Protein AF-A0A1G3UFH5-F1 (afdb_monomer)

Secondary structure (DSSP, 8-state):
-----THHHHHHHHHHHHHHHHHHHHHHHHHHHHHHHHHHHHHHHHHHHHHHHHHHHHHHHHHHHHHHHHHHHHT-HHHHHHHHTT-HHHHHHHHHHHHHHHHHHH---EEEEE-TTSBEEEETT-TT--SPBP--HHHHHHHHHSS-EEEEEE-TTS-EEEEEEEEEEETTEEEEEEEEEEEHHHHHHHHHHHH--EEEEEEEHHHHHHHH--SS--TTSEE-SSEEEEEE-SSS----HHHHHHHHH-SS--SEEEEETTEEEEEEEEEEE-TT--EEEEEEEEEE-HHHHHHHHHHHHHHHHHHHHHHHHHHHHHHHHHHHHHHHHHHHHHHHHHHHHHHHHHHHHHHHHHH-S-HHHHHHHHHHHHHHHTT-SEEEEEEEETTTTEEEEEEEEE-TT----TTTSSSEESTT-HHHHHHHHTT--EEES-GGG--GGGHHHHHHHHHTT-SEEEEEEEEETTEEEEEEEEEESS---PPPHHHHHHHHHHHHHHHHHHHHHHHTTS-STTSHHHHHHHTT-SSEEEEE-TTSBEEEE-HHHHHHHT--GGGTTT-BHHHHHHHHTTTBTTHHHHHHHHHHHHH-TT--EEEEEEBTTS-EEEEEEEEEEETTEEEEEEEEEEE-HHHHHHHHHHHHHHHHHHH-SSEEEEE-TT--EEEE-HHHHHHH---HHHHTTS-GGGGB-S-S-HHHHHHHHHHHHHHSEEEEEEEEE-TTS-EEEEEEEEEEEE-TTS-EEEEEEEEEE-HHHHHHHHHHHHHHHB-TTT-SB-HHHHHHHHHHHHHHHHHHT-EEEEEEEEEETHHHHHHHH-HHHHHHHHHHHHHHHHTTS-TTSEEEEEETTEEEEEEEEE--HHHHHHHHHHHHHHHSSPEEETTTEEE--EEEEEEEEETTT-S-HHHHHHHHHHHHHHHHHTTSSSEEE--

Sequence (927 aa):
MQKIKNENLVFKIISPFVFSLIFIIVSTLGTLYFLQKKHINQQSMEKLENISAVLQKTITSDTKLLQELIEFLQKDDTLIYNYKNQNREWLFLYLHQIYLDFKNNHNITHLYIHNLDKTNFLRAHNRKLHSDKIERFTLNNAVDTGAVSSGIEFGVNHDFALRVVVPWYDDGALIGYIELGKDIEEFSKELTNTLKTNIIFTLDTEVVKQTTKQKSLDDRYITLDNYCVIKSTIVDLKISKNLLEILNKSENISNIIYEENNKIYTISSETLYDMQKQDIGKSYIFIDITNDLRELNSILLQLISMLLIIGIFVLFYFYKYLKKIDKILEDDKKIIELNFQFEQYVNKISSELFVNIDIDKSISNTLKNLGEVLNAHRAYLFIFKKNYSLMDNTHEWCANGVNHEINNLRDEETKPFKWWLRQCKELKPIIIENIYDLPKEARNEKSSLQQQNIKSLMVYQIISKGSLVGFVGIDMVKKSIKWSPTHHSFVKITAEAISKAFDKKADNEKIVDAYDDISLTLNSAFNGILVIDEYGVVSLYNKNFINMWDIDELSINLNTHVDLLNKLSSKILNYKQTLNSVQFLINNNSAELTFITYLNDGRVFEITSQPRVKNSVFRGRVFSFMDITKKIESQKEIELAAKVFENSLEGIIITDSDTNIIKVNKSFLNITGYKIDDILGHKPSILKSNWHDNSFYTNLWNDVHKYNIWEGEIKDRRKNGEVYITLSTIILIKDSQENITNYIGFTRDITKMKEAQNHIEILAYYDSLTNLPNRTLFMDRLEQSLLYCKRNYRKSALLFIDLDNFKNVNDTYGHQVGDLLLQKVSNILLTSVRASDTVSRLSGDEFTVIIRNLESKDDIINIVNNIIEKISKHIIIDETILLDIGSSIGAAIYPDDTTDKDELIKMADEAMYRAKENGKNRLEFYN

pLDDT: mean 83.35, std 11.32, range [37.03, 97.75]

Nearest PDB structures (foldseek):
  7a7e-assembly1_A  TM=9.743E-01  e=2.358E-14  Pseudomonas aeruginosa PAO1
  4iob-assembly1_A  TM=9.801E-01  e=1.647E-13  Pseudomonas aeruginosa PAO1
  6d9m-assembly1_A  TM=9.573E-01  e=1.140E-13  Tequatrovirus T4
  6zxc-assembly2_D  TM=8.996E-01  e=3.468E-12  Leptospira biflexa serovar Patoc strain 'Patoc 1 (Paris)'
  4yme-assembly1_A  TM=9.304E-01  e=4.097E-11  Caulobacter vibrioides CB15

Solvent-accessible surface area (backbone atoms only — not comparable to full-atom values): 49909 Å² total; per-residue (Å²): 141,86,88,76,73,76,78,55,58,63,55,65,56,48,51,60,53,51,53,53,52,52,50,52,52,53,53,52,52,54,51,50,53,52,54,50,54,53,48,53,55,50,52,52,48,55,54,44,53,52,51,52,52,50,52,52,50,50,54,53,50,53,50,50,52,44,45,54,57,49,56,55,59,63,71,35,65,67,57,53,53,36,56,77,70,63,40,58,71,60,50,39,62,55,42,28,53,54,44,50,50,40,28,75,78,67,57,38,68,42,43,36,36,29,39,82,86,38,26,28,66,41,30,39,80,41,88,88,57,56,72,47,75,64,86,48,69,37,57,49,48,16,66,75,67,67,36,76,20,50,38,69,44,78,40,97,88,74,48,49,24,44,33,31,25,38,62,34,60,55,98,84,41,79,66,27,33,42,33,38,27,31,43,43,70,62,54,48,50,53,48,30,68,74,67,74,39,41,46,35,38,30,33,32,46,65,62,53,39,70,64,66,78,45,97,64,82,64,91,88,50,55,76,49,88,65,32,30,46,76,47,63,65,57,81,77,90,68,80,46,72,69,54,51,53,58,66,56,71,40,94,74,41,73,71,44,79,45,76,58,95,95,38,35,27,37,33,32,48,45,79,38,60,37,82,86,67,45,81,49,27,37,35,39,40,38,45,80,44,44,64,64,52,49,54,49,53,51,54,54,52,51,52,52,51,52,52,52,54,52,51,52,52,55,53,53,54,53,53,57,53,54,62,58,54,59,63,56,62,60,64,57,53,64,59,53,58,58,52,50,56,52,51,53,50,55,54,50,46,52,51,39,53,74,67,48,93,55,57,69,64,22,52,48,52,45,32,40,52,52,19,61,76,69,70,38,37,28,15,39,33,35,40,53,37,81,91,61,49,25,32,26,40,75,41,72,33,62,35,94,97,50,86,86,53,53,84,79,40,54,71,36,65,39,78,72,33,56,48,60,54,48,35,54,75,68,67,45,66,50,74,34,45,42,56,88,73,59,58,83,79,34,52,56,49,46,54,52,42,51,76,70,44,49,26,19,38,41,34,26,59,20,49,38,93,91,39,85,43,34,33,35,35,40,32,25,56,88,54,61,53,84,83,48,75,63,58,53,51,56,53,45,50,51,18,51,52,55,17,48,45,60,41,52,77,74,54,79,88,76,66,78,82,76,59,63,70,62,56,62,61,53,56,70,46,95,44,19,35,42,30,26,34,69,84,39,38,58,71,47,69,23,65,48,32,36,62,76,68,72,51,66,74,88,74,52,84,85,30,34,54,65,54,50,49,59,70,41,38,86,48,33,64,48,38,72,62,45,50,49,55,52,49,51,40,68,77,32,64,84,48,69,51,73,51,75,42,39,34,67,88,70,48,30,35,41,37,39,37,44,52,38,64,59,96,91,38,71,55,18,32,40,37,39,38,40,83,40,36,71,60,52,51,54,50,50,50,51,51,49,52,51,50,50,53,49,67,34,86,45,15,36,38,32,22,37,68,87,44,30,25,75,46,68,23,58,31,32,33,67,71,36,60,50,52,71,87,78,44,56,70,37,49,75,71,78,31,62,53,74,78,66,57,71,65,56,57,51,51,49,51,50,38,26,72,72,67,38,40,38,76,48,80,44,56,30,27,29,70,90,65,53,73,45,39,28,46,35,36,39,34,56,40,60,51,100,82,72,45,68,53,30,34,42,35,39,37,37,84,41,42,71,59,52,50,49,49,52,49,50,51,44,66,67,30,26,31,89,83,60,70,28,31,15,56,64,40,39,54,53,52,49,51,53,50,51,53,50,20,71,76,66,79,43,28,33,35,39,36,26,34,36,49,46,64,50,67,57,45,27,75,74,65,33,63,68,53,39,54,54,48,50,38,51,49,47,52,49,51,60,76,46,52,56,94,82,34,47,63,26,39,66,50,99,64,36,32,35,36,41,42,62,73,49,87,54,73,64,60,54,52,54,38,48,51,51,39,44,57,59,48,54,39,72,45,72,45,91,91,73,44,76,40,82,35,36,37,13,24,4,30,25,40,36,62,82,75,38,86,50,71,70,57,38,54,51,40,4,44,55,14,16,52,50,13,48,72,76,70,37,59,34,81,25,58,60,121

Radius of gyration: 56.96 Å; Cα contacts (8 Å, |Δi|>4): 1416; chains: 1; bounding box: 130×58×154 Å

Foldseek 3Di:
DPDDDPPVPLVVVLVVVVVVLVVVLVVVLVVLVVVLVVVVQVVVVVLVVVLVVVLVVLLVVLQVVQVVLVVVVLPDPVLVVCVVVLVLVVNLVVVLVVQVVCCVPPVWDWKWWAFLQQWTSDTNNDHPDTRDHDDDPQQVCCNVVVAKGWFWAQDQVRFTWTKIKGQRDDPNHGGTIIMIIHTVVVVQVVSCVVSVWKKWWKFFPVRVCVRHVDPDDDPPWDDAPGIITSDIPPPDPPCDPVNSCVPNPDPFARQDWDDDPQWIWGWTKDFGAGPVRDGGTIMIITHTCNVVVVVVVVVSVVVSVVSVVVVVVVSVVSVVVVVVVVVVVPVVVVVVVVVVVVVVLLVLLCCLCPVDPDNLVSLQVNQVSLCVVVVFAKKWWKWAPDVNQFIAGSYMDGDPPADDCRVVRGRHGCVLQVVVVVCQVVQHKDWFLALVPDDPVRVSVSVVCVVSQFGTKIKGFAAEPRHTTIIIMTTHNPDRDDDDPVNVVSRHSSSVSSNVSNHCVPPVPPDPPPPPPVQVVQQPDPWWKFWAWLVQQGPDTYPNVCVVLVHDPVVRNTDRPVRVLVVCCQFWPPSVVVVVQVVVCNVPLQDWDWDWIATPVQWIKIKTKHFDDDPNHTTTIMITIDTCSVVVVVVVVVVVVVVCQQPDCWWKFKAFPVQFTQDIHPNVCVVQVDDPVRRGRDHPCVFALPPDDPVVVVVQVVCCVPVQKDWDWHFTAHPVGDTFIWTKMKGFDADPVRHTTMIMMIIDTCRVVVVVVVVVVQVVFADPLQSAGEPVVVLVLLVVQLVVCVVPVFKKKKKKKFKACLVVCCVPVNVVQSSVLLNVLSVQLVVLADPSKGWYAYDRRIIMIIGHRDPDPVVVVSSLVSSLVVLQAFDDDPNPDTDGMAMQMFMAMPPPRHSDSVVSVVLRVVQSVVSVVVPTRDYGYSD

Mean predicted aligned error: 21.59 Å

Structure (mmCIF, N/CA/C/O backbone):
data_AF-A0A1G3UFH5-F1
#
_entry.id   AF-A0A1G3UFH5-F1
#
loop_
_atom_site.group_PDB
_atom_site.id
_atom_site.type_symbol
_atom_site.label_atom_id
_atom_site.label_alt_id
_atom_site.label_comp_id
_atom_site.label_asym_id
_atom_site.label_entity_id
_atom_site.label_seq_id
_atom_site.pdbx_PDB_ins_code
_atom_site.Cartn_x
_atom_site.Cartn_y
_atom_site.Cartn_z
_atom_site.occupancy
_atom_site.B_iso_or_equiv
_atom_site.auth_seq_id
_atom_site.auth_comp_id
_atom_site.auth_asym_id
_atom_site.auth_atom_id
_atom_site.pdbx_PDB_model_num
ATOM 1 N N . MET A 1 1 ? 50.680 13.827 -28.530 1.00 40.75 1 MET A N 1
ATOM 2 C CA . MET A 1 1 ? 49.927 14.048 -27.270 1.00 40.75 1 MET A CA 1
ATOM 3 C C . MET A 1 1 ? 50.230 12.936 -26.264 1.00 40.75 1 MET A C 1
ATOM 5 O O . MET A 1 1 ? 49.451 12.008 -26.091 1.00 40.75 1 MET A O 1
ATOM 9 N N . GLN A 1 2 ? 51.401 13.015 -25.626 1.00 37.56 2 GLN A N 1
ATOM 10 C CA . GLN A 1 2 ? 51.739 12.260 -24.414 1.00 37.56 2 GLN A CA 1
ATOM 11 C C . GLN A 1 2 ? 51.275 13.065 -23.187 1.00 37.56 2 GLN A C 1
ATOM 13 O O . GLN A 1 2 ? 51.391 14.287 -23.206 1.00 37.56 2 GLN A O 1
ATOM 18 N N . LYS A 1 3 ? 50.836 12.363 -22.129 1.00 37.03 3 LYS A N 1
ATOM 19 C CA . LYS A 1 3 ? 50.302 12.836 -20.826 1.00 37.03 3 LYS A CA 1
ATOM 20 C C . LYS A 1 3 ? 48.776 12.973 -20.714 1.00 37.03 3 LYS A C 1
ATOM 22 O O . LYS A 1 3 ? 48.261 14.049 -20.446 1.00 37.03 3 LYS A O 1
ATOM 27 N N . ILE A 1 4 ? 48.071 11.844 -20.718 1.00 39.38 4 ILE A N 1
ATOM 28 C CA . ILE A 1 4 ? 46.974 11.647 -19.760 1.00 39.38 4 ILE A CA 1
ATOM 29 C C . ILE A 1 4 ? 47.296 10.341 -19.037 1.00 39.38 4 ILE A C 1
ATOM 31 O O . ILE A 1 4 ? 47.305 9.274 -19.639 1.00 39.38 4 ILE A O 1
ATOM 35 N N . LYS A 1 5 ? 47.689 10.448 -17.763 1.00 44.16 5 LYS A N 1
ATOM 36 C CA . LYS A 1 5 ? 47.875 9.300 -16.868 1.00 44.16 5 LYS A CA 1
ATOM 37 C C . LYS A 1 5 ? 46.540 8.545 -16.790 1.00 44.16 5 LYS A C 1
ATOM 39 O O . LYS A 1 5 ? 45.591 9.077 -16.215 1.00 44.16 5 LYS A O 1
ATOM 44 N N . ASN A 1 6 ? 46.494 7.334 -17.349 1.00 49.81 6 ASN A N 1
ATOM 45 C CA . ASN A 1 6 ? 45.327 6.439 -17.369 1.00 49.81 6 ASN A CA 1
ATOM 46 C C . ASN A 1 6 ? 44.776 6.095 -15.970 1.00 49.81 6 ASN A C 1
ATOM 48 O O . ASN A 1 6 ? 43.620 5.714 -15.845 1.00 49.81 6 ASN A O 1
ATOM 52 N N . GLU A 1 7 ? 45.537 6.298 -14.892 1.00 49.19 7 GLU A N 1
ATOM 53 C CA . GLU A 1 7 ? 45.105 5.927 -13.533 1.00 49.19 7 GLU A CA 1
ATOM 54 C C . GLU A 1 7 ? 44.024 6.841 -12.920 1.00 49.19 7 GLU A C 1
ATOM 56 O O . GLU A 1 7 ? 43.406 6.480 -11.922 1.00 49.19 7 GLU A O 1
ATOM 61 N N . ASN A 1 8 ? 43.738 8.009 -13.507 1.00 56.66 8 ASN A N 1
ATOM 62 C CA . ASN A 1 8 ? 42.841 8.997 -12.889 1.00 56.66 8 ASN A CA 1
ATOM 63 C C . ASN A 1 8 ? 41.376 8.940 -13.346 1.00 56.66 8 ASN A C 1
ATOM 65 O O . ASN A 1 8 ? 40.537 9.588 -12.721 1.00 56.66 8 ASN A O 1
ATOM 69 N N . LEU A 1 9 ? 41.038 8.223 -14.420 1.00 59.41 9 LEU A N 1
ATOM 70 C CA . LEU A 1 9 ? 39.666 8.242 -14.945 1.00 59.41 9 LEU A CA 1
ATOM 71 C C . LEU A 1 9 ? 38.726 7.381 -14.088 1.00 59.41 9 LEU A C 1
ATOM 73 O O . LEU A 1 9 ? 37.662 7.835 -13.676 1.00 59.41 9 LEU A O 1
ATOM 77 N N . VAL A 1 10 ? 39.171 6.170 -13.744 1.00 60.69 10 VAL A N 1
ATOM 78 C CA . VAL A 1 10 ? 38.415 5.213 -12.923 1.00 60.69 10 VAL A CA 1
ATOM 79 C C . VAL A 1 10 ? 38.114 5.793 -11.539 1.00 60.69 10 VAL A C 1
ATOM 81 O O . VAL A 1 10 ? 36.970 5.765 -11.095 1.00 60.69 10 VAL A O 1
ATOM 84 N N . PHE A 1 11 ? 39.105 6.407 -10.884 1.00 63.19 11 PHE A N 1
ATOM 85 C CA . PHE A 1 11 ? 38.916 7.020 -9.566 1.00 63.19 11 PHE A CA 1
ATOM 86 C C . PHE A 1 11 ? 37.979 8.241 -9.607 1.00 63.19 11 PHE A C 1
ATOM 88 O O . PHE A 1 11 ? 37.125 8.394 -8.733 1.00 63.19 11 PHE A O 1
ATOM 95 N N . LYS A 1 12 ? 38.080 9.079 -10.650 1.00 70.31 12 LYS A N 1
ATOM 96 C CA . LYS A 1 12 ? 37.204 10.250 -10.834 1.00 70.31 12 LYS A CA 1
ATOM 97 C C . LYS A 1 12 ? 35.743 9.886 -11.086 1.00 70.31 12 LYS A C 1
ATOM 99 O O . LYS A 1 12 ? 34.878 10.685 -10.752 1.00 70.31 12 LYS A O 1
ATOM 104 N N . ILE A 1 13 ? 35.471 8.714 -11.659 1.00 71.06 13 ILE A N 1
ATOM 105 C CA . ILE A 1 13 ? 34.105 8.240 -11.921 1.00 71.06 13 ILE A CA 1
ATOM 106 C C . ILE A 1 13 ? 33.550 7.472 -10.711 1.00 71.06 13 ILE A C 1
ATOM 108 O O . ILE A 1 13 ? 32.401 7.679 -10.328 1.00 71.06 13 ILE A O 1
ATOM 112 N N . ILE A 1 14 ? 34.360 6.623 -10.068 1.00 75.81 14 ILE A N 1
ATOM 113 C CA . ILE A 1 14 ? 33.914 5.805 -8.928 1.00 75.81 14 ILE A CA 1
ATOM 114 C C . ILE A 1 14 ? 33.628 6.665 -7.693 1.00 75.81 14 ILE A C 1
ATOM 116 O O . ILE A 1 14 ? 32.638 6.427 -7.007 1.00 75.81 14 ILE A O 1
ATOM 120 N N . SER A 1 15 ? 34.457 7.671 -7.411 1.00 71.88 15 SER A N 1
ATOM 121 C CA . SER A 1 15 ? 34.322 8.505 -6.211 1.00 71.88 15 SER A CA 1
ATOM 122 C C . SER A 1 15 ? 32.941 9.184 -6.078 1.00 71.88 15 SER A C 1
ATOM 124 O O . SER A 1 15 ? 32.249 8.907 -5.096 1.00 71.88 15 SER A O 1
ATOM 126 N N . PRO A 1 16 ? 32.457 9.991 -7.046 1.00 79.69 16 PRO A N 1
ATOM 127 C CA . PRO A 1 16 ? 31.140 10.627 -6.939 1.00 79.69 16 PRO A CA 1
ATOM 128 C C . PRO A 1 16 ? 29.990 9.612 -6.885 1.00 79.69 16 PRO A C 1
ATOM 130 O O . PRO A 1 16 ? 29.010 9.841 -6.177 1.00 79.69 16 PRO A O 1
ATOM 133 N N . PHE A 1 17 ? 30.123 8.463 -7.557 1.00 78.38 17 PHE A N 1
ATOM 134 C CA . PHE A 1 17 ? 29.138 7.385 -7.478 1.00 78.38 17 PHE A CA 1
ATOM 135 C C . PHE A 1 17 ? 29.045 6.802 -6.058 1.00 78.38 17 PHE A C 1
ATOM 137 O O . PHE A 1 17 ? 27.950 6.692 -5.508 1.00 78.38 17 PHE A O 1
ATOM 144 N N . VAL A 1 18 ? 30.185 6.522 -5.418 1.00 80.94 18 VAL A N 1
ATOM 145 C CA . VAL A 1 18 ? 30.238 6.057 -4.020 1.00 80.94 18 VAL A CA 1
ATOM 146 C C . VAL A 1 18 ? 29.622 7.079 -3.072 1.00 80.94 18 VAL A C 1
ATOM 148 O O . VAL A 1 18 ? 28.799 6.709 -2.236 1.00 80.94 18 VAL A O 1
ATOM 151 N N . PHE A 1 19 ? 29.962 8.361 -3.223 1.00 81.44 19 PHE A N 1
ATOM 152 C CA . PHE A 1 19 ? 29.388 9.421 -2.391 1.00 81.44 19 PHE A CA 1
ATOM 153 C C . PHE A 1 19 ? 27.867 9.519 -2.545 1.00 81.44 19 PHE A C 1
ATOM 155 O O . PHE A 1 19 ? 27.164 9.626 -1.540 1.00 81.44 19 PHE A O 1
ATOM 162 N N . SER A 1 20 ? 27.346 9.418 -3.773 1.00 79.44 20 SER A N 1
ATOM 163 C CA . SER A 1 20 ? 25.898 9.429 -4.016 1.00 79.44 20 SER A CA 1
ATOM 164 C C . SER A 1 20 ? 25.186 8.228 -3.382 1.00 79.44 20 SER A C 1
ATOM 166 O O . SER A 1 20 ? 24.135 8.392 -2.764 1.00 79.44 20 SER A O 1
ATOM 168 N N . LEU A 1 21 ? 25.794 7.038 -3.446 1.00 81.56 21 LEU A N 1
ATOM 169 C CA . LEU A 1 21 ? 25.242 5.823 -2.852 1.00 81.56 21 LEU A CA 1
ATOM 170 C C . LEU A 1 21 ? 25.212 5.911 -1.319 1.00 81.56 21 LEU A C 1
ATOM 172 O O . LEU A 1 21 ? 24.194 5.597 -0.705 1.00 81.56 21 LEU A O 1
ATOM 176 N N . ILE A 1 22 ? 26.300 6.392 -0.705 1.00 83.19 22 ILE A N 1
ATOM 177 C CA . ILE A 1 22 ? 26.373 6.616 0.747 1.00 83.19 22 ILE A CA 1
ATOM 178 C C . ILE A 1 22 ? 25.311 7.628 1.180 1.00 83.19 22 ILE A C 1
ATOM 180 O O . ILE A 1 22 ? 24.610 7.390 2.160 1.00 83.19 22 ILE A O 1
ATOM 184 N N . PHE A 1 23 ? 25.151 8.728 0.441 1.00 84.62 23 PHE A N 1
ATOM 185 C CA . PHE A 1 23 ? 24.158 9.752 0.761 1.00 84.62 23 PHE A CA 1
ATOM 186 C C . PHE A 1 23 ? 22.726 9.199 0.744 1.00 84.62 23 PHE A C 1
ATOM 188 O O . PHE A 1 23 ? 21.972 9.430 1.690 1.00 84.62 23 PHE A O 1
ATOM 195 N N . ILE A 1 24 ? 22.368 8.419 -0.282 1.00 82.75 24 ILE A N 1
ATOM 196 C CA . ILE A 1 24 ? 21.048 7.776 -0.380 1.00 82.75 24 ILE A CA 1
ATOM 197 C C . ILE A 1 24 ? 20.823 6.822 0.798 1.00 82.75 24 ILE A C 1
ATOM 199 O O . ILE A 1 24 ? 19.763 6.868 1.423 1.00 82.75 24 ILE A O 1
ATOM 203 N N . ILE A 1 25 ? 21.818 5.997 1.143 1.00 82.25 25 ILE A N 1
ATOM 204 C CA . ILE A 1 25 ? 21.722 5.056 2.269 1.00 82.25 25 ILE A CA 1
ATOM 205 C C . ILE A 1 25 ? 21.523 5.811 3.589 1.00 82.25 25 ILE A C 1
ATOM 207 O O . ILE A 1 25 ? 20.590 5.509 4.328 1.00 82.25 25 ILE A O 1
ATOM 211 N N . VAL A 1 26 ? 22.343 6.828 3.870 1.00 84.62 26 VAL A N 1
ATOM 212 C CA . VAL A 1 26 ? 22.250 7.621 5.110 1.00 84.62 26 VAL A CA 1
ATOM 213 C C . VAL A 1 26 ? 20.910 8.356 5.202 1.00 84.62 26 VAL A C 1
ATOM 215 O O . VAL A 1 26 ? 20.276 8.340 6.256 1.00 84.62 26 VAL A O 1
ATOM 218 N N . SER A 1 27 ? 20.439 8.951 4.103 1.00 81.88 27 SER A N 1
ATOM 219 C CA . SER A 1 27 ? 19.147 9.645 4.054 1.00 81.88 27 SER A CA 1
ATOM 220 C C . SER A 1 27 ? 17.968 8.691 4.284 1.00 81.88 27 SER A C 1
ATOM 222 O O . SER A 1 27 ? 17.064 8.994 5.068 1.00 81.88 27 SER A O 1
ATOM 224 N N . THR A 1 28 ? 18.006 7.504 3.671 1.00 81.69 28 THR A N 1
ATOM 225 C CA . THR A 1 28 ? 16.969 6.470 3.833 1.00 81.69 28 THR A CA 1
ATOM 226 C C . THR A 1 28 ? 16.942 5.927 5.263 1.00 81.69 28 THR A C 1
ATOM 228 O O . THR A 1 28 ? 15.878 5.784 5.857 1.00 81.69 28 THR A O 1
ATOM 231 N N . LEU A 1 29 ? 18.109 5.677 5.865 1.00 80.81 29 LEU A N 1
ATOM 232 C CA . LEU A 1 29 ? 18.197 5.225 7.256 1.00 80.81 29 LEU A CA 1
ATOM 233 C C . LEU A 1 29 ? 17.711 6.297 8.238 1.00 80.81 29 LEU A C 1
ATOM 235 O O . LEU A 1 29 ? 16.986 5.979 9.178 1.00 80.81 29 LEU A O 1
ATOM 239 N N . GLY A 1 30 ? 18.060 7.566 8.004 1.00 83.50 30 GLY A N 1
ATOM 240 C CA . GLY A 1 30 ? 17.611 8.679 8.841 1.00 83.50 30 GLY A CA 1
ATOM 241 C C . GLY A 1 30 ? 16.095 8.884 8.794 1.00 83.50 30 GLY A C 1
ATOM 242 O O . GLY A 1 30 ? 15.460 9.071 9.833 1.00 83.50 30 GLY A O 1
ATOM 243 N N . THR A 1 31 ? 15.498 8.795 7.603 1.00 81.12 31 THR A N 1
ATOM 244 C CA . THR A 1 31 ? 14.037 8.886 7.438 1.00 81.12 31 THR A CA 1
ATOM 245 C C . THR A 1 31 ? 13.313 7.704 8.076 1.00 81.12 31 THR A C 1
ATOM 247 O O . THR A 1 31 ? 12.325 7.913 8.781 1.00 81.12 31 THR A O 1
ATOM 250 N N . LEU A 1 32 ? 13.826 6.481 7.910 1.00 80.38 32 LEU A N 1
ATOM 251 C CA . LEU A 1 32 ? 13.252 5.286 8.529 1.00 80.38 32 LEU A CA 1
ATOM 252 C C . LEU A 1 32 ? 13.294 5.359 10.062 1.00 80.38 32 LEU A C 1
ATOM 254 O O . LEU A 1 32 ? 12.279 5.118 10.712 1.00 80.38 32 LEU A O 1
ATOM 258 N N . TYR A 1 33 ? 14.431 5.774 10.629 1.00 82.12 33 TYR A N 1
ATOM 259 C CA . TYR A 1 33 ? 14.585 5.985 12.070 1.00 82.12 33 TYR A CA 1
ATOM 260 C C . TYR A 1 33 ? 13.570 7.004 12.612 1.00 82.12 33 TYR A C 1
ATOM 262 O O . TYR A 1 33 ? 12.944 6.779 13.649 1.00 82.12 33 TYR A O 1
ATOM 270 N N . PHE A 1 34 ? 13.351 8.109 11.889 1.00 82.00 34 PHE A N 1
ATOM 271 C CA . PHE A 1 34 ? 12.380 9.129 12.288 1.00 82.00 34 PHE A CA 1
ATOM 272 C C . PHE A 1 34 ? 10.933 8.613 12.254 1.00 82.00 34 PHE A C 1
ATOM 274 O O . PHE A 1 34 ? 10.182 8.816 13.211 1.00 82.00 34 PHE A O 1
ATOM 281 N N . LEU A 1 35 ? 10.542 7.920 11.178 1.00 77.31 35 LEU A N 1
ATOM 282 C CA . LEU A 1 35 ? 9.202 7.339 11.038 1.00 77.31 35 LEU A CA 1
ATOM 283 C C . LEU A 1 35 ? 8.917 6.297 12.121 1.00 77.31 35 LEU A C 1
ATOM 285 O O . LEU A 1 35 ? 7.846 6.308 12.726 1.00 77.31 35 LEU A O 1
ATOM 289 N N . GLN A 1 36 ? 9.888 5.433 12.402 1.00 75.50 36 GLN A N 1
ATOM 290 C CA . GLN A 1 36 ? 9.760 4.406 13.428 1.00 75.50 36 GLN A CA 1
ATOM 291 C C . GLN A 1 36 ? 9.665 4.998 14.839 1.00 75.50 36 GLN A C 1
ATOM 293 O O . GLN A 1 36 ? 8.809 4.582 15.619 1.00 75.50 36 GLN A O 1
ATOM 298 N N . LYS A 1 37 ? 10.459 6.031 15.158 1.00 77.44 37 LYS A N 1
ATOM 299 C CA . LYS A 1 37 ? 10.349 6.741 16.443 1.00 77.44 37 LYS A CA 1
ATOM 300 C C . LYS A 1 37 ? 8.974 7.391 16.622 1.00 77.44 37 LYS A C 1
ATOM 302 O O . LYS A 1 37 ? 8.406 7.347 17.711 1.00 77.44 37 LYS A O 1
ATOM 307 N N . LYS A 1 38 ? 8.415 7.958 15.548 1.00 81.19 38 LYS A N 1
ATOM 308 C CA . LYS A 1 38 ? 7.047 8.494 15.555 1.00 81.19 38 LYS A CA 1
ATOM 309 C C . LYS A 1 38 ? 6.012 7.396 15.828 1.00 81.19 38 LYS A C 1
ATOM 311 O O . LYS A 1 38 ? 5.085 7.632 16.594 1.00 81.19 38 LYS A O 1
ATOM 316 N N . HIS A 1 39 ? 6.190 6.215 15.238 1.00 78.62 39 HIS A N 1
ATOM 317 C CA . HIS A 1 39 ? 5.289 5.082 15.436 1.00 78.62 39 HIS A CA 1
ATOM 318 C C . HIS A 1 39 ? 5.291 4.570 16.882 1.00 78.62 39 HIS A C 1
ATOM 320 O O . HIS A 1 39 ? 4.216 4.421 17.455 1.00 78.62 39 HIS A O 1
ATOM 326 N N . ILE A 1 40 ? 6.469 4.399 17.501 1.00 76.19 40 ILE A N 1
ATOM 327 C CA . ILE A 1 40 ? 6.566 4.020 18.923 1.00 76.19 40 ILE A CA 1
ATOM 328 C C . ILE A 1 40 ? 5.842 5.043 19.796 1.00 76.19 40 ILE A C 1
ATOM 330 O O . ILE A 1 40 ? 5.035 4.665 20.635 1.00 76.19 40 ILE A O 1
ATOM 334 N N . ASN A 1 41 ? 6.081 6.339 19.578 1.00 74.62 41 ASN A N 1
ATOM 335 C CA . ASN A 1 41 ? 5.419 7.378 20.366 1.00 74.62 41 ASN A CA 1
ATOM 336 C C . ASN A 1 41 ? 3.891 7.299 20.257 1.00 74.62 41 ASN A C 1
ATOM 338 O O . ASN A 1 41 ? 3.202 7.496 21.254 1.00 74.62 41 ASN A O 1
ATOM 342 N N . GLN A 1 42 ? 3.369 7.006 19.065 1.00 79.50 42 GLN A N 1
ATOM 343 C CA . GLN A 1 42 ? 1.934 6.852 18.847 1.00 79.50 42 GLN A CA 1
ATOM 344 C C . GLN A 1 42 ? 1.380 5.611 19.560 1.00 79.50 42 GLN A C 1
ATOM 346 O O . GLN A 1 42 ? 0.382 5.722 20.264 1.00 79.50 42 GLN A O 1
ATOM 351 N N . GLN A 1 43 ? 2.055 4.464 19.451 1.00 78.25 43 GLN A N 1
ATOM 352 C CA . GLN A 1 43 ? 1.661 3.240 20.160 1.00 78.25 43 GLN A CA 1
ATOM 353 C C . GLN A 1 43 ? 1.733 3.396 21.683 1.00 78.25 43 GLN A C 1
ATOM 355 O O . GLN A 1 43 ? 0.866 2.894 22.396 1.00 78.25 43 GLN A O 1
ATOM 360 N N . SER A 1 44 ? 2.743 4.103 22.195 1.00 74.06 44 SER A N 1
ATOM 361 C CA . SER A 1 44 ? 2.849 4.416 23.621 1.00 74.06 44 SER A CA 1
ATOM 362 C C . SER A 1 44 ? 1.696 5.301 24.090 1.00 74.06 44 SER A C 1
ATOM 364 O O . SER A 1 44 ? 1.161 5.039 25.162 1.00 74.06 44 SER A O 1
ATOM 366 N N . MET A 1 45 ? 1.271 6.294 23.294 1.00 76.19 45 MET A N 1
ATOM 367 C CA . MET A 1 45 ? 0.097 7.117 23.627 1.00 76.19 45 MET A CA 1
ATOM 368 C C . MET A 1 45 ? -1.195 6.298 23.638 1.00 76.19 45 MET A C 1
ATOM 370 O O . MET A 1 45 ? -1.978 6.416 24.569 1.00 76.19 45 MET A O 1
ATOM 374 N N . GLU A 1 46 ? -1.394 5.416 22.661 1.00 79.38 46 GLU A N 1
ATOM 375 C CA . GLU A 1 46 ? -2.579 4.552 22.614 1.00 79.38 46 GLU A CA 1
ATOM 376 C C . GLU A 1 46 ? -2.618 3.570 23.799 1.00 79.38 46 GLU A C 1
ATOM 378 O O . GLU A 1 46 ? -3.652 3.382 24.443 1.00 79.38 46 GLU A O 1
ATOM 383 N N . LYS A 1 47 ? -1.473 2.967 24.153 1.00 79.31 47 LYS A N 1
ATOM 384 C CA . LYS A 1 47 ? -1.349 2.159 25.378 1.00 79.31 47 LYS A CA 1
ATOM 385 C C . LYS A 1 47 ? -1.653 2.997 26.624 1.00 79.31 47 LYS A C 1
ATOM 387 O O . LYS A 1 47 ? -2.310 2.494 27.531 1.00 79.31 47 LYS A O 1
ATOM 392 N N . LEU A 1 48 ? -1.207 4.254 26.667 1.00 76.19 48 LEU A N 1
ATOM 393 C CA . LEU A 1 48 ? -1.458 5.160 27.785 1.00 76.19 48 LEU A CA 1
ATOM 394 C C . LEU A 1 48 ? -2.946 5.477 27.956 1.00 76.19 48 LEU A C 1
ATOM 396 O O . LEU A 1 48 ? -3.462 5.334 29.059 1.00 76.19 48 LEU A O 1
ATOM 400 N N . GLU A 1 49 ? -3.629 5.870 26.881 1.00 79.00 49 GLU A N 1
ATOM 401 C CA . GLU A 1 49 ? -5.063 6.183 26.907 1.00 79.00 49 GLU A CA 1
ATOM 402 C C . GLU A 1 49 ? -5.873 4.984 27.408 1.00 79.00 49 GLU A C 1
ATOM 404 O O . GLU A 1 49 ? -6.746 5.131 28.263 1.00 79.00 49 GLU A O 1
ATOM 409 N N . ASN A 1 50 ? -5.515 3.777 26.963 1.00 79.62 50 ASN A N 1
ATOM 410 C CA . ASN A 1 50 ? -6.129 2.543 27.445 1.00 79.62 50 ASN A CA 1
ATOM 411 C C . ASN A 1 50 ? -5.878 2.308 28.943 1.00 79.62 50 ASN A C 1
ATOM 413 O O . ASN A 1 50 ? -6.807 1.968 29.675 1.00 79.62 50 ASN A O 1
ATOM 417 N N . ILE A 1 51 ? -4.644 2.504 29.418 1.00 79.31 51 ILE A N 1
ATOM 418 C CA . ILE A 1 51 ? -4.305 2.364 30.843 1.00 79.31 51 ILE A CA 1
ATOM 419 C C . ILE A 1 51 ? -5.072 3.391 31.690 1.00 79.31 51 ILE A C 1
ATOM 421 O O . ILE A 1 51 ? -5.636 3.030 32.723 1.00 79.31 51 ILE A O 1
ATOM 425 N N . SER A 1 52 ? -5.127 4.646 31.241 1.00 75.06 52 SER A N 1
ATOM 426 C CA . SER A 1 52 ? -5.840 5.741 31.907 1.00 75.06 52 SER A CA 1
ATOM 427 C C . SER A 1 52 ? -7.344 5.457 31.996 1.00 75.06 52 SER A C 1
ATOM 429 O O . SER A 1 52 ? -7.938 5.539 33.075 1.00 75.06 52 SER A O 1
ATOM 431 N N . ALA A 1 53 ? -7.948 4.986 30.900 1.00 79.06 53 ALA A N 1
ATOM 432 C CA . ALA A 1 53 ? -9.352 4.587 30.863 1.00 79.06 53 ALA A CA 1
ATOM 433 C C . ALA A 1 53 ? -9.661 3.425 31.822 1.00 79.06 53 ALA A C 1
ATOM 435 O O . ALA A 1 53 ? -10.680 3.450 32.516 1.00 79.06 53 ALA A O 1
ATOM 436 N N . VAL A 1 54 ? -8.783 2.416 31.899 1.00 81.94 54 VAL A N 1
ATOM 437 C CA . VAL A 1 54 ? -8.938 1.312 32.860 1.00 81.94 54 VAL A CA 1
ATOM 438 C C . VAL A 1 54 ? -8.827 1.823 34.294 1.00 81.94 54 VAL A C 1
ATOM 440 O O . VAL A 1 54 ? -9.667 1.472 35.117 1.00 81.94 54 VAL A O 1
ATOM 443 N N . LEU A 1 55 ? -7.853 2.687 34.590 1.00 76.62 55 LEU A N 1
ATOM 444 C CA . LEU A 1 55 ? -7.671 3.261 35.923 1.00 76.62 55 LEU A CA 1
ATOM 445 C C . LEU A 1 55 ? -8.915 4.037 36.378 1.00 76.62 55 LEU A C 1
ATOM 447 O O . LEU A 1 55 ? -9.417 3.785 37.474 1.00 76.62 55 LEU A O 1
ATOM 451 N N . GLN A 1 56 ? -9.462 4.911 35.527 1.00 77.19 56 GLN A N 1
ATOM 452 C CA . GLN A 1 56 ? -10.699 5.639 35.832 1.00 77.19 56 GLN A CA 1
ATOM 453 C C . GLN A 1 56 ? -11.881 4.690 36.035 1.00 77.19 56 GLN A C 1
ATOM 455 O O . GLN A 1 56 ? -12.606 4.812 37.022 1.00 77.19 56 GLN A O 1
ATOM 460 N N . LYS A 1 57 ? -12.042 3.702 35.147 1.00 82.31 57 LYS A N 1
ATOM 461 C CA . LYS A 1 57 ? -13.121 2.714 35.239 1.00 82.31 57 LYS A CA 1
ATOM 462 C C . LYS A 1 57 ? -13.071 1.938 36.556 1.00 82.31 57 LYS A C 1
ATOM 464 O O . LYS A 1 57 ? -14.119 1.742 37.169 1.00 82.31 57 LYS A O 1
ATOM 469 N N . THR A 1 58 ? -11.886 1.533 37.012 1.00 80.44 58 THR A N 1
ATOM 470 C CA . THR A 1 58 ? -11.726 0.832 38.294 1.00 80.44 58 THR A CA 1
ATOM 471 C C . THR A 1 58 ? -12.090 1.734 39.474 1.00 80.44 58 THR A C 1
ATOM 473 O O . THR A 1 58 ? -12.836 1.294 40.344 1.00 80.44 58 THR A O 1
ATOM 476 N N . ILE A 1 59 ? -11.658 3.006 39.487 1.00 79.25 59 ILE A N 1
ATOM 477 C CA . ILE A 1 59 ? -12.032 3.964 40.552 1.00 79.25 59 ILE A CA 1
ATOM 478 C C . ILE A 1 59 ? -13.550 4.136 40.610 1.00 79.25 59 ILE A C 1
ATOM 480 O O . ILE A 1 59 ? -14.140 4.087 41.690 1.00 79.25 59 ILE A O 1
ATOM 484 N N . THR A 1 60 ? -14.197 4.326 39.458 1.00 83.38 60 THR A N 1
ATOM 485 C CA . THR A 1 60 ? -15.656 4.482 39.385 1.00 83.38 60 THR A CA 1
ATOM 486 C C . THR A 1 60 ? -16.381 3.218 39.847 1.00 83.38 60 THR A C 1
ATOM 488 O O . THR A 1 60 ? -17.358 3.314 40.587 1.00 83.38 60 THR A O 1
ATOM 491 N N . SER A 1 61 ? -15.889 2.040 39.457 1.00 84.44 61 SER A N 1
ATOM 492 C CA . SER A 1 61 ? -16.454 0.753 39.872 1.00 84.44 61 SER A CA 1
ATOM 493 C C . SER A 1 61 ? -16.360 0.547 41.385 1.00 84.44 61 SER A C 1
ATOM 495 O O . SER A 1 61 ? -17.362 0.221 42.016 1.00 84.44 61 SER A O 1
ATOM 497 N N . ASP A 1 62 ? -15.187 0.784 41.978 1.00 86.06 62 ASP A N 1
ATOM 498 C CA . ASP A 1 62 ? -14.990 0.663 43.428 1.00 86.06 62 ASP A CA 1
ATOM 499 C C . ASP A 1 62 ? -15.815 1.703 44.195 1.00 86.06 62 ASP A C 1
ATOM 501 O O . ASP A 1 62 ? -16.396 1.394 45.231 1.00 86.06 62 ASP A O 1
ATOM 505 N N . THR A 1 63 ? -15.929 2.926 43.669 1.00 86.25 63 THR A N 1
ATOM 506 C CA . THR A 1 63 ? -16.786 3.971 44.250 1.00 86.25 63 THR A CA 1
ATOM 507 C C . THR A 1 63 ? -18.243 3.519 44.307 1.00 86.25 63 THR A C 1
ATOM 509 O O . THR A 1 63 ? -18.885 3.655 45.348 1.00 86.25 63 THR A O 1
ATOM 512 N N . LYS A 1 64 ? -18.756 2.947 43.211 1.00 88.56 64 LYS A N 1
ATOM 513 C CA . LYS A 1 64 ? -20.131 2.445 43.136 1.00 88.56 64 LYS A CA 1
ATOM 514 C C . LYS A 1 64 ? -20.360 1.296 44.123 1.00 88.56 64 LYS A C 1
ATOM 516 O O . LYS A 1 64 ? -21.323 1.340 44.879 1.00 88.56 64 LYS A O 1
ATOM 521 N N . LEU A 1 65 ? -19.432 0.338 44.186 1.00 89.62 65 LEU A N 1
ATOM 522 C CA . LEU A 1 65 ? -19.481 -0.768 45.148 1.00 89.62 65 LEU A CA 1
ATOM 523 C C . LEU A 1 65 ? -19.529 -0.263 46.598 1.00 89.62 65 LEU A C 1
ATOM 525 O O . LEU A 1 65 ? -20.359 -0.707 47.386 1.00 89.62 65 LEU A O 1
ATOM 529 N N . LEU A 1 66 ? -18.650 0.676 46.964 1.00 90.50 66 LEU A N 1
ATOM 530 C CA . LEU A 1 66 ? -18.630 1.252 48.312 1.00 90.50 66 LEU A CA 1
ATOM 531 C C . LEU A 1 66 ? -19.944 1.979 48.630 1.00 90.50 66 LEU A C 1
ATOM 533 O O . LEU A 1 66 ? -20.436 1.871 49.750 1.00 90.50 66 LEU A O 1
ATOM 537 N N . GLN A 1 67 ? -20.529 2.688 47.664 1.00 91.19 67 GLN A N 1
ATOM 538 C CA . GLN A 1 67 ? -21.829 3.332 47.838 1.00 91.19 67 GLN A CA 1
ATOM 539 C C . GLN A 1 67 ? -22.946 2.305 48.085 1.00 91.19 67 GLN A C 1
ATOM 541 O O . GLN A 1 67 ? -23.679 2.446 49.060 1.00 91.19 67 GLN A O 1
ATOM 546 N N . GLU A 1 68 ? -23.039 1.254 47.267 1.00 91.38 68 GLU A N 1
ATOM 547 C CA . GLU A 1 68 ? -24.051 0.192 47.398 1.00 91.38 68 GLU A CA 1
ATOM 548 C C . GLU A 1 68 ? -23.963 -0.519 48.760 1.00 91.38 68 GLU A C 1
ATOM 550 O O . GLU A 1 68 ? -24.977 -0.766 49.415 1.00 91.38 68 GLU A O 1
ATOM 555 N N . LEU A 1 69 ? -22.745 -0.787 49.242 1.00 92.38 69 LEU A N 1
ATOM 556 C CA . LEU A 1 69 ? -22.525 -1.380 50.565 1.00 92.38 69 LEU A CA 1
ATOM 557 C C . LEU A 1 69 ? -22.943 -0.444 51.709 1.00 92.38 69 LEU A C 1
ATOM 559 O O . LEU A 1 69 ? -23.423 -0.916 52.742 1.00 92.38 69 LEU A O 1
ATOM 563 N N . ILE A 1 70 ? -22.786 0.874 51.548 1.00 92.38 70 ILE A N 1
ATOM 564 C CA . ILE A 1 70 ? -23.306 1.844 52.521 1.00 92.38 70 ILE A CA 1
ATOM 565 C C . ILE A 1 70 ? -24.833 1.885 52.469 1.00 92.38 70 ILE A C 1
ATOM 567 O O . ILE A 1 70 ? -25.465 1.841 53.520 1.00 92.38 70 ILE A O 1
ATOM 571 N N . GLU A 1 71 ? -25.436 1.930 51.281 1.00 89.25 71 GLU A N 1
ATOM 572 C CA . GLU A 1 71 ? -26.895 1.914 51.113 1.00 89.25 71 GLU A CA 1
ATOM 573 C C . GLU A 1 71 ? -27.525 0.657 51.734 1.00 89.25 71 GLU A C 1
ATOM 575 O O . GLU A 1 71 ? -28.593 0.738 52.345 1.00 89.25 71 GLU A O 1
ATOM 580 N N . PHE A 1 72 ? -26.841 -0.490 51.662 1.00 89.12 72 PHE A N 1
ATOM 581 C CA . PHE A 1 72 ? -27.229 -1.705 52.380 1.00 89.12 72 PHE A CA 1
ATOM 582 C C . PHE A 1 72 ? -27.251 -1.497 53.903 1.00 89.12 72 PHE A C 1
ATOM 584 O O . PHE A 1 72 ? -28.242 -1.828 54.552 1.00 89.12 72 PHE A O 1
ATOM 591 N N . LEU A 1 73 ? -26.202 -0.893 54.478 1.00 89.38 73 LEU A N 1
ATOM 592 C CA . LEU A 1 73 ? -26.148 -0.578 55.914 1.00 89.38 73 LEU A CA 1
ATOM 593 C C . LEU A 1 73 ? -27.229 0.423 56.343 1.00 89.38 73 LEU A C 1
ATOM 595 O O . LEU A 1 73 ? -27.729 0.345 57.463 1.00 89.38 73 LEU A O 1
ATOM 599 N N . GLN A 1 74 ? -27.591 1.367 55.472 1.00 89.00 74 GLN A N 1
ATOM 600 C CA . GLN A 1 74 ? -28.591 2.391 55.778 1.00 89.00 74 GLN A CA 1
ATOM 601 C C . GLN A 1 74 ? -30.010 1.836 55.920 1.00 89.00 74 GLN A C 1
ATOM 603 O O . GLN A 1 74 ? -30.812 2.458 56.609 1.00 89.00 74 GLN A O 1
ATOM 608 N N . LYS A 1 75 ? -30.306 0.688 55.296 1.00 86.00 75 LYS A N 1
ATOM 609 C CA . LYS A 1 75 ? -31.621 0.024 55.329 1.00 86.00 75 LYS A CA 1
ATOM 610 C C . LYS A 1 75 ? -31.834 -0.873 56.556 1.00 86.00 75 LYS A C 1
ATOM 612 O O . LYS A 1 75 ? -32.897 -1.467 56.694 1.00 86.00 75 LYS A O 1
ATOM 617 N N . ASP A 1 76 ? -30.838 -1.011 57.427 1.00 89.62 76 ASP A N 1
ATOM 618 C CA . ASP A 1 76 ? -30.937 -1.857 58.616 1.00 89.62 76 ASP A CA 1
ATOM 619 C C . ASP A 1 76 ? -31.600 -1.109 59.788 1.00 89.62 76 ASP A C 1
ATOM 621 O O . ASP A 1 76 ? -30.959 -0.343 60.517 1.00 89.62 76 ASP A O 1
ATOM 625 N N . ASP A 1 77 ? -32.887 -1.382 60.012 1.00 86.44 77 ASP A N 1
ATOM 626 C CA . ASP A 1 77 ? -33.680 -0.804 61.108 1.00 86.44 77 ASP A CA 1
ATOM 627 C C . ASP A 1 77 ? -33.065 -1.059 62.496 1.00 86.44 77 ASP A C 1
ATOM 629 O O . ASP A 1 77 ? -33.179 -0.234 63.411 1.00 86.44 77 ASP A O 1
ATOM 633 N N . THR A 1 78 ? -32.365 -2.186 62.672 1.00 86.69 78 THR A N 1
ATOM 634 C CA . THR A 1 78 ? -31.701 -2.535 63.937 1.00 86.69 78 THR A CA 1
ATOM 635 C C . THR A 1 78 ? -30.488 -1.639 64.170 1.00 86.69 78 THR A C 1
ATOM 637 O O . THR A 1 78 ? -30.223 -1.220 65.308 1.00 86.69 78 THR A O 1
ATOM 640 N N . LEU A 1 79 ? -29.766 -1.314 63.095 1.00 89.38 79 LEU A N 1
ATOM 641 C CA . LEU A 1 79 ? -28.656 -0.367 63.109 1.00 89.38 79 LEU A CA 1
ATOM 642 C C . LEU A 1 79 ? -29.148 1.041 63.476 1.00 89.38 79 LEU A C 1
ATOM 644 O O . LEU A 1 79 ? -28.586 1.667 64.382 1.00 89.38 79 LEU A O 1
ATOM 648 N N . ILE A 1 80 ? -30.231 1.503 62.839 1.00 89.12 80 ILE A N 1
ATOM 649 C CA . ILE A 1 80 ? -30.858 2.811 63.100 1.00 89.12 80 ILE A CA 1
ATOM 650 C C . ILE A 1 80 ? -31.318 2.905 64.561 1.00 89.12 80 ILE A C 1
ATOM 652 O O . ILE A 1 80 ? -30.975 3.861 65.268 1.00 89.12 80 ILE A O 1
ATOM 656 N N . TYR A 1 81 ? -32.044 1.893 65.051 1.00 89.88 81 TYR A N 1
ATOM 657 C CA . TYR A 1 81 ? -32.550 1.854 66.424 1.00 89.88 81 TYR A CA 1
ATOM 658 C C . TYR A 1 81 ? -31.421 1.956 67.458 1.00 89.88 81 TYR A C 1
ATOM 660 O O . TYR A 1 81 ? -31.500 2.747 68.404 1.00 89.88 81 TYR A O 1
ATOM 668 N N . ASN A 1 82 ? -30.343 1.185 67.292 1.00 90.00 82 ASN A N 1
ATOM 669 C CA . ASN A 1 82 ? -29.224 1.210 68.236 1.00 90.00 82 ASN A CA 1
ATOM 670 C C . ASN A 1 82 ? -28.394 2.498 68.132 1.00 90.00 82 ASN A C 1
ATOM 672 O O . ASN A 1 82 ? -27.876 2.960 69.154 1.00 90.00 82 ASN A O 1
ATOM 676 N N . TYR A 1 83 ? -28.299 3.106 66.944 1.00 91.19 83 TYR A N 1
ATOM 677 C CA . TYR A 1 83 ? -27.635 4.400 66.752 1.00 91.19 83 TYR A CA 1
ATOM 678 C C . TYR A 1 83 ? -28.385 5.532 67.454 1.00 91.19 83 TYR A C 1
ATOM 680 O O . TYR A 1 83 ? -27.778 6.266 68.238 1.00 91.19 83 TYR A O 1
ATOM 688 N N . LYS A 1 84 ? -29.715 5.602 67.302 1.00 88.00 84 LYS A N 1
ATOM 689 C CA . LYS A 1 84 ? -30.557 6.584 68.010 1.00 88.00 84 LYS A CA 1
ATOM 690 C C . LYS A 1 84 ? -30.497 6.446 69.531 1.00 88.00 84 LYS A C 1
ATOM 692 O O . LYS A 1 84 ? -30.472 7.452 70.236 1.00 88.00 84 LYS A O 1
ATOM 697 N N . ASN A 1 85 ? -30.416 5.215 70.038 1.00 89.94 85 ASN A N 1
ATOM 698 C CA . ASN A 1 85 ? -30.257 4.941 71.471 1.00 89.94 85 ASN A CA 1
ATOM 699 C C . ASN A 1 85 ? -28.812 5.114 71.981 1.00 89.94 85 ASN A C 1
ATOM 701 O O . ASN A 1 85 ? -28.533 4.816 73.141 1.00 89.94 85 ASN A O 1
ATOM 705 N N . GLN A 1 86 ? -27.883 5.565 71.129 1.00 89.31 86 GLN A N 1
ATOM 706 C CA . GLN A 1 86 ? -26.451 5.703 71.418 1.00 89.31 86 GLN A CA 1
ATOM 707 C C . GLN A 1 86 ? -25.792 4.426 71.979 1.00 89.31 86 GLN A C 1
ATOM 709 O O . GLN A 1 86 ? -24.803 4.492 72.716 1.00 89.31 86 GLN A O 1
ATOM 714 N N . ASN A 1 87 ? -26.294 3.242 71.607 1.00 89.31 87 ASN A N 1
ATOM 715 C CA . ASN A 1 87 ? -25.765 1.954 72.058 1.00 89.31 87 ASN A CA 1
ATOM 716 C C . ASN A 1 87 ? -24.508 1.560 71.269 1.00 89.31 87 ASN A C 1
ATOM 718 O O . ASN A 1 87 ? -24.494 0.677 70.406 1.00 89.31 87 ASN A O 1
ATOM 722 N N . ARG A 1 88 ? -23.420 2.267 71.562 1.00 88.12 88 ARG A N 1
ATOM 723 C CA . ARG A 1 88 ? -22.172 2.188 70.805 1.00 88.12 88 ARG A CA 1
ATOM 724 C C . ARG A 1 88 ? -21.449 0.847 70.932 1.00 88.12 88 ARG A C 1
ATOM 726 O O . ARG A 1 88 ? -20.767 0.436 69.998 1.00 88.12 88 ARG A O 1
ATOM 733 N N . GLU A 1 89 ? -21.580 0.169 72.071 1.00 85.81 89 GLU A N 1
ATOM 734 C CA . GLU A 1 89 ? -20.939 -1.131 72.294 1.00 85.81 89 GLU A CA 1
ATOM 735 C C . GLU A 1 89 ? -21.572 -2.227 71.432 1.00 85.81 89 GLU A C 1
ATOM 737 O O . GLU A 1 89 ? -20.850 -2.996 70.794 1.00 85.81 89 GLU A O 1
ATOM 742 N N . TRP A 1 90 ? -22.904 -2.233 71.334 1.00 90.62 90 TRP A N 1
ATOM 743 C CA . TRP A 1 90 ? -23.620 -3.132 70.435 1.00 90.62 90 TRP A CA 1
ATOM 744 C C . TRP A 1 90 ? -23.290 -2.840 68.965 1.00 90.62 90 TRP A C 1
ATOM 746 O O . TRP A 1 90 ? -22.907 -3.752 68.233 1.00 90.62 90 TRP A O 1
ATOM 756 N N . LEU A 1 91 ? -23.333 -1.564 68.556 1.00 89.38 91 LEU A N 1
ATOM 757 C CA . LEU A 1 91 ? -23.015 -1.155 67.181 1.00 89.38 91 LEU A CA 1
ATOM 758 C C . LEU A 1 91 ? -21.594 -1.533 66.772 1.00 89.38 91 LEU A C 1
ATOM 760 O O . LEU A 1 91 ? -21.382 -1.943 65.637 1.00 89.38 91 LEU A O 1
ATOM 764 N N . PHE A 1 92 ? -20.624 -1.426 67.688 1.00 89.75 92 PHE A N 1
ATOM 765 C CA . PHE A 1 92 ? -19.266 -1.889 67.420 1.00 89.75 92 PHE A CA 1
ATOM 766 C C . PHE A 1 92 ? -19.236 -3.389 67.132 1.00 89.75 92 PHE A C 1
ATOM 768 O O . PHE A 1 92 ? -18.666 -3.784 66.126 1.00 89.75 92 PHE A O 1
ATOM 775 N N . LEU A 1 93 ? -19.830 -4.223 67.993 1.00 86.62 93 LEU A N 1
ATOM 776 C CA . LEU A 1 93 ? -19.798 -5.679 67.818 1.00 86.62 93 LEU A CA 1
ATOM 777 C C . LEU A 1 93 ? -20.477 -6.113 66.514 1.00 86.62 93 LEU A C 1
ATOM 779 O O . LEU A 1 93 ? -19.938 -6.966 65.812 1.00 86.62 93 LEU A O 1
ATOM 783 N N . TYR A 1 94 ? -21.606 -5.487 66.180 1.00 89.38 94 TYR A N 1
ATOM 784 C CA . TYR A 1 94 ? -22.351 -5.759 64.954 1.00 89.38 94 TYR A CA 1
ATOM 785 C C . TYR A 1 94 ? -21.583 -5.319 63.699 1.00 89.38 94 TYR A C 1
ATOM 787 O O . TYR A 1 94 ? -21.253 -6.136 62.839 1.00 89.38 94 TYR A O 1
ATOM 795 N N . LEU A 1 95 ? -21.198 -4.041 63.627 1.00 90.75 95 LEU A N 1
ATOM 796 C CA . LEU A 1 95 ? -20.500 -3.501 62.459 1.00 90.75 95 LEU A CA 1
ATOM 797 C C . LEU A 1 95 ? -19.075 -4.025 62.313 1.00 90.75 95 LEU A C 1
ATOM 799 O O . LEU A 1 95 ? -18.553 -4.022 61.205 1.00 90.75 95 LEU A O 1
ATOM 803 N N . HIS A 1 96 ? -18.425 -4.474 63.391 1.00 90.44 96 HIS A N 1
ATOM 804 C CA . HIS A 1 96 ? -17.105 -5.093 63.294 1.00 90.44 96 HIS A CA 1
ATOM 805 C C . HIS A 1 96 ? -17.161 -6.417 62.527 1.00 90.44 96 HIS A C 1
ATOM 807 O O . HIS A 1 96 ? -16.252 -6.683 61.746 1.00 90.44 96 HIS A O 1
ATOM 813 N N . GLN A 1 97 ? -18.219 -7.220 62.696 1.00 86.12 97 GLN A N 1
ATOM 814 C CA . GLN A 1 97 ? -18.388 -8.445 61.908 1.00 86.12 97 GLN A CA 1
ATOM 815 C C . GLN A 1 97 ? -18.640 -8.131 60.434 1.00 86.12 97 GLN A C 1
ATOM 817 O O . GLN A 1 97 ? -17.922 -8.646 59.583 1.00 86.12 97 GLN A O 1
ATOM 822 N N . ILE A 1 98 ? -19.552 -7.198 60.144 1.00 88.56 98 ILE A N 1
ATOM 823 C CA . ILE A 1 98 ? -19.814 -6.759 58.765 1.00 88.56 98 ILE A CA 1
ATOM 824 C C . ILE A 1 98 ? -18.545 -6.182 58.126 1.00 88.56 98 ILE A C 1
ATOM 826 O O . ILE A 1 98 ? -18.219 -6.484 56.983 1.00 88.56 98 ILE A O 1
ATOM 830 N N . TYR A 1 99 ? -17.773 -5.399 58.880 1.00 91.44 99 TYR A N 1
ATOM 831 C CA . TYR A 1 99 ? -16.486 -4.886 58.428 1.00 91.44 99 TYR A CA 1
ATOM 832 C C . TYR A 1 99 ? -15.488 -6.003 58.098 1.00 91.44 99 TYR A C 1
ATOM 834 O O . TYR A 1 99 ? -14.766 -5.874 57.115 1.00 91.44 99 TYR A O 1
ATOM 842 N N . LEU A 1 100 ? -15.417 -7.085 58.882 1.00 88.75 100 LEU A N 1
ATOM 843 C CA . LEU A 1 100 ? -14.530 -8.212 58.571 1.00 88.75 100 LEU A CA 1
ATOM 844 C C . LEU A 1 100 ? -14.939 -8.907 57.266 1.00 88.75 100 LEU A C 1
ATOM 846 O O . LEU A 1 100 ? -14.060 -9.251 56.476 1.00 88.75 100 LEU A O 1
ATOM 850 N N . ASP A 1 101 ? -16.237 -9.045 57.004 1.00 88.44 101 ASP A N 1
ATOM 851 C CA . ASP A 1 101 ? -16.741 -9.600 55.743 1.00 88.44 101 ASP A CA 1
ATOM 852 C C . ASP A 1 101 ? -16.429 -8.674 54.564 1.00 88.44 101 ASP A C 1
ATOM 854 O O . ASP A 1 101 ? -15.872 -9.103 53.553 1.00 88.44 101 ASP A O 1
ATOM 858 N N . PHE A 1 102 ? -16.693 -7.377 54.723 1.00 91.38 102 PHE A N 1
ATOM 859 C CA . PHE A 1 102 ? -16.357 -6.342 53.744 1.00 91.38 102 PHE A CA 1
ATOM 860 C C . PHE A 1 102 ? -14.853 -6.289 53.461 1.00 91.38 102 PHE A C 1
ATOM 862 O O . PHE A 1 102 ? -14.433 -6.153 52.311 1.00 91.38 102 PHE A O 1
ATOM 869 N N . LYS A 1 103 ? -14.025 -6.445 54.494 1.00 88.44 103 LYS A N 1
ATOM 870 C CA . LYS A 1 103 ? -12.571 -6.505 54.366 1.00 88.44 103 LYS A CA 1
ATOM 871 C C . LYS A 1 103 ? -12.122 -7.735 53.582 1.00 88.44 103 LYS A C 1
ATOM 873 O O . LYS A 1 103 ? -11.296 -7.602 52.689 1.00 88.44 103 LYS A O 1
ATOM 878 N N . ASN A 1 104 ? -12.655 -8.912 53.901 1.00 84.94 104 ASN A N 1
ATOM 879 C CA . ASN A 1 104 ? -12.225 -10.167 53.281 1.00 84.94 104 ASN A CA 1
ATOM 880 C C . ASN A 1 104 ? -12.728 -10.330 51.839 1.00 84.94 104 ASN A C 1
ATOM 882 O O . ASN A 1 104 ? -12.020 -10.909 51.018 1.00 84.94 104 ASN A O 1
ATOM 886 N N . ASN A 1 105 ? -13.929 -9.832 51.532 1.00 84.25 105 ASN A N 1
ATOM 887 C CA . ASN A 1 105 ? -14.567 -10.029 50.226 1.00 84.25 105 ASN A CA 1
ATOM 888 C C . ASN A 1 105 ? -14.354 -8.855 49.263 1.00 84.25 105 ASN A C 1
ATOM 890 O O . ASN A 1 105 ? -14.351 -9.054 48.050 1.00 84.25 105 ASN A O 1
ATOM 894 N N . HIS A 1 106 ? -14.190 -7.639 49.792 1.00 85.06 106 HIS A N 1
ATOM 895 C CA . HIS A 1 106 ? -14.172 -6.405 49.000 1.00 85.06 106 HIS A CA 1
ATOM 896 C C . HIS A 1 106 ? -12.988 -5.491 49.315 1.00 85.06 106 HIS A C 1
ATOM 898 O O . HIS A 1 106 ? -12.959 -4.360 48.827 1.00 85.06 106 HIS A O 1
ATOM 904 N N . ASN A 1 107 ? -11.996 -5.957 50.088 1.00 86.25 107 ASN A N 1
ATOM 905 C CA . ASN A 1 107 ? -10.769 -5.197 50.352 1.00 86.25 107 ASN A CA 1
ATOM 906 C C . ASN A 1 107 ? -11.047 -3.839 51.036 1.00 86.25 107 ASN A C 1
ATOM 908 O O . ASN A 1 107 ? -10.347 -2.843 50.860 1.00 86.25 107 ASN A O 1
ATOM 912 N N . ILE A 1 108 ? -12.125 -3.772 51.824 1.00 89.50 108 ILE A N 1
ATOM 913 C CA . ILE A 1 108 ? -12.489 -2.567 52.571 1.00 89.50 108 ILE A CA 1
ATOM 914 C C . ILE A 1 108 ? -11.588 -2.437 53.795 1.00 89.50 108 ILE A C 1
ATOM 916 O O . ILE A 1 108 ? -11.480 -3.340 54.626 1.00 89.50 108 ILE A O 1
ATOM 920 N N . THR A 1 109 ? -10.977 -1.267 53.948 1.00 86.94 109 THR A N 1
ATOM 921 C CA . THR A 1 109 ? -10.029 -0.984 55.032 1.00 86.94 109 THR A CA 1
ATOM 922 C C . THR A 1 109 ? -10.624 -0.096 56.120 1.00 86.94 109 THR A C 1
ATOM 924 O O . THR A 1 109 ? -10.140 -0.086 57.252 1.00 86.94 109 THR A O 1
ATOM 927 N N . HIS A 1 110 ? -11.713 0.614 55.816 1.00 87.31 110 HIS A N 1
ATOM 928 C CA . HIS A 1 110 ? -12.332 1.577 56.718 1.00 87.31 110 HIS A CA 1
ATOM 929 C C . HIS A 1 110 ? -13.864 1.508 56.651 1.00 87.31 110 HIS A C 1
ATOM 931 O O . HIS A 1 110 ? -14.431 1.531 55.566 1.00 87.31 110 HIS A O 1
ATOM 937 N N . LEU A 1 111 ? -14.524 1.482 57.814 1.00 92.56 111 LEU A N 1
ATOM 938 C CA . LEU A 1 111 ? -15.979 1.641 57.966 1.00 92.56 111 LEU A CA 1
ATOM 939 C C . LEU A 1 111 ? -16.285 2.509 59.185 1.00 92.56 111 LEU A C 1
ATOM 941 O O . LEU A 1 111 ? -15.991 2.098 60.320 1.00 92.56 111 LEU A O 1
ATOM 945 N N . TYR A 1 112 ? -16.805 3.716 58.952 1.00 92.31 112 TYR A N 1
ATOM 946 C CA . TYR A 1 112 ? -17.053 4.740 59.967 1.00 92.31 112 TYR A CA 1
ATOM 947 C C . TYR A 1 112 ? -18.523 5.163 59.990 1.00 92.31 112 TYR A C 1
ATOM 949 O O . TYR A 1 112 ? -19.186 5.209 58.959 1.00 92.31 112 TYR A O 1
ATOM 957 N N . ILE A 1 113 ? -18.990 5.554 61.175 1.00 93.25 113 ILE A N 1
ATOM 958 C CA . ILE A 1 113 ? -20.219 6.332 61.355 1.00 93.25 113 ILE A CA 1
ATOM 959 C C . ILE A 1 113 ? -19.835 7.675 61.966 1.00 93.25 113 ILE A C 1
ATOM 961 O O . ILE A 1 113 ? -19.097 7.717 62.958 1.00 93.25 113 ILE A O 1
ATOM 965 N N . HIS A 1 114 ? -20.356 8.760 61.404 1.00 93.62 114 HIS A N 1
ATOM 966 C CA . HIS A 1 114 ? -20.176 10.127 61.884 1.00 93.62 114 HIS A CA 1
ATOM 967 C C . HIS A 1 114 ? -21.511 10.747 62.291 1.00 93.62 114 HIS A C 1
ATOM 969 O O . HIS A 1 114 ? -22.545 10.495 61.675 1.00 93.62 114 HIS A O 1
ATOM 975 N N . ASN A 1 115 ? -21.465 11.587 63.319 1.00 91.94 115 ASN A N 1
ATOM 976 C CA . ASN A 1 115 ? -22.594 12.393 63.768 1.00 91.94 115 ASN A CA 1
ATOM 977 C C . ASN A 1 115 ? -22.778 13.642 62.889 1.00 91.94 115 ASN A C 1
ATOM 979 O O . ASN A 1 115 ? -21.889 14.032 62.128 1.00 91.94 115 ASN A O 1
ATOM 983 N N . LEU A 1 116 ? -23.912 14.327 63.066 1.00 90.19 116 LEU A N 1
ATOM 984 C CA . LEU A 1 116 ? -24.244 15.584 62.379 1.00 90.19 116 LEU A CA 1
ATOM 985 C C . LEU A 1 116 ? -23.211 16.708 62.584 1.00 90.19 116 LEU A C 1
ATOM 987 O O . LEU A 1 116 ? -23.031 17.549 61.709 1.00 90.19 116 LEU A O 1
ATOM 991 N N . ASP A 1 117 ? -22.504 16.722 63.715 1.00 88.19 117 ASP A N 1
ATOM 992 C CA . ASP A 1 117 ? -21.466 17.711 64.040 1.00 88.19 117 ASP A CA 1
ATOM 993 C C . ASP A 1 117 ? -20.071 17.358 63.478 1.00 88.19 117 ASP A C 1
ATOM 995 O O . ASP A 1 117 ? -19.077 18.017 63.808 1.00 88.19 117 ASP A O 1
ATOM 999 N N . LYS A 1 118 ? -19.992 16.336 62.610 1.00 88.56 118 LYS A N 1
ATOM 1000 C CA . LYS A 1 118 ? -18.757 15.774 62.033 1.00 88.56 118 LYS A CA 1
ATOM 1001 C C . LYS A 1 118 ? -17.837 15.105 63.060 1.00 88.56 118 LYS A C 1
ATOM 1003 O O . LYS A 1 118 ? -16.658 14.872 62.776 1.00 88.56 118 LYS A O 1
ATOM 1008 N N . THR A 1 119 ? -18.342 14.788 64.254 1.00 89.62 119 THR A N 1
ATOM 1009 C CA . THR A 1 119 ? -17.615 13.925 65.191 1.00 89.62 119 THR A CA 1
ATOM 1010 C C . THR A 1 119 ? -17.769 12.465 64.792 1.00 89.62 119 THR A C 1
ATOM 1012 O O . THR A 1 119 ? -18.855 12.004 64.433 1.00 89.62 119 THR A O 1
ATOM 1015 N N . ASN A 1 120 ? -16.674 11.712 64.849 1.00 88.94 120 ASN A N 1
ATOM 1016 C CA . ASN A 1 120 ? -16.715 10.288 64.570 1.00 88.94 120 ASN A CA 1
ATOM 1017 C C . ASN A 1 120 ? -17.427 9.551 65.714 1.00 88.94 120 ASN A C 1
ATOM 1019 O O . ASN A 1 120 ? -16.945 9.526 66.848 1.00 88.94 120 ASN A O 1
ATOM 1023 N N . PHE A 1 121 ? -18.566 8.931 65.425 1.00 90.94 121 PHE A N 1
ATOM 1024 C CA . PHE A 1 121 ? -19.313 8.150 66.405 1.00 90.94 121 PHE A CA 1
ATOM 1025 C C . PHE A 1 121 ? -18.686 6.769 66.600 1.00 90.94 121 PHE A C 1
ATOM 1027 O O . PHE A 1 121 ? -18.523 6.302 67.729 1.00 90.94 121 PHE A O 1
ATOM 1034 N N . LEU A 1 122 ? -18.308 6.102 65.509 1.00 90.94 122 LEU A N 1
ATOM 1035 C CA . LEU A 1 122 ? -17.774 4.745 65.548 1.00 90.94 122 LEU A CA 1
ATOM 1036 C C . LEU A 1 122 ? -16.805 4.484 64.395 1.00 90.94 122 LEU A C 1
ATOM 1038 O O . LEU A 1 122 ? -17.024 4.919 63.266 1.00 90.94 122 LEU A O 1
ATOM 1042 N N . ARG A 1 123 ? -15.778 3.679 64.678 1.00 91.19 123 ARG A N 1
ATOM 1043 C CA . ARG A 1 123 ? -14.913 3.041 63.685 1.00 91.19 123 ARG A CA 1
ATOM 1044 C C . ARG A 1 123 ? -14.998 1.533 63.854 1.00 91.19 123 ARG A C 1
ATOM 1046 O O . ARG A 1 123 ? -14.516 1.003 64.855 1.00 91.19 123 ARG A O 1
ATOM 1053 N N . ALA A 1 124 ? -15.558 0.833 62.874 1.00 88.44 124 ALA A N 1
ATOM 1054 C CA . ALA A 1 124 ? -15.704 -0.620 62.950 1.00 88.44 124 ALA A CA 1
ATOM 1055 C C . ALA A 1 124 ? -14.343 -1.339 63.004 1.00 88.44 124 ALA A C 1
ATOM 1057 O O . ALA A 1 124 ? -14.209 -2.370 63.645 1.00 88.44 124 ALA A O 1
ATOM 1058 N N . HIS A 1 125 ? -13.296 -0.759 62.415 1.00 83.56 125 HIS A N 1
ATOM 1059 C CA . HIS A 1 125 ? -11.937 -1.311 62.408 1.00 83.56 125 HIS A CA 1
ATOM 1060 C C . HIS A 1 125 ? -11.100 -0.968 63.662 1.00 83.56 125 HIS A C 1
ATOM 1062 O O . HIS A 1 125 ? -10.055 -1.579 63.879 1.00 83.56 125 HIS A O 1
ATOM 1068 N N . ASN A 1 126 ? -11.518 0.000 64.494 1.00 82.94 126 ASN A N 1
ATOM 1069 C CA . ASN A 1 126 ? -10.758 0.410 65.681 1.00 82.94 126 ASN A CA 1
ATOM 1070 C C . ASN A 1 126 ? -11.658 0.939 66.811 1.00 82.94 126 ASN A C 1
ATOM 1072 O O . ASN A 1 126 ? -12.015 2.114 66.851 1.00 82.94 126 ASN A O 1
ATOM 1076 N N . ARG A 1 127 ? -11.939 0.077 67.798 1.00 81.12 127 ARG A N 1
ATOM 1077 C CA . ARG A 1 127 ? -12.829 0.368 68.939 1.00 81.12 127 ARG A CA 1
ATOM 1078 C C . ARG A 1 127 ? -12.436 1.611 69.753 1.00 81.12 127 ARG A C 1
ATOM 1080 O O . ARG A 1 127 ? -13.308 2.280 70.306 1.00 81.12 127 ARG A O 1
ATOM 1087 N N . LYS A 1 128 ? -11.132 1.887 69.886 1.00 80.00 128 LYS A N 1
ATOM 1088 C CA . LYS A 1 128 ? -10.597 2.885 70.833 1.00 80.00 128 LYS A CA 1
ATOM 1089 C C . LYS A 1 128 ? -10.683 4.324 70.325 1.00 80.00 128 LYS A C 1
ATOM 1091 O O . LYS A 1 128 ? -10.637 5.236 71.140 1.00 80.00 128 LYS A O 1
ATOM 1096 N N . LEU A 1 129 ? -10.790 4.533 69.014 1.00 78.50 129 LEU A N 1
ATOM 1097 C CA . LEU A 1 129 ? -10.783 5.865 68.407 1.00 78.50 129 LEU A CA 1
ATOM 1098 C C . LEU A 1 129 ? -12.210 6.316 68.091 1.00 78.50 129 LEU A C 1
ATOM 1100 O O . LEU A 1 129 ? -12.905 5.655 67.321 1.00 78.50 129 LEU A O 1
ATOM 1104 N N . HIS A 1 130 ? -12.636 7.416 68.711 1.00 81.50 130 HIS A N 1
ATOM 1105 C CA . HIS A 1 130 ? -13.957 8.018 68.542 1.00 81.50 130 HIS A CA 1
ATOM 1106 C C . HIS A 1 130 ? -14.021 9.424 69.129 1.00 81.50 130 HIS A C 1
ATOM 1108 O O . HIS A 1 130 ? -13.130 9.836 69.872 1.00 81.50 130 HIS A O 1
ATOM 1114 N N . SER A 1 131 ? -15.135 10.109 68.867 1.00 81.94 131 SER A N 1
ATOM 1115 C CA . SER A 1 131 ? -15.461 11.448 69.364 1.00 81.94 131 SER A CA 1
ATOM 1116 C C . SER A 1 131 ? -14.477 12.532 68.921 1.00 81.94 131 SER A C 1
ATOM 1118 O O . SER A 1 131 ? -14.542 13.660 69.404 1.00 81.94 131 SER A O 1
ATOM 1120 N N . ASP A 1 132 ? -13.585 12.214 67.985 1.00 81.62 132 ASP A N 1
ATOM 1121 C CA . ASP A 1 132 ? -12.733 13.177 67.319 1.00 81.62 132 ASP A CA 1
ATOM 1122 C C . ASP A 1 132 ? -13.468 13.805 66.133 1.00 81.62 132 ASP A C 1
ATOM 1124 O O . ASP A 1 132 ? -14.280 13.165 65.461 1.00 81.62 132 ASP A O 1
ATOM 1128 N N . LYS A 1 133 ? -13.202 15.088 65.894 1.00 82.56 133 LYS A N 1
ATOM 1129 C CA . LYS A 1 133 ? -13.782 15.820 64.770 1.00 82.56 133 LYS A CA 1
ATOM 1130 C C . LYS A 1 133 ? -13.007 15.492 63.498 1.00 82.56 133 LYS A C 1
ATOM 1132 O O . LYS A 1 133 ? -11.790 15.675 63.458 1.00 82.56 133 LYS A O 1
ATOM 1137 N N . ILE A 1 134 ? -13.715 15.047 62.466 1.00 81.69 134 ILE A N 1
ATOM 1138 C CA . ILE A 1 134 ? -13.122 14.677 61.181 1.00 81.69 134 ILE A CA 1
ATOM 1139 C C . ILE A 1 134 ? -13.251 15.858 60.216 1.00 81.69 134 ILE A C 1
ATOM 1141 O O . ILE A 1 134 ? -14.351 16.281 59.872 1.00 81.69 134 ILE A O 1
ATOM 1145 N N . GLU A 1 135 ? -12.113 16.403 59.786 1.00 74.00 135 GLU A N 1
ATOM 1146 C CA . GLU A 1 135 ? -12.038 17.450 58.759 1.00 74.00 135 GLU A CA 1
ATOM 1147 C C . GLU A 1 135 ? -11.464 16.838 57.480 1.00 74.00 135 GLU A C 1
ATOM 1149 O O . GLU A 1 135 ? -10.252 16.708 57.333 1.00 74.00 135 GLU A O 1
ATOM 1154 N N . ARG A 1 136 ? -12.358 16.404 56.586 1.00 78.56 136 ARG A N 1
ATOM 1155 C CA . ARG A 1 136 ? -12.037 15.748 55.310 1.00 78.56 136 ARG A CA 1
ATOM 1156 C C . ARG A 1 136 ? -12.916 16.282 54.196 1.00 78.56 136 ARG A C 1
ATOM 1158 O O . ARG A 1 136 ? -14.047 16.686 54.473 1.00 78.56 136 ARG A O 1
ATOM 1165 N N . PHE A 1 137 ? -12.418 16.296 52.962 1.00 76.62 137 PHE A N 1
ATOM 1166 C CA . PHE A 1 137 ? -13.153 16.910 51.859 1.00 76.62 137 PHE A CA 1
ATOM 1167 C C . PHE A 1 137 ? -14.393 16.088 51.506 1.00 76.62 137 PHE A C 1
ATOM 1169 O O . PHE A 1 137 ? -15.452 16.679 51.309 1.00 76.62 137 PHE A O 1
ATOM 1176 N N . THR A 1 138 ? -14.309 14.750 51.515 1.00 83.56 138 THR A N 1
ATOM 1177 C CA . THR A 1 138 ? -15.460 13.892 51.179 1.00 83.56 138 THR A CA 1
ATOM 1178 C C . THR A 1 138 ? -16.604 14.100 52.170 1.00 83.56 138 THR A C 1
ATOM 1180 O O . THR A 1 138 ? -17.735 14.353 51.754 1.00 83.56 138 THR A O 1
ATOM 1183 N N . LEU A 1 139 ? -16.296 14.097 53.472 1.00 86.25 139 LEU A N 1
ATOM 1184 C CA . LEU A 1 139 ? -17.262 14.320 54.548 1.00 86.25 139 LEU A CA 1
ATOM 1185 C C . LEU A 1 139 ? -17.796 15.755 54.563 1.00 86.25 139 LEU A C 1
ATOM 1187 O O . LEU A 1 139 ? -18.998 15.947 54.708 1.00 86.25 139 LEU A O 1
ATOM 1191 N N . ASN A 1 140 ? -16.936 16.766 54.401 1.00 85.44 140 ASN A N 1
ATOM 1192 C CA . ASN A 1 140 ? -17.386 18.158 54.334 1.00 85.44 140 ASN A CA 1
ATOM 1193 C C . ASN A 1 140 ? -18.321 18.373 53.142 1.00 85.44 140 ASN A C 1
ATOM 1195 O O . ASN A 1 140 ? -19.379 18.961 53.307 1.00 85.44 140 ASN A O 1
ATOM 1199 N N . ASN A 1 141 ? -17.988 17.819 51.977 1.00 81.81 141 ASN A N 1
ATOM 1200 C CA . ASN A 1 141 ? -18.819 17.936 50.789 1.00 81.81 141 ASN A CA 1
ATOM 1201 C C . ASN A 1 141 ? -20.162 17.200 50.944 1.00 81.81 141 ASN A C 1
ATOM 1203 O O . ASN A 1 141 ? -21.189 17.746 50.554 1.00 81.81 141 ASN A O 1
ATOM 1207 N N . ALA A 1 142 ? -20.195 16.018 51.575 1.00 87.38 142 ALA A N 1
ATOM 1208 C CA . ALA A 1 142 ? -21.457 15.342 51.908 1.00 87.38 142 ALA A CA 1
ATOM 1209 C C . ALA A 1 142 ? -22.327 16.179 52.861 1.00 87.38 142 ALA A C 1
ATOM 1211 O O . ALA A 1 142 ? -23.547 16.209 52.724 1.00 87.38 142 ALA A O 1
ATOM 1212 N N . VAL A 1 143 ? -21.698 16.887 53.804 1.00 87.06 143 VAL A N 1
ATOM 1213 C CA . VAL A 1 143 ? -22.379 17.781 54.752 1.00 87.06 143 VAL A CA 1
ATOM 1214 C C . VAL A 1 143 ? -22.907 19.040 54.065 1.00 87.06 143 VAL A C 1
ATOM 1216 O O . VAL A 1 143 ? -24.038 19.443 54.320 1.00 87.06 143 VAL A O 1
ATOM 1219 N N . ASP A 1 144 ? -22.111 19.647 53.186 1.00 84.38 144 ASP A N 1
ATOM 1220 C CA . ASP A 1 144 ? -22.456 20.897 52.505 1.00 84.38 144 ASP A CA 1
ATOM 1221 C C . ASP A 1 144 ? -23.529 20.685 51.425 1.00 84.38 144 ASP A C 1
ATOM 1223 O O . ASP A 1 144 ? -24.391 21.539 51.224 1.00 84.38 144 ASP A O 1
ATOM 1227 N N . THR A 1 145 ? -23.488 19.541 50.733 1.00 84.88 145 THR A N 1
ATOM 1228 C CA . THR A 1 145 ? -24.416 19.217 49.635 1.00 84.88 145 THR A CA 1
ATOM 1229 C C . THR A 1 145 ? -25.622 18.392 50.076 1.00 84.88 145 THR A C 1
ATOM 1231 O O . THR A 1 145 ? -26.636 18.388 49.379 1.00 84.88 145 THR A O 1
ATOM 1234 N N . GLY A 1 146 ? -25.530 17.678 51.202 1.00 84.12 146 GLY A N 1
ATOM 1235 C CA . GLY A 1 146 ? -26.535 16.696 51.613 1.00 84.12 146 GLY A CA 1
ATOM 1236 C C . GLY A 1 146 ? -26.643 15.497 50.663 1.00 84.12 146 GLY A C 1
ATOM 1237 O O . GLY A 1 146 ? -27.672 14.830 50.651 1.00 84.12 146 GLY A O 1
ATOM 1238 N N . ALA A 1 147 ? -25.619 15.234 49.846 1.00 86.75 147 ALA A N 1
ATOM 1239 C CA . ALA A 1 147 ? -25.601 14.166 48.849 1.00 86.75 147 ALA A CA 1
ATOM 1240 C C . ALA A 1 147 ? -24.425 13.202 49.068 1.00 86.75 147 ALA A C 1
ATOM 1242 O O . ALA A 1 147 ? -23.525 13.456 49.873 1.00 86.75 147 ALA A O 1
ATOM 1243 N N . VAL A 1 148 ? -24.434 12.079 48.342 1.00 87.94 148 VAL A N 1
ATOM 1244 C CA . VAL A 1 148 ? -23.300 11.146 48.316 1.00 87.94 148 VAL A CA 1
ATOM 1245 C C . VAL A 1 148 ? -22.048 11.868 47.841 1.00 87.94 148 VAL A C 1
ATOM 1247 O O . VAL A 1 148 ? -22.067 12.601 46.853 1.00 87.94 148 VAL A O 1
ATOM 1250 N N . SER A 1 149 ? -20.948 11.634 48.543 1.00 86.94 149 SER A N 1
ATOM 1251 C CA . SER A 1 149 ? -19.659 12.238 48.254 1.00 86.94 149 SER A CA 1
ATOM 1252 C C . SER A 1 149 ? -18.585 11.165 48.271 1.00 86.94 149 SER A C 1
ATOM 1254 O O . SER A 1 149 ? -18.402 10.473 49.267 1.00 86.94 149 SER A O 1
ATOM 1256 N N . SER A 1 150 ? -17.865 11.019 47.168 1.00 86.25 150 SER A N 1
ATOM 1257 C CA . SER A 1 150 ? -16.758 10.074 47.034 1.00 86.25 150 SER A CA 1
ATOM 1258 C C . SER A 1 150 ? -15.447 10.799 46.765 1.00 86.25 150 SER A C 1
ATOM 1260 O O . SER A 1 150 ? -15.430 12.008 46.584 1.00 86.25 150 SER A O 1
ATOM 1262 N N . GLY A 1 151 ? -14.322 10.101 46.739 1.00 78.94 151 GLY A N 1
ATOM 1263 C CA . GLY A 1 151 ? -13.058 10.684 46.297 1.00 78.94 151 GLY A CA 1
ATOM 1264 C C . GLY A 1 151 ? -11.856 10.056 46.971 1.00 78.94 151 GLY A C 1
ATOM 1265 O O . GLY A 1 151 ? -11.981 9.345 47.967 1.00 78.94 151 GLY A O 1
ATOM 1266 N N . ILE A 1 152 ? -10.679 10.308 46.405 1.00 78.06 152 ILE A N 1
ATOM 1267 C CA . ILE A 1 152 ? -9.428 9.806 46.963 1.00 78.06 152 ILE A CA 1
ATOM 1268 C C . ILE A 1 152 ? -8.838 10.880 47.878 1.00 78.06 152 ILE A C 1
ATOM 1270 O O . ILE A 1 152 ? -8.500 11.966 47.419 1.00 78.06 152 ILE A O 1
ATOM 1274 N N . GLU A 1 153 ? -8.721 10.587 49.175 1.00 72.94 153 GLU A N 1
ATOM 1275 C CA . GLU A 1 153 ? -8.166 11.512 50.174 1.00 72.94 153 GLU A CA 1
ATOM 1276 C C . GLU A 1 153 ? -7.047 10.891 50.992 1.00 72.94 153 GLU A C 1
ATOM 1278 O O . GLU A 1 153 ? -6.985 9.681 51.230 1.00 72.94 153 GLU A O 1
ATOM 1283 N N . PHE A 1 154 ? -6.218 11.777 51.535 1.00 69.12 154 PHE A N 1
ATOM 1284 C CA . PHE A 1 154 ? -5.276 11.440 52.583 1.00 69.12 154 PHE A CA 1
ATOM 1285 C C . PHE A 1 154 ? -5.991 11.334 53.940 1.00 69.12 154 PHE A C 1
ATOM 1287 O O . PHE A 1 154 ? -6.590 12.287 54.439 1.00 69.12 154 PHE A O 1
ATOM 1294 N N . GLY A 1 155 ? -5.960 10.149 54.542 1.00 62.84 155 GLY A N 1
ATOM 1295 C CA . GLY A 1 155 ? -6.553 9.878 55.845 1.00 62.84 155 GLY A CA 1
ATOM 1296 C C . GLY A 1 155 ? -5.730 10.438 57.008 1.00 62.84 155 GLY A C 1
ATOM 1297 O O . GLY A 1 155 ? -4.531 10.669 56.910 1.00 62.84 155 GLY A O 1
ATOM 1298 N N . VAL A 1 156 ? -6.374 10.572 58.171 1.00 57.31 156 VAL A N 1
ATOM 1299 C CA . VAL A 1 156 ? -5.761 11.089 59.419 1.00 57.31 156 VAL A CA 1
ATOM 1300 C C . VAL A 1 156 ? -4.606 10.202 59.924 1.00 57.31 156 VAL A C 1
ATOM 1302 O O . VAL A 1 156 ? -3.720 10.674 60.628 1.00 57.31 156 VAL A O 1
ATOM 1305 N N . ASN A 1 157 ? -4.590 8.925 59.536 1.00 56.69 157 ASN A N 1
ATOM 1306 C CA . ASN A 1 157 ? -3.518 7.981 59.859 1.00 56.69 157 ASN A CA 1
ATOM 1307 C C . ASN A 1 157 ? -2.375 7.968 58.829 1.00 56.69 157 ASN A C 1
ATOM 1309 O O . ASN A 1 157 ? -1.437 7.198 59.004 1.00 56.69 157 ASN A O 1
ATOM 1313 N N . HIS A 1 158 ? -2.403 8.871 57.843 1.00 60.28 158 HIS A N 1
ATOM 1314 C CA . HIS A 1 158 ? -1.464 8.959 56.719 1.00 60.28 158 HIS A CA 1
ATOM 1315 C C . HIS A 1 158 ? -1.644 7.898 55.617 1.00 60.28 158 HIS A C 1
ATOM 1317 O O . HIS A 1 158 ? -0.728 7.643 54.834 1.00 60.28 158 HIS A O 1
ATOM 1323 N N . ASP A 1 159 ? -2.848 7.330 55.529 1.00 65.00 159 ASP A N 1
ATOM 1324 C CA . ASP A 1 159 ? -3.217 6.324 54.531 1.00 65.00 159 ASP A CA 1
ATOM 1325 C C . ASP A 1 159 ? -4.004 6.991 53.393 1.00 65.00 159 ASP A C 1
ATOM 1327 O O . ASP A 1 159 ? -4.966 7.725 53.650 1.00 65.00 159 ASP A O 1
ATOM 1331 N N . PHE A 1 160 ? -3.612 6.761 52.140 1.00 74.62 160 PHE A N 1
ATOM 1332 C CA . PHE A 1 160 ? -4.299 7.313 50.970 1.00 74.62 160 PHE A CA 1
ATOM 1333 C C . PHE A 1 160 ? -5.418 6.364 50.558 1.00 74.62 160 PHE A C 1
ATOM 1335 O O . PHE A 1 160 ? -5.141 5.243 50.162 1.00 74.62 160 PHE A O 1
ATOM 1342 N N . ALA A 1 161 ? -6.678 6.776 50.667 1.00 79.75 161 ALA A N 1
ATOM 1343 C CA . ALA A 1 161 ? -7.807 5.871 50.467 1.00 79.75 161 ALA A CA 1
ATOM 1344 C C . ALA A 1 161 ? -8.865 6.484 49.552 1.00 79.75 161 ALA A C 1
ATOM 1346 O O . ALA A 1 161 ? -9.193 7.666 49.676 1.00 79.75 161 ALA A O 1
ATOM 1347 N N . LEU A 1 162 ? -9.440 5.649 48.686 1.00 85.75 162 LEU A N 1
ATOM 1348 C CA . LEU A 1 162 ? -10.715 5.943 48.048 1.00 85.75 162 LEU A CA 1
ATOM 1349 C C . LEU A 1 162 ? -11.796 5.845 49.123 1.00 85.75 162 LEU A C 1
ATOM 1351 O O . LEU A 1 162 ? -11.928 4.806 49.773 1.00 85.75 162 LEU A O 1
ATOM 1355 N N . ARG A 1 163 ? -12.543 6.923 49.333 1.00 88.31 163 ARG A N 1
ATOM 1356 C CA . ARG A 1 163 ? -13.596 7.008 50.345 1.00 88.31 163 ARG A CA 1
ATOM 1357 C C . ARG A 1 163 ? -14.921 7.364 49.701 1.00 88.31 163 ARG A C 1
ATOM 1359 O O . ARG A 1 163 ? -14.962 8.096 48.715 1.00 88.31 163 ARG A O 1
ATOM 1366 N N . VAL A 1 164 ? -15.991 6.847 50.286 1.00 92.06 164 VAL A N 1
ATOM 1367 C CA . VAL A 1 164 ? -17.373 7.185 49.951 1.00 92.06 164 VAL A CA 1
ATOM 1368 C C . VAL A 1 164 ? -18.099 7.489 51.247 1.00 92.06 164 VAL A C 1
ATOM 1370 O O . VAL A 1 164 ? -18.051 6.699 52.187 1.00 92.06 164 VAL A O 1
ATOM 1373 N N . VAL A 1 165 ? -18.743 8.648 51.295 1.00 92.75 165 VAL A N 1
ATOM 1374 C CA . VAL A 1 165 ? -19.542 9.150 52.407 1.00 92.75 165 VAL A CA 1
ATOM 1375 C C . VAL A 1 165 ? -20.965 9.344 51.906 1.00 92.75 165 VAL A C 1
ATOM 1377 O O . VAL A 1 165 ? -21.199 10.088 50.953 1.00 92.75 165 VAL A O 1
ATOM 1380 N N . VAL A 1 166 ? -21.920 8.697 52.564 1.00 94.06 166 VAL A N 1
ATOM 1381 C CA . VAL A 1 166 ? -23.348 8.812 52.248 1.00 94.06 166 VAL A CA 1
ATOM 1382 C C . VAL A 1 166 ? -24.061 9.437 53.455 1.00 94.06 166 VAL A C 1
ATOM 1384 O O . VAL A 1 166 ? -23.876 8.959 54.584 1.00 94.06 166 VAL A O 1
ATOM 1387 N N . PRO A 1 167 ? -24.871 10.496 53.261 1.00 92.81 167 PRO A N 1
ATOM 1388 C CA . PRO A 1 167 ? -25.730 11.026 54.313 1.00 92.81 167 PRO A CA 1
ATOM 1389 C C . PRO A 1 167 ? -26.777 9.983 54.712 1.00 92.81 167 PRO A C 1
ATOM 1391 O O . PRO A 1 167 ? -27.401 9.356 53.859 1.00 92.81 167 PRO A O 1
ATOM 1394 N N . TRP A 1 168 ? -26.945 9.767 56.012 1.00 93.44 168 TRP A N 1
ATOM 1395 C CA . TRP A 1 168 ? -27.813 8.733 56.565 1.00 93.44 168 TRP A CA 1
ATOM 1396 C C . TRP A 1 168 ? -29.107 9.343 57.084 1.00 93.44 168 TRP A C 1
ATOM 1398 O O . TRP A 1 168 ? -29.082 10.183 57.986 1.00 93.44 168 TRP A O 1
ATOM 1408 N N . TYR A 1 169 ? -30.225 8.914 56.503 1.00 89.94 169 TYR A N 1
ATOM 1409 C CA . TYR A 1 169 ? -31.565 9.400 56.811 1.00 89.94 169 TYR A CA 1
ATOM 1410 C C . TYR A 1 169 ? -32.396 8.328 57.509 1.00 89.94 169 TYR A C 1
ATOM 1412 O O . TYR A 1 169 ? -32.254 7.145 57.216 1.00 89.94 169 TYR A O 1
ATOM 1420 N N . ASP A 1 170 ? -33.298 8.770 58.378 1.00 89.81 170 ASP A N 1
ATOM 1421 C CA . ASP A 1 170 ? -34.365 7.951 58.945 1.00 89.81 170 ASP A CA 1
ATOM 1422 C C . ASP A 1 170 ? -35.681 8.742 58.932 1.00 89.81 170 ASP A C 1
ATOM 1424 O O . ASP A 1 170 ? -35.713 9.888 59.388 1.00 89.81 170 ASP A O 1
ATOM 1428 N N . ASP A 1 171 ? -36.735 8.174 58.340 1.00 83.88 171 ASP A N 1
ATOM 1429 C CA . ASP A 1 171 ? -38.014 8.849 58.043 1.00 83.88 171 ASP A CA 1
ATOM 1430 C C . ASP A 1 171 ? -37.849 10.262 57.430 1.00 83.88 171 ASP A C 1
ATOM 1432 O O . ASP A 1 171 ? -38.570 11.213 57.741 1.00 83.88 171 ASP A O 1
ATOM 1436 N N . GLY A 1 172 ? -36.850 10.426 56.553 1.00 81.62 172 GLY A N 1
ATOM 1437 C CA . GLY A 1 172 ? -36.537 11.694 55.881 1.00 81.62 172 GLY A CA 1
ATOM 1438 C C . GLY A 1 172 ? -35.766 12.715 56.731 1.00 81.62 172 GLY A C 1
ATOM 1439 O O . GLY A 1 172 ? -35.379 13.764 56.212 1.00 81.62 172 GLY A O 1
ATOM 1440 N N . ALA A 1 173 ? -35.483 12.423 58.004 1.00 87.50 173 ALA A N 1
ATOM 1441 C CA . ALA A 1 173 ? -34.616 13.237 58.850 1.00 87.50 173 ALA A CA 1
ATOM 1442 C C . ALA A 1 173 ? -33.162 12.749 58.763 1.00 87.50 173 ALA A C 1
ATOM 1444 O O . ALA A 1 173 ? -32.878 11.572 58.971 1.00 87.50 173 ALA A O 1
ATOM 1445 N N . LEU A 1 174 ? -32.224 13.656 58.480 1.00 92.06 174 LEU A N 1
ATOM 1446 C CA . LEU A 1 174 ? -30.795 13.338 58.480 1.00 92.06 174 LEU A CA 1
ATOM 1447 C C . LEU A 1 174 ? -30.330 13.045 59.915 1.00 92.06 174 LEU A C 1
ATOM 1449 O O . LEU A 1 174 ? -30.433 13.910 60.788 1.00 92.06 174 LEU A O 1
ATOM 1453 N N . ILE A 1 175 ? -29.808 11.843 60.153 1.00 91.94 175 ILE A N 1
ATOM 1454 C CA . ILE A 1 175 ? -29.366 11.375 61.475 1.00 91.94 175 ILE A CA 1
ATOM 1455 C C . ILE A 1 175 ? -27.840 11.315 61.614 1.00 91.94 175 ILE A C 1
ATOM 1457 O O . ILE A 1 175 ? -27.331 11.432 62.727 1.00 91.94 175 ILE A O 1
ATOM 1461 N N . GLY A 1 176 ? -27.097 11.185 60.513 1.00 92.69 176 GLY A N 1
ATOM 1462 C CA . GLY A 1 176 ? -25.635 11.104 60.529 1.00 92.69 176 GLY A CA 1
ATOM 1463 C C . GLY A 1 176 ? -25.053 10.839 59.143 1.00 92.69 176 GLY A C 1
ATOM 1464 O O . GLY A 1 176 ? -25.705 11.099 58.135 1.00 92.69 176 GLY A O 1
ATOM 1465 N N . TYR A 1 177 ? -23.832 10.311 59.088 1.00 94.94 177 TYR A N 1
ATOM 1466 C CA . TYR A 1 177 ? -23.156 9.931 57.844 1.00 94.94 177 TYR A CA 1
ATOM 1467 C C . TYR A 1 177 ? -22.460 8.584 58.018 1.00 94.94 177 TYR A C 1
ATOM 1469 O O . TYR A 1 177 ? -21.832 8.342 59.052 1.00 94.94 177 TYR A O 1
ATOM 1477 N N . ILE A 1 178 ? -22.533 7.726 57.005 1.00 94.50 178 ILE A N 1
ATOM 1478 C CA . ILE A 1 178 ? -21.776 6.470 56.958 1.00 94.50 178 ILE A CA 1
ATOM 1479 C C . ILE A 1 178 ? -20.671 6.630 55.917 1.00 94.50 178 ILE A C 1
ATOM 1481 O O . ILE A 1 178 ? -20.906 7.147 54.826 1.00 94.50 178 ILE A O 1
ATOM 1485 N N . GLU A 1 179 ? -19.460 6.207 56.266 1.00 94.25 179 GLU A N 1
ATOM 1486 C CA . GLU A 1 179 ? -18.288 6.275 55.397 1.00 94.25 179 GLU A CA 1
ATOM 1487 C C . GLU A 1 179 ? -17.650 4.892 55.255 1.00 94.25 179 GLU A C 1
ATOM 1489 O O . GLU A 1 179 ? -17.318 4.248 56.254 1.00 94.25 179 GLU A O 1
ATOM 1494 N N . LEU A 1 180 ? -17.407 4.475 54.014 1.00 93.06 180 LEU A N 1
ATOM 1495 C CA . LEU A 1 180 ? -16.540 3.349 53.680 1.00 93.06 180 LEU A CA 1
ATOM 1496 C C . LEU A 1 180 ? -15.281 3.844 52.974 1.00 93.06 180 LEU A C 1
ATOM 1498 O O . LEU A 1 180 ? -15.299 4.846 52.260 1.00 93.06 180 LEU A O 1
ATOM 1502 N N . GLY A 1 181 ? -14.179 3.120 53.156 1.00 89.75 181 GLY A N 1
ATOM 1503 C CA . GLY A 1 181 ? -12.942 3.399 52.442 1.00 89.75 181 GLY A CA 1
ATOM 1504 C C . GLY A 1 181 ? -12.145 2.150 52.090 1.00 89.75 181 GLY A C 1
ATOM 1505 O O . GLY A 1 181 ? -12.094 1.194 52.868 1.00 89.75 181 GLY A O 1
ATOM 1506 N N . LYS A 1 182 ? -11.491 2.210 50.930 1.00 87.44 182 LYS A N 1
ATOM 1507 C CA . LYS A 1 182 ? -10.550 1.217 50.398 1.00 87.44 182 LYS A CA 1
ATOM 1508 C C . LYS A 1 182 ? -9.185 1.881 50.239 1.00 87.44 182 LYS A C 1
ATOM 1510 O O . LYS A 1 182 ? -9.080 2.975 49.686 1.00 87.44 182 LYS A O 1
ATOM 1515 N N . ASP A 1 183 ? -8.149 1.255 50.787 1.00 83.75 183 ASP A N 1
ATOM 1516 C CA . ASP A 1 183 ? -6.794 1.813 50.758 1.00 83.75 183 ASP A CA 1
ATOM 1517 C C . ASP A 1 183 ? -6.226 1.727 49.336 1.00 83.75 183 ASP A C 1
ATOM 1519 O O . ASP A 1 183 ? -6.422 0.727 48.633 1.00 83.75 183 ASP A O 1
ATOM 1523 N N . ILE A 1 184 ? -5.504 2.763 48.904 1.00 74.50 184 ILE A N 1
ATOM 1524 C CA . ILE A 1 184 ? -4.912 2.806 47.566 1.00 74.50 184 ILE A CA 1
ATOM 1525 C C . ILE A 1 184 ? -3.896 1.672 47.388 1.00 74.50 184 ILE A C 1
ATOM 1527 O O . ILE A 1 184 ? -3.570 1.303 46.263 1.00 74.50 184 ILE A O 1
ATOM 1531 N N . GLU A 1 185 ? -3.344 1.122 48.473 1.00 70.88 185 GLU A N 1
ATOM 1532 C CA . GLU A 1 185 ? -2.371 0.031 48.406 1.00 70.88 185 GLU A CA 1
ATOM 1533 C C . GLU A 1 185 ? -2.957 -1.253 47.813 1.00 70.88 185 GLU A C 1
ATOM 1535 O O . GLU A 1 185 ? -2.295 -1.920 47.014 1.00 70.88 185 GLU A O 1
ATOM 1540 N N . GLU A 1 186 ? -4.195 -1.599 48.166 1.00 70.19 186 GLU A N 1
ATOM 1541 C CA . GLU A 1 186 ? -4.870 -2.774 47.605 1.00 70.19 186 GLU A CA 1
ATOM 1542 C C . GLU A 1 186 ? -5.340 -2.493 46.177 1.00 70.19 186 GLU A C 1
ATOM 1544 O O . GLU A 1 186 ? -5.104 -3.297 45.274 1.00 70.19 186 GLU A O 1
ATOM 1549 N N . PHE A 1 187 ? -5.863 -1.289 45.949 1.00 69.56 187 PHE A N 1
ATOM 1550 C CA . PHE A 1 187 ? -6.251 -0.787 44.631 1.00 69.56 187 PHE A CA 1
ATOM 1551 C C . PHE A 1 187 ? -5.076 -0.746 43.627 1.00 69.56 187 PHE A C 1
ATOM 1553 O O . PHE A 1 187 ? -5.186 -1.187 42.485 1.00 69.56 187 PHE A O 1
ATOM 1560 N N . SER A 1 188 ? -3.905 -0.268 44.050 1.00 68.94 188 SER A N 1
ATOM 1561 C CA . SER A 1 188 ? -2.714 -0.144 43.197 1.00 68.94 188 SER A CA 1
ATOM 1562 C C . SER A 1 188 ? -2.088 -1.494 42.849 1.00 68.94 188 SER A C 1
ATOM 1564 O O . SER A 1 188 ? -1.605 -1.664 41.727 1.00 68.94 188 SER A O 1
ATOM 1566 N N . LYS A 1 189 ? -2.125 -2.476 43.761 1.00 70.38 189 LYS A N 1
ATOM 1567 C CA . LYS A 1 189 ? -1.712 -3.860 43.466 1.00 70.38 189 LYS A CA 1
ATOM 1568 C C . LYS A 1 189 ? -2.614 -4.500 42.417 1.00 70.38 189 LYS A C 1
ATOM 1570 O O . LYS A 1 189 ? -2.111 -5.135 41.492 1.00 70.38 189 LYS A O 1
ATOM 1575 N N . GLU A 1 190 ? -3.924 -4.315 42.547 1.00 69.25 190 GLU A N 1
ATOM 1576 C CA . GLU A 1 190 ? -4.917 -4.822 41.599 1.00 69.25 190 GLU A CA 1
ATOM 1577 C C . GLU A 1 190 ? -4.709 -4.222 40.201 1.00 69.25 190 GLU A C 1
ATOM 1579 O O . GLU A 1 190 ? -4.613 -4.956 39.213 1.00 69.25 190 GLU A O 1
ATOM 1584 N N . LEU A 1 191 ? -4.507 -2.904 40.125 1.00 70.38 191 LEU A N 1
ATOM 1585 C CA . LEU A 1 191 ? -4.182 -2.217 38.876 1.00 70.38 191 LEU A CA 1
ATOM 1586 C C . LEU A 1 191 ? -2.859 -2.684 38.271 1.00 70.38 191 LEU A C 1
ATOM 1588 O O . LEU A 1 191 ? -2.807 -2.972 37.082 1.00 70.38 191 LEU A O 1
ATOM 1592 N N . THR A 1 192 ? -1.801 -2.809 39.071 1.00 71.94 192 THR A N 1
ATOM 1593 C CA . THR A 1 192 ? -0.478 -3.253 38.594 1.00 71.94 192 THR A CA 1
ATOM 1594 C C . THR A 1 192 ? -0.539 -4.670 38.032 1.00 71.94 192 THR A C 1
ATOM 1596 O O . THR A 1 192 ? 0.023 -4.940 36.971 1.00 71.94 192 THR A O 1
ATOM 1599 N N . ASN A 1 193 ? -1.264 -5.572 38.699 1.00 71.81 193 ASN A N 1
ATOM 1600 C CA . ASN A 1 193 ? -1.446 -6.947 38.234 1.00 71.81 193 ASN A CA 1
ATOM 1601 C C . ASN A 1 193 ? -2.280 -7.015 36.950 1.00 71.81 193 ASN A C 1
ATOM 1603 O O . ASN A 1 193 ? -1.945 -7.774 36.039 1.00 71.81 193 ASN A O 1
ATOM 1607 N N . THR A 1 194 ? -3.334 -6.203 36.865 1.00 69.00 194 THR A N 1
ATOM 1608 C CA . THR A 1 194 ? -4.238 -6.160 35.707 1.00 69.00 194 THR A CA 1
ATOM 1609 C C . THR A 1 194 ? -3.553 -5.546 34.488 1.00 69.00 194 THR A C 1
ATOM 1611 O O . THR A 1 194 ? -3.631 -6.081 33.383 1.00 69.00 194 THR A O 1
ATOM 1614 N N . LEU A 1 195 ? -2.840 -4.440 34.691 1.00 70.38 195 LEU A N 1
ATOM 1615 C CA . LEU A 1 195 ? -2.243 -3.632 33.629 1.00 70.38 195 LEU A CA 1
ATOM 1616 C C . LEU A 1 195 ? -0.803 -4.035 33.296 1.00 70.38 195 LEU A C 1
ATOM 1618 O O . LEU A 1 195 ? -0.263 -3.578 32.291 1.00 70.38 195 LEU A O 1
ATOM 1622 N N . LYS A 1 196 ? -0.167 -4.875 34.126 1.00 74.62 196 LYS A N 1
ATOM 1623 C CA . LYS A 1 196 ? 1.251 -5.269 34.018 1.00 74.62 196 LYS A CA 1
ATOM 1624 C C . LYS A 1 196 ? 2.194 -4.067 33.855 1.00 74.62 196 LYS A C 1
ATOM 1626 O O . LYS A 1 196 ? 3.198 -4.151 33.150 1.00 74.62 196 LYS A O 1
ATOM 1631 N N . THR A 1 197 ? 1.864 -2.949 34.497 1.00 77.19 197 THR A N 1
ATOM 1632 C CA . THR A 1 197 ? 2.582 -1.673 34.394 1.00 77.19 197 THR A CA 1
ATOM 1633 C C . THR A 1 197 ? 2.929 -1.162 35.780 1.00 77.19 197 THR A C 1
ATOM 1635 O O . THR A 1 197 ? 2.153 -1.352 36.714 1.00 77.19 197 THR A O 1
ATOM 1638 N N . ASN A 1 198 ? 4.066 -0.479 35.913 1.00 81.50 198 ASN A N 1
ATOM 1639 C CA . ASN A 1 198 ? 4.399 0.190 37.168 1.00 81.50 198 ASN A CA 1
ATOM 1640 C C . ASN A 1 198 ? 3.730 1.568 37.204 1.00 81.50 198 ASN A C 1
ATOM 1642 O O . ASN A 1 198 ? 3.684 2.276 36.194 1.00 81.50 198 ASN A O 1
ATOM 1646 N N . ILE A 1 199 ? 3.223 1.941 38.374 1.00 80.31 199 ILE A N 1
ATOM 1647 C CA . ILE A 1 199 ? 2.548 3.212 38.638 1.00 80.31 199 ILE A CA 1
ATOM 1648 C C . ILE A 1 199 ? 3.109 3.821 39.928 1.00 80.31 199 ILE A C 1
ATOM 1650 O O . ILE A 1 199 ? 3.249 3.129 40.946 1.00 80.31 199 ILE A O 1
ATOM 1654 N N . ILE A 1 200 ? 3.416 5.117 39.883 1.00 81.19 200 ILE A N 1
ATOM 1655 C CA . ILE A 1 200 ? 3.750 5.930 41.057 1.00 81.19 200 ILE A CA 1
ATOM 1656 C C . ILE A 1 200 ? 2.606 6.902 41.313 1.00 81.19 200 ILE A C 1
ATOM 1658 O O . ILE A 1 200 ? 2.233 7.655 40.419 1.00 81.19 200 ILE A O 1
ATOM 1662 N N . PHE A 1 201 ? 2.094 6.924 42.539 1.00 79.25 201 PHE A N 1
ATOM 1663 C CA . PHE A 1 201 ? 1.084 7.882 42.976 1.00 79.25 201 PHE A CA 1
ATOM 1664 C C . PHE A 1 201 ? 1.718 8.975 43.836 1.00 79.25 201 PHE A C 1
ATOM 1666 O O . PHE A 1 201 ? 2.457 8.693 44.790 1.00 79.25 201 PHE A O 1
ATOM 1673 N N . THR A 1 202 ? 1.404 10.223 43.506 1.00 79.69 202 THR A N 1
ATOM 1674 C CA . THR A 1 202 ? 1.879 11.411 44.214 1.00 79.69 202 THR A CA 1
ATOM 1675 C C . THR A 1 202 ? 0.722 12.337 44.573 1.00 79.69 202 THR A C 1
ATOM 1677 O O . THR A 1 202 ? -0.198 12.473 43.772 1.00 79.69 202 THR A O 1
ATOM 1680 N N . LEU A 1 203 ? 0.786 13.019 45.718 1.00 75.50 203 LEU A N 1
ATOM 1681 C CA . LEU A 1 203 ? -0.146 14.104 46.071 1.00 75.50 203 LEU A CA 1
ATOM 1682 C C . LEU A 1 203 ? 0.544 15.450 46.095 1.00 75.50 203 LEU A C 1
ATOM 1684 O O . LEU A 1 203 ? 1.744 15.527 46.350 1.00 75.50 203 LEU A O 1
ATOM 1688 N N . ASP A 1 204 ? -0.234 16.501 45.886 1.00 77.31 204 ASP A N 1
ATOM 1689 C CA . ASP A 1 204 ? 0.223 17.866 46.092 1.00 77.31 204 ASP A CA 1
ATOM 1690 C C . ASP A 1 204 ? 0.644 18.084 47.560 1.00 77.31 204 ASP A C 1
ATOM 1692 O O . ASP A 1 204 ? -0.059 17.719 48.513 1.00 77.31 204 ASP A O 1
ATOM 1696 N N . THR A 1 205 ? 1.830 18.661 47.757 1.00 75.12 205 THR A N 1
ATOM 1697 C CA . THR A 1 205 ? 2.379 18.910 49.097 1.00 75.12 205 THR A CA 1
ATOM 1698 C C . THR A 1 205 ? 1.553 19.904 49.917 1.00 75.12 205 THR A C 1
ATOM 1700 O O . THR A 1 205 ? 1.566 19.815 51.150 1.00 75.12 205 THR A O 1
ATOM 1703 N N . GLU A 1 206 ? 0.822 20.830 49.292 1.00 72.62 206 GLU A N 1
ATOM 1704 C CA . GLU A 1 206 ? -0.084 21.753 49.983 1.00 72.62 206 GLU A CA 1
ATOM 1705 C C . GLU A 1 206 ? -1.316 21.029 50.528 1.00 72.62 206 GLU A C 1
ATOM 1707 O O . GLU A 1 206 ? -1.683 21.243 51.688 1.00 72.62 206 GLU A O 1
ATOM 1712 N N . VAL A 1 207 ? -1.888 20.103 49.752 1.00 68.38 207 VAL A N 1
ATOM 1713 C CA . VAL A 1 207 ? -3.024 19.264 50.176 1.00 68.38 207 VAL A CA 1
ATOM 1714 C C . VAL A 1 207 ? -2.639 18.423 51.398 1.00 68.38 207 VAL A C 1
ATOM 1716 O O . VAL A 1 207 ? -3.373 18.366 52.391 1.00 68.38 207 VAL A O 1
ATOM 1719 N N . VAL A 1 208 ? -1.438 17.837 51.396 1.00 67.00 208 VAL A N 1
ATOM 1720 C CA . VAL A 1 208 ? -0.936 17.052 52.540 1.00 67.00 208 VAL A CA 1
ATOM 1721 C C . VAL A 1 208 ? -0.735 17.926 53.789 1.00 67.00 208 VAL A C 1
ATOM 1723 O O . VAL A 1 208 ? -1.127 17.525 54.892 1.00 67.00 208 VAL A O 1
ATOM 1726 N N . LYS A 1 209 ? -0.178 19.138 53.643 1.00 68.50 209 LYS A N 1
ATOM 1727 C CA . LYS A 1 209 ? 0.030 20.085 54.760 1.00 68.50 209 LYS A CA 1
ATOM 1728 C C . LYS A 1 209 ? -1.283 20.566 55.383 1.00 68.50 209 LYS A C 1
ATOM 1730 O O . LYS A 1 209 ? -1.370 20.674 56.607 1.00 68.50 209 LYS A O 1
ATOM 1735 N N . GLN A 1 210 ? -2.306 20.833 54.568 1.00 65.25 210 GLN A N 1
ATOM 1736 C CA . GLN A 1 210 ? -3.632 21.240 55.050 1.00 65.25 210 GLN A CA 1
ATOM 1737 C C . GLN A 1 210 ? -4.305 20.131 55.872 1.00 65.25 210 GLN A C 1
ATOM 1739 O O . GLN A 1 210 ? -4.922 20.408 56.901 1.00 65.25 210 GLN A O 1
ATOM 1744 N N . THR A 1 211 ? -4.126 18.875 55.460 1.00 58.66 211 THR A N 1
ATOM 1745 C CA . THR A 1 211 ? -4.817 17.720 56.055 1.00 58.66 211 THR A CA 1
ATOM 1746 C C . THR A 1 211 ? -4.158 17.226 57.351 1.00 58.66 211 THR A C 1
ATOM 1748 O O . THR A 1 211 ? -4.842 16.801 58.280 1.00 58.66 211 THR A O 1
ATOM 1751 N N . THR A 1 212 ? -2.828 17.304 57.459 1.00 58.69 212 THR A N 1
ATOM 1752 C CA . THR A 1 212 ? -2.071 16.744 58.602 1.00 58.69 212 THR A CA 1
ATOM 1753 C C . THR A 1 212 ? -1.889 17.708 59.780 1.00 58.69 212 THR A C 1
ATOM 1755 O O . THR A 1 212 ? -1.476 17.280 60.858 1.00 58.69 212 THR A O 1
ATOM 1758 N N . LYS A 1 213 ? -2.171 19.011 59.611 1.00 55.03 213 LYS A N 1
ATOM 1759 C CA . LYS A 1 213 ? -1.891 20.084 60.600 1.00 55.03 213 LYS A CA 1
ATOM 1760 C C . LYS A 1 213 ? -0.429 20.125 61.107 1.00 55.03 213 LYS A C 1
ATOM 1762 O O . LYS A 1 213 ? -0.129 20.874 62.038 1.00 55.03 213 LYS A O 1
ATOM 1767 N N . GLN A 1 214 ? 0.496 19.378 60.496 1.00 50.69 214 GLN A N 1
ATOM 1768 C CA . GLN A 1 214 ? 1.932 19.385 60.789 1.00 50.69 214 GLN A CA 1
ATOM 1769 C C . GLN A 1 214 ? 2.681 20.285 59.795 1.00 50.69 214 GLN A C 1
ATOM 1771 O O . GLN A 1 214 ? 2.371 20.327 58.608 1.00 50.69 214 GLN A O 1
ATOM 1776 N N . LYS A 1 215 ? 3.698 21.017 60.278 1.00 46.00 215 LYS A N 1
ATOM 1777 C CA . LYS A 1 215 ? 4.548 21.884 59.434 1.00 46.00 215 LYS A CA 1
ATOM 1778 C C . LYS A 1 215 ? 5.592 21.114 58.611 1.00 46.00 215 LYS A C 1
ATOM 1780 O O . LYS A 1 215 ? 6.103 21.677 57.646 1.00 46.00 215 LYS A O 1
ATOM 1785 N N . SER A 1 216 ? 5.915 19.874 58.979 1.00 51.12 216 SER A N 1
ATOM 1786 C CA . SER A 1 216 ? 6.873 19.011 58.277 1.00 51.12 216 SER A CA 1
ATOM 1787 C C . SER A 1 216 ? 6.206 17.691 57.907 1.00 51.12 216 SER A C 1
ATOM 1789 O O . SER A 1 216 ? 5.598 17.069 58.775 1.00 51.12 216 SER A O 1
ATOM 1791 N N . LEU A 1 217 ? 6.331 17.273 56.642 1.00 57.50 217 LEU A N 1
ATOM 1792 C CA . LEU A 1 217 ? 5.985 15.909 56.243 1.00 57.50 217 LEU A CA 1
ATOM 1793 C C . LEU A 1 217 ? 6.901 14.920 56.979 1.00 57.50 217 LEU A C 1
ATOM 1795 O O . LEU A 1 217 ? 8.067 15.219 57.219 1.00 57.50 217 LEU A O 1
ATOM 1799 N N . ASP A 1 218 ? 6.348 13.769 57.344 1.00 58.19 218 ASP A N 1
ATOM 1800 C CA . ASP A 1 218 ? 7.060 12.660 57.981 1.00 58.19 218 ASP A CA 1
ATOM 1801 C C . ASP A 1 218 ? 8.258 12.198 57.120 1.00 58.19 218 ASP A C 1
ATOM 1803 O O . ASP A 1 218 ? 8.135 12.122 55.895 1.00 58.19 218 ASP A O 1
ATOM 1807 N N . ASP A 1 219 ? 9.383 11.819 57.741 1.00 57.62 219 ASP A N 1
ATOM 1808 C CA . ASP A 1 219 ? 10.624 11.366 57.067 1.00 57.62 219 ASP A CA 1
ATOM 1809 C C . ASP A 1 219 ? 10.419 10.103 56.199 1.00 57.62 219 ASP A C 1
ATOM 1811 O O . ASP A 1 219 ? 11.318 9.644 55.491 1.00 57.62 219 ASP A O 1
ATOM 1815 N N . ARG A 1 220 ? 9.224 9.510 56.264 1.00 58.34 220 ARG A N 1
ATOM 1816 C CA . ARG A 1 220 ? 8.804 8.320 55.521 1.00 58.34 220 ARG A CA 1
ATOM 1817 C C . ARG A 1 220 ? 8.439 8.592 54.058 1.00 58.34 220 ARG A C 1
ATOM 1819 O O . ARG A 1 220 ? 8.354 7.631 53.294 1.00 58.34 220 ARG A O 1
ATOM 1826 N N . TYR A 1 221 ? 8.227 9.846 53.658 1.00 66.69 221 TYR A N 1
ATOM 1827 C CA . TYR A 1 221 ? 7.824 10.190 52.292 1.00 66.69 221 TYR A CA 1
ATOM 1828 C C . TYR A 1 221 ? 8.962 10.796 51.468 1.00 66.69 221 TYR A C 1
ATOM 1830 O O . TYR A 1 221 ? 9.745 11.604 51.961 1.00 66.69 221 TYR A O 1
ATOM 1838 N N . ILE A 1 222 ? 9.025 10.451 50.178 1.00 72.00 222 ILE A N 1
ATOM 1839 C CA . ILE A 1 222 ? 9.955 11.095 49.242 1.00 72.00 222 ILE A CA 1
ATOM 1840 C C . ILE A 1 222 ? 9.287 12.360 48.702 1.00 72.00 222 ILE A C 1
ATOM 1842 O O . ILE A 1 222 ? 8.275 12.289 48.003 1.00 72.00 222 ILE A O 1
ATOM 1846 N N . THR A 1 223 ? 9.856 13.517 49.022 1.00 68.50 223 THR A N 1
ATOM 1847 C CA . THR A 1 223 ? 9.395 14.822 48.543 1.00 68.50 223 THR A CA 1
ATOM 1848 C C . THR A 1 223 ? 9.957 15.139 47.156 1.00 68.50 223 THR A C 1
ATOM 1850 O O . THR A 1 223 ? 11.166 15.103 46.926 1.00 68.50 223 THR A O 1
ATOM 1853 N N . LEU A 1 224 ? 9.047 15.442 46.232 1.00 74.38 224 LEU A N 1
ATOM 1854 C CA . LEU A 1 224 ? 9.292 16.148 44.975 1.00 74.38 224 LEU A CA 1
ATOM 1855 C C . LEU A 1 224 ? 9.074 17.654 45.216 1.00 74.38 224 LEU A C 1
ATOM 1857 O O . LEU A 1 224 ? 8.623 18.049 46.293 1.00 74.38 224 LEU A O 1
ATOM 1861 N N . ASP A 1 225 ? 9.379 18.496 44.227 1.00 74.56 225 ASP A N 1
ATOM 1862 C CA . ASP A 1 225 ? 9.332 19.959 44.402 1.00 74.56 225 ASP A CA 1
ATOM 1863 C C . ASP A 1 225 ? 7.924 20.464 44.789 1.00 74.56 225 ASP A C 1
ATOM 1865 O O . ASP A 1 225 ? 7.786 21.221 45.749 1.00 74.56 225 ASP A O 1
ATOM 1869 N N . ASN A 1 226 ? 6.880 19.977 44.103 1.00 75.88 226 ASN A N 1
ATOM 1870 C CA . ASN A 1 226 ? 5.473 20.324 44.376 1.00 75.88 226 ASN A CA 1
ATOM 1871 C C . ASN A 1 226 ? 4.649 19.139 44.908 1.00 75.88 226 ASN A C 1
ATOM 1873 O O . ASN A 1 226 ? 3.574 19.326 45.480 1.00 75.88 226 ASN A O 1
ATOM 1877 N N . TYR A 1 227 ? 5.161 17.917 44.753 1.00 78.69 227 TYR A N 1
ATOM 1878 C CA . TYR A 1 227 ? 4.436 16.680 45.030 1.00 78.69 227 TYR A CA 1
ATOM 1879 C C . TYR A 1 227 ? 5.137 15.821 46.087 1.00 78.69 227 TYR A C 1
ATOM 1881 O O . TYR A 1 227 ? 6.325 15.946 46.357 1.00 78.69 227 TYR A O 1
ATOM 1889 N N . CYS A 1 228 ? 4.405 14.905 46.695 1.00 75.12 228 CYS A N 1
ATOM 1890 C CA . CYS A 1 228 ? 4.918 13.932 47.641 1.00 75.12 228 CYS A CA 1
ATOM 1891 C C . CYS A 1 228 ? 4.649 12.536 47.087 1.00 75.12 228 CYS A C 1
ATOM 1893 O O . CYS A 1 228 ? 3.500 12.221 46.776 1.00 75.12 228 CYS A O 1
ATOM 1895 N N . VAL A 1 229 ? 5.679 11.696 46.958 1.00 74.75 229 VAL A N 1
ATOM 1896 C CA . VAL A 1 229 ? 5.502 10.294 46.561 1.00 74.75 229 VAL A CA 1
ATOM 1897 C C . VAL A 1 229 ? 4.922 9.529 47.736 1.00 74.75 229 VAL A C 1
ATOM 1899 O O . VAL A 1 229 ? 5.539 9.442 48.796 1.00 74.75 229 VAL A O 1
ATOM 1902 N N . ILE A 1 230 ? 3.739 8.962 47.531 1.00 68.75 230 ILE A N 1
ATOM 1903 C CA . ILE A 1 230 ? 3.008 8.239 48.578 1.00 68.75 230 ILE A CA 1
ATOM 1904 C C . ILE A 1 230 ? 3.157 6.746 48.389 1.00 68.75 230 ILE A C 1
ATOM 1906 O O . ILE A 1 230 ? 3.347 6.010 49.356 1.00 68.75 230 ILE A O 1
ATOM 1910 N N . LYS A 1 231 ? 3.102 6.287 47.137 1.00 67.25 231 LYS A N 1
ATOM 1911 C CA . LYS A 1 231 ? 3.258 4.872 46.834 1.00 67.25 231 LYS A CA 1
ATOM 1912 C C . LYS A 1 231 ? 3.862 4.657 45.461 1.00 67.25 231 LYS A C 1
ATOM 1914 O O . LYS A 1 231 ? 3.528 5.343 44.499 1.00 67.25 231 LYS A O 1
ATOM 1919 N N . SER A 1 232 ? 4.728 3.655 45.390 1.00 65.81 232 SER A N 1
ATOM 1920 C CA . SER A 1 232 ? 5.309 3.148 44.157 1.00 65.81 232 SER A CA 1
ATOM 1921 C C . SER A 1 232 ? 5.143 1.637 44.121 1.00 65.81 232 SER A C 1
ATOM 1923 O O . SER A 1 232 ? 5.360 0.955 45.124 1.00 65.81 232 SER A O 1
ATOM 1925 N N . THR A 1 233 ? 4.749 1.126 42.962 1.00 64.25 233 THR A N 1
ATOM 1926 C CA . THR A 1 233 ? 4.741 -0.314 42.649 1.00 64.25 233 THR A CA 1
ATOM 1927 C C . THR A 1 233 ? 6.075 -0.786 42.071 1.00 64.25 233 THR A C 1
ATOM 1929 O O . THR A 1 233 ? 6.276 -1.983 41.874 1.00 64.25 233 THR A O 1
ATOM 1932 N N . ILE A 1 234 ? 7.027 0.133 41.871 1.00 63.03 234 ILE A N 1
ATOM 1933 C CA . ILE A 1 234 ? 8.412 -0.200 41.542 1.00 63.03 234 ILE A CA 1
ATOM 1934 C C . ILE A 1 234 ? 9.047 -0.843 42.780 1.00 63.03 234 ILE A C 1
ATOM 1936 O O . ILE A 1 234 ? 9.179 -0.211 43.830 1.00 63.03 234 ILE A O 1
ATOM 1940 N N . VAL A 1 235 ? 9.402 -2.121 42.650 1.00 50.44 235 VAL A N 1
ATOM 1941 C CA . VAL A 1 235 ? 10.068 -2.918 43.687 1.00 50.44 235 VAL A CA 1
ATOM 1942 C C . VAL A 1 235 ? 11.420 -2.273 44.026 1.00 50.44 235 VAL A C 1
ATOM 1944 O O . VAL A 1 235 ? 12.190 -1.968 43.122 1.00 50.44 235 VAL A O 1
ATOM 1947 N N . ASP A 1 236 ? 11.685 -2.072 45.321 1.00 49.19 236 ASP A N 1
ATOM 1948 C CA . ASP A 1 236 ? 12.823 -1.344 45.908 1.00 49.19 236 ASP A CA 1
ATOM 1949 C C . ASP A 1 236 ? 12.870 0.162 45.586 1.00 49.19 236 ASP A C 1
ATOM 1951 O O . ASP A 1 236 ? 13.530 0.619 44.655 1.00 49.19 236 ASP A O 1
ATOM 1955 N N . LEU A 1 237 ? 12.225 0.976 46.432 1.00 51.53 237 LEU A N 1
ATOM 1956 C CA . LEU A 1 237 ? 12.311 2.442 46.403 1.00 51.53 237 LEU A CA 1
ATOM 1957 C C . LEU A 1 237 ? 13.722 2.943 46.781 1.00 51.53 237 LEU A C 1
ATOM 1959 O O . LEU A 1 237 ? 13.964 3.481 47.860 1.00 51.53 237 LEU A O 1
ATOM 1963 N N . LYS A 1 238 ? 14.660 2.821 45.843 1.00 56.56 238 LYS A N 1
ATOM 1964 C CA . LYS A 1 238 ? 15.752 3.775 45.634 1.00 56.56 238 LYS A CA 1
ATOM 1965 C C . LYS A 1 238 ? 15.432 4.522 44.344 1.00 56.56 238 LYS A C 1
ATOM 1967 O O . LYS A 1 238 ? 15.985 4.190 43.302 1.00 56.56 238 LYS A O 1
ATOM 1972 N N . ILE A 1 239 ? 14.523 5.502 44.403 1.00 66.62 239 ILE A N 1
ATOM 1973 C CA . ILE A 1 239 ? 14.280 6.402 43.265 1.00 66.62 239 ILE A CA 1
ATOM 1974 C C . ILE A 1 239 ? 15.633 7.005 42.883 1.00 66.62 239 ILE A C 1
ATOM 1976 O O . ILE A 1 239 ? 16.249 7.718 43.681 1.00 66.62 239 ILE A O 1
ATOM 1980 N N . SER A 1 240 ? 16.157 6.651 41.710 1.00 71.88 240 SER A N 1
ATOM 1981 C CA . SER A 1 240 ? 17.469 7.135 41.299 1.00 71.88 240 SER A CA 1
ATOM 1982 C C . SER A 1 240 ? 17.429 8.649 41.093 1.00 71.88 240 SER A C 1
ATOM 1984 O O . SER A 1 240 ? 16.391 9.227 40.765 1.00 71.88 240 SER A O 1
ATOM 1986 N N . LYS A 1 241 ? 18.574 9.320 41.283 1.00 73.38 241 LYS A N 1
ATOM 1987 C CA . LYS A 1 241 ? 18.673 10.784 41.126 1.00 73.38 241 LYS A CA 1
ATOM 1988 C C . LYS A 1 241 ? 18.137 11.266 39.772 1.00 73.38 241 LYS A C 1
ATOM 1990 O O . LYS A 1 241 ? 17.510 12.314 39.716 1.00 73.38 241 LYS A O 1
ATOM 1995 N N . ASN A 1 242 ? 18.330 10.475 38.715 1.00 76.88 242 ASN A N 1
ATOM 1996 C CA . ASN A 1 242 ? 17.832 10.788 37.376 1.00 76.88 242 ASN A CA 1
ATOM 1997 C C . ASN A 1 242 ? 16.301 10.747 37.297 1.00 76.88 242 ASN A C 1
ATOM 1999 O O . ASN A 1 242 ? 15.706 11.594 36.640 1.00 76.88 242 ASN A O 1
ATOM 2003 N N . LEU A 1 243 ? 15.658 9.785 37.968 1.00 79.06 243 LEU A N 1
ATOM 2004 C CA . LEU A 1 243 ? 14.200 9.694 37.991 1.00 79.06 243 LEU A CA 1
ATOM 2005 C C . LEU A 1 243 ? 13.589 10.851 38.788 1.00 79.06 243 LEU A C 1
ATOM 2007 O O . LEU A 1 243 ? 12.630 11.458 38.329 1.00 79.06 243 LEU A O 1
ATOM 2011 N N . LEU A 1 244 ? 14.195 11.213 39.924 1.00 77.19 244 LEU A N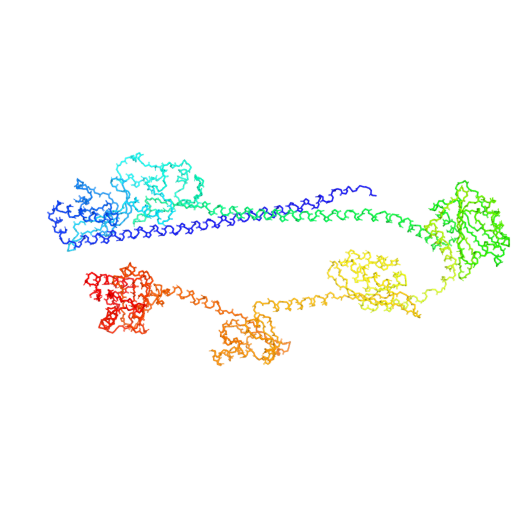 1
ATOM 2012 C CA . LEU A 1 244 ? 13.824 12.408 40.695 1.00 77.19 244 LEU A CA 1
ATOM 2013 C C . LEU A 1 244 ? 13.896 13.684 39.847 1.00 77.19 244 LEU A C 1
ATOM 2015 O O . LEU A 1 244 ? 12.971 14.487 39.866 1.00 77.19 244 LEU A O 1
ATOM 2019 N N . GLU A 1 245 ? 14.963 13.853 39.065 1.00 78.12 245 GLU A N 1
ATOM 2020 C CA . GLU A 1 245 ? 15.123 15.026 38.202 1.00 78.12 245 GLU A CA 1
ATOM 2021 C C . GLU A 1 245 ? 14.061 15.086 37.090 1.00 78.12 245 GLU A C 1
ATOM 2023 O O . GLU A 1 245 ? 13.585 16.168 36.751 1.00 78.12 245 GLU A O 1
ATOM 2028 N N . ILE A 1 246 ? 13.662 13.933 36.540 1.00 79.75 246 ILE A N 1
ATOM 2029 C CA . ILE A 1 246 ? 12.585 13.838 35.543 1.00 79.75 246 ILE A CA 1
ATOM 2030 C C . ILE A 1 246 ? 11.233 14.191 36.171 1.00 79.75 246 ILE A C 1
ATOM 2032 O O . ILE A 1 246 ? 10.500 14.999 35.605 1.00 79.75 246 ILE A O 1
ATOM 2036 N N . LEU A 1 247 ? 10.927 13.626 37.341 1.00 78.94 247 LEU A N 1
ATOM 2037 C CA . LEU A 1 247 ? 9.667 13.862 38.051 1.00 78.94 247 LEU A CA 1
ATOM 2038 C C . LEU A 1 247 ? 9.540 15.305 38.578 1.00 78.94 247 LEU A C 1
ATOM 2040 O O . LEU A 1 247 ? 8.429 15.815 38.665 1.00 78.94 247 LEU A O 1
ATOM 2044 N N . ASN A 1 248 ? 10.655 15.983 38.875 1.00 77.56 248 ASN A N 1
ATOM 2045 C CA . ASN A 1 248 ? 10.662 17.384 39.319 1.00 77.56 248 ASN A CA 1
ATOM 2046 C C . ASN A 1 248 ? 10.585 18.410 38.171 1.00 77.56 248 ASN A C 1
ATOM 2048 O O . ASN A 1 248 ? 10.137 19.533 38.381 1.00 77.56 248 ASN A O 1
ATOM 2052 N N . LYS A 1 249 ? 11.031 18.071 36.951 1.00 70.50 249 LYS A N 1
ATOM 2053 C CA . LYS A 1 249 ? 11.196 19.055 35.858 1.00 70.50 249 LYS A CA 1
ATOM 2054 C C . LYS A 1 249 ? 9.904 19.527 35.194 1.00 70.50 249 LYS A C 1
ATOM 2056 O O . LYS A 1 249 ? 9.931 20.553 34.514 1.00 70.50 249 LYS A O 1
ATOM 2061 N N . SER A 1 250 ? 8.805 18.795 35.324 1.00 60.66 250 SER A N 1
ATOM 2062 C CA . SER A 1 250 ? 7.558 19.134 34.640 1.00 60.66 250 SER A CA 1
ATOM 2063 C C . SER A 1 250 ? 6.357 18.583 35.383 1.00 60.66 250 SER A C 1
ATOM 2065 O O . SER A 1 250 ? 6.301 17.380 35.621 1.00 60.66 250 SER A O 1
ATOM 2067 N N . GLU A 1 251 ? 5.379 19.449 35.655 1.00 62.00 251 GLU A N 1
ATOM 2068 C CA . GLU A 1 251 ? 4.101 19.043 36.240 1.00 62.00 251 GLU A CA 1
ATOM 2069 C C . GLU A 1 251 ? 3.430 17.982 35.363 1.00 62.00 251 GLU A C 1
ATOM 2071 O O . GLU A 1 251 ? 3.094 16.926 35.874 1.00 62.00 251 GLU A O 1
ATOM 2076 N N . ASN A 1 252 ? 3.337 18.189 34.043 1.00 67.69 252 ASN A N 1
ATOM 2077 C CA . ASN A 1 252 ? 2.770 17.205 33.116 1.00 67.69 252 ASN A CA 1
ATOM 2078 C C . ASN A 1 252 ? 3.855 16.560 32.245 1.00 67.69 252 ASN A C 1
ATOM 2080 O O . ASN A 1 252 ? 4.349 17.160 31.286 1.00 67.69 252 ASN A O 1
ATOM 2084 N N . ILE A 1 253 ? 4.205 15.318 32.567 1.00 75.44 253 ILE A N 1
ATOM 2085 C CA . ILE A 1 253 ? 5.101 14.480 31.774 1.00 75.44 253 ILE A CA 1
ATOM 2086 C C . ILE A 1 253 ? 4.290 13.787 30.681 1.00 75.44 253 ILE A C 1
ATOM 2088 O O . ILE A 1 253 ? 3.313 13.099 30.961 1.00 75.44 253 ILE A O 1
ATOM 2092 N N . SER A 1 254 ? 4.732 13.910 29.431 1.00 74.06 254 SER A N 1
ATOM 2093 C CA . SER A 1 254 ? 4.182 13.135 28.319 1.00 74.06 254 SER A CA 1
ATOM 2094 C C . SER A 1 254 ? 5.312 12.469 27.539 1.00 74.06 254 SER A C 1
ATOM 2096 O O . SER A 1 254 ? 6.181 13.138 26.980 1.00 74.06 254 SER A O 1
ATOM 2098 N N . ASN A 1 255 ? 5.307 11.137 27.513 1.00 71.00 255 ASN A N 1
ATOM 2099 C CA . ASN A 1 255 ? 6.243 10.301 26.763 1.00 71.00 255 ASN A CA 1
ATOM 2100 C C . ASN A 1 255 ? 7.737 10.615 26.983 1.00 71.00 255 ASN A C 1
ATOM 2102 O O . ASN A 1 255 ? 8.517 10.699 26.028 1.00 71.00 255 ASN A O 1
ATOM 2106 N N . ILE A 1 256 ? 8.168 10.756 28.239 1.00 80.56 256 ILE A N 1
ATOM 2107 C CA . ILE A 1 256 ? 9.602 10.843 28.553 1.00 80.56 256 ILE A CA 1
ATOM 2108 C C . ILE A 1 256 ? 10.200 9.437 28.579 1.00 80.56 256 ILE A C 1
ATOM 2110 O O . ILE A 1 256 ? 9.685 8.544 29.245 1.00 80.56 256 ILE A O 1
ATOM 2114 N N . ILE A 1 257 ? 11.309 9.244 27.865 1.00 81.44 257 ILE A N 1
ATOM 2115 C CA . ILE A 1 257 ? 12.048 7.980 27.879 1.00 81.44 257 ILE A CA 1
ATOM 2116 C C . ILE A 1 257 ? 12.951 7.948 29.108 1.00 81.44 257 ILE A C 1
ATOM 2118 O O . ILE A 1 257 ? 13.759 8.855 29.320 1.00 81.44 257 ILE A O 1
ATOM 2122 N N . TYR A 1 258 ? 12.835 6.880 29.883 1.00 83.44 258 TYR A N 1
ATOM 2123 C CA . TYR A 1 258 ? 13.631 6.623 31.069 1.00 83.44 258 TYR A CA 1
ATOM 2124 C C . TYR A 1 258 ? 14.267 5.240 30.985 1.00 83.44 258 TYR A C 1
ATOM 2126 O O . TYR A 1 258 ? 13.591 4.259 30.693 1.00 83.44 258 TYR A O 1
ATOM 2134 N N . GLU A 1 259 ? 15.566 5.152 31.239 1.00 82.31 259 GLU A N 1
ATOM 2135 C CA . GLU A 1 259 ? 16.310 3.897 31.182 1.00 82.31 259 GLU A CA 1
ATOM 2136 C C . GLU A 1 259 ? 16.901 3.574 32.552 1.00 82.31 259 GLU A C 1
ATOM 2138 O O . GLU A 1 259 ? 17.626 4.382 33.136 1.00 82.31 259 GLU A O 1
ATOM 2143 N N . GLU A 1 260 ? 16.608 2.375 33.052 1.00 79.44 260 GLU A N 1
ATOM 2144 C CA . GLU A 1 260 ? 17.163 1.869 34.305 1.00 79.44 260 GLU A CA 1
ATOM 2145 C C . GLU A 1 260 ? 17.235 0.338 34.277 1.00 79.44 260 GLU A C 1
ATOM 2147 O O . GLU A 1 260 ? 16.338 -0.336 33.770 1.00 79.44 260 GLU A O 1
ATOM 2152 N N . ASN A 1 261 ? 18.320 -0.235 34.812 1.00 75.56 261 ASN A N 1
ATOM 2153 C CA . ASN A 1 261 ? 18.530 -1.687 34.907 1.00 75.56 261 ASN A CA 1
ATOM 2154 C C . ASN A 1 261 ? 18.301 -2.452 33.587 1.00 75.56 261 ASN A C 1
ATOM 2156 O O . ASN A 1 261 ? 17.737 -3.547 33.580 1.00 75.56 261 ASN A O 1
ATOM 2160 N N . ASN A 1 262 ? 18.768 -1.889 32.465 1.00 78.31 262 ASN A N 1
ATOM 2161 C CA . ASN A 1 262 ? 18.667 -2.483 31.124 1.00 78.31 262 ASN A CA 1
ATOM 2162 C C . ASN A 1 262 ? 17.223 -2.625 30.596 1.00 78.31 262 ASN A C 1
ATOM 2164 O O . ASN A 1 262 ? 16.963 -3.409 29.673 1.00 78.31 262 ASN A O 1
ATOM 2168 N N . LYS A 1 263 ? 16.294 -1.876 31.198 1.00 82.06 263 LYS A N 1
ATOM 2169 C CA . LYS A 1 263 ? 14.924 -1.684 30.736 1.00 82.06 263 LYS A CA 1
ATOM 2170 C C . LYS A 1 263 ? 14.703 -0.230 30.356 1.00 82.06 263 LYS A C 1
ATOM 2172 O O . LYS A 1 263 ? 15.227 0.676 31.002 1.00 82.06 263 LYS A O 1
ATOM 2177 N N . ILE A 1 264 ? 13.905 -0.028 29.317 1.00 85.00 264 ILE A N 1
ATOM 2178 C CA . ILE A 1 264 ? 13.548 1.289 28.807 1.00 85.00 264 ILE A CA 1
ATOM 2179 C C . ILE A 1 264 ? 12.049 1.468 28.998 1.00 85.00 264 ILE A C 1
ATOM 2181 O O . ILE A 1 264 ? 11.248 0.678 28.500 1.00 85.00 264 ILE A O 1
ATOM 2185 N N . TYR A 1 265 ? 11.688 2.522 29.713 1.00 84.50 265 TYR A N 1
ATOM 2186 C CA . TYR A 1 265 ? 10.323 2.895 30.020 1.00 84.50 265 TYR A CA 1
ATOM 2187 C C . TYR A 1 265 ? 9.946 4.180 29.296 1.00 84.50 265 TYR A C 1
ATOM 2189 O O . TYR A 1 265 ? 10.759 5.092 29.150 1.00 84.50 265 TYR A O 1
ATOM 2197 N N . THR A 1 266 ? 8.688 4.267 28.887 1.00 86.31 266 THR A N 1
ATOM 2198 C CA . THR A 1 266 ? 8.037 5.540 28.579 1.00 86.31 266 THR A CA 1
ATOM 2199 C C . THR A 1 266 ? 7.224 5.961 29.795 1.00 86.31 266 THR A C 1
ATOM 2201 O O . THR A 1 266 ? 6.398 5.183 30.273 1.00 86.31 266 THR A O 1
ATOM 2204 N N . ILE A 1 267 ? 7.484 7.164 30.302 1.00 84.81 267 ILE A N 1
ATOM 2205 C CA . ILE A 1 267 ? 6.793 7.759 31.446 1.00 84.81 267 ILE A CA 1
ATOM 2206 C C . ILE A 1 267 ? 5.816 8.809 30.936 1.00 84.81 267 ILE A C 1
ATOM 2208 O O . ILE A 1 267 ? 6.189 9.667 30.131 1.00 84.81 267 ILE A O 1
ATOM 2212 N N . SER A 1 268 ? 4.604 8.771 31.470 1.00 84.75 268 SER A N 1
ATOM 2213 C CA . SER A 1 268 ? 3.598 9.819 31.311 1.00 84.75 268 SER A CA 1
ATOM 2214 C C . SER A 1 268 ? 2.849 10.013 32.625 1.00 84.75 268 SER A C 1
ATOM 2216 O O . SER A 1 268 ? 2.716 9.072 33.409 1.00 84.75 268 SER A O 1
ATOM 2218 N N . SER A 1 269 ? 2.389 11.232 32.880 1.00 85.50 269 SER A N 1
ATOM 2219 C CA . SER A 1 269 ? 1.634 11.593 34.077 1.00 85.50 269 SER A CA 1
ATOM 2220 C C . SER A 1 269 ? 0.161 11.806 33.755 1.00 85.50 269 SER A C 1
ATOM 2222 O O . SER A 1 269 ? -0.158 12.500 32.792 1.00 85.50 269 SER A O 1
ATOM 2224 N N . GLU A 1 270 ? -0.707 11.303 34.618 1.00 81.12 270 GLU A N 1
ATOM 2225 C CA . GLU A 1 270 ? -2.143 11.559 34.625 1.00 81.12 270 GLU A CA 1
ATOM 2226 C C . GLU A 1 270 ? -2.532 12.266 35.919 1.00 81.12 270 GLU A C 1
ATOM 2228 O O . GLU A 1 270 ? -2.119 11.855 37.010 1.00 81.12 270 GLU A O 1
ATOM 2233 N N . THR A 1 271 ? -3.313 13.335 35.801 1.00 79.44 271 THR A N 1
ATOM 2234 C CA . THR A 1 271 ? -3.755 14.119 36.956 1.00 79.44 271 THR A CA 1
ATOM 2235 C C . THR A 1 271 ? -4.853 13.376 37.707 1.00 79.44 271 THR A C 1
ATOM 2237 O O . THR A 1 271 ? -5.810 12.872 37.120 1.00 79.44 271 THR A O 1
ATOM 2240 N N . LEU A 1 272 ? -4.717 13.323 39.027 1.00 74.94 272 LEU A N 1
ATOM 2241 C CA . LEU A 1 272 ? -5.746 12.831 39.926 1.00 74.94 272 LEU A CA 1
ATOM 2242 C C . LEU A 1 272 ? -6.604 14.015 40.347 1.00 74.94 272 LEU A C 1
ATOM 2244 O O . LEU A 1 272 ? -6.104 14.994 40.899 1.00 74.94 272 LEU A O 1
ATOM 2248 N N . TYR A 1 273 ? -7.898 13.900 40.089 1.00 70.56 273 TYR A N 1
ATOM 2249 C CA . TYR A 1 273 ? -8.874 14.909 40.461 1.00 70.56 273 TYR A CA 1
ATOM 2250 C C . TYR A 1 273 ? -9.692 14.449 41.662 1.00 70.56 273 TYR A C 1
ATOM 2252 O O . TYR A 1 273 ? -10.014 13.263 41.786 1.00 70.56 273 TYR A O 1
ATOM 2260 N N . ASP A 1 274 ? -10.066 15.394 42.519 1.00 63.97 274 ASP A N 1
ATOM 2261 C CA . ASP A 1 274 ? -11.168 15.188 43.453 1.00 63.97 274 ASP A CA 1
ATOM 2262 C C . ASP A 1 274 ? -12.539 15.374 42.765 1.00 63.97 274 ASP A C 1
ATOM 2264 O O . ASP A 1 274 ? -12.641 15.677 41.572 1.00 63.97 274 ASP A O 1
ATOM 2268 N N . MET A 1 275 ? -13.626 15.206 43.524 1.00 54.94 275 MET A N 1
ATOM 2269 C CA . MET A 1 275 ? -14.996 15.349 43.006 1.00 54.94 275 MET A CA 1
ATOM 2270 C C . MET A 1 275 ? -15.376 16.778 42.601 1.00 54.94 275 MET A C 1
ATOM 2272 O O . MET A 1 275 ? -16.345 16.959 41.864 1.00 54.94 275 MET A O 1
ATOM 2276 N N . GLN A 1 276 ? -14.627 17.790 43.044 1.00 58.72 276 GLN A N 1
ATOM 2277 C CA . GLN A 1 276 ? -14.790 19.181 42.614 1.00 58.72 276 GLN A CA 1
ATOM 2278 C C . GLN A 1 276 ? -13.931 19.501 41.377 1.00 58.72 276 GLN A C 1
ATOM 2280 O O . GLN A 1 276 ? -13.916 20.643 40.915 1.00 58.72 276 GLN A O 1
ATOM 2285 N N . LYS A 1 277 ? -13.266 18.486 40.798 1.00 65.69 277 LYS A N 1
ATOM 2286 C CA . LYS A 1 277 ? -12.273 18.599 39.718 1.00 65.69 277 LYS A CA 1
ATOM 2287 C C . LYS A 1 277 ? -11.038 19.410 40.111 1.00 65.69 277 LYS A C 1
ATOM 2289 O O . LYS A 1 277 ? -10.362 19.963 39.241 1.00 65.69 277 LYS A O 1
ATOM 2294 N N . GLN A 1 278 ? -10.727 19.479 41.399 1.00 66.75 278 GLN A N 1
ATOM 2295 C CA . GLN A 1 278 ? -9.488 20.067 41.881 1.00 66.75 278 GLN A CA 1
ATOM 2296 C C . GLN A 1 278 ? -8.344 19.061 41.694 1.00 66.75 278 GLN A C 1
ATOM 2298 O O . GLN A 1 278 ? -8.512 17.871 41.962 1.00 66.75 278 GLN A O 1
ATOM 2303 N N . ASP A 1 279 ? -7.195 19.528 41.193 1.00 73.19 279 ASP A N 1
ATOM 2304 C CA . ASP A 1 279 ? -5.967 18.724 41.124 1.00 73.19 279 ASP A CA 1
ATOM 2305 C C . ASP A 1 279 ? -5.514 18.432 42.557 1.00 73.19 279 ASP A C 1
ATOM 2307 O O . ASP A 1 279 ? -5.218 19.348 43.327 1.00 73.19 279 ASP A O 1
ATOM 2311 N N . ILE A 1 280 ? -5.522 17.155 42.920 1.00 72.88 280 ILE A N 1
ATOM 2312 C CA . ILE A 1 280 ? -5.067 16.691 44.231 1.00 72.88 280 ILE A CA 1
ATOM 2313 C C . ILE A 1 280 ? -3.715 15.987 44.139 1.00 72.88 280 ILE A C 1
ATOM 2315 O O . ILE A 1 280 ? -3.048 15.794 45.156 1.00 72.88 280 ILE A O 1
ATOM 2319 N N . GLY A 1 281 ? -3.274 15.604 42.940 1.00 78.25 281 GLY A N 1
ATOM 2320 C CA . GLY A 1 281 ? -2.089 14.785 42.761 1.00 78.25 281 GLY A CA 1
ATOM 2321 C C . GLY A 1 281 ? -1.912 14.254 41.345 1.00 78.25 281 GLY A C 1
ATOM 2322 O O . GLY A 1 281 ? -2.645 14.579 40.418 1.00 78.25 281 GLY A O 1
ATOM 2323 N N . LYS A 1 282 ? -0.920 13.382 41.177 1.00 82.06 282 LYS A N 1
ATOM 2324 C CA . LYS A 1 282 ? -0.552 12.796 39.885 1.00 82.06 282 LYS A CA 1
ATOM 2325 C C . LYS A 1 282 ? -0.271 11.308 40.005 1.00 82.06 282 LYS A C 1
ATOM 2327 O O . LYS A 1 282 ? 0.222 10.824 41.023 1.00 82.06 282 LYS A O 1
ATOM 2332 N N . SER A 1 283 ? -0.574 10.587 38.936 1.00 81.44 283 SER A N 1
ATOM 2333 C CA . SER A 1 283 ? -0.166 9.205 38.729 1.00 81.44 283 SER A CA 1
ATOM 2334 C C . SER A 1 283 ? 0.819 9.147 37.565 1.00 81.44 283 SER A C 1
ATOM 2336 O O . SER A 1 283 ? 0.513 9.586 36.463 1.00 81.44 283 SER A O 1
ATOM 2338 N N . TYR A 1 284 ? 2.027 8.648 37.808 1.00 84.56 284 TYR A N 1
ATOM 2339 C CA . TYR A 1 284 ? 3.041 8.455 36.775 1.00 84.56 284 TYR A CA 1
ATOM 2340 C C . TYR A 1 284 ? 3.026 6.997 36.333 1.00 84.56 284 TYR A C 1
ATOM 2342 O O . TYR A 1 284 ? 3.276 6.099 37.140 1.00 84.56 284 TYR A O 1
ATOM 2350 N N . ILE A 1 285 ? 2.732 6.770 35.057 1.00 84.06 285 ILE A N 1
ATOM 2351 C CA . ILE A 1 285 ? 2.591 5.450 34.442 1.00 84.06 285 ILE A CA 1
ATOM 2352 C C . ILE A 1 285 ? 3.878 5.123 33.681 1.00 84.06 285 ILE A C 1
ATOM 2354 O O . ILE A 1 285 ? 4.339 5.926 32.870 1.00 84.06 285 ILE A O 1
ATOM 2358 N N . PHE A 1 286 ? 4.445 3.941 33.929 1.00 84.00 286 PHE A N 1
ATOM 2359 C CA . PHE A 1 286 ? 5.699 3.475 33.332 1.00 84.00 286 PHE A CA 1
ATOM 2360 C C . PHE A 1 286 ? 5.449 2.302 32.385 1.00 84.00 286 PHE A C 1
ATOM 2362 O O . PHE A 1 286 ? 5.301 1.160 32.824 1.00 84.00 286 PHE A O 1
ATOM 2369 N N . ILE A 1 287 ? 5.483 2.567 31.083 1.00 83.25 287 ILE A N 1
ATOM 2370 C CA . ILE A 1 287 ? 5.285 1.553 30.042 1.00 83.25 287 ILE A CA 1
ATOM 2371 C C . ILE A 1 287 ? 6.645 0.985 29.628 1.00 83.25 287 ILE A C 1
ATOM 2373 O O . ILE A 1 287 ? 7.473 1.716 29.089 1.00 83.25 287 ILE A O 1
ATOM 2377 N N . ASP A 1 288 ? 6.882 -0.310 29.855 1.00 84.31 288 ASP A N 1
ATOM 2378 C CA . ASP A 1 288 ? 8.099 -1.006 29.404 1.00 84.31 288 ASP A CA 1
ATOM 2379 C C . ASP A 1 288 ? 8.079 -1.168 27.871 1.00 84.31 288 ASP A C 1
ATOM 2381 O O . ASP A 1 288 ? 7.262 -1.909 27.325 1.00 84.31 288 ASP A O 1
ATOM 2385 N N . ILE A 1 289 ? 8.983 -0.466 27.181 1.00 84.62 289 ILE A N 1
ATOM 2386 C CA . ILE A 1 289 ? 9.150 -0.486 25.715 1.00 84.62 289 ILE A CA 1
ATOM 2387 C C . ILE A 1 289 ? 10.443 -1.200 25.290 1.00 84.62 289 ILE A C 1
ATOM 2389 O O . ILE A 1 289 ? 10.907 -1.063 24.155 1.00 84.62 289 ILE A O 1
ATOM 2393 N N . THR A 1 290 ? 11.064 -1.959 26.197 1.00 86.06 290 THR A N 1
ATOM 2394 C CA . THR A 1 290 ? 12.376 -2.583 25.963 1.00 86.06 290 THR A CA 1
ATOM 2395 C C . THR A 1 290 ? 12.353 -3.545 24.778 1.00 86.06 290 THR A C 1
ATOM 2397 O O . THR A 1 290 ? 13.259 -3.526 23.942 1.00 86.06 290 THR A O 1
ATOM 2400 N N . ASN A 1 291 ? 11.330 -4.399 24.700 1.00 83.69 291 ASN A N 1
ATOM 2401 C CA . ASN A 1 291 ? 11.208 -5.376 23.618 1.00 83.69 291 ASN A CA 1
ATOM 2402 C C . ASN A 1 291 ? 10.883 -4.692 22.288 1.00 83.69 291 ASN A C 1
ATOM 2404 O O . ASN A 1 291 ? 11.539 -4.995 21.293 1.00 83.69 291 ASN A O 1
ATOM 2408 N N . ASP A 1 292 ? 9.981 -3.709 22.312 1.00 81.62 292 ASP A N 1
ATOM 2409 C CA . ASP A 1 292 ? 9.590 -2.913 21.144 1.00 81.62 292 ASP A CA 1
ATOM 2410 C C . ASP A 1 292 ? 10.828 -2.228 20.516 1.00 81.62 292 ASP A C 1
ATOM 2412 O O . ASP A 1 292 ? 11.052 -2.289 19.305 1.00 81.62 292 ASP A O 1
ATOM 2416 N N . LEU A 1 293 ? 11.717 -1.662 21.344 1.00 80.56 293 LEU A N 1
ATOM 2417 C CA . LEU A 1 293 ? 12.977 -1.063 20.885 1.00 80.56 293 LEU A CA 1
ATOM 2418 C C . LEU A 1 293 ? 14.007 -2.089 20.390 1.00 80.56 293 LEU A C 1
ATOM 2420 O O . LEU A 1 293 ? 14.735 -1.816 19.432 1.00 80.56 293 LEU A O 1
ATOM 2424 N N . ARG A 1 294 ? 14.106 -3.264 21.025 1.00 84.44 294 ARG A N 1
ATOM 2425 C CA . ARG A 1 294 ? 15.034 -4.324 20.586 1.00 84.44 294 ARG A CA 1
ATOM 2426 C C . ARG A 1 294 ? 14.646 -4.892 19.228 1.00 84.44 294 ARG A C 1
ATOM 2428 O O . ARG A 1 294 ? 15.521 -5.073 18.381 1.00 84.44 294 ARG A O 1
ATOM 2435 N N . GLU A 1 295 ? 13.363 -5.160 19.022 1.00 81.12 295 GLU A N 1
ATOM 2436 C CA . GLU A 1 295 ? 12.842 -5.656 17.749 1.00 81.12 295 GLU A CA 1
ATOM 2437 C C . GLU A 1 295 ? 13.110 -4.648 16.627 1.00 81.12 295 GLU A C 1
ATOM 2439 O O . GLU A 1 295 ? 13.655 -4.998 15.578 1.00 81.12 295 GLU A O 1
ATOM 2444 N N . LEU A 1 296 ? 12.866 -3.368 16.901 1.00 78.06 296 LEU A N 1
ATOM 2445 C CA . LEU A 1 296 ? 13.120 -2.280 15.964 1.00 78.06 296 LEU A CA 1
ATOM 2446 C C . LEU A 1 296 ? 14.601 -2.140 15.602 1.00 78.06 296 LEU A C 1
ATOM 2448 O O . LEU A 1 296 ? 14.945 -2.068 14.420 1.00 78.06 296 LEU A O 1
ATOM 2452 N N . ASN A 1 297 ? 15.490 -2.160 16.597 1.00 80.44 297 ASN A N 1
ATOM 2453 C CA . ASN A 1 297 ? 16.932 -2.123 16.356 1.00 80.44 297 ASN A CA 1
ATOM 2454 C C . ASN A 1 297 ? 17.405 -3.334 15.537 1.00 80.44 297 ASN A C 1
ATOM 2456 O O . ASN A 1 297 ? 18.288 -3.194 14.689 1.00 80.44 297 ASN A O 1
ATOM 2460 N N . SER A 1 298 ? 16.799 -4.507 15.742 1.00 82.81 298 SER A N 1
ATOM 2461 C CA . SER A 1 298 ? 17.092 -5.712 14.959 1.00 82.81 298 SER A CA 1
ATOM 2462 C C . SER A 1 298 ? 16.698 -5.547 13.488 1.00 82.81 298 SER A C 1
ATOM 2464 O O . SER A 1 298 ? 17.514 -5.796 12.598 1.00 82.81 298 SER A O 1
ATOM 2466 N N . ILE A 1 299 ? 15.490 -5.042 13.219 1.00 81.25 299 ILE A N 1
ATOM 2467 C CA . ILE A 1 299 ? 15.010 -4.757 11.856 1.00 81.25 299 ILE A CA 1
ATOM 2468 C C . ILE A 1 299 ? 15.918 -3.729 11.166 1.00 81.25 299 ILE A C 1
ATOM 2470 O O . ILE A 1 299 ? 16.319 -3.915 10.014 1.00 81.25 299 ILE A O 1
ATOM 2474 N N . LEU A 1 300 ? 16.292 -2.660 11.874 1.00 80.38 300 LEU A N 1
ATOM 2475 C CA . LEU A 1 300 ? 17.162 -1.614 11.337 1.00 80.38 300 LEU A CA 1
ATOM 2476 C C . LEU A 1 300 ? 18.557 -2.165 10.991 1.00 80.38 300 LEU A C 1
ATOM 2478 O O . LEU A 1 300 ? 19.090 -1.873 9.919 1.00 80.38 300 LEU A O 1
ATOM 2482 N N . LEU A 1 301 ? 19.117 -3.035 11.837 1.00 83.81 301 LEU A N 1
ATOM 2483 C CA . LEU A 1 301 ? 20.396 -3.698 11.575 1.00 83.81 301 LEU A CA 1
ATOM 2484 C C . LEU A 1 301 ? 20.329 -4.642 10.360 1.00 83.81 301 LEU A C 1
ATOM 2486 O O . LEU A 1 301 ? 21.264 -4.674 9.552 1.00 83.81 301 LEU A O 1
ATOM 2490 N N . GLN A 1 302 ? 19.226 -5.378 10.193 1.00 84.94 302 GLN A N 1
ATOM 2491 C CA . GLN A 1 302 ? 19.005 -6.245 9.029 1.00 84.94 302 GLN A CA 1
ATOM 2492 C C . GLN A 1 302 ? 18.950 -5.434 7.726 1.00 84.94 302 GLN A C 1
ATOM 2494 O O . GLN A 1 302 ? 19.612 -5.791 6.748 1.00 84.94 302 GLN A O 1
ATOM 2499 N N . LEU A 1 303 ? 18.236 -4.304 7.726 1.00 82.12 303 LEU A N 1
ATOM 2500 C CA . LEU A 1 303 ? 18.136 -3.409 6.568 1.00 82.12 303 LEU A CA 1
ATOM 2501 C C . LEU A 1 303 ? 19.481 -2.767 6.208 1.00 82.12 303 LEU A C 1
ATOM 2503 O O . LEU A 1 303 ? 19.856 -2.756 5.034 1.00 82.12 303 LEU A O 1
ATOM 2507 N N . ILE A 1 304 ? 20.243 -2.296 7.205 1.00 82.62 304 ILE A N 1
ATOM 2508 C CA . ILE A 1 304 ? 21.609 -1.778 6.999 1.00 82.62 304 ILE A CA 1
ATOM 2509 C C . ILE A 1 304 ? 22.494 -2.843 6.346 1.00 82.62 304 ILE A C 1
ATOM 2511 O O . ILE A 1 304 ? 23.193 -2.569 5.368 1.00 82.62 304 ILE A O 1
ATOM 2515 N N . SER A 1 305 ? 22.442 -4.070 6.863 1.00 83.69 305 SER A N 1
ATOM 2516 C CA . SER A 1 305 ? 23.245 -5.183 6.352 1.00 83.69 305 SER A CA 1
ATOM 2517 C C . SER A 1 305 ? 22.891 -5.513 4.897 1.00 83.69 305 SER A C 1
ATOM 2519 O O . SER A 1 305 ? 23.782 -5.662 4.059 1.00 83.69 305 SER A O 1
ATOM 2521 N N . MET A 1 306 ? 21.599 -5.552 4.559 1.00 86.31 306 MET A N 1
ATOM 2522 C CA . MET A 1 306 ? 21.131 -5.792 3.192 1.00 86.31 306 MET A CA 1
ATOM 2523 C C . MET A 1 306 ? 21.599 -4.694 2.219 1.00 86.31 306 MET A C 1
ATOM 2525 O O . MET A 1 306 ? 22.101 -5.004 1.135 1.00 86.31 306 MET A O 1
ATOM 2529 N N . LEU A 1 307 ? 21.498 -3.418 2.607 1.00 82.94 307 LEU A N 1
ATOM 2530 C CA . LEU A 1 307 ? 21.942 -2.291 1.776 1.00 82.94 307 LEU A CA 1
ATOM 2531 C C . LEU A 1 307 ? 23.460 -2.301 1.537 1.00 82.94 307 LEU A C 1
ATOM 2533 O O . LEU A 1 307 ? 23.903 -2.043 0.416 1.00 82.94 307 LEU A O 1
ATOM 2537 N N . LEU A 1 308 ? 24.258 -2.651 2.553 1.00 83.25 308 LEU A N 1
ATOM 2538 C CA . LEU A 1 308 ? 25.714 -2.789 2.419 1.00 83.25 308 LEU A CA 1
ATOM 2539 C C . LEU A 1 308 ? 26.100 -3.887 1.420 1.00 83.25 308 LEU A C 1
ATOM 2541 O O . LEU A 1 308 ? 26.967 -3.666 0.572 1.00 83.25 308 LEU A O 1
ATOM 2545 N N . ILE A 1 309 ? 25.433 -5.044 1.473 1.00 87.94 309 ILE A N 1
ATOM 2546 C CA . ILE A 1 309 ? 25.691 -6.165 0.554 1.00 87.94 309 ILE A CA 1
ATOM 2547 C C . ILE A 1 309 ? 25.401 -5.757 -0.895 1.00 87.94 309 ILE A C 1
ATOM 2549 O O . ILE A 1 309 ? 26.229 -5.987 -1.783 1.00 87.94 309 ILE A O 1
ATOM 2553 N N . ILE A 1 310 ? 24.259 -5.107 -1.134 1.00 85.62 310 ILE A N 1
ATOM 2554 C CA . ILE A 1 310 ? 23.875 -4.624 -2.468 1.00 85.62 310 ILE A CA 1
ATOM 2555 C C . ILE A 1 310 ? 24.894 -3.594 -2.976 1.00 85.62 310 ILE A C 1
ATOM 2557 O O . ILE A 1 310 ? 25.357 -3.694 -4.115 1.00 85.62 310 ILE A O 1
ATOM 2561 N N . GLY A 1 311 ? 25.299 -2.643 -2.127 1.00 82.62 311 GLY A N 1
ATOM 2562 C CA . GLY A 1 311 ? 26.274 -1.613 -2.488 1.00 82.62 311 GLY A CA 1
ATOM 2563 C C . GLY A 1 311 ? 27.636 -2.182 -2.897 1.00 82.62 311 GLY A C 1
ATOM 2564 O O . GLY A 1 311 ? 28.190 -1.777 -3.923 1.00 82.62 311 GLY A O 1
ATOM 2565 N N . ILE A 1 312 ? 28.148 -3.172 -2.157 1.00 85.88 312 ILE A N 1
ATOM 2566 C CA . ILE A 1 312 ? 29.411 -3.858 -2.484 1.00 85.88 312 ILE A CA 1
ATOM 2567 C C . ILE A 1 312 ? 29.315 -4.562 -3.844 1.00 85.88 312 ILE A C 1
ATOM 2569 O O . ILE A 1 312 ? 30.241 -4.470 -4.655 1.00 85.88 312 ILE A O 1
ATOM 2573 N N . PHE A 1 313 ? 28.194 -5.235 -4.121 1.00 86.62 313 PHE A N 1
ATOM 2574 C CA . PHE A 1 313 ? 28.001 -5.967 -5.373 1.00 86.62 313 PHE A CA 1
ATOM 2575 C C . PHE A 1 313 ? 27.984 -5.036 -6.594 1.00 86.62 313 PHE A C 1
ATOM 2577 O O . PHE A 1 313 ? 28.658 -5.301 -7.595 1.00 86.62 313 PHE A O 1
ATOM 2584 N N . VAL A 1 314 ? 27.272 -3.908 -6.490 1.00 84.31 314 VAL A N 1
ATOM 2585 C CA . VAL A 1 314 ? 27.225 -2.879 -7.541 1.00 84.31 314 VAL A CA 1
ATOM 2586 C C . VAL A 1 314 ? 28.620 -2.303 -7.799 1.00 84.31 314 VAL A C 1
ATOM 2588 O O . VAL A 1 314 ? 29.039 -2.196 -8.956 1.00 84.31 314 VAL A O 1
ATOM 2591 N N . LEU A 1 315 ? 29.374 -1.997 -6.738 1.00 83.19 315 LEU A N 1
ATOM 2592 C CA . LEU A 1 315 ? 30.723 -1.441 -6.856 1.00 83.19 315 LEU A CA 1
ATOM 2593 C C . LEU A 1 315 ? 31.693 -2.412 -7.545 1.00 83.19 315 LEU A C 1
ATOM 2595 O O . LEU A 1 315 ? 32.456 -2.021 -8.433 1.00 83.19 315 LEU A O 1
ATOM 2599 N N . PHE A 1 316 ? 31.636 -3.690 -7.163 1.00 85.25 316 PHE A N 1
ATOM 2600 C CA . PHE A 1 316 ? 32.464 -4.740 -7.748 1.00 85.25 316 PHE A CA 1
ATOM 2601 C C . PHE A 1 316 ? 32.188 -4.919 -9.246 1.00 85.25 316 PHE A C 1
ATOM 2603 O O . PHE A 1 316 ? 33.121 -4.994 -10.054 1.00 85.25 316 PHE A O 1
ATOM 2610 N N . TYR A 1 317 ? 30.909 -4.946 -9.632 1.00 83.06 317 TYR A N 1
ATOM 2611 C CA . TYR A 1 317 ? 30.512 -5.075 -11.032 1.00 83.06 317 TYR A CA 1
ATOM 2612 C C . TYR A 1 317 ? 31.008 -3.892 -11.874 1.00 83.06 317 TYR A C 1
ATOM 2614 O O . TYR A 1 317 ? 31.599 -4.085 -12.942 1.00 83.06 317 TYR A O 1
ATOM 2622 N N . PHE A 1 318 ? 30.841 -2.672 -11.360 1.00 80.75 318 PHE A N 1
ATOM 2623 C CA . PHE A 1 318 ? 31.262 -1.452 -12.044 1.00 80.75 318 PHE A CA 1
ATOM 2624 C C . PHE A 1 318 ? 32.788 -1.375 -12.224 1.00 80.75 318 PHE A C 1
ATOM 2626 O O . PHE A 1 318 ? 33.274 -1.065 -13.314 1.00 80.75 318 PHE A O 1
ATOM 2633 N N . TYR A 1 319 ? 33.560 -1.755 -11.199 1.00 81.31 319 TYR A N 1
ATOM 2634 C CA . TYR A 1 319 ? 35.022 -1.834 -11.289 1.00 81.31 319 TYR A CA 1
ATOM 2635 C C . TYR A 1 319 ? 35.487 -2.812 -12.382 1.00 81.31 319 TYR A C 1
ATOM 2637 O O . TYR A 1 319 ? 36.357 -2.488 -13.197 1.00 81.31 319 TYR A O 1
ATOM 2645 N N . LYS A 1 320 ? 34.881 -4.007 -12.442 1.00 80.19 320 LYS A N 1
ATOM 2646 C CA . LYS A 1 320 ? 35.219 -5.025 -13.451 1.00 80.19 320 LYS A CA 1
ATOM 2647 C C . LYS A 1 320 ? 34.924 -4.542 -14.872 1.00 80.19 320 LYS A C 1
ATOM 2649 O O . LYS A 1 320 ? 35.682 -4.853 -15.792 1.00 80.19 320 LYS A O 1
ATOM 2654 N N . TYR A 1 321 ? 33.841 -3.788 -15.045 1.00 76.88 321 TYR A N 1
ATOM 2655 C CA . TYR A 1 321 ? 33.455 -3.217 -16.330 1.00 76.88 321 TYR A CA 1
ATOM 2656 C C . TYR A 1 321 ? 34.491 -2.207 -16.846 1.00 76.88 321 TYR A C 1
ATOM 2658 O O . TYR A 1 321 ? 34.951 -2.336 -17.981 1.00 76.88 321 TYR A O 1
ATOM 2666 N N . LEU A 1 322 ? 34.943 -1.277 -15.996 1.00 76.94 322 LEU A N 1
ATOM 2667 C CA . LEU A 1 322 ? 35.927 -0.255 -16.379 1.00 76.94 322 LEU A CA 1
ATOM 2668 C C . LEU A 1 322 ? 37.276 -0.854 -16.804 1.00 76.94 322 LEU A C 1
ATOM 2670 O O . LEU A 1 322 ? 37.816 -0.484 -17.843 1.00 76.94 322 LEU A O 1
ATOM 2674 N N . LYS A 1 323 ? 37.782 -1.859 -16.078 1.00 72.06 323 LYS A N 1
ATOM 2675 C CA . LYS A 1 323 ? 39.072 -2.501 -16.399 1.00 72.06 323 LYS A CA 1
ATOM 2676 C C . LYS A 1 323 ? 39.086 -3.199 -17.768 1.00 72.06 323 LYS A C 1
ATOM 2678 O O . LYS A 1 323 ? 40.143 -3.365 -18.373 1.00 72.06 323 LYS A O 1
ATOM 2683 N N . LYS A 1 324 ? 37.921 -3.634 -18.261 1.00 73.38 324 LYS A N 1
ATOM 2684 C CA . LYS A 1 324 ? 37.792 -4.261 -19.585 1.00 73.38 324 LYS A CA 1
ATOM 2685 C C . LYS A 1 324 ? 37.912 -3.236 -20.718 1.00 73.38 324 LYS A C 1
ATOM 2687 O O . LYS A 1 324 ? 38.404 -3.592 -21.784 1.00 73.38 324 LYS A O 1
ATOM 2692 N N . ILE A 1 325 ? 37.479 -1.998 -20.484 1.00 71.88 325 ILE A N 1
ATOM 2693 C CA . ILE A 1 325 ? 37.505 -0.918 -21.478 1.00 71.88 325 ILE A CA 1
ATOM 2694 C C . ILE A 1 325 ? 38.943 -0.447 -21.727 1.00 71.88 325 ILE A C 1
ATOM 2696 O O . ILE A 1 325 ? 39.345 -0.338 -22.882 1.00 71.88 325 ILE A O 1
ATOM 2700 N N . ASP A 1 326 ? 39.746 -0.272 -20.674 1.00 68.50 326 ASP A N 1
ATOM 2701 C CA . ASP A 1 326 ? 41.127 0.225 -20.800 1.00 68.50 326 ASP A CA 1
ATOM 2702 C C . ASP A 1 326 ? 42.015 -0.665 -21.681 1.00 68.50 326 ASP A C 1
ATOM 2704 O O . ASP A 1 326 ? 42.803 -0.164 -22.479 1.00 68.50 326 ASP A O 1
ATOM 2708 N N . LYS A 1 327 ? 41.860 -1.993 -21.589 1.00 65.38 327 LYS A N 1
ATOM 2709 C CA . LYS A 1 327 ? 42.677 -2.939 -22.363 1.00 65.38 327 LYS A CA 1
ATOM 2710 C C . LYS A 1 327 ? 42.392 -2.883 -23.869 1.00 65.38 327 LYS A C 1
ATOM 2712 O O . LYS A 1 327 ? 43.296 -3.101 -24.663 1.00 65.38 327 LYS A O 1
ATOM 2717 N N . ILE A 1 328 ? 41.151 -2.596 -24.260 1.00 67.44 328 ILE A N 1
ATOM 2718 C CA . ILE A 1 328 ? 40.746 -2.528 -25.674 1.00 67.44 328 ILE A CA 1
ATOM 2719 C C . ILE A 1 328 ? 41.351 -1.284 -26.346 1.00 67.44 328 ILE A C 1
ATOM 2721 O O . ILE A 1 328 ? 41.752 -1.335 -27.502 1.00 67.44 328 ILE A O 1
ATOM 2725 N N . LEU A 1 329 ? 41.497 -0.189 -25.598 1.00 65.44 329 LEU A N 1
ATOM 2726 C CA . LEU A 1 329 ? 41.978 1.089 -26.125 1.00 65.44 329 LEU A CA 1
ATOM 2727 C C . LEU A 1 329 ? 43.483 1.114 -26.465 1.00 65.44 329 LEU A C 1
ATOM 2729 O O . LEU A 1 329 ? 43.908 1.953 -27.261 1.00 65.44 329 LEU A O 1
ATOM 2733 N N . GLU A 1 330 ? 44.310 0.242 -25.877 1.00 62.25 330 GLU A N 1
ATOM 2734 C CA . GLU A 1 330 ? 45.761 0.221 -26.140 1.00 62.25 330 GLU A CA 1
ATOM 2735 C C . GLU A 1 330 ? 46.143 -0.492 -27.446 1.00 62.25 330 GLU A C 1
ATOM 2737 O O . GLU A 1 330 ? 47.055 -0.032 -28.141 1.00 62.25 330 GLU A O 1
ATOM 2742 N N . ASP A 1 331 ? 45.449 -1.573 -27.805 1.00 53.19 331 ASP A N 1
ATOM 2743 C CA . ASP A 1 331 ? 45.769 -2.379 -28.993 1.00 53.19 331 ASP A CA 1
ATOM 2744 C C . ASP A 1 331 ? 45.369 -1.670 -30.300 1.00 53.19 331 ASP A C 1
ATOM 2746 O O . ASP A 1 331 ? 46.133 -1.678 -31.272 1.00 53.19 331 ASP A O 1
ATOM 2750 N N . ASP A 1 332 ? 44.242 -0.952 -30.300 1.00 55.97 332 ASP A N 1
ATOM 2751 C CA . ASP A 1 332 ? 43.759 -0.198 -31.467 1.00 55.97 332 ASP A CA 1
ATOM 2752 C C . ASP A 1 332 ? 44.737 0.917 -31.890 1.00 55.97 332 ASP A C 1
ATOM 2754 O O . ASP A 1 332 ? 44.859 1.258 -33.068 1.00 55.97 332 ASP A O 1
ATOM 2758 N N . LYS A 1 333 ? 45.523 1.452 -30.950 1.00 58.09 333 LYS A N 1
ATOM 2759 C CA . LYS A 1 333 ? 46.402 2.604 -31.190 1.00 58.09 333 LYS A CA 1
ATOM 2760 C C . LYS A 1 333 ? 47.592 2.306 -32.114 1.00 58.09 333 LYS A C 1
ATOM 2762 O O . LYS A 1 333 ? 47.976 3.174 -32.893 1.00 58.09 333 LYS A O 1
ATOM 2767 N N . LYS A 1 334 ? 48.175 1.100 -32.062 1.00 51.62 334 LYS A N 1
ATOM 2768 C CA . LYS A 1 334 ? 49.347 0.728 -32.891 1.00 51.62 334 LYS A CA 1
ATOM 2769 C C . LYS A 1 334 ? 48.994 0.479 -34.358 1.00 51.62 334 LYS A C 1
ATOM 2771 O O . LYS A 1 334 ? 49.812 0.741 -35.235 1.00 51.62 334 LYS A O 1
ATOM 2776 N N . ILE A 1 335 ? 47.792 -0.028 -34.625 1.00 56.19 335 ILE A N 1
ATOM 2777 C CA . ILE A 1 335 ? 47.317 -0.322 -35.987 1.00 56.19 335 ILE A CA 1
ATOM 2778 C C . ILE A 1 335 ? 46.972 0.980 -36.720 1.00 56.19 335 ILE A C 1
ATOM 2780 O O . ILE A 1 335 ? 47.297 1.136 -37.898 1.00 56.19 335 ILE A O 1
ATOM 2784 N N . ILE A 1 336 ? 46.396 1.945 -35.998 1.00 56.31 336 ILE A N 1
ATOM 2785 C CA . ILE A 1 336 ? 46.067 3.271 -36.531 1.00 56.31 336 ILE A CA 1
ATOM 2786 C C . ILE A 1 336 ? 47.329 4.009 -37.020 1.00 56.31 336 ILE A C 1
ATOM 2788 O O . ILE A 1 336 ? 47.296 4.645 -38.069 1.00 56.31 336 ILE A O 1
ATOM 2792 N N . GLU A 1 337 ? 48.464 3.887 -36.324 1.00 60.50 337 GLU A N 1
ATOM 2793 C CA . GLU A 1 337 ? 49.690 4.639 -36.645 1.00 60.50 337 GLU A CA 1
ATOM 2794 C C . GLU A 1 337 ? 50.383 4.179 -37.948 1.00 60.50 337 GLU A C 1
ATOM 2796 O O . GLU A 1 337 ? 50.917 5.006 -38.688 1.00 60.50 337 GLU A O 1
ATOM 2801 N N . LEU A 1 338 ? 50.320 2.885 -38.287 1.00 52.81 338 LEU A N 1
ATOM 2802 C CA . LEU A 1 338 ? 50.888 2.341 -39.532 1.00 52.81 338 LEU A CA 1
ATOM 2803 C C . LEU A 1 338 ? 49.995 2.626 -40.756 1.00 52.81 338 LEU A C 1
ATOM 2805 O O . LEU A 1 338 ? 50.508 2.980 -41.820 1.00 52.81 338 LEU A O 1
ATOM 2809 N N . ASN A 1 339 ? 48.667 2.531 -40.602 1.00 57.62 339 ASN A N 1
ATOM 2810 C CA . ASN A 1 339 ? 47.712 2.895 -41.659 1.00 57.62 339 ASN A CA 1
ATOM 2811 C C . ASN A 1 339 ? 47.787 4.392 -41.987 1.00 57.62 339 ASN A C 1
ATOM 2813 O O . ASN A 1 339 ? 47.751 4.771 -43.157 1.00 57.62 339 ASN A O 1
ATOM 2817 N N . PHE A 1 340 ? 48.014 5.228 -40.972 1.00 64.44 340 PHE A N 1
ATOM 2818 C CA . PHE A 1 340 ? 48.200 6.664 -41.146 1.00 64.44 340 PHE A CA 1
ATOM 2819 C C . PHE A 1 340 ? 49.407 7.012 -42.040 1.00 64.44 340 PHE A C 1
ATOM 2821 O O . PHE A 1 340 ? 49.311 7.910 -42.874 1.00 64.44 340 PHE A O 1
ATOM 2828 N N . GLN A 1 341 ? 50.531 6.288 -41.943 1.00 60.19 341 GLN A N 1
ATOM 2829 C CA . GLN A 1 341 ? 51.694 6.522 -42.818 1.00 60.19 341 GLN A CA 1
ATOM 2830 C C . GLN A 1 341 ? 51.430 6.137 -44.284 1.00 60.19 341 GLN A C 1
ATOM 2832 O O . GLN A 1 341 ? 51.909 6.812 -45.197 1.00 60.19 341 GLN A O 1
ATOM 2837 N N . PHE A 1 342 ? 50.653 5.077 -44.519 1.00 63.31 342 PHE A N 1
ATOM 2838 C CA . PHE A 1 342 ? 50.258 4.655 -45.864 1.00 63.31 342 PHE A CA 1
ATOM 2839 C C . PHE A 1 342 ? 49.270 5.640 -46.504 1.00 63.31 342 PHE A C 1
ATOM 2841 O O . PHE A 1 342 ? 49.471 6.056 -47.646 1.00 63.31 342 PHE A O 1
ATOM 2848 N N . GLU A 1 343 ? 48.258 6.084 -45.753 1.00 62.25 343 GLU A N 1
ATOM 2849 C CA . GLU A 1 343 ? 47.298 7.099 -46.209 1.00 62.25 343 GLU A CA 1
ATOM 2850 C C . GLU A 1 343 ? 47.983 8.427 -46.550 1.00 62.25 343 GLU A C 1
ATOM 2852 O O . GLU A 1 343 ? 47.682 9.032 -47.582 1.00 62.25 343 GLU A O 1
ATOM 2857 N N . GLN A 1 344 ? 48.957 8.865 -45.742 1.00 68.88 344 GLN A N 1
ATOM 2858 C CA . GLN A 1 344 ? 49.739 10.064 -46.054 1.00 68.88 344 GLN A CA 1
ATOM 2859 C C . GLN A 1 344 ? 50.513 9.937 -47.370 1.00 68.88 344 GLN A C 1
ATOM 2861 O O . GLN A 1 344 ? 50.567 10.896 -48.140 1.00 68.88 344 GLN A O 1
ATOM 2866 N N . TYR A 1 345 ? 51.089 8.768 -47.656 1.00 73.25 345 TYR A N 1
ATOM 2867 C CA . TYR A 1 345 ? 51.827 8.541 -48.895 1.00 73.25 345 TYR A CA 1
ATOM 2868 C C . TYR A 1 345 ? 50.919 8.547 -50.131 1.00 73.25 345 TYR A C 1
ATOM 2870 O O . TYR A 1 345 ? 51.227 9.224 -51.114 1.00 73.25 345 TYR A O 1
ATOM 2878 N N . VAL A 1 346 ? 49.773 7.859 -50.065 1.00 67.31 346 VAL A N 1
ATOM 2879 C CA . VAL A 1 346 ? 48.784 7.832 -51.158 1.00 67.31 346 VAL A CA 1
ATOM 2880 C C . VAL A 1 346 ? 48.228 9.236 -51.423 1.00 67.31 346 VAL A C 1
ATOM 2882 O O . VAL A 1 346 ? 48.180 9.664 -52.577 1.00 67.31 346 VAL A O 1
ATOM 2885 N N . ASN A 1 347 ? 47.907 10.002 -50.372 1.00 67.94 347 ASN A N 1
ATOM 2886 C CA . ASN A 1 347 ? 47.472 11.398 -50.506 1.00 67.94 347 ASN A CA 1
ATOM 2887 C C . ASN A 1 347 ? 48.550 12.294 -51.139 1.00 67.94 347 ASN A C 1
ATOM 2889 O O . ASN A 1 347 ? 48.248 13.154 -51.975 1.00 67.94 347 ASN A O 1
ATOM 2893 N N . LYS A 1 348 ? 49.824 12.084 -50.790 1.00 71.00 348 LYS A N 1
ATOM 2894 C CA . LYS A 1 348 ? 50.938 12.862 -51.342 1.00 71.00 348 LYS A CA 1
ATOM 2895 C C . LYS A 1 348 ? 51.168 12.561 -52.828 1.00 71.00 348 LYS A C 1
ATOM 2897 O O . LYS A 1 348 ? 51.257 13.497 -53.615 1.00 71.00 348 LYS A O 1
ATOM 2902 N N . ILE A 1 349 ? 51.150 11.289 -53.240 1.00 73.81 349 ILE A N 1
ATOM 2903 C CA . ILE A 1 349 ? 51.214 10.912 -54.667 1.00 73.81 349 ILE A CA 1
ATOM 2904 C C . ILE A 1 349 ? 50.022 11.482 -55.438 1.00 73.81 349 ILE A C 1
ATOM 2906 O O . ILE A 1 349 ? 50.190 12.022 -56.533 1.00 73.81 349 ILE A O 1
ATOM 2910 N N . SER A 1 350 ? 48.814 11.377 -54.871 1.00 66.12 350 SER A N 1
ATOM 2911 C CA . SER A 1 350 ? 47.602 11.849 -55.539 1.00 66.12 350 SER A CA 1
ATOM 2912 C C . SER A 1 350 ? 47.618 13.369 -55.749 1.00 66.12 350 SER A C 1
ATOM 2914 O O . SER A 1 350 ? 47.214 13.856 -56.802 1.00 66.12 350 SER A O 1
ATOM 2916 N N . SER A 1 351 ? 48.105 14.139 -54.775 1.00 67.75 351 SER A N 1
ATOM 2917 C CA . SER A 1 351 ? 48.232 15.595 -54.925 1.00 67.75 351 SER A CA 1
ATOM 2918 C C . SER A 1 351 ? 49.355 15.991 -55.889 1.00 67.75 351 SER A C 1
ATOM 2920 O O . SER A 1 351 ? 49.162 16.894 -56.700 1.00 67.75 351 SER A O 1
ATOM 2922 N N . GLU A 1 352 ? 50.494 15.294 -55.883 1.00 69.19 352 GLU A N 1
ATOM 2923 C CA . GLU A 1 352 ? 51.602 15.596 -56.794 1.00 69.19 352 GLU A CA 1
ATOM 2924 C C . GLU A 1 352 ? 51.251 15.288 -58.264 1.00 69.19 352 GLU A C 1
ATOM 2926 O O . GLU A 1 352 ? 51.419 16.165 -59.110 1.00 69.19 352 GLU A O 1
ATOM 2931 N N . LEU A 1 353 ? 50.719 14.103 -58.596 1.00 66.12 353 LEU A N 1
ATOM 2932 C CA . LEU A 1 353 ? 50.498 13.683 -59.996 1.00 66.12 353 LEU A CA 1
ATOM 2933 C C . LEU A 1 353 ? 49.186 14.168 -60.634 1.00 66.12 353 LEU A C 1
ATOM 2935 O O . LEU A 1 353 ? 49.109 14.230 -61.860 1.00 66.12 353 LEU A O 1
ATOM 2939 N N . PHE A 1 354 ? 48.154 14.503 -59.849 1.00 63.44 354 PHE A N 1
ATOM 2940 C CA . PHE A 1 354 ? 46.827 14.823 -60.402 1.00 63.44 354 PHE A CA 1
ATOM 2941 C C . PHE A 1 354 ? 46.422 16.301 -60.310 1.00 63.44 354 PHE A C 1
ATOM 2943 O O . PHE A 1 354 ? 45.437 16.663 -60.968 1.00 63.44 354 PHE A O 1
ATOM 2950 N N . VAL A 1 355 ? 47.145 17.129 -59.538 1.00 60.50 355 VAL A N 1
ATOM 2951 C CA . VAL A 1 355 ? 46.857 18.569 -59.337 1.00 60.50 355 VAL A CA 1
ATOM 2952 C C . VAL A 1 355 ? 47.836 19.486 -60.086 1.00 60.50 355 VAL A C 1
ATOM 2954 O O . VAL A 1 355 ? 47.431 20.547 -60.554 1.00 60.50 355 VAL A O 1
ATOM 2957 N N . ASN A 1 356 ? 49.111 19.109 -60.229 1.00 55.97 356 ASN A N 1
ATOM 2958 C CA . ASN A 1 356 ? 50.109 19.944 -60.911 1.00 55.97 356 ASN A CA 1
ATOM 2959 C C . ASN A 1 356 ? 49.944 19.921 -62.440 1.00 55.97 356 ASN A C 1
ATOM 2961 O O . ASN A 1 356 ? 49.734 18.868 -63.036 1.00 55.97 356 ASN A O 1
ATOM 2965 N N . ILE A 1 357 ? 50.102 21.088 -63.075 1.00 58.22 357 ILE A N 1
ATOM 2966 C CA . ILE A 1 357 ? 50.018 21.259 -64.540 1.00 58.22 357 ILE A CA 1
ATOM 2967 C C . ILE A 1 357 ? 51.256 20.661 -65.240 1.00 58.22 357 ILE A C 1
ATOM 2969 O O . ILE A 1 357 ? 51.185 20.238 -66.392 1.00 58.22 357 ILE A O 1
ATOM 2973 N N . ASP A 1 358 ? 52.383 20.592 -64.529 1.00 73.06 358 ASP A N 1
ATOM 2974 C CA . ASP A 1 358 ? 53.652 20.053 -65.021 1.00 73.06 358 ASP A CA 1
ATOM 2975 C C . ASP A 1 358 ? 53.836 18.589 -64.582 1.00 73.06 358 ASP A C 1
ATOM 2977 O O . ASP A 1 358 ? 54.290 18.296 -63.471 1.00 73.06 358 ASP A O 1
ATOM 2981 N N . ILE A 1 359 ? 53.439 17.670 -65.466 1.00 74.94 359 ILE A N 1
ATOM 2982 C CA . ILE A 1 359 ? 53.443 16.220 -65.223 1.00 74.94 359 ILE A CA 1
ATOM 2983 C C . ILE A 1 359 ? 54.867 15.687 -64.979 1.00 74.94 359 ILE A C 1
ATOM 2985 O O . ILE A 1 359 ? 55.051 14.827 -64.115 1.00 74.94 359 ILE A O 1
ATOM 2989 N N . ASP A 1 360 ? 55.884 16.212 -65.667 1.00 77.88 360 ASP A N 1
ATOM 2990 C CA . ASP A 1 360 ? 57.264 15.704 -65.575 1.00 77.88 360 ASP A CA 1
ATOM 2991 C C . ASP A 1 360 ? 57.896 16.024 -64.207 1.00 77.88 360 ASP A C 1
ATOM 2993 O O . ASP A 1 360 ? 58.526 15.178 -63.551 1.00 77.88 360 ASP A O 1
ATOM 2997 N N . LYS A 1 361 ? 57.641 17.232 -63.691 1.00 79.19 361 LYS A N 1
ATOM 2998 C CA . LYS A 1 361 ? 58.061 17.619 -62.336 1.00 79.19 361 LYS A CA 1
ATOM 2999 C C . LYS A 1 361 ? 57.398 16.755 -61.261 1.00 79.19 361 LYS A C 1
ATOM 3001 O O . LYS A 1 361 ? 58.036 16.386 -60.271 1.00 79.19 361 LYS A O 1
ATOM 3006 N N . SER A 1 362 ? 56.130 16.408 -61.455 1.00 81.62 362 SER A N 1
ATOM 3007 C CA . SER A 1 362 ? 55.375 15.575 -60.517 1.00 81.62 362 SER A CA 1
ATOM 3008 C C . SER A 1 362 ? 55.846 14.125 -60.480 1.00 81.62 362 SER A C 1
ATOM 3010 O O . SER A 1 362 ? 55.944 13.541 -59.397 1.00 81.62 362 SER A O 1
ATOM 3012 N N . ILE A 1 363 ? 56.211 13.562 -61.635 1.00 85.19 363 ILE A N 1
ATOM 3013 C CA . ILE A 1 363 ? 56.809 12.224 -61.720 1.00 85.19 363 ILE A CA 1
ATOM 3014 C C . ILE A 1 363 ? 58.136 12.179 -60.949 1.00 85.19 363 ILE A C 1
ATOM 3016 O O . ILE A 1 363 ? 58.349 11.272 -60.143 1.00 85.19 363 ILE A O 1
ATOM 3020 N N . SER A 1 364 ? 58.993 13.191 -61.112 1.00 85.00 364 SER A N 1
ATOM 3021 C CA . SER A 1 364 ? 60.280 13.277 -60.400 1.00 85.00 364 SER A CA 1
ATOM 3022 C C . SER A 1 364 ? 60.125 13.274 -58.871 1.00 85.00 364 SER A C 1
ATOM 3024 O O . SER A 1 364 ? 60.820 12.539 -58.166 1.00 85.00 364 SER A O 1
ATOM 3026 N N . ASN A 1 365 ? 59.187 14.069 -58.345 1.00 84.56 365 ASN A N 1
ATOM 3027 C CA . ASN A 1 365 ? 58.922 14.143 -56.903 1.00 84.56 365 ASN A CA 1
ATOM 3028 C C . ASN A 1 365 ? 58.329 12.841 -56.353 1.00 84.56 365 ASN A C 1
ATOM 3030 O O . ASN A 1 365 ? 58.715 12.386 -55.274 1.00 84.56 365 ASN A O 1
ATOM 3034 N N . THR A 1 366 ? 57.463 12.195 -57.134 1.00 86.75 366 THR A N 1
ATOM 3035 C CA . THR A 1 366 ? 56.862 10.913 -56.764 1.00 86.75 366 THR A CA 1
ATOM 3036 C C . THR A 1 366 ? 57.927 9.823 -56.614 1.00 86.75 366 THR A C 1
ATOM 3038 O O . THR A 1 366 ? 57.917 9.088 -55.624 1.00 86.75 366 THR A O 1
ATOM 3041 N N . LEU A 1 367 ? 58.894 9.748 -57.538 1.00 88.38 367 LEU A N 1
ATOM 3042 C CA . LEU A 1 367 ? 60.003 8.788 -57.453 1.00 88.38 367 LEU A CA 1
ATOM 3043 C C . LEU A 1 367 ? 60.904 9.045 -56.239 1.00 88.38 367 LEU A C 1
ATOM 3045 O O . LEU A 1 367 ? 61.293 8.096 -55.556 1.00 88.38 367 LEU A O 1
ATOM 3049 N N . LYS A 1 368 ? 61.175 10.315 -55.915 1.00 88.75 368 LYS A N 1
ATOM 3050 C CA . LYS A 1 368 ? 61.899 10.693 -54.692 1.00 88.75 368 LYS A CA 1
ATOM 3051 C C . LYS A 1 368 ? 61.172 10.234 -53.428 1.00 88.75 368 LYS A C 1
ATOM 3053 O O . LYS A 1 368 ? 61.769 9.569 -52.585 1.00 88.75 368 LYS A O 1
ATOM 3058 N N . ASN A 1 369 ? 59.881 10.544 -53.312 1.00 85.00 369 ASN A N 1
ATOM 3059 C CA . ASN A 1 369 ? 59.069 10.147 -52.162 1.00 85.00 369 ASN A CA 1
ATOM 3060 C C . ASN A 1 369 ? 59.006 8.615 -52.022 1.00 85.00 369 ASN A C 1
ATOM 3062 O O . ASN A 1 369 ? 59.080 8.095 -50.910 1.00 85.00 369 ASN A O 1
ATOM 3066 N N . LEU A 1 370 ? 58.889 7.884 -53.140 1.00 87.88 370 LEU A N 1
ATOM 3067 C CA . LEU A 1 370 ? 58.929 6.416 -53.152 1.00 87.88 370 LEU A CA 1
ATOM 3068 C C . LEU A 1 370 ? 60.253 5.878 -52.607 1.00 87.88 370 LEU A C 1
ATOM 3070 O O . LEU A 1 370 ? 60.251 4.983 -51.760 1.00 87.88 370 LEU A O 1
ATOM 3074 N N . GLY A 1 371 ? 61.370 6.434 -53.072 1.00 85.38 371 GLY A N 1
ATOM 3075 C CA . GLY A 1 371 ? 62.696 6.038 -52.625 1.00 85.38 371 GLY A CA 1
ATOM 3076 C C . GLY A 1 371 ? 62.944 6.318 -51.139 1.00 85.38 371 GLY A C 1
ATOM 3077 O O . GLY A 1 371 ? 63.458 5.449 -50.438 1.00 85.38 371 GLY A O 1
ATOM 3078 N N . GLU A 1 372 ? 62.519 7.479 -50.634 1.00 87.44 372 GLU A N 1
ATOM 3079 C CA . GLU A 1 372 ? 62.679 7.867 -49.223 1.00 87.44 372 GLU A CA 1
ATOM 3080 C C . GLU A 1 372 ? 61.809 7.024 -48.276 1.00 87.44 372 GLU A C 1
ATOM 3082 O O . GLU A 1 372 ? 62.304 6.534 -47.261 1.00 87.44 372 GLU A O 1
ATOM 3087 N N . VAL A 1 373 ? 60.535 6.794 -48.615 1.00 83.81 373 VAL A N 1
ATOM 3088 C CA . VAL A 1 373 ? 59.601 6.044 -47.752 1.00 83.81 373 VAL A CA 1
ATOM 3089 C C . VAL A 1 373 ? 59.958 4.561 -47.662 1.00 83.81 373 VAL A C 1
ATOM 3091 O O . VAL A 1 373 ? 59.804 3.952 -46.604 1.00 83.81 373 VAL A O 1
ATOM 3094 N N . LEU A 1 374 ? 60.478 3.983 -48.747 1.00 86.00 374 LEU A N 1
ATOM 3095 C CA . LEU A 1 374 ? 60.926 2.587 -48.773 1.00 86.00 374 LEU A CA 1
ATOM 3096 C C . LEU A 1 374 ? 62.413 2.415 -48.436 1.00 86.00 374 LEU A C 1
ATOM 3098 O O . LEU A 1 374 ? 62.917 1.291 -48.446 1.00 86.00 374 LEU A O 1
ATOM 3102 N N . ASN A 1 375 ? 63.115 3.511 -48.133 1.00 86.94 375 ASN A N 1
ATOM 3103 C CA . ASN A 1 375 ? 64.552 3.535 -47.864 1.00 86.94 375 ASN A CA 1
ATOM 3104 C C . ASN A 1 375 ? 65.380 2.829 -48.965 1.00 86.94 375 ASN A C 1
ATOM 3106 O O . ASN A 1 375 ? 66.310 2.066 -48.678 1.00 86.94 375 ASN A O 1
ATOM 3110 N N . ALA A 1 376 ? 64.993 3.041 -50.228 1.00 88.25 376 ALA A N 1
ATOM 3111 C CA . ALA A 1 376 ? 65.641 2.490 -51.416 1.00 88.25 376 ALA A CA 1
ATOM 3112 C C . ALA A 1 376 ? 66.858 3.321 -51.844 1.00 88.25 376 ALA A C 1
ATOM 3114 O O . ALA A 1 376 ? 66.991 4.491 -51.488 1.00 88.25 376 ALA A O 1
ATOM 3115 N N . HIS A 1 377 ? 67.763 2.719 -52.621 1.00 92.75 377 HIS A N 1
ATOM 3116 C CA . HIS A 1 377 ? 68.974 3.407 -53.080 1.00 92.75 377 HIS A CA 1
ATOM 3117 C C . HIS A 1 377 ? 68.762 4.163 -54.393 1.00 92.75 377 HIS A C 1
ATOM 3119 O O . HIS A 1 377 ? 69.364 5.221 -54.574 1.00 92.75 377 HIS A O 1
ATOM 3125 N N . ARG A 1 378 ? 67.913 3.640 -55.283 1.00 92.81 378 ARG A N 1
ATOM 3126 C CA . ARG A 1 378 ? 67.467 4.319 -56.504 1.00 92.81 378 ARG A CA 1
ATOM 3127 C C . ARG A 1 378 ? 65.984 4.057 -56.751 1.00 92.81 378 ARG A C 1
ATOM 3129 O O . ARG A 1 378 ? 65.482 2.992 -56.384 1.00 92.81 378 ARG A O 1
ATOM 3136 N N . ALA A 1 379 ? 65.314 5.013 -57.387 1.00 91.81 379 ALA A N 1
ATOM 3137 C CA . ALA A 1 379 ? 63.962 4.895 -57.927 1.00 91.81 379 ALA A CA 1
ATOM 3138 C C . ALA A 1 379 ? 63.918 5.521 -59.330 1.00 91.81 379 ALA A C 1
ATOM 3140 O O . ALA A 1 379 ? 64.427 6.624 -59.517 1.00 91.81 379 ALA A O 1
ATOM 3141 N N . TYR A 1 380 ? 63.337 4.843 -60.317 1.00 93.38 380 TYR A N 1
ATOM 3142 C CA . TYR A 1 380 ? 63.468 5.230 -61.728 1.00 93.38 380 TYR A CA 1
ATOM 3143 C C . TYR A 1 380 ? 62.232 4.899 -62.568 1.00 93.38 380 TYR A C 1
ATOM 3145 O O . TYR A 1 380 ? 61.456 4.005 -62.225 1.00 93.38 380 TYR A O 1
ATOM 3153 N N . LEU A 1 381 ? 62.084 5.599 -63.696 1.00 92.00 381 LEU A N 1
ATOM 3154 C CA . LEU A 1 381 ? 61.019 5.434 -64.684 1.00 92.00 381 LEU A CA 1
ATOM 3155 C C . LEU A 1 381 ? 61.595 5.269 -66.093 1.00 92.00 381 LEU A C 1
ATOM 3157 O O . LEU A 1 381 ? 62.178 6.203 -66.653 1.00 92.00 381 LEU A O 1
ATOM 3161 N N . PHE A 1 382 ? 61.308 4.126 -66.710 1.00 92.00 382 PHE A N 1
ATOM 3162 C CA . PHE A 1 382 ? 61.639 3.855 -68.104 1.00 92.00 382 PHE A CA 1
ATOM 3163 C C . PHE A 1 382 ? 60.418 3.931 -69.013 1.00 92.00 382 PHE A C 1
ATOM 3165 O O . PHE A 1 382 ? 59.357 3.417 -68.661 1.00 92.00 382 PHE A O 1
ATOM 3172 N N . ILE A 1 383 ? 60.585 4.504 -70.206 1.00 90.56 383 ILE A N 1
ATOM 3173 C CA . ILE A 1 383 ? 59.543 4.600 -71.240 1.00 90.56 383 ILE A CA 1
ATOM 3174 C C . ILE A 1 383 ? 60.035 3.947 -72.535 1.00 90.56 383 ILE A C 1
ATOM 3176 O O . ILE A 1 383 ? 61.161 4.184 -72.976 1.00 90.56 383 ILE A O 1
ATOM 3180 N N . PHE A 1 384 ? 59.185 3.131 -73.162 1.00 87.94 384 PHE A N 1
ATOM 3181 C CA . PHE A 1 384 ? 59.488 2.476 -74.434 1.00 87.94 384 PHE A CA 1
ATOM 3182 C C . PHE A 1 384 ? 59.220 3.397 -75.628 1.00 87.94 384 PHE A C 1
ATOM 3184 O O . PHE A 1 384 ? 58.210 4.099 -75.686 1.00 87.94 384 PHE A O 1
ATOM 3191 N N . LYS A 1 385 ? 60.094 3.336 -76.637 1.00 84.25 385 LYS A N 1
ATOM 3192 C CA . LYS A 1 385 ? 59.962 4.066 -77.906 1.00 84.25 385 LYS A CA 1
ATOM 3193 C C . LYS A 1 385 ? 60.044 3.122 -79.104 1.00 84.25 385 LYS A C 1
ATOM 3195 O O . LYS A 1 385 ? 60.496 1.983 -78.992 1.00 84.25 385 LYS A O 1
ATOM 3200 N N . LYS A 1 386 ? 59.607 3.621 -80.271 1.00 77.00 386 LYS A N 1
ATOM 3201 C CA . LYS A 1 386 ? 59.715 2.944 -81.580 1.00 77.00 386 LYS A CA 1
ATOM 3202 C C . LYS A 1 386 ? 59.242 1.477 -81.528 1.00 77.00 386 LYS A C 1
ATOM 3204 O O . LYS A 1 386 ? 59.968 0.562 -81.893 1.00 77.00 386 LYS A O 1
ATOM 3209 N N . ASN A 1 387 ? 58.016 1.258 -81.044 1.00 79.12 387 ASN A N 1
ATOM 3210 C CA . ASN A 1 387 ? 57.405 -0.073 -80.913 1.00 79.12 387 ASN A CA 1
ATOM 3211 C C . ASN A 1 387 ? 58.273 -1.068 -80.110 1.00 79.12 387 ASN A C 1
ATOM 3213 O O . ASN A 1 387 ? 58.583 -2.170 -80.566 1.00 79.12 387 ASN A O 1
ATOM 3217 N N . TYR A 1 388 ? 58.679 -0.652 -78.908 1.00 82.56 388 TYR A N 1
ATOM 3218 C CA . TYR A 1 388 ? 59.513 -1.412 -77.970 1.00 82.56 388 TYR A CA 1
ATOM 3219 C C . TYR A 1 388 ? 60.950 -1.675 -78.416 1.00 82.56 388 TYR A C 1
ATOM 3221 O O . TYR A 1 388 ? 61.617 -2.465 -77.756 1.00 82.56 388 TYR A O 1
ATOM 3229 N N . SER A 1 389 ? 61.446 -1.072 -79.501 1.00 81.06 389 SER A N 1
ATOM 3230 C CA . SER A 1 389 ? 62.826 -1.306 -79.946 1.00 81.06 389 SER A CA 1
ATOM 3231 C C . SER A 1 389 ? 63.865 -0.558 -79.103 1.00 81.06 389 SER A C 1
ATOM 3233 O O . SER A 1 389 ? 65.007 -1.001 -79.026 1.00 81.06 389 SER A O 1
ATOM 3235 N N . LEU A 1 390 ? 63.470 0.561 -78.486 1.00 86.38 390 LEU A N 1
ATOM 3236 C CA . LEU A 1 390 ? 64.309 1.394 -77.619 1.00 86.38 390 LEU A CA 1
ATOM 3237 C C . LEU A 1 390 ? 63.612 1.640 -76.277 1.00 86.38 390 LEU A C 1
ATOM 3239 O O . LEU A 1 390 ? 62.376 1.648 -76.215 1.00 86.38 390 LEU A O 1
ATOM 3243 N N . MET A 1 391 ? 64.391 1.881 -75.225 1.00 86.94 391 MET A N 1
ATOM 3244 C CA . MET A 1 391 ? 63.891 2.368 -73.938 1.00 86.94 391 MET A CA 1
ATOM 3245 C C . MET A 1 391 ? 64.759 3.490 -73.370 1.00 86.94 391 MET A C 1
ATOM 3247 O O . MET A 1 391 ? 65.981 3.458 -73.481 1.00 86.94 391 MET A O 1
ATOM 3251 N N . ASP A 1 392 ? 64.101 4.443 -72.716 1.00 87.12 392 ASP A N 1
ATOM 3252 C CA . ASP A 1 392 ? 64.743 5.591 -72.079 1.00 87.12 392 ASP A CA 1
ATOM 3253 C C . ASP A 1 392 ? 64.486 5.589 -70.585 1.00 87.12 392 ASP A C 1
ATOM 3255 O O . ASP A 1 392 ? 63.321 5.540 -70.183 1.00 87.12 392 ASP A O 1
ATOM 3259 N N . ASN A 1 393 ? 65.534 5.770 -69.781 1.00 88.94 393 ASN A N 1
ATOM 3260 C CA . ASN A 1 393 ? 65.378 6.236 -68.410 1.00 88.94 393 ASN A CA 1
ATOM 3261 C C . ASN A 1 393 ? 64.983 7.722 -68.437 1.00 88.94 393 ASN A C 1
ATOM 3263 O O . ASN A 1 393 ? 65.809 8.605 -68.680 1.00 88.94 393 ASN A O 1
ATOM 3267 N N . THR A 1 394 ? 63.694 8.000 -68.260 1.00 87.00 394 THR A N 1
ATOM 3268 C CA . THR A 1 394 ? 63.144 9.361 -68.380 1.00 87.00 394 THR A CA 1
ATOM 3269 C C . THR A 1 394 ? 63.268 10.155 -67.087 1.00 87.00 394 THR A C 1
ATOM 3271 O O . THR A 1 394 ? 63.501 11.360 -67.139 1.00 87.00 394 THR A O 1
ATOM 3274 N N . HIS A 1 395 ? 63.142 9.486 -65.938 1.00 90.62 395 HIS A N 1
ATOM 3275 C CA . HIS A 1 395 ? 63.174 10.107 -64.617 1.00 90.62 395 HIS A CA 1
ATOM 3276 C C . HIS A 1 395 ? 63.864 9.178 -63.614 1.00 90.62 395 HIS A C 1
ATOM 3278 O O . HIS A 1 395 ? 63.561 7.989 -63.565 1.00 90.62 395 HIS A O 1
ATOM 3284 N N . GLU A 1 396 ? 64.760 9.721 -62.789 1.00 91.44 396 GLU A N 1
ATOM 3285 C CA . GLU A 1 396 ? 65.543 8.955 -61.816 1.00 91.44 396 GLU A CA 1
ATOM 3286 C C . GLU A 1 396 ? 65.799 9.774 -60.546 1.00 91.44 396 GLU A C 1
ATOM 3288 O O . GLU A 1 396 ? 66.158 10.952 -60.603 1.00 91.44 396 GLU A O 1
ATOM 3293 N N . TRP A 1 397 ? 65.669 9.116 -59.396 1.00 93.44 397 TRP A N 1
ATOM 3294 C CA . TRP A 1 397 ? 66.095 9.600 -58.091 1.00 93.44 397 TRP A CA 1
ATOM 3295 C C . TRP A 1 397 ? 67.101 8.625 -57.461 1.00 93.44 397 TRP A C 1
ATOM 3297 O O . TRP A 1 397 ? 66.894 7.411 -57.493 1.00 93.44 397 TRP A O 1
ATOM 3307 N N . CYS A 1 398 ? 68.156 9.158 -56.838 1.00 89.31 398 CYS A N 1
ATOM 3308 C CA . CYS A 1 398 ? 69.199 8.389 -56.156 1.00 89.31 398 CYS A CA 1
ATOM 3309 C C . CYS A 1 398 ? 69.398 8.884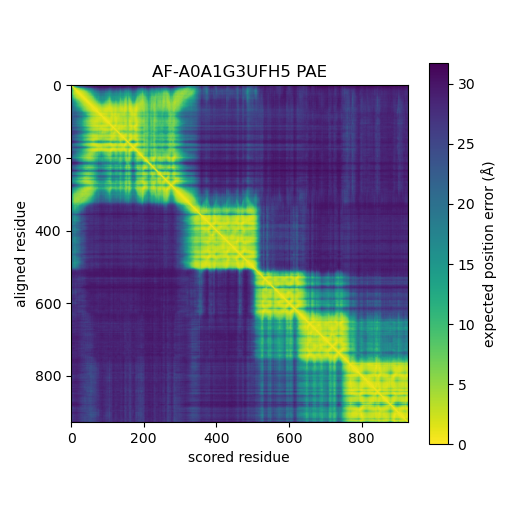 -54.717 1.00 89.31 398 CYS A C 1
ATOM 3311 O O . CYS A 1 398 ? 69.376 10.087 -54.451 1.00 89.31 398 CYS A O 1
ATOM 3313 N N . ALA A 1 399 ? 69.653 7.955 -53.794 1.00 87.50 399 ALA A N 1
ATOM 3314 C CA . ALA A 1 399 ? 70.033 8.263 -52.420 1.00 87.50 399 ALA A CA 1
ATOM 3315 C C . ALA A 1 399 ? 71.481 8.786 -52.334 1.00 87.50 399 ALA A C 1
ATOM 3317 O O . ALA A 1 399 ? 72.334 8.471 -53.166 1.00 87.50 399 ALA A O 1
ATOM 3318 N N . ASN A 1 400 ? 71.791 9.542 -51.277 1.00 80.19 400 ASN A N 1
ATOM 3319 C CA . ASN A 1 400 ? 73.121 10.126 -51.080 1.00 80.19 400 ASN A CA 1
ATOM 3320 C C . ASN A 1 400 ? 74.239 9.059 -51.104 1.00 80.19 400 ASN A C 1
ATOM 3322 O O . ASN A 1 400 ? 74.223 8.091 -50.336 1.00 80.19 400 ASN A O 1
ATOM 3326 N N . GLY A 1 401 ? 75.237 9.262 -51.972 1.00 78.56 401 GLY A N 1
ATOM 3327 C CA . GLY A 1 401 ? 76.369 8.345 -52.162 1.00 78.56 401 GLY A CA 1
ATOM 3328 C C . GLY A 1 401 ? 76.123 7.201 -53.157 1.00 78.56 401 GLY A C 1
ATOM 3329 O O . GLY A 1 401 ? 76.867 6.221 -53.134 1.00 78.56 401 GLY A O 1
ATOM 3330 N N . VAL A 1 402 ? 75.088 7.299 -53.998 1.00 85.44 402 VAL A N 1
ATOM 3331 C CA . VAL A 1 402 ? 74.779 6.364 -55.093 1.00 85.44 402 VAL A CA 1
ATOM 3332 C C . VAL A 1 402 ? 74.879 7.107 -56.431 1.00 85.44 402 VAL A C 1
ATOM 3334 O O . VAL A 1 402 ? 74.364 8.213 -56.558 1.00 85.44 402 VAL A O 1
ATOM 3337 N N . ASN A 1 403 ? 75.547 6.518 -57.427 1.00 84.38 403 ASN A N 1
ATOM 3338 C CA . ASN A 1 403 ? 75.730 7.151 -58.741 1.00 84.38 403 ASN A CA 1
ATOM 3339 C C . ASN A 1 403 ? 74.412 7.200 -59.533 1.00 84.38 403 ASN A C 1
ATOM 3341 O O . ASN A 1 403 ? 73.595 6.287 -59.407 1.00 84.38 403 ASN A O 1
ATOM 3345 N N . HIS A 1 404 ? 74.226 8.227 -60.363 1.00 86.06 404 HIS A N 1
ATOM 3346 C CA . HIS A 1 404 ? 73.111 8.330 -61.312 1.00 86.06 404 HIS A CA 1
ATOM 3347 C C . HIS A 1 404 ? 73.397 7.557 -62.603 1.00 86.06 404 HIS A C 1
ATOM 3349 O O . HIS A 1 404 ? 74.518 7.621 -63.106 1.00 86.06 404 HIS A O 1
ATOM 3355 N N . GLU A 1 405 ? 72.383 6.894 -63.160 1.00 85.25 405 GLU A N 1
ATOM 3356 C CA . GLU A 1 405 ? 72.476 6.148 -64.427 1.00 85.25 405 GLU A CA 1
ATOM 3357 C C . GLU A 1 405 ? 71.582 6.742 -65.531 1.00 85.25 405 GLU A C 1
ATOM 3359 O O . GLU A 1 405 ? 71.667 6.326 -66.686 1.00 85.25 405 GLU A O 1
ATOM 3364 N N . ILE A 1 406 ? 70.766 7.762 -65.229 1.00 81.19 406 ILE A N 1
ATOM 3365 C CA . ILE A 1 406 ? 69.818 8.384 -66.175 1.00 81.19 406 ILE A CA 1
ATOM 3366 C C . ILE A 1 406 ? 70.435 8.904 -67.484 1.00 81.19 406 ILE A C 1
ATOM 3368 O O . ILE A 1 406 ? 69.753 8.951 -68.504 1.00 81.19 406 ILE A O 1
ATOM 3372 N N . ASN A 1 407 ? 71.712 9.300 -67.478 1.00 79.44 407 ASN A N 1
ATOM 3373 C CA . ASN A 1 407 ? 72.418 9.754 -68.684 1.00 79.44 407 ASN A CA 1
ATOM 3374 C C . ASN A 1 407 ? 73.133 8.614 -69.420 1.00 79.44 407 ASN A C 1
ATOM 3376 O O . ASN A 1 407 ? 73.407 8.747 -70.609 1.00 79.44 407 ASN A O 1
ATOM 3380 N N . ASN A 1 408 ? 73.423 7.514 -68.720 1.00 78.69 408 ASN A N 1
ATOM 3381 C CA . ASN A 1 408 ? 74.073 6.332 -69.280 1.00 78.69 408 ASN A CA 1
ATOM 3382 C C . ASN A 1 408 ? 73.059 5.382 -69.932 1.00 78.69 408 ASN A C 1
ATOM 3384 O O . ASN A 1 408 ? 73.457 4.582 -70.763 1.00 78.69 408 ASN A O 1
ATOM 3388 N N . LEU A 1 409 ? 71.777 5.473 -69.551 1.00 81.50 409 LEU A N 1
ATOM 3389 C CA . LEU A 1 409 ? 70.691 4.586 -69.981 1.00 81.50 409 LEU A CA 1
ATOM 3390 C C . LEU A 1 409 ? 69.617 5.354 -70.774 1.00 81.50 409 LEU A C 1
ATOM 3392 O O . LEU A 1 409 ? 68.450 5.430 -70.369 1.00 81.50 409 LEU A O 1
ATOM 3396 N N . ARG A 1 410 ? 70.020 5.955 -71.901 1.00 81.00 410 ARG A N 1
ATOM 3397 C CA . ARG A 1 410 ? 69.126 6.616 -72.871 1.00 81.00 410 ARG A CA 1
ATOM 3398 C C . ARG A 1 410 ? 69.256 5.977 -74.244 1.00 81.00 410 ARG A C 1
ATOM 3400 O O . ARG A 1 410 ? 70.363 5.660 -74.664 1.00 81.00 410 ARG A O 1
ATOM 3407 N N . ASP A 1 411 ? 68.128 5.835 -74.936 1.00 82.12 411 ASP A N 1
ATOM 3408 C CA . ASP A 1 411 ? 68.006 5.141 -76.217 1.00 82.12 411 ASP A CA 1
ATOM 3409 C C . ASP A 1 411 ? 68.637 3.735 -76.183 1.00 82.12 411 ASP A C 1
ATOM 3411 O O . ASP A 1 411 ? 69.255 3.275 -77.143 1.00 82.12 411 ASP A O 1
ATOM 3415 N N . GLU A 1 412 ? 68.450 3.030 -75.065 1.00 82.94 412 GLU A N 1
ATOM 3416 C CA . GLU A 1 412 ? 68.960 1.677 -74.874 1.00 82.94 412 GLU A CA 1
ATOM 3417 C C . GLU A 1 412 ? 68.228 0.704 -75.800 1.00 82.94 412 GLU A C 1
ATOM 3419 O O . GLU A 1 412 ? 66.993 0.606 -75.786 1.00 82.94 412 GLU A O 1
ATOM 3424 N N . GLU A 1 413 ? 68.983 -0.054 -76.598 1.00 83.75 413 GLU A N 1
ATOM 3425 C CA . GLU A 1 413 ? 68.401 -1.104 -77.427 1.00 83.75 413 GLU A CA 1
ATOM 3426 C C . GLU A 1 413 ? 67.799 -2.191 -76.535 1.00 83.75 413 GLU A C 1
ATOM 3428 O O . GLU A 1 413 ? 68.471 -2.793 -75.701 1.00 83.75 413 GLU A O 1
ATOM 3433 N N . THR A 1 414 ? 66.522 -2.512 -76.737 1.00 83.00 414 THR A N 1
ATOM 3434 C CA . THR A 1 414 ? 65.841 -3.544 -75.932 1.00 83.00 414 THR A CA 1
ATOM 3435 C C . THR A 1 414 ? 66.153 -4.968 -76.407 1.00 83.00 414 THR A C 1
ATOM 3437 O O . THR A 1 414 ? 65.891 -5.944 -75.702 1.00 83.00 414 THR A O 1
ATOM 3440 N N . LYS A 1 415 ? 66.733 -5.111 -77.608 1.00 83.00 415 LYS A N 1
ATOM 3441 C CA . LYS A 1 415 ? 67.027 -6.391 -78.275 1.00 83.00 415 LYS A CA 1
ATOM 3442 C C . LYS A 1 415 ? 67.954 -7.327 -77.472 1.00 83.00 415 LYS A C 1
ATOM 3444 O O . LYS A 1 415 ? 67.711 -8.540 -77.517 1.00 83.00 415 LYS A O 1
ATOM 3449 N N . PRO A 1 416 ? 68.982 -6.839 -76.745 1.00 84.06 416 PRO A N 1
ATOM 3450 C CA . PRO A 1 416 ? 69.811 -7.665 -75.864 1.00 84.06 416 PRO A CA 1
ATOM 3451 C C . PRO A 1 416 ? 69.086 -8.145 -74.595 1.00 84.06 416 PRO A C 1
ATOM 3453 O O . PRO A 1 416 ? 69.469 -9.188 -74.065 1.00 84.06 416 PRO A O 1
ATOM 3456 N N . PHE A 1 417 ? 68.033 -7.448 -74.149 1.00 86.88 417 PHE A N 1
ATOM 3457 C CA . PHE A 1 417 ? 67.310 -7.684 -72.888 1.00 86.88 417 PHE A CA 1
ATOM 3458 C C . PHE A 1 417 ? 66.001 -8.474 -73.087 1.00 86.88 417 PHE A C 1
ATOM 3460 O O . PHE A 1 417 ? 64.895 -8.029 -72.760 1.00 86.88 417 PHE A O 1
ATOM 3467 N N . LYS A 1 418 ? 66.113 -9.665 -73.686 1.00 85.25 418 LYS A N 1
ATOM 3468 C CA . LYS A 1 418 ? 64.956 -10.483 -74.095 1.00 85.25 418 LYS A CA 1
ATOM 3469 C C . LYS A 1 418 ? 64.116 -10.987 -72.923 1.00 85.25 418 LYS A C 1
ATOM 3471 O O . LYS A 1 418 ? 62.893 -11.067 -73.056 1.00 85.25 418 LYS A O 1
ATOM 3476 N N . TRP A 1 419 ? 64.747 -11.358 -71.808 1.00 90.69 419 TRP A N 1
ATOM 3477 C CA . TRP A 1 419 ? 64.023 -11.861 -70.643 1.00 90.69 419 TRP A CA 1
ATOM 3478 C C . TRP A 1 419 ? 63.234 -10.728 -69.992 1.00 90.69 419 TRP A C 1
ATOM 3480 O O . TRP A 1 419 ? 62.043 -10.896 -69.732 1.00 90.69 419 TRP A O 1
ATOM 3490 N N . TRP A 1 420 ? 63.863 -9.561 -69.830 1.00 89.81 420 TRP A N 1
ATOM 3491 C CA . TRP A 1 420 ? 63.220 -8.371 -69.267 1.00 89.81 420 TRP A CA 1
ATOM 3492 C C . TRP A 1 420 ? 62.014 -7.930 -70.098 1.00 89.81 420 TRP A C 1
ATOM 3494 O O . TRP A 1 420 ? 60.910 -7.767 -69.576 1.00 89.81 420 TRP A O 1
ATOM 3504 N N . LEU A 1 421 ? 62.195 -7.824 -71.420 1.00 86.00 421 LEU A N 1
ATOM 3505 C CA . LEU A 1 421 ? 61.132 -7.398 -72.326 1.00 86.00 421 LEU A CA 1
ATOM 3506 C C . LEU A 1 421 ? 59.958 -8.388 -72.346 1.00 86.00 421 LEU A C 1
ATOM 3508 O O . LEU A 1 421 ? 58.807 -7.964 -72.453 1.00 86.00 421 LEU A O 1
ATOM 3512 N N . ARG A 1 422 ? 60.224 -9.696 -72.201 1.00 87.50 422 ARG A N 1
ATOM 3513 C CA . ARG A 1 422 ? 59.169 -10.710 -72.047 1.00 87.50 422 ARG A CA 1
ATOM 3514 C C . ARG A 1 422 ? 58.371 -10.489 -70.761 1.00 87.50 422 ARG A C 1
ATOM 3516 O O . ARG A 1 422 ? 57.149 -10.452 -70.841 1.00 87.50 422 ARG A O 1
ATOM 3523 N N . GLN A 1 423 ? 59.029 -10.279 -69.614 1.00 87.81 423 GLN A N 1
ATOM 3524 C CA . GLN A 1 423 ? 58.326 -10.016 -68.346 1.00 87.81 423 GLN A CA 1
ATOM 3525 C C . GLN A 1 423 ? 57.457 -8.753 -68.428 1.00 87.81 423 GLN A C 1
ATOM 3527 O O . GLN A 1 423 ? 56.303 -8.770 -68.004 1.00 87.81 423 GLN A O 1
ATOM 3532 N N . CYS A 1 424 ? 57.970 -7.681 -69.042 1.00 86.62 424 CYS A N 1
ATOM 3533 C CA . CYS A 1 424 ? 57.204 -6.452 -69.248 1.00 86.62 424 CYS A CA 1
ATOM 3534 C C . CYS A 1 424 ? 55.992 -6.655 -70.170 1.00 86.62 424 CYS A C 1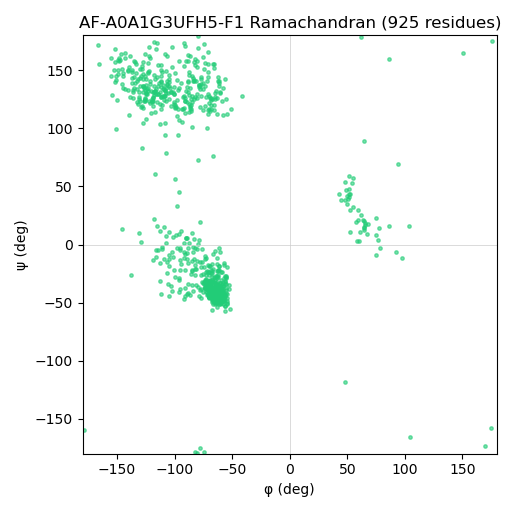
ATOM 3536 O O . CYS A 1 424 ? 54.918 -6.155 -69.857 1.00 86.62 424 CYS A O 1
ATOM 3538 N N . LYS A 1 425 ? 56.124 -7.404 -71.274 1.00 84.19 425 LYS A N 1
ATOM 3539 C CA . LYS A 1 425 ? 54.997 -7.701 -72.183 1.00 84.19 425 LYS A CA 1
ATOM 3540 C C . LYS A 1 425 ? 53.952 -8.626 -71.561 1.00 84.19 425 LYS A C 1
ATOM 3542 O O . LYS A 1 425 ? 52.774 -8.500 -71.868 1.00 84.19 425 LYS A O 1
ATOM 3547 N N . GLU A 1 426 ? 54.381 -9.525 -70.681 1.00 86.06 426 GLU A N 1
ATOM 3548 C CA . GLU A 1 426 ? 53.497 -10.386 -69.889 1.00 86.06 426 GLU A CA 1
ATOM 3549 C C . GLU A 1 426 ? 52.899 -9.668 -68.665 1.00 86.06 426 GLU A C 1
ATOM 3551 O O . GLU A 1 426 ? 52.150 -10.289 -67.914 1.00 86.06 426 GLU A O 1
ATOM 3556 N N . LEU A 1 427 ? 53.217 -8.379 -68.460 1.00 83.56 427 LEU A N 1
ATOM 3557 C CA . LEU A 1 427 ? 52.764 -7.555 -67.330 1.00 83.56 427 LEU A CA 1
ATOM 3558 C C . LEU A 1 427 ? 53.081 -8.177 -65.958 1.00 83.56 427 LEU A C 1
ATOM 3560 O O . LEU A 1 427 ? 52.333 -8.017 -64.992 1.00 83.56 427 LEU A O 1
ATOM 3564 N N . LYS A 1 428 ? 54.192 -8.917 -65.873 1.00 85.12 428 LYS A N 1
ATOM 3565 C CA . LYS A 1 428 ? 54.651 -9.548 -64.634 1.00 85.12 428 LYS A CA 1
ATOM 3566 C C . LYS A 1 428 ? 55.625 -8.621 -63.911 1.00 85.12 428 LYS A C 1
ATOM 3568 O O . LYS A 1 428 ? 56.626 -8.230 -64.519 1.00 85.12 428 LYS A O 1
ATOM 3573 N N . PRO A 1 429 ? 55.405 -8.305 -62.621 1.00 88.19 429 PRO A N 1
ATOM 3574 C CA . PRO A 1 429 ? 56.358 -7.503 -61.871 1.00 88.19 429 PRO A CA 1
ATOM 3575 C C . PRO A 1 429 ? 57.695 -8.236 -61.795 1.00 88.19 429 PRO A C 1
ATOM 3577 O O . PRO A 1 429 ? 57.754 -9.444 -61.551 1.00 88.19 429 PRO A O 1
ATOM 3580 N N . ILE A 1 430 ? 58.776 -7.499 -62.010 1.00 90.75 430 ILE A N 1
ATOM 3581 C CA . ILE A 1 430 ? 60.125 -8.054 -61.967 1.00 90.75 430 ILE A CA 1
ATOM 3582 C C . ILE A 1 430 ? 60.640 -7.832 -60.553 1.00 90.75 430 ILE A C 1
ATOM 3584 O O . ILE A 1 430 ? 60.952 -6.709 -60.165 1.00 90.75 430 ILE A O 1
ATOM 3588 N N . ILE A 1 431 ? 60.683 -8.905 -59.767 1.00 90.12 431 ILE A N 1
ATOM 3589 C CA . ILE A 1 431 ? 61.110 -8.873 -58.369 1.00 90.12 431 ILE A CA 1
ATOM 3590 C C . ILE A 1 431 ? 62.335 -9.759 -58.239 1.00 90.12 431 ILE A C 1
ATOM 3592 O O . ILE A 1 431 ? 62.288 -10.959 -58.505 1.00 90.12 431 ILE A O 1
ATOM 3596 N N . ILE A 1 432 ? 63.439 -9.151 -57.834 1.00 90.69 432 ILE A N 1
ATOM 3597 C CA . ILE A 1 432 ? 64.721 -9.819 -57.684 1.00 90.69 432 ILE A CA 1
ATOM 3598 C C . ILE A 1 432 ? 65.206 -9.513 -56.272 1.00 90.69 432 ILE A C 1
ATOM 3600 O O . ILE A 1 432 ? 65.643 -8.400 -55.986 1.00 90.69 432 ILE A O 1
ATOM 3604 N N . GLU A 1 433 ? 65.112 -10.495 -55.376 1.00 89.44 433 GLU A N 1
ATOM 3605 C CA . GLU A 1 433 ? 65.667 -10.389 -54.018 1.00 89.44 433 GLU A CA 1
ATOM 3606 C C . GLU A 1 433 ? 67.196 -10.494 -54.042 1.00 89.44 433 GLU A C 1
ATOM 3608 O O . GLU A 1 433 ? 67.875 -9.872 -53.228 1.00 89.44 433 GLU A O 1
ATOM 3613 N N . ASN A 1 434 ? 67.752 -11.235 -55.006 1.00 88.00 434 ASN A N 1
ATOM 3614 C CA . ASN A 1 434 ? 69.187 -11.350 -55.224 1.00 88.00 434 ASN A CA 1
ATOM 3615 C C . ASN A 1 434 ? 69.505 -11.597 -56.710 1.00 88.00 434 ASN A C 1
ATOM 3617 O O . ASN A 1 434 ? 69.027 -12.551 -57.319 1.00 88.00 434 ASN A O 1
ATOM 3621 N N . ILE A 1 435 ? 70.339 -10.742 -57.308 1.00 88.44 435 ILE A N 1
ATOM 3622 C CA . ILE A 1 435 ? 70.704 -10.804 -58.739 1.00 88.44 435 ILE A CA 1
ATOM 3623 C C . ILE A 1 435 ? 71.457 -12.081 -59.123 1.00 88.44 435 ILE A C 1
ATOM 3625 O O . ILE A 1 435 ? 71.442 -12.492 -60.289 1.00 88.44 435 ILE A O 1
ATOM 3629 N N . TYR A 1 436 ? 72.101 -12.755 -58.168 1.00 85.88 436 TYR A N 1
ATOM 3630 C CA . TYR A 1 436 ? 72.748 -14.033 -58.459 1.00 85.88 436 TYR A CA 1
ATOM 3631 C C . TYR A 1 436 ? 71.749 -15.145 -58.810 1.00 85.88 436 TYR A C 1
ATOM 3633 O O . TYR A 1 436 ? 72.134 -16.039 -59.569 1.00 85.88 436 TYR A O 1
ATOM 3641 N N . ASP A 1 437 ? 70.482 -14.999 -58.411 1.00 86.00 437 ASP A N 1
ATOM 3642 C CA . ASP A 1 437 ? 69.404 -15.982 -58.597 1.00 86.00 437 ASP A CA 1
ATOM 3643 C C . ASP A 1 437 ? 68.630 -15.801 -59.919 1.00 86.00 437 ASP A C 1
ATOM 3645 O O . ASP A 1 437 ? 67.655 -16.502 -60.187 1.00 86.00 437 ASP A O 1
ATOM 3649 N N . LEU A 1 438 ? 69.071 -14.876 -60.784 1.00 86.25 438 LEU A N 1
ATOM 3650 C CA . LEU A 1 438 ? 68.494 -14.680 -62.117 1.00 86.25 438 LEU A CA 1
ATOM 3651 C C . LEU A 1 438 ? 68.638 -15.936 -63.006 1.00 86.25 438 LEU A C 1
ATOM 3653 O O . LEU A 1 438 ? 69.701 -16.571 -63.014 1.00 86.25 438 LEU A O 1
ATOM 3657 N N . PRO A 1 439 ? 67.612 -16.268 -63.818 1.00 85.12 439 PRO A N 1
ATOM 3658 C CA . PRO A 1 439 ? 67.630 -17.443 -64.682 1.00 85.12 439 PRO A CA 1
ATOM 3659 C C . PRO A 1 439 ? 68.684 -17.317 -65.791 1.00 85.12 439 PRO A C 1
ATOM 3661 O O . PRO A 1 439 ? 69.028 -16.219 -66.226 1.00 85.12 439 PRO A O 1
ATOM 3664 N N . LYS A 1 440 ? 69.162 -18.457 -66.314 1.00 81.62 440 LYS A N 1
ATOM 3665 C CA . LYS A 1 440 ? 70.204 -18.508 -67.366 1.00 81.62 440 LYS A CA 1
ATOM 3666 C C . LYS A 1 440 ? 69.835 -17.724 -68.637 1.00 81.62 440 LYS A C 1
ATOM 3668 O O . LYS A 1 440 ? 70.723 -17.253 -69.340 1.00 81.62 440 LYS A O 1
ATOM 3673 N N . GLU A 1 441 ? 68.540 -17.576 -68.908 1.00 84.12 441 GLU A N 1
ATOM 3674 C CA . GLU A 1 441 ? 67.971 -16.816 -70.029 1.00 84.12 441 GLU A CA 1
ATOM 3675 C C . GLU A 1 441 ? 68.194 -15.297 -69.912 1.00 84.12 441 GLU A C 1
ATOM 3677 O O . GLU A 1 441 ? 68.202 -14.612 -70.930 1.00 84.12 441 GLU A O 1
ATOM 3682 N N . ALA A 1 442 ? 68.415 -14.781 -68.696 1.00 86.94 442 ALA A N 1
ATOM 3683 C CA . ALA A 1 442 ? 68.589 -13.359 -68.387 1.00 86.94 442 ALA A CA 1
ATOM 3684 C C . ALA A 1 442 ? 70.075 -12.952 -68.273 1.00 86.94 442 ALA A C 1
ATOM 3686 O O . ALA A 1 442 ? 70.458 -12.140 -67.429 1.00 86.94 442 ALA A O 1
ATOM 3687 N N . ARG A 1 443 ? 70.964 -13.585 -69.054 1.00 86.00 443 ARG A N 1
ATOM 3688 C CA . ARG A 1 443 ? 72.425 -13.412 -68.920 1.00 86.00 443 ARG A CA 1
ATOM 3689 C C . ARG A 1 443 ? 72.883 -11.979 -69.219 1.00 86.00 443 ARG A C 1
ATOM 3691 O O . ARG A 1 443 ? 73.777 -11.483 -68.534 1.00 86.00 443 ARG A O 1
ATOM 3698 N N . ASN A 1 444 ? 72.278 -11.331 -70.212 1.00 85.00 444 ASN A N 1
ATOM 3699 C CA . ASN A 1 444 ? 72.618 -9.961 -70.604 1.00 85.00 444 ASN A CA 1
ATOM 3700 C C . ASN A 1 444 ? 72.103 -8.951 -69.568 1.00 85.00 444 ASN A C 1
ATOM 3702 O O . ASN A 1 444 ? 72.836 -8.051 -69.165 1.00 85.00 444 ASN A O 1
ATOM 3706 N N . GLU A 1 445 ? 70.887 -9.165 -69.062 1.00 87.75 445 GLU A N 1
ATOM 3707 C CA . GLU A 1 445 ? 70.282 -8.415 -67.961 1.00 87.75 445 GLU A CA 1
ATOM 3708 C C . GLU A 1 445 ? 71.143 -8.526 -66.699 1.00 87.75 445 GLU A C 1
ATOM 3710 O O . GLU A 1 445 ? 71.500 -7.516 -66.103 1.00 87.75 445 GLU A O 1
ATOM 3715 N N . LYS A 1 446 ? 71.554 -9.745 -66.322 1.00 87.44 446 LYS A N 1
ATOM 3716 C CA . LYS A 1 446 ? 72.419 -9.982 -65.158 1.00 87.44 446 LYS A CA 1
ATOM 3717 C C . LYS A 1 446 ? 73.750 -9.241 -65.281 1.00 87.44 446 LYS A C 1
ATOM 3719 O O . LYS A 1 446 ? 74.181 -8.629 -64.310 1.00 87.44 446 LYS A O 1
ATOM 3724 N N . SER A 1 447 ? 74.374 -9.260 -66.461 1.00 86.38 447 SER A N 1
ATOM 3725 C CA . SER A 1 447 ? 75.625 -8.533 -66.710 1.00 86.38 447 SER A CA 1
ATOM 3726 C C . SER A 1 447 ? 75.445 -7.015 -66.583 1.00 86.38 447 SER A C 1
ATOM 3728 O O . SER A 1 447 ? 76.276 -6.360 -65.958 1.00 86.38 447 SER A O 1
ATOM 3730 N N . SER A 1 448 ? 74.355 -6.462 -67.125 1.00 87.19 448 SER A N 1
ATOM 3731 C CA . SER A 1 448 ? 74.047 -5.026 -67.032 1.00 87.19 448 SER A CA 1
ATOM 3732 C C . SER A 1 448 ? 73.737 -4.593 -65.592 1.00 87.19 448 SER A C 1
ATOM 3734 O O . SER A 1 448 ? 74.306 -3.621 -65.097 1.00 87.19 448 SER A O 1
ATOM 3736 N N . LEU A 1 449 ? 72.928 -5.365 -64.858 1.00 88.50 449 LEU A N 1
ATOM 3737 C CA . LEU A 1 449 ? 72.602 -5.083 -63.453 1.00 88.50 449 LEU A CA 1
ATOM 3738 C C . LEU A 1 449 ? 73.832 -5.187 -62.532 1.00 88.50 449 LEU A C 1
ATOM 3740 O O . LEU A 1 449 ? 73.950 -4.435 -61.564 1.00 88.50 449 LEU A O 1
ATOM 3744 N N . GLN A 1 450 ? 74.772 -6.092 -62.839 1.00 87.94 450 GLN A N 1
ATOM 3745 C CA . GLN A 1 450 ? 76.046 -6.209 -62.121 1.00 87.94 450 GLN A CA 1
ATOM 3746 C C . GLN A 1 450 ? 76.976 -5.019 -62.382 1.00 87.94 450 GLN A C 1
ATOM 3748 O O . GLN A 1 450 ? 77.596 -4.537 -61.436 1.00 87.94 450 GLN A O 1
ATOM 3753 N N . GLN A 1 451 ? 77.045 -4.517 -63.621 1.00 85.62 451 GLN A N 1
ATOM 3754 C CA . GLN A 1 451 ? 77.806 -3.302 -63.951 1.00 85.62 451 GLN A CA 1
ATOM 3755 C C . GLN A 1 451 ? 77.286 -2.079 -63.183 1.00 85.62 451 GLN A C 1
ATOM 3757 O O . GLN A 1 451 ? 78.074 -1.245 -62.747 1.00 85.62 451 GLN A O 1
ATOM 3762 N N . GLN A 1 452 ? 75.977 -2.032 -62.926 1.00 85.44 452 GLN A N 1
ATOM 3763 C CA . GLN A 1 452 ? 75.315 -0.988 -62.136 1.00 85.44 452 GLN A CA 1
ATOM 3764 C C . GLN A 1 452 ? 75.388 -1.212 -60.610 1.00 85.44 452 GLN A C 1
ATOM 3766 O O . GLN A 1 452 ? 74.798 -0.444 -59.849 1.00 85.44 452 GLN A O 1
ATOM 3771 N N . ASN A 1 453 ? 76.101 -2.247 -60.142 1.00 88.69 453 ASN A N 1
ATOM 3772 C CA . ASN A 1 453 ? 76.238 -2.644 -58.731 1.00 88.69 453 ASN A CA 1
ATOM 3773 C C . ASN A 1 453 ? 74.930 -2.988 -57.996 1.00 88.69 453 ASN A C 1
ATOM 3775 O O . ASN A 1 453 ? 74.896 -3.005 -56.762 1.00 88.69 453 ASN A O 1
ATOM 3779 N N . ILE A 1 454 ? 73.866 -3.331 -58.717 1.00 90.38 454 ILE A N 1
ATOM 3780 C CA . ILE A 1 454 ? 72.581 -3.655 -58.096 1.00 90.38 454 ILE A CA 1
ATOM 3781 C C . ILE A 1 454 ? 72.687 -5.013 -57.373 1.00 90.38 454 ILE A C 1
ATOM 3783 O O . ILE A 1 454 ? 73.388 -5.929 -57.818 1.00 90.38 454 ILE A O 1
ATOM 3787 N N . LYS A 1 455 ? 72.008 -5.155 -56.225 1.00 90.69 455 LYS A N 1
ATOM 3788 C CA . LYS A 1 455 ? 71.905 -6.399 -55.430 1.00 90.69 455 LYS A CA 1
ATOM 3789 C C . LYS A 1 455 ? 70.498 -6.983 -55.443 1.00 90.69 455 LYS A C 1
ATOM 3791 O O . LYS A 1 455 ? 70.353 -8.191 -55.608 1.00 90.69 455 LYS A O 1
ATOM 3796 N N . SER A 1 456 ? 69.487 -6.131 -55.308 1.00 92.00 456 SER A N 1
ATOM 3797 C CA . SER A 1 456 ? 68.070 -6.492 -55.380 1.00 92.00 456 SER A CA 1
ATOM 3798 C C . SER A 1 456 ? 67.284 -5.360 -56.029 1.00 92.00 456 SER A C 1
ATOM 3800 O O . SER A 1 456 ? 67.634 -4.196 -55.837 1.00 92.00 456 SER A O 1
ATOM 3802 N N . LEU A 1 457 ? 66.223 -5.676 -56.767 1.00 93.81 457 LEU A N 1
ATOM 3803 C CA . LEU A 1 457 ? 65.357 -4.677 -57.394 1.00 93.81 457 LEU A CA 1
ATOM 3804 C C . LEU A 1 457 ? 63.906 -5.145 -57.462 1.00 93.81 457 LEU A C 1
ATOM 3806 O O . LEU A 1 457 ? 63.621 -6.345 -57.407 1.00 93.81 457 LEU A O 1
ATOM 3810 N N . MET A 1 458 ? 63.003 -4.182 -57.597 1.00 92.06 458 MET A N 1
ATOM 3811 C CA . MET A 1 458 ? 61.578 -4.402 -57.795 1.00 92.06 458 MET A CA 1
ATOM 3812 C C . MET A 1 458 ? 61.054 -3.418 -58.835 1.00 92.06 458 MET A C 1
ATOM 3814 O O . MET A 1 458 ? 61.238 -2.213 -58.688 1.00 92.06 458 MET A O 1
ATOM 3818 N N . VAL A 1 459 ? 60.380 -3.932 -59.860 1.00 93.38 459 VAL A N 1
ATOM 3819 C CA . VAL A 1 459 ? 59.870 -3.151 -60.992 1.00 93.38 459 VAL A CA 1
ATOM 3820 C C . VAL A 1 459 ? 58.434 -3.552 -61.315 1.00 93.38 459 VAL A C 1
ATOM 3822 O O . VAL A 1 459 ? 58.103 -4.739 -61.348 1.00 93.38 459 VAL A O 1
ATOM 3825 N N . TYR A 1 460 ? 57.607 -2.551 -61.607 1.00 93.25 460 TYR A N 1
ATOM 3826 C CA . TYR A 1 460 ? 56.220 -2.688 -62.042 1.00 93.25 460 TYR A CA 1
ATOM 3827 C C . TYR A 1 460 ? 55.988 -1.965 -63.371 1.00 93.25 460 TYR A C 1
ATOM 3829 O O . TYR A 1 460 ? 56.536 -0.892 -63.622 1.00 93.25 460 TYR A O 1
ATOM 3837 N N . GLN A 1 461 ? 55.170 -2.563 -64.236 1.00 92.56 461 GLN A N 1
ATOM 3838 C CA . GLN A 1 461 ? 54.847 -2.019 -65.555 1.00 92.56 461 GLN A CA 1
ATOM 3839 C C . GLN A 1 461 ? 53.877 -0.834 -65.472 1.00 92.56 461 GLN A C 1
ATOM 3841 O O . GLN A 1 461 ? 53.027 -0.774 -64.587 1.00 92.56 461 GLN A O 1
ATOM 3846 N N . ILE A 1 462 ? 53.984 0.077 -66.441 1.00 91.31 462 ILE A N 1
ATOM 3847 C CA . ILE A 1 462 ? 53.095 1.228 -66.635 1.00 91.31 462 ILE A CA 1
ATOM 3848 C C . ILE A 1 462 ? 52.302 1.021 -67.919 1.00 91.31 462 ILE A C 1
ATOM 3850 O O . ILE A 1 462 ? 52.875 0.786 -68.990 1.00 91.31 462 ILE A O 1
ATOM 3854 N N . ILE A 1 463 ? 50.980 1.123 -67.804 1.00 84.62 463 ILE A N 1
ATOM 3855 C CA . ILE A 1 463 ? 50.023 0.827 -68.871 1.00 84.62 463 ILE A CA 1
ATOM 3856 C C . ILE A 1 463 ? 49.135 2.053 -69.057 1.00 84.62 463 ILE A C 1
ATOM 3858 O O . ILE A 1 463 ? 48.515 2.500 -68.103 1.00 84.62 463 ILE A O 1
ATOM 3862 N N . SER A 1 464 ? 49.029 2.567 -70.279 1.00 82.12 464 SER A N 1
ATOM 3863 C CA . SER A 1 464 ? 48.097 3.652 -70.615 1.00 82.12 464 SER A CA 1
ATOM 3864 C C . SER A 1 464 ? 47.235 3.224 -71.793 1.00 82.12 464 SER A C 1
ATOM 3866 O O . SER A 1 464 ? 47.736 2.619 -72.747 1.00 82.12 464 SER A O 1
ATOM 3868 N N . LYS A 1 465 ? 45.923 3.467 -71.696 1.00 73.50 465 LYS A N 1
ATOM 3869 C CA . LYS A 1 465 ? 44.892 3.055 -72.672 1.00 73.50 465 LYS A CA 1
ATOM 3870 C C . LYS A 1 465 ? 45.078 1.622 -73.201 1.00 73.50 465 LYS A C 1
ATOM 3872 O O . LYS A 1 465 ? 44.964 1.356 -74.395 1.00 73.50 465 LYS A O 1
ATOM 3877 N N . GLY A 1 466 ? 45.394 0.691 -72.297 1.00 74.00 466 GLY A N 1
ATOM 3878 C CA . GLY A 1 466 ? 45.554 -0.739 -72.598 1.00 74.00 466 GLY A CA 1
ATOM 3879 C C . GLY A 1 466 ? 46.865 -1.134 -73.290 1.00 74.00 466 GLY A C 1
ATOM 3880 O O . GLY A 1 466 ? 47.039 -2.305 -73.617 1.00 74.00 466 GLY A O 1
ATOM 3881 N N . SER A 1 467 ? 47.796 -0.198 -73.492 1.00 80.56 467 SER A N 1
ATOM 3882 C CA . SER A 1 467 ? 49.109 -0.459 -74.092 1.00 80.56 467 SER A CA 1
ATOM 3883 C C . SER A 1 467 ? 50.231 -0.281 -73.068 1.00 80.56 467 SER A C 1
ATOM 3885 O O . SER A 1 467 ? 50.211 0.652 -72.266 1.00 80.56 467 SER A O 1
ATOM 3887 N N . LEU A 1 468 ? 51.232 -1.167 -73.094 1.00 86.00 468 LEU A N 1
ATOM 3888 C CA . LEU A 1 468 ? 52.442 -1.029 -72.278 1.00 86.00 468 LEU A CA 1
ATOM 3889 C C . LEU A 1 468 ? 53.223 0.209 -72.735 1.00 86.00 468 LEU A C 1
ATOM 3891 O O . LEU A 1 468 ? 53.662 0.258 -73.887 1.00 86.00 468 LEU A O 1
ATOM 3895 N N . VAL A 1 469 ? 53.423 1.161 -71.824 1.00 87.12 469 VAL A N 1
ATOM 3896 C CA . VAL A 1 469 ? 54.141 2.420 -72.080 1.00 87.12 469 VAL A CA 1
ATOM 3897 C C . VAL A 1 469 ? 55.555 2.382 -71.508 1.00 87.12 469 VAL A C 1
ATOM 3899 O O . VAL A 1 469 ? 56.487 2.903 -72.118 1.00 87.12 469 VAL A O 1
ATOM 3902 N N . GLY A 1 470 ? 55.742 1.738 -70.356 1.00 90.31 470 GLY A N 1
ATOM 3903 C CA . GLY A 1 470 ? 57.006 1.785 -69.631 1.00 90.31 470 GLY A CA 1
ATOM 3904 C C . GLY A 1 470 ? 57.002 0.952 -68.355 1.00 90.31 470 GLY A C 1
ATOM 3905 O O . GLY A 1 470 ? 56.179 0.048 -68.200 1.00 90.31 470 GLY A O 1
ATOM 3906 N N . PHE A 1 471 ? 57.912 1.252 -67.434 1.00 93.06 471 PHE A N 1
ATOM 3907 C CA . PHE A 1 471 ? 57.959 0.643 -66.105 1.00 93.06 471 PHE A CA 1
ATOM 3908 C C . PHE A 1 471 ? 58.606 1.567 -65.069 1.00 93.06 471 PHE A C 1
ATOM 3910 O O . PHE A 1 471 ? 59.500 2.345 -65.395 1.00 93.06 471 PHE A O 1
ATOM 3917 N N . VAL A 1 472 ? 58.179 1.443 -63.814 1.00 94.12 472 VAL A N 1
ATOM 3918 C CA . VAL A 1 472 ? 58.780 2.111 -62.652 1.00 94.12 472 VAL A CA 1
ATOM 3919 C C . VAL A 1 472 ? 59.445 1.078 -61.757 1.00 94.12 472 VAL A C 1
ATOM 3921 O O . VAL A 1 472 ? 58.916 -0.021 -61.572 1.00 94.12 472 VAL A O 1
ATOM 3924 N N . GLY A 1 473 ? 60.600 1.412 -61.195 1.00 92.94 473 GLY A N 1
ATOM 3925 C CA . GLY A 1 473 ? 61.332 0.496 -60.336 1.00 92.94 473 GLY A CA 1
ATOM 3926 C C . GLY A 1 473 ? 62.093 1.163 -59.215 1.00 92.94 473 GLY A C 1
ATOM 3927 O O . GLY A 1 473 ? 62.339 2.366 -59.236 1.00 92.94 473 GLY A O 1
ATOM 3928 N N . ILE A 1 474 ? 62.469 0.337 -58.244 1.00 93.81 474 ILE A N 1
ATOM 3929 C CA . ILE A 1 474 ? 63.412 0.669 -57.182 1.00 93.81 474 ILE A CA 1
ATOM 3930 C C . ILE A 1 474 ? 64.504 -0.390 -57.102 1.00 93.81 474 ILE A C 1
ATOM 3932 O O . ILE A 1 474 ? 64.267 -1.569 -57.389 1.00 93.81 474 ILE A O 1
ATOM 3936 N N . ASP A 1 475 ? 65.689 0.012 -56.657 1.00 93.56 475 ASP A N 1
ATOM 3937 C CA . ASP A 1 475 ? 66.794 -0.914 -56.443 1.00 93.56 475 ASP A CA 1
ATOM 3938 C C . ASP A 1 475 ? 67.603 -0.650 -55.164 1.00 93.56 475 ASP A C 1
ATOM 3940 O O . ASP A 1 475 ? 67.530 0.407 -54.524 1.00 93.56 475 ASP A O 1
ATOM 3944 N N . MET A 1 476 ? 68.348 -1.684 -54.763 1.00 91.88 476 MET A N 1
ATOM 3945 C CA . MET A 1 476 ? 69.307 -1.657 -53.668 1.00 91.88 476 MET A CA 1
ATOM 3946 C C . MET A 1 476 ? 70.689 -2.046 -54.183 1.00 91.88 476 MET A C 1
ATOM 3948 O O . MET A 1 476 ? 70.879 -3.154 -54.683 1.00 91.88 476 MET A O 1
ATOM 3952 N N . VAL A 1 477 ? 71.675 -1.174 -53.977 1.00 88.12 477 VAL A N 1
ATOM 3953 C CA . VAL A 1 477 ? 73.067 -1.405 -54.410 1.00 88.12 477 VAL A CA 1
ATOM 3954 C C . VAL A 1 477 ? 73.990 -1.880 -53.278 1.00 88.12 477 VAL A C 1
ATOM 3956 O O . VAL A 1 477 ? 75.011 -2.519 -53.525 1.00 88.12 477 VAL A O 1
ATOM 3959 N N . LYS A 1 478 ? 73.635 -1.612 -52.011 1.00 84.12 478 LYS A N 1
ATOM 3960 C CA . LYS A 1 478 ? 74.491 -1.937 -50.849 1.00 84.12 478 LYS A CA 1
ATOM 3961 C C . LYS A 1 478 ? 74.224 -3.317 -50.242 1.00 84.12 478 LYS A C 1
ATOM 3963 O O . LYS A 1 478 ? 75.163 -3.977 -49.809 1.00 84.12 478 LYS A O 1
ATOM 3968 N N . LYS A 1 479 ? 72.963 -3.760 -50.196 1.00 85.62 479 LYS A N 1
ATOM 3969 C CA . LYS A 1 479 ? 72.559 -5.055 -49.621 1.00 85.62 479 LYS A CA 1
ATOM 3970 C C . LYS A 1 479 ? 71.380 -5.656 -50.379 1.00 85.62 479 LYS A C 1
ATOM 3972 O O . LYS A 1 479 ? 70.558 -4.915 -50.906 1.00 85.62 479 LYS A O 1
ATOM 3977 N N . SER A 1 480 ? 71.299 -6.983 -50.390 1.00 84.62 480 SER A N 1
ATOM 3978 C CA . SER A 1 480 ? 70.095 -7.712 -50.800 1.00 84.62 480 SER A CA 1
ATOM 3979 C C . SER A 1 480 ? 69.061 -7.661 -49.670 1.00 84.62 480 SER A C 1
ATOM 3981 O O . SER A 1 480 ? 69.427 -7.698 -48.489 1.00 84.62 480 SER A O 1
ATOM 3983 N N . ILE A 1 481 ? 67.782 -7.537 -50.025 1.00 88.38 481 ILE A N 1
ATOM 3984 C CA . ILE A 1 481 ? 66.661 -7.569 -49.083 1.00 88.38 481 ILE A CA 1
ATOM 3985 C C . ILE A 1 481 ? 65.549 -8.489 -49.588 1.00 88.38 481 ILE A C 1
ATOM 3987 O O . ILE A 1 481 ? 65.395 -8.686 -50.793 1.00 88.38 481 ILE A O 1
ATOM 3991 N N . LYS A 1 482 ? 64.750 -9.003 -48.647 1.00 85.81 482 LYS A N 1
ATOM 3992 C CA . LYS A 1 482 ? 63.448 -9.603 -48.948 1.00 85.81 482 LYS A CA 1
ATOM 3993 C C . LYS A 1 482 ? 62.382 -8.523 -48.974 1.00 85.81 482 LYS A C 1
ATOM 3995 O O . LYS A 1 482 ? 62.330 -7.685 -48.071 1.00 85.81 482 LYS A O 1
ATOM 4000 N N . TRP A 1 483 ? 61.532 -8.557 -49.986 1.00 87.50 483 TRP A N 1
ATOM 4001 C CA . TRP A 1 483 ? 60.513 -7.534 -50.179 1.00 87.50 483 TRP A CA 1
ATOM 4002 C C . TRP A 1 483 ? 59.232 -7.888 -49.405 1.00 87.50 483 TRP A C 1
ATOM 4004 O O . TRP A 1 483 ? 58.724 -9.001 -49.506 1.00 87.50 483 TRP A O 1
ATOM 4014 N N . SER A 1 484 ? 58.710 -6.959 -48.594 1.00 82.75 484 SER A N 1
ATOM 4015 C CA . SER A 1 484 ? 57.465 -7.173 -47.828 1.00 82.75 484 SER A CA 1
ATOM 4016 C C . SER A 1 484 ? 56.213 -6.801 -48.643 1.00 82.75 484 SER A C 1
ATOM 4018 O O . SER A 1 484 ? 56.314 -6.015 -49.590 1.00 82.75 484 SER A O 1
ATOM 4020 N N . PRO A 1 485 ? 55.006 -7.260 -48.245 1.00 78.75 485 PRO A N 1
ATOM 4021 C CA . PRO A 1 485 ? 53.748 -6.861 -48.891 1.00 78.75 485 PRO A CA 1
ATOM 4022 C C . PRO A 1 485 ? 53.529 -5.341 -48.941 1.00 78.75 485 PRO A C 1
ATOM 4024 O O . PRO A 1 485 ? 52.917 -4.829 -49.880 1.00 78.75 485 PRO A O 1
ATOM 4027 N N . THR A 1 486 ? 54.077 -4.603 -47.968 1.00 75.56 486 THR A N 1
ATOM 4028 C CA . THR A 1 486 ? 54.082 -3.139 -48.000 1.00 75.56 486 THR A CA 1
ATOM 4029 C C . THR A 1 486 ? 54.949 -2.616 -49.150 1.00 75.56 486 THR A C 1
ATOM 4031 O O . THR A 1 486 ? 54.422 -1.877 -49.971 1.00 75.56 486 THR A O 1
ATOM 4034 N N . HIS A 1 487 ? 56.195 -3.070 -49.343 1.00 83.19 487 HIS A N 1
ATOM 4035 C CA . HIS A 1 487 ? 57.022 -2.646 -50.494 1.00 83.19 487 HIS A CA 1
ATOM 4036 C C . HIS A 1 487 ? 56.321 -2.876 -51.845 1.00 83.19 487 HIS A C 1
ATOM 4038 O O . HIS A 1 487 ? 56.312 -1.984 -52.692 1.00 83.19 487 HIS A O 1
ATOM 4044 N N . HIS A 1 488 ? 55.658 -4.026 -52.011 1.00 83.12 488 HIS A N 1
ATOM 4045 C CA . HIS A 1 488 ? 54.847 -4.307 -53.200 1.00 83.12 488 HIS A CA 1
ATOM 4046 C C . HIS A 1 488 ? 53.730 -3.282 -53.401 1.00 83.12 488 HIS A C 1
ATOM 4048 O O . HIS A 1 488 ? 53.535 -2.799 -54.513 1.00 83.12 488 HIS A O 1
ATOM 4054 N N . SER A 1 489 ? 53.008 -2.944 -52.331 1.00 81.88 489 SER A N 1
ATOM 4055 C CA . SER A 1 489 ? 51.877 -2.013 -52.385 1.00 81.88 489 SER A CA 1
ATOM 4056 C C . SER A 1 489 ? 52.326 -0.607 -52.785 1.00 81.88 489 SER A C 1
ATOM 4058 O O . SER A 1 489 ? 51.718 -0.000 -53.659 1.00 81.88 489 SER A O 1
ATOM 4060 N N . PHE A 1 490 ? 53.435 -0.122 -52.224 1.00 84.62 490 PHE A N 1
ATOM 4061 C CA . PHE A 1 490 ? 53.966 1.209 -52.531 1.00 84.62 490 PHE A CA 1
ATOM 4062 C C . PHE A 1 490 ? 54.465 1.330 -53.985 1.00 84.62 490 PHE A C 1
ATOM 4064 O O . PHE A 1 490 ? 54.072 2.264 -54.682 1.00 84.62 490 PHE A O 1
ATOM 4071 N N . VAL A 1 491 ? 55.279 0.388 -54.486 1.00 85.31 491 VAL A N 1
ATOM 4072 C CA . VAL A 1 491 ? 55.801 0.461 -55.871 1.00 85.31 491 VAL A CA 1
ATOM 4073 C C . VAL A 1 491 ? 54.684 0.235 -56.900 1.00 85.31 491 VAL A C 1
ATOM 4075 O O . VAL A 1 491 ? 54.643 0.919 -57.924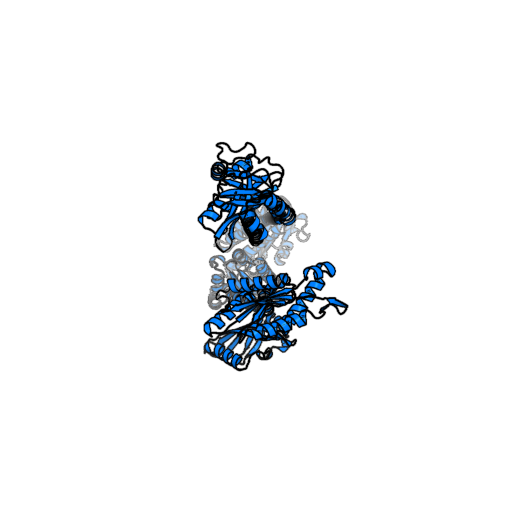 1.00 85.31 491 VAL A O 1
ATOM 4078 N N . LYS A 1 492 ? 53.734 -0.668 -56.611 1.00 87.06 492 LYS A N 1
ATOM 4079 C CA . LYS A 1 492 ? 52.574 -0.929 -57.475 1.00 87.06 492 LYS A CA 1
ATOM 4080 C C . LYS A 1 492 ? 51.639 0.279 -57.568 1.00 87.06 492 LYS A C 1
ATOM 4082 O O . LYS A 1 492 ? 51.273 0.660 -58.676 1.00 87.06 492 LYS A O 1
ATOM 4087 N N . ILE A 1 493 ? 51.297 0.909 -56.440 1.00 83.94 493 ILE A N 1
ATOM 4088 C CA . ILE A 1 493 ? 50.446 2.113 -56.428 1.00 83.94 493 ILE A CA 1
ATOM 4089 C C . ILE A 1 493 ? 51.114 3.251 -57.197 1.00 83.94 493 ILE A C 1
ATOM 4091 O O . ILE A 1 493 ? 50.443 3.943 -57.958 1.00 83.94 493 ILE A O 1
ATOM 4095 N N . THR A 1 494 ? 52.433 3.411 -57.078 1.00 86.81 494 THR A N 1
ATOM 4096 C CA . THR A 1 494 ? 53.165 4.412 -57.863 1.00 86.81 494 THR A CA 1
ATOM 4097 C C . THR A 1 494 ? 53.106 4.124 -59.368 1.00 86.81 494 THR A C 1
ATOM 4099 O O . THR A 1 494 ? 52.874 5.044 -60.153 1.00 86.81 494 THR A O 1
ATOM 4102 N N . ALA A 1 495 ? 53.233 2.860 -59.788 1.00 86.12 495 ALA A N 1
ATOM 4103 C CA . ALA A 1 495 ? 53.081 2.467 -61.194 1.00 86.12 495 ALA A CA 1
ATOM 4104 C C . ALA A 1 495 ? 51.668 2.759 -61.736 1.00 86.12 495 ALA A C 1
ATOM 4106 O O . ALA A 1 495 ? 51.515 3.278 -62.846 1.00 86.12 495 ALA A O 1
ATOM 4107 N N . GLU A 1 496 ? 50.634 2.468 -60.943 1.00 84.12 496 GLU A N 1
ATOM 4108 C CA . GLU A 1 496 ? 49.229 2.720 -61.286 1.00 84.12 496 GLU A CA 1
ATOM 4109 C C . GLU A 1 496 ? 48.893 4.220 -61.306 1.00 84.12 496 GLU A C 1
ATOM 4111 O O . GLU A 1 496 ? 48.165 4.681 -62.187 1.00 84.12 496 GLU A O 1
ATOM 4116 N N . ALA A 1 497 ? 49.450 5.007 -60.383 1.00 83.75 497 ALA A N 1
ATOM 4117 C CA . ALA A 1 497 ? 49.255 6.454 -60.340 1.00 83.75 497 ALA A CA 1
ATOM 4118 C C . ALA A 1 497 ? 49.879 7.146 -61.560 1.00 83.75 497 ALA A C 1
ATOM 4120 O O . ALA A 1 497 ? 49.221 7.968 -62.199 1.00 83.75 497 ALA A O 1
ATOM 4121 N N . ILE A 1 498 ? 51.107 6.764 -61.937 1.00 84.62 498 ILE A N 1
ATOM 4122 C CA . ILE A 1 498 ? 51.759 7.270 -63.154 1.00 84.62 498 ILE A CA 1
ATOM 4123 C C . ILE A 1 498 ? 50.964 6.835 -64.396 1.00 84.62 498 ILE A C 1
ATOM 4125 O O . ILE A 1 498 ? 50.691 7.666 -65.257 1.00 84.62 498 ILE A O 1
ATOM 4129 N N . SER A 1 499 ? 50.500 5.579 -64.457 1.00 84.88 499 SER A N 1
ATOM 4130 C CA . SER A 1 499 ? 49.633 5.068 -65.538 1.00 84.88 499 SER A CA 1
ATOM 4131 C C . SER A 1 499 ? 48.373 5.924 -65.740 1.00 84.88 499 SER A C 1
ATOM 4133 O O . SER A 1 499 ? 48.085 6.367 -66.852 1.00 84.88 499 SER A O 1
ATOM 4135 N N . LYS A 1 500 ? 47.663 6.249 -64.651 1.00 77.50 500 LYS A N 1
ATOM 4136 C CA . LYS A 1 500 ? 46.458 7.095 -64.693 1.00 77.50 500 LYS A CA 1
ATOM 4137 C C . LYS A 1 500 ? 46.743 8.553 -65.061 1.00 77.50 500 LYS A C 1
ATOM 4139 O O . LYS A 1 500 ? 45.901 9.183 -65.697 1.00 77.50 500 LYS A O 1
ATOM 4144 N N . ALA A 1 501 ? 47.899 9.104 -64.688 1.00 77.44 501 ALA A N 1
ATOM 4145 C CA . ALA A 1 501 ? 48.292 10.453 -65.102 1.00 77.44 501 ALA A CA 1
ATOM 4146 C C . ALA A 1 501 ? 48.462 10.550 -66.633 1.00 77.44 501 ALA A C 1
ATOM 4148 O O . ALA A 1 501 ? 48.060 11.549 -67.235 1.00 77.44 501 ALA A O 1
ATOM 4149 N N . PHE A 1 502 ? 48.966 9.486 -67.274 1.00 74.56 502 PHE A N 1
ATOM 4150 C CA . PHE A 1 502 ? 49.020 9.384 -68.736 1.00 74.56 502 PHE A CA 1
ATOM 4151 C C . PHE A 1 502 ? 47.622 9.284 -69.379 1.00 74.56 502 PHE A C 1
ATOM 4153 O O . PHE A 1 502 ? 47.385 9.936 -70.396 1.00 74.56 502 PHE A O 1
ATOM 4160 N N . ASP A 1 503 ? 46.676 8.560 -68.768 1.00 72.62 503 ASP A N 1
ATOM 4161 C CA . ASP A 1 503 ? 45.295 8.443 -69.270 1.00 72.62 503 ASP A CA 1
ATOM 4162 C C . ASP A 1 503 ? 44.489 9.751 -69.121 1.00 72.62 503 ASP A C 1
ATOM 4164 O O . ASP A 1 503 ? 43.808 10.172 -70.060 1.00 72.62 503 ASP A O 1
ATOM 4168 N N . LYS A 1 504 ? 44.618 10.453 -67.983 1.00 66.00 504 LYS A N 1
ATOM 4169 C CA . LYS A 1 504 ? 43.902 11.713 -67.684 1.00 66.00 504 LYS A CA 1
ATOM 4170 C C . LYS A 1 504 ? 44.195 12.822 -68.698 1.00 66.00 504 LYS A C 1
ATOM 4172 O O . LYS A 1 504 ? 43.300 13.594 -69.039 1.00 66.00 504 LYS A O 1
ATOM 4177 N N . LYS A 1 505 ? 45.419 12.877 -69.233 1.00 60.88 505 LYS A N 1
ATOM 4178 C CA . LYS A 1 505 ? 45.787 13.814 -70.309 1.00 60.88 505 LYS A CA 1
ATOM 4179 C C . LYS A 1 505 ? 44.920 13.637 -71.565 1.00 60.88 505 LYS A C 1
ATOM 4181 O O . LYS A 1 505 ? 44.791 14.577 -72.340 1.00 60.88 505 LYS A O 1
ATOM 4186 N N . ALA A 1 506 ? 44.330 12.461 -71.766 1.00 52.81 506 ALA A N 1
ATOM 4187 C CA . ALA A 1 506 ? 43.633 12.094 -72.991 1.00 52.81 506 ALA A CA 1
ATOM 4188 C C . ALA A 1 506 ? 42.098 11.965 -72.856 1.00 52.81 506 ALA A C 1
ATOM 4190 O O . ALA A 1 506 ? 41.452 11.738 -73.877 1.00 52.81 506 ALA A O 1
ATOM 4191 N N . ASP A 1 507 ? 41.521 12.105 -71.653 1.00 54.69 507 ASP A N 1
ATOM 4192 C CA . ASP A 1 507 ? 40.072 11.935 -71.394 1.00 54.69 507 ASP A CA 1
ATOM 4193 C C . ASP A 1 507 ? 39.348 13.219 -70.918 1.00 54.69 507 ASP A C 1
ATOM 4195 O O . ASP A 1 507 ? 38.118 13.274 -70.929 1.00 54.69 507 ASP A O 1
ATOM 4199 N N . ASN A 1 508 ? 40.073 14.290 -70.574 1.00 52.25 508 ASN A N 1
ATOM 4200 C CA . ASN A 1 508 ? 39.503 15.553 -70.068 1.00 52.25 508 ASN A CA 1
ATOM 4201 C C . ASN A 1 508 ? 38.618 16.343 -71.067 1.00 52.25 508 ASN A C 1
ATOM 4203 O O . ASN A 1 508 ? 38.007 17.329 -70.672 1.00 52.25 508 ASN A O 1
ATOM 4207 N N . GLU A 1 509 ? 38.504 15.932 -72.333 1.00 42.94 509 GLU A N 1
ATOM 4208 C CA . GLU A 1 509 ? 37.732 16.655 -73.363 1.00 42.94 509 GLU A CA 1
ATOM 4209 C C . GLU A 1 509 ? 36.278 16.160 -73.562 1.00 42.94 509 GLU A C 1
ATOM 4211 O O . GLU A 1 509 ? 35.559 16.749 -74.363 1.00 42.94 509 GLU A O 1
ATOM 4216 N N . LYS A 1 510 ? 35.798 15.105 -72.872 1.00 45.69 510 LYS A N 1
ATOM 4217 C CA . LYS A 1 510 ? 34.478 14.480 -73.178 1.00 45.69 510 LYS A CA 1
ATOM 4218 C C . LYS A 1 510 ? 33.479 14.268 -72.018 1.00 45.69 510 LYS A C 1
ATOM 4220 O O . LYS A 1 510 ? 32.415 13.714 -72.264 1.00 45.69 510 LYS A O 1
ATOM 4225 N N . ILE A 1 511 ? 33.764 14.668 -70.775 1.00 46.16 511 ILE A N 1
ATOM 4226 C CA . ILE A 1 511 ? 32.986 14.237 -69.581 1.00 46.16 511 ILE A CA 1
ATOM 4227 C C . ILE A 1 511 ? 31.965 15.274 -69.047 1.00 46.16 511 ILE A C 1
ATOM 4229 O O . ILE A 1 511 ? 31.111 14.918 -68.240 1.00 46.16 511 ILE A O 1
ATOM 4233 N N . VAL A 1 512 ? 31.979 16.529 -69.507 1.00 48.72 512 VAL A N 1
ATOM 4234 C CA . VAL A 1 512 ? 31.211 17.619 -68.859 1.00 48.72 512 VAL A CA 1
ATOM 4235 C C . VAL A 1 512 ? 29.683 17.549 -69.085 1.00 48.72 512 VAL A C 1
ATOM 4237 O O . VAL A 1 512 ? 28.942 17.823 -68.150 1.00 48.72 512 VAL A O 1
ATOM 4240 N N . ASP A 1 513 ? 29.187 17.093 -70.240 1.00 41.59 513 ASP A N 1
ATOM 4241 C CA . ASP A 1 513 ? 27.752 17.215 -70.591 1.00 41.59 513 ASP A CA 1
ATOM 4242 C C . ASP A 1 513 ? 26.812 16.134 -70.006 1.00 41.59 513 ASP A C 1
ATOM 4244 O O . ASP A 1 513 ? 25.600 16.318 -69.973 1.00 41.59 513 ASP A O 1
ATOM 4248 N N . ALA A 1 514 ? 27.316 14.988 -69.535 1.00 43.91 514 ALA A N 1
ATOM 4249 C CA . ALA A 1 514 ? 26.466 13.871 -69.082 1.00 43.91 514 ALA A CA 1
ATOM 4250 C C . ALA A 1 514 ? 26.102 13.909 -67.580 1.00 43.91 514 ALA A C 1
ATOM 4252 O O . ALA A 1 514 ? 25.304 13.091 -67.117 1.00 43.91 514 ALA A O 1
ATOM 4253 N N . TYR A 1 515 ? 26.703 14.815 -66.803 1.00 50.25 515 TYR A N 1
ATOM 4254 C CA . TYR A 1 515 ? 26.573 14.853 -65.340 1.00 50.25 515 TYR A CA 1
ATOM 4255 C C . TYR A 1 515 ? 25.332 15.625 -64.842 1.00 50.25 515 TYR A C 1
ATOM 4257 O O . TYR A 1 515 ? 24.822 15.309 -63.764 1.00 50.25 515 TYR A O 1
ATOM 4265 N N . ASP A 1 516 ? 24.804 16.579 -65.618 1.00 48.97 516 ASP A N 1
ATOM 4266 C CA . ASP A 1 516 ? 23.749 17.500 -65.158 1.00 48.97 516 ASP A CA 1
ATOM 4267 C C . ASP A 1 516 ? 22.339 16.867 -65.105 1.00 48.97 516 ASP A C 1
ATOM 4269 O O . ASP A 1 516 ? 21.603 17.070 -64.134 1.00 48.97 516 ASP A O 1
ATOM 4273 N N . ASP A 1 517 ? 21.972 16.010 -66.064 1.00 55.78 517 ASP A N 1
ATOM 4274 C CA . ASP A 1 517 ? 20.622 15.415 -66.142 1.00 55.78 517 ASP A CA 1
ATOM 4275 C C . ASP A 1 517 ? 20.312 14.410 -65.010 1.00 55.78 517 ASP A C 1
ATOM 4277 O O . ASP A 1 517 ? 19.173 14.282 -64.544 1.00 55.78 517 ASP A O 1
ATOM 4281 N N . ILE A 1 518 ? 21.327 13.697 -64.511 1.00 60.22 518 ILE A N 1
ATOM 4282 C CA . ILE A 1 518 ? 21.169 12.679 -63.455 1.00 60.22 518 ILE A CA 1
ATOM 4283 C C . ILE A 1 518 ? 20.901 13.329 -62.084 1.00 60.22 518 ILE A C 1
ATOM 4285 O O . ILE A 1 518 ? 20.181 12.765 -61.252 1.00 60.22 518 ILE A O 1
ATOM 4289 N N . SER A 1 519 ? 21.424 14.537 -61.858 1.00 57.75 519 SER A N 1
ATOM 4290 C CA . SER A 1 519 ? 21.296 15.265 -60.589 1.00 57.75 519 SER A CA 1
ATOM 4291 C C . SER A 1 519 ? 19.867 15.773 -60.329 1.00 57.75 519 SER A C 1
ATOM 4293 O O . SER A 1 519 ? 19.380 15.739 -59.192 1.00 57.75 519 SER A O 1
ATOM 4295 N N . LEU A 1 520 ? 19.142 16.184 -61.377 1.00 65.94 520 LEU A N 1
ATOM 4296 C CA . LEU A 1 520 ? 17.774 16.710 -61.258 1.00 65.94 520 LEU A CA 1
ATOM 4297 C C . LEU A 1 520 ? 16.751 15.636 -60.852 1.00 65.94 520 LEU A C 1
ATOM 4299 O O . LEU A 1 520 ? 15.865 15.900 -60.040 1.00 65.94 520 LEU A O 1
ATOM 4303 N N . THR A 1 521 ? 16.903 14.405 -61.347 1.00 68.50 521 THR A N 1
ATOM 4304 C CA . THR A 1 521 ? 15.956 13.309 -61.068 1.00 68.50 521 THR A CA 1
ATOM 4305 C C . THR A 1 521 ? 16.038 12.837 -59.611 1.00 68.50 521 THR A C 1
ATOM 4307 O O . THR A 1 521 ? 15.014 12.692 -58.942 1.00 68.50 521 THR A O 1
ATOM 4310 N N . LEU A 1 522 ? 17.248 12.653 -59.071 1.00 66.88 522 LEU A N 1
ATOM 4311 C CA . LEU A 1 522 ? 17.456 12.141 -57.706 1.00 66.88 522 LEU A CA 1
ATOM 4312 C C . LEU A 1 522 ? 16.971 13.102 -56.610 1.00 66.88 522 LEU A C 1
ATOM 4314 O O . LEU A 1 522 ? 16.506 12.662 -55.555 1.00 66.88 522 LEU A O 1
ATOM 4318 N N . ASN A 1 523 ? 17.039 14.411 -56.865 1.00 69.81 523 ASN A N 1
ATOM 4319 C CA . ASN A 1 523 ? 16.619 15.446 -55.918 1.00 69.81 523 ASN A CA 1
ATOM 4320 C C . ASN A 1 523 ? 15.094 15.588 -55.761 1.00 69.81 523 ASN A C 1
ATOM 4322 O O . ASN A 1 523 ? 14.655 16.265 -54.836 1.00 69.81 523 ASN A O 1
ATOM 4326 N N . SER A 1 524 ? 14.293 14.930 -56.605 1.00 69.81 524 SER A N 1
ATOM 4327 C CA . SER A 1 524 ? 12.824 14.933 -56.514 1.00 69.81 524 SER A CA 1
ATOM 4328 C C . SER A 1 524 ? 12.233 13.813 -55.634 1.00 69.81 524 SER A C 1
ATOM 4330 O O . SER A 1 524 ? 11.034 13.815 -55.362 1.00 69.81 524 SER A O 1
ATOM 4332 N N . ALA A 1 525 ? 13.050 12.859 -55.164 1.00 73.31 525 ALA A N 1
ATOM 4333 C CA . ALA A 1 525 ? 12.591 11.724 -54.359 1.00 73.31 525 ALA A CA 1
ATOM 4334 C C . ALA A 1 525 ? 12.324 12.092 -52.881 1.00 73.31 525 ALA A C 1
ATOM 4336 O O . ALA A 1 525 ? 13.153 12.735 -52.239 1.00 73.31 525 ALA A O 1
ATOM 4337 N N . PHE A 1 526 ? 11.204 11.609 -52.316 1.00 70.50 526 PHE A N 1
ATOM 4338 C CA . PHE A 1 526 ? 10.811 11.837 -50.909 1.00 70.50 526 PHE A CA 1
ATOM 4339 C C . PHE A 1 526 ? 11.690 11.097 -49.884 1.00 70.50 526 PHE A C 1
ATOM 4341 O O . PHE A 1 526 ? 11.720 11.469 -48.715 1.00 70.50 526 PHE A O 1
ATOM 4348 N N . ASN A 1 527 ? 12.431 10.071 -50.309 1.00 85.88 527 ASN A N 1
ATOM 4349 C CA . ASN A 1 527 ? 13.369 9.335 -49.460 1.00 85.88 527 ASN A CA 1
ATOM 4350 C C . ASN A 1 527 ? 14.772 9.948 -49.542 1.00 85.88 527 ASN A C 1
ATOM 4352 O O . ASN A 1 527 ? 15.134 10.569 -50.548 1.00 85.88 527 ASN A O 1
ATOM 4356 N N . GLY A 1 528 ? 15.579 9.776 -48.496 1.00 88.94 528 GLY A N 1
ATOM 4357 C CA . GLY A 1 528 ? 17.012 10.033 -48.603 1.00 88.94 528 GLY A CA 1
ATOM 4358 C C . GLY A 1 528 ? 17.625 8.965 -49.503 1.00 88.94 528 GLY A C 1
ATOM 4359 O O . GLY A 1 528 ? 17.411 7.780 -49.258 1.00 88.94 528 GLY A O 1
ATOM 4360 N N . ILE A 1 529 ? 18.345 9.354 -50.554 1.00 89.25 529 ILE A N 1
ATOM 4361 C CA . ILE A 1 529 ? 19.008 8.418 -51.468 1.00 89.25 529 ILE A CA 1
ATOM 4362 C C . ILE A 1 529 ? 20.516 8.586 -51.343 1.00 89.25 529 ILE A C 1
ATOM 4364 O O . ILE A 1 529 ? 21.037 9.692 -51.481 1.00 89.25 529 ILE A O 1
ATOM 4368 N N . LEU A 1 530 ? 21.204 7.463 -51.146 1.00 88.81 530 LEU A N 1
ATOM 4369 C CA . LEU A 1 530 ? 22.656 7.353 -51.211 1.00 88.81 530 LEU A CA 1
ATOM 4370 C C . LEU A 1 530 ? 23.008 6.218 -52.168 1.00 88.81 530 LEU A C 1
ATOM 4372 O O . LEU A 1 530 ? 22.669 5.060 -51.928 1.00 88.81 530 LEU A O 1
ATOM 4376 N N . VAL A 1 531 ? 23.697 6.533 -53.255 1.00 87.50 531 VAL A N 1
ATOM 4377 C CA . VAL A 1 531 ? 24.171 5.547 -54.221 1.00 87.50 531 VAL A CA 1
ATOM 4378 C C . VAL A 1 531 ? 25.655 5.367 -54.025 1.00 87.50 531 VAL A C 1
ATOM 4380 O O . VAL A 1 531 ? 26.426 6.320 -54.129 1.00 87.50 531 VAL A O 1
ATOM 4383 N N . ILE A 1 532 ? 26.066 4.129 -53.812 1.00 87.00 532 ILE A N 1
ATOM 4384 C CA . ILE A 1 532 ? 27.474 3.765 -53.772 1.00 87.00 532 ILE A CA 1
ATOM 4385 C C . ILE A 1 532 ? 27.828 2.983 -55.026 1.00 87.00 532 ILE A C 1
ATOM 4387 O O . ILE A 1 532 ? 26.977 2.294 -55.598 1.00 87.00 532 ILE A O 1
ATOM 4391 N N . ASP A 1 533 ? 29.070 3.108 -55.460 1.00 83.06 533 ASP A N 1
ATOM 4392 C CA . ASP A 1 533 ? 29.604 2.313 -56.558 1.00 83.06 533 ASP A CA 1
ATOM 4393 C C . ASP A 1 533 ? 29.973 0.887 -56.105 1.00 83.06 533 ASP A C 1
ATOM 4395 O O . ASP A 1 533 ? 29.704 0.464 -54.976 1.00 83.06 533 ASP A O 1
ATOM 4399 N N . GLU A 1 534 ? 30.563 0.113 -57.016 1.00 79.94 534 GLU A N 1
ATOM 4400 C CA . GLU A 1 534 ? 30.991 -1.271 -56.780 1.00 79.94 534 GLU A CA 1
ATOM 4401 C C . GLU A 1 534 ? 32.085 -1.421 -55.706 1.00 79.94 534 GLU A C 1
ATOM 4403 O O . GLU A 1 534 ? 32.303 -2.532 -55.223 1.00 79.94 534 GLU A O 1
ATOM 4408 N N . TYR A 1 535 ? 32.702 -0.315 -55.274 1.00 71.62 535 TYR A N 1
ATOM 4409 C CA . TYR A 1 535 ? 33.721 -0.253 -54.222 1.00 71.62 535 TYR A CA 1
ATOM 4410 C C . TYR A 1 535 ? 33.200 0.371 -52.924 1.00 71.62 535 TYR A C 1
ATOM 4412 O O . TYR A 1 535 ? 33.939 0.504 -51.948 1.00 71.62 535 TYR A O 1
ATOM 4420 N N . GLY A 1 536 ? 31.920 0.744 -52.887 1.00 72.25 536 GLY A N 1
ATOM 4421 C CA . GLY A 1 536 ? 31.325 1.368 -51.719 1.00 72.25 536 GLY A CA 1
ATOM 4422 C C . GLY A 1 536 ? 31.673 2.845 -51.550 1.00 72.25 536 GLY A C 1
ATOM 4423 O O . GLY A 1 536 ? 31.444 3.398 -50.470 1.00 72.25 536 GLY A O 1
ATOM 4424 N N . VAL A 1 537 ? 32.208 3.504 -52.572 1.00 80.81 537 VAL A N 1
ATOM 4425 C CA . VAL A 1 537 ? 32.389 4.957 -52.551 1.00 80.81 537 VAL A CA 1
ATOM 4426 C C . VAL A 1 537 ? 31.049 5.608 -52.848 1.00 80.81 537 VAL A C 1
ATOM 4428 O O . VAL A 1 537 ? 30.307 5.145 -53.716 1.00 80.81 537 VAL A O 1
ATOM 4431 N N . VAL A 1 538 ? 30.711 6.665 -52.109 1.00 80.19 538 VAL A N 1
ATOM 4432 C CA . VAL A 1 538 ? 29.503 7.442 -52.385 1.00 80.19 538 VAL A CA 1
ATOM 4433 C C . VAL A 1 538 ? 29.640 8.079 -53.766 1.00 80.19 538 VAL A C 1
ATOM 4435 O O . VAL A 1 538 ? 30.485 8.936 -53.988 1.00 80.19 538 VAL A O 1
ATOM 4438 N N . SER A 1 539 ? 28.810 7.620 -54.697 1.00 80.38 539 SER A N 1
ATOM 4439 C CA . SER A 1 539 ? 28.806 8.058 -56.095 1.00 80.38 539 SER A CA 1
ATOM 4440 C C . SER A 1 539 ? 27.786 9.165 -56.349 1.00 80.38 539 SER A C 1
ATOM 4442 O O . SER A 1 539 ? 28.061 10.084 -57.112 1.00 80.38 539 SER A O 1
ATOM 4444 N N . LEU A 1 540 ? 26.614 9.083 -55.709 1.00 81.19 540 LEU A N 1
ATOM 4445 C CA . LEU A 1 540 ? 25.530 10.060 -55.811 1.00 81.19 540 LEU A CA 1
ATOM 4446 C C . LEU A 1 540 ? 24.757 10.103 -54.493 1.00 81.19 540 LEU A C 1
ATOM 4448 O O . LEU A 1 540 ? 24.621 9.091 -53.804 1.00 81.19 540 LEU A O 1
ATOM 4452 N N . TYR A 1 541 ? 24.195 11.258 -54.174 1.00 86.06 541 TYR A N 1
ATOM 4453 C CA . TYR A 1 541 ? 23.241 11.435 -53.086 1.00 86.06 541 TYR A CA 1
ATOM 4454 C C . TYR A 1 541 ? 22.257 12.544 -53.453 1.00 86.06 541 TYR A C 1
ATOM 4456 O O . TYR A 1 541 ? 22.533 13.352 -54.339 1.00 86.06 541 TYR A O 1
ATOM 4464 N N . ASN A 1 542 ? 21.104 12.581 -52.788 1.00 86.31 542 ASN A N 1
ATOM 4465 C CA . ASN A 1 542 ? 20.138 13.666 -52.958 1.00 86.31 542 ASN A CA 1
ATOM 4466 C C . ASN A 1 542 ? 20.106 14.609 -51.744 1.00 86.31 542 ASN A C 1
ATOM 4468 O O . ASN A 1 542 ? 20.538 14.256 -50.645 1.00 86.31 542 ASN A O 1
ATOM 4472 N N . LYS A 1 543 ? 19.549 15.812 -51.924 1.00 84.56 543 LYS A N 1
ATOM 4473 C CA . LYS A 1 543 ? 19.412 16.821 -50.854 1.00 84.56 543 LYS A CA 1
ATOM 4474 C C . LYS A 1 543 ? 18.653 16.305 -49.632 1.00 84.56 543 LYS A C 1
ATOM 4476 O O . LYS A 1 543 ? 18.939 16.696 -48.508 1.00 84.56 543 LYS A O 1
ATOM 4481 N N . ASN A 1 544 ? 17.696 15.406 -49.836 1.00 86.06 544 ASN A N 1
ATOM 4482 C CA . ASN A 1 544 ? 16.906 14.865 -48.741 1.00 86.06 544 ASN A CA 1
ATOM 4483 C C . ASN A 1 544 ? 17.729 13.953 -47.811 1.00 86.06 544 ASN A C 1
ATOM 4485 O O . ASN A 1 544 ? 17.554 14.009 -46.599 1.00 86.06 544 ASN A O 1
ATOM 4489 N N . PHE A 1 545 ? 18.686 13.185 -48.348 1.00 87.88 545 PHE A N 1
ATOM 4490 C CA . PHE A 1 545 ? 19.644 12.427 -47.537 1.00 87.88 545 PHE A CA 1
ATOM 4491 C C . PHE A 1 545 ? 20.468 13.352 -46.628 1.00 87.88 545 PHE A C 1
ATOM 4493 O O . PHE A 1 545 ? 20.621 13.074 -45.441 1.00 87.88 545 PHE A O 1
ATOM 4500 N N . ILE A 1 546 ? 20.931 14.484 -47.165 1.00 85.88 546 ILE A N 1
ATOM 4501 C CA . ILE A 1 546 ? 21.678 15.500 -46.411 1.00 85.88 546 ILE A CA 1
ATOM 4502 C C . ILE A 1 546 ? 20.823 16.056 -45.266 1.00 85.88 546 ILE A C 1
ATOM 4504 O O . ILE A 1 546 ? 21.264 16.064 -44.118 1.00 85.88 546 ILE A O 1
ATOM 4508 N N . ASN A 1 547 ? 19.580 16.447 -45.561 1.00 84.75 547 ASN A N 1
ATOM 4509 C CA . ASN A 1 547 ? 18.663 17.022 -44.576 1.00 84.75 547 ASN A CA 1
ATOM 4510 C C . ASN A 1 547 ? 18.271 16.023 -43.477 1.00 84.75 547 ASN A C 1
ATOM 4512 O O . ASN A 1 547 ? 18.245 16.379 -42.302 1.00 84.75 547 ASN A O 1
ATOM 4516 N N . MET A 1 548 ? 17.981 14.766 -43.836 1.00 86.44 548 MET A N 1
ATOM 4517 C CA . MET A 1 548 ? 17.602 13.723 -42.872 1.00 86.44 548 MET A CA 1
ATOM 4518 C C . MET A 1 548 ? 18.704 13.478 -41.839 1.00 86.44 548 MET A C 1
ATOM 4520 O O . MET A 1 548 ? 18.418 13.332 -40.649 1.00 86.44 548 MET A O 1
ATOM 4524 N N . TRP A 1 549 ? 19.959 13.452 -42.284 1.00 85.12 549 TRP A N 1
ATOM 4525 C CA . TRP A 1 549 ? 21.106 13.157 -41.430 1.00 85.12 549 TRP A CA 1
ATOM 4526 C C . TRP A 1 549 ? 21.804 14.402 -40.865 1.00 85.12 549 TRP A C 1
ATOM 4528 O O . TRP A 1 549 ? 22.698 14.256 -40.023 1.00 85.12 549 TRP A O 1
ATOM 4538 N N . ASP A 1 550 ? 21.377 15.600 -41.275 1.00 81.69 550 ASP A N 1
ATOM 4539 C CA . ASP A 1 550 ? 21.925 16.895 -40.857 1.00 81.69 550 ASP A CA 1
ATOM 4540 C C . ASP A 1 550 ? 23.459 16.929 -41.027 1.00 81.69 550 ASP A C 1
ATOM 4542 O O . ASP A 1 550 ? 24.234 16.984 -40.068 1.00 81.69 550 ASP A O 1
ATOM 4546 N N . ILE A 1 551 ? 23.895 16.719 -42.272 1.00 79.44 551 ILE A N 1
ATOM 4547 C CA . ILE A 1 551 ? 25.306 16.614 -42.668 1.00 79.44 551 ILE A CA 1
ATOM 4548 C C . ILE A 1 551 ? 25.657 17.811 -43.552 1.00 79.44 551 ILE A C 1
ATOM 4550 O O . ILE A 1 551 ? 24.902 18.138 -44.457 1.00 79.44 551 ILE A O 1
ATOM 4554 N N . ASP A 1 552 ? 26.832 18.413 -43.382 1.00 77.25 552 ASP A N 1
ATOM 4555 C CA . ASP A 1 552 ? 27.314 19.420 -44.333 1.00 77.25 552 ASP A CA 1
ATOM 4556 C C . ASP A 1 552 ? 27.690 18.769 -45.675 1.00 77.25 552 ASP A C 1
ATOM 4558 O O . ASP A 1 552 ? 28.502 17.840 -45.716 1.00 77.25 552 ASP A O 1
ATOM 4562 N N . GLU A 1 553 ? 27.161 19.280 -46.791 1.00 68.06 553 GLU A N 1
ATOM 4563 C CA . GLU A 1 553 ? 27.361 18.724 -48.144 1.00 68.06 553 GLU A CA 1
ATOM 4564 C C . GLU A 1 553 ? 28.851 18.590 -48.530 1.00 68.06 553 GLU A C 1
ATOM 4566 O O . GLU A 1 553 ? 29.268 17.601 -49.136 1.00 68.06 553 GLU A O 1
ATOM 4571 N N . LEU A 1 554 ? 29.695 19.519 -48.066 1.00 60.09 554 LEU A N 1
ATOM 4572 C CA . LEU A 1 554 ? 31.153 19.505 -48.262 1.00 60.09 554 LEU A CA 1
ATOM 4573 C C . LEU A 1 554 ? 31.858 18.304 -47.601 1.00 60.09 554 LEU A C 1
ATOM 4575 O O . LEU A 1 554 ? 33.001 17.997 -47.939 1.00 60.09 554 LEU A O 1
ATOM 4579 N N . SER A 1 555 ? 31.198 17.609 -46.671 1.00 61.88 555 SER A N 1
ATOM 4580 C CA . SER A 1 555 ? 31.772 16.496 -45.904 1.00 61.88 555 SER A CA 1
ATOM 4581 C C . SER A 1 555 ? 31.553 15.108 -46.529 1.00 61.88 555 SER A C 1
ATOM 4583 O O . SER A 1 555 ? 32.123 14.130 -46.025 1.00 61.88 555 SER A O 1
ATOM 4585 N N . ILE A 1 556 ? 30.764 15.027 -47.614 1.00 61.25 556 ILE A N 1
ATOM 4586 C CA . ILE A 1 556 ? 30.347 13.778 -48.281 1.00 61.25 556 ILE A CA 1
ATOM 4587 C C . ILE A 1 556 ? 31.247 13.430 -49.480 1.00 61.25 556 ILE A C 1
ATOM 4589 O O . ILE A 1 556 ? 31.476 12.250 -49.739 1.00 61.25 556 ILE A O 1
ATOM 4593 N N . ASN A 1 557 ? 31.813 14.435 -50.159 1.00 54.78 557 ASN A N 1
ATOM 4594 C CA . ASN A 1 557 ? 32.353 14.340 -51.527 1.00 54.78 557 ASN A CA 1
ATOM 4595 C C . ASN A 1 557 ? 33.527 13.364 -51.778 1.00 54.78 557 ASN A C 1
ATOM 4597 O O . ASN A 1 557 ? 33.937 13.217 -52.925 1.00 54.78 557 ASN A O 1
ATOM 4601 N N . LEU A 1 558 ? 34.068 12.685 -50.760 1.00 51.72 558 LEU A N 1
ATOM 4602 C CA . LEU A 1 558 ? 35.147 11.688 -50.904 1.00 51.72 558 LEU A CA 1
ATOM 4603 C C . LEU A 1 558 ? 35.055 10.512 -49.911 1.00 51.72 558 LEU A C 1
ATOM 4605 O O . LEU A 1 558 ? 36.014 9.761 -49.744 1.00 51.72 558 LEU A O 1
ATOM 4609 N N . ASN A 1 559 ? 33.925 10.342 -49.225 1.00 62.03 559 ASN A N 1
ATOM 4610 C CA . ASN A 1 559 ? 33.796 9.309 -48.203 1.00 62.03 559 ASN A CA 1
ATOM 4611 C C . ASN A 1 559 ? 33.329 7.974 -48.797 1.00 62.03 559 ASN A C 1
ATOM 4613 O O . ASN A 1 559 ? 32.392 7.929 -49.602 1.00 62.03 559 ASN A O 1
ATOM 4617 N N . THR A 1 560 ? 33.894 6.860 -48.321 1.00 70.50 560 THR A N 1
ATOM 4618 C CA . THR A 1 560 ? 33.197 5.578 -48.465 1.00 70.50 560 THR A CA 1
ATOM 4619 C C . THR A 1 560 ? 31.918 5.615 -47.634 1.00 70.50 560 THR A C 1
ATOM 4621 O O . THR A 1 560 ? 31.810 6.342 -46.643 1.00 70.50 560 THR A O 1
ATOM 4624 N N . HIS A 1 561 ? 30.928 4.807 -47.995 1.00 70.50 561 HIS A N 1
ATOM 4625 C CA . HIS A 1 561 ? 29.744 4.635 -47.156 1.00 70.50 561 HIS A CA 1
ATOM 4626 C C . HIS A 1 561 ? 30.090 4.195 -45.724 1.00 70.50 561 HIS A C 1
ATOM 4628 O O . HIS A 1 561 ? 29.367 4.546 -44.798 1.00 70.50 561 HIS A O 1
ATOM 4634 N N . VAL A 1 562 ? 31.219 3.501 -45.524 1.00 70.44 562 VAL A N 1
ATOM 4635 C CA . VAL A 1 562 ? 31.739 3.124 -44.201 1.00 70.44 562 VAL A CA 1
ATOM 4636 C C . VAL A 1 562 ? 32.265 4.343 -43.442 1.00 70.44 562 VAL A C 1
ATOM 4638 O O . VAL A 1 562 ? 31.950 4.499 -42.267 1.00 70.44 562 VAL A O 1
ATOM 4641 N N . ASP A 1 563 ? 32.987 5.253 -44.096 1.00 74.00 563 ASP A N 1
ATOM 4642 C CA . ASP A 1 563 ? 33.457 6.500 -43.473 1.00 74.00 563 ASP A CA 1
ATOM 4643 C C . ASP A 1 563 ? 32.306 7.448 -43.155 1.00 74.00 563 ASP A C 1
ATOM 4645 O O . ASP A 1 563 ? 32.295 8.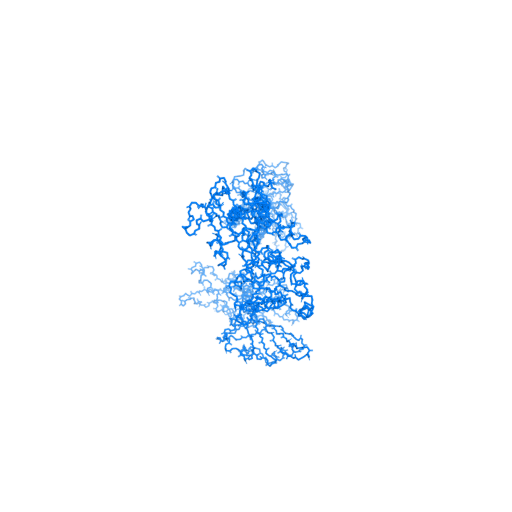103 -42.113 1.00 74.00 563 ASP A O 1
ATOM 4649 N N . LEU A 1 564 ? 31.310 7.504 -44.038 1.00 76.19 564 LEU A N 1
ATOM 4650 C CA . LEU A 1 564 ? 30.083 8.253 -43.810 1.00 76.19 564 LEU A CA 1
ATOM 4651 C C . LEU A 1 564 ? 29.327 7.696 -42.596 1.00 76.19 564 LEU A C 1
ATOM 4653 O O . LEU A 1 564 ? 28.946 8.461 -41.715 1.00 76.19 564 LEU A O 1
ATOM 4657 N N . LEU A 1 565 ? 29.194 6.372 -42.486 1.00 75.19 565 LEU A N 1
ATOM 4658 C CA . LEU A 1 565 ? 28.608 5.721 -41.310 1.00 75.19 565 LEU A CA 1
ATOM 4659 C C . LEU A 1 565 ? 29.443 5.935 -40.041 1.00 75.19 565 LEU A C 1
ATOM 4661 O O . LEU A 1 565 ? 28.869 6.213 -38.992 1.00 75.19 565 LEU A O 1
ATOM 4665 N N . ASN A 1 566 ? 30.775 5.883 -40.126 1.00 76.12 566 ASN A N 1
ATOM 4666 C CA . ASN A 1 566 ? 31.672 6.181 -39.007 1.00 76.12 566 ASN A CA 1
ATOM 4667 C C . ASN A 1 566 ? 31.521 7.637 -38.538 1.00 76.12 566 ASN A C 1
ATOM 4669 O O . ASN A 1 566 ? 31.482 7.878 -37.332 1.00 76.12 566 ASN A O 1
ATOM 4673 N N . LYS A 1 567 ? 31.370 8.607 -39.450 1.00 78.62 567 LYS A N 1
ATOM 4674 C CA . LYS A 1 567 ? 31.067 10.008 -39.091 1.00 78.62 567 LYS A CA 1
ATOM 4675 C C . LYS A 1 567 ? 29.693 10.145 -38.432 1.00 78.62 567 LYS A C 1
ATOM 4677 O O . LYS A 1 567 ? 29.540 10.924 -37.498 1.00 78.62 567 LYS A O 1
ATOM 4682 N N . LEU A 1 568 ? 28.715 9.360 -38.881 1.00 79.94 568 LEU A N 1
ATOM 4683 C CA . LEU A 1 568 ? 27.365 9.320 -38.314 1.00 79.94 568 LEU A CA 1
ATOM 4684 C C . LEU A 1 568 ? 27.259 8.467 -37.043 1.00 79.94 568 LEU A C 1
ATOM 4686 O O . LEU A 1 568 ? 26.204 8.453 -36.412 1.00 79.94 568 LEU A O 1
ATOM 4690 N N . SER A 1 569 ? 28.337 7.798 -36.622 1.00 81.75 569 SER A N 1
ATOM 4691 C CA . SER A 1 569 ? 28.334 6.902 -35.458 1.00 81.75 569 SER A CA 1
ATOM 4692 C C . SER A 1 569 ? 27.895 7.595 -34.169 1.00 81.75 569 SER A C 1
ATOM 4694 O O . SER A 1 569 ? 27.174 7.001 -33.375 1.00 81.75 569 SER A O 1
ATOM 4696 N N . SER A 1 570 ? 28.248 8.872 -33.991 1.00 81.19 570 SER A N 1
ATOM 4697 C CA . SER A 1 570 ? 27.833 9.687 -32.843 1.00 81.19 570 SER A CA 1
ATOM 4698 C C . SER A 1 570 ? 26.352 10.072 -32.866 1.00 81.19 570 SER A C 1
ATOM 4700 O O . SER A 1 570 ? 25.814 10.450 -31.826 1.00 81.19 570 SER A O 1
ATOM 4702 N N . LYS A 1 571 ? 25.682 9.973 -34.021 1.00 84.50 571 LYS A N 1
ATOM 4703 C CA . LYS A 1 571 ? 24.241 10.218 -34.179 1.00 84.50 571 LYS A CA 1
ATOM 4704 C C . LYS A 1 571 ? 23.416 8.929 -34.092 1.00 84.50 571 LYS A C 1
ATOM 4706 O O . LYS A 1 571 ? 22.212 9.015 -33.879 1.00 84.50 571 LYS A O 1
ATOM 4711 N N . ILE A 1 572 ? 24.030 7.750 -34.228 1.00 87.69 572 ILE A N 1
ATOM 4712 C CA . ILE A 1 572 ? 23.339 6.453 -34.265 1.00 87.69 572 ILE A CA 1
ATOM 4713 C C . ILE A 1 572 ? 23.428 5.744 -32.904 1.00 87.69 572 ILE A C 1
ATOM 4715 O O . ILE A 1 572 ? 24.508 5.376 -32.448 1.00 87.69 572 ILE A O 1
ATOM 4719 N N . LEU A 1 573 ? 22.276 5.449 -32.304 1.00 90.06 573 LEU A N 1
ATOM 4720 C CA . LEU A 1 573 ? 22.160 4.738 -31.030 1.00 90.06 573 LEU A CA 1
ATOM 4721 C C . LEU A 1 573 ? 22.545 3.255 -31.160 1.00 90.06 573 LEU A C 1
ATOM 4723 O O . LEU A 1 573 ? 23.320 2.729 -30.363 1.00 90.06 573 LEU A O 1
ATOM 4727 N N . ASN A 1 574 ? 22.047 2.564 -32.192 1.00 89.56 574 ASN A N 1
ATOM 4728 C CA . ASN A 1 574 ? 22.339 1.145 -32.446 1.00 89.56 574 ASN A CA 1
ATOM 4729 C C . ASN A 1 574 ? 23.480 0.953 -33.465 1.00 89.56 574 ASN A C 1
ATOM 4731 O O . ASN A 1 574 ? 23.388 0.129 -34.384 1.00 89.56 574 ASN A O 1
ATOM 4735 N N . TYR A 1 575 ? 24.572 1.710 -33.300 1.00 87.06 575 TYR A N 1
ATOM 4736 C CA . TYR A 1 575 ? 25.635 1.827 -34.306 1.00 87.06 575 TYR A CA 1
ATOM 4737 C C . TYR A 1 575 ? 26.209 0.474 -34.739 1.00 87.06 575 TYR A C 1
ATOM 4739 O O . TYR A 1 575 ? 26.296 0.180 -35.927 1.00 87.06 575 TYR A O 1
ATOM 4747 N N . LYS A 1 576 ? 26.511 -0.408 -33.780 1.00 85.75 576 LYS A N 1
ATOM 4748 C CA . LYS A 1 576 ? 27.080 -1.735 -34.061 1.00 85.75 576 LYS A CA 1
ATOM 4749 C C . LYS A 1 576 ? 26.152 -2.627 -34.902 1.00 85.75 576 LYS A C 1
ATOM 4751 O O . LYS A 1 576 ? 26.626 -3.346 -35.773 1.00 85.75 576 LYS A O 1
ATOM 4756 N N . GLN A 1 577 ? 24.839 -2.585 -34.666 1.00 85.88 577 GLN A N 1
ATOM 4757 C CA . GLN A 1 577 ? 23.859 -3.378 -35.423 1.00 85.88 577 GLN A CA 1
ATOM 4758 C C . GLN A 1 577 ? 23.681 -2.839 -36.847 1.00 85.88 577 GLN A C 1
ATOM 4760 O O . GLN A 1 577 ? 23.623 -3.608 -37.809 1.00 85.88 577 GLN A O 1
ATOM 4765 N N . THR A 1 578 ? 23.645 -1.513 -36.971 1.00 86.19 578 THR A N 1
ATOM 4766 C CA . THR A 1 578 ? 23.618 -0.807 -38.255 1.00 86.19 578 THR A CA 1
ATOM 4767 C C . THR A 1 578 ? 24.870 -1.133 -39.074 1.00 86.19 578 THR A C 1
ATOM 4769 O O . THR A 1 578 ? 24.760 -1.547 -40.226 1.00 86.19 578 THR A O 1
ATOM 4772 N N . LEU A 1 579 ? 26.055 -1.071 -38.453 1.00 84.88 579 LEU A N 1
ATOM 4773 C CA . LEU A 1 579 ? 27.329 -1.416 -39.085 1.00 84.88 579 LEU A CA 1
ATOM 4774 C C . LEU A 1 579 ? 27.359 -2.877 -39.555 1.00 84.88 579 LEU A C 1
ATOM 4776 O O . LEU A 1 579 ? 27.767 -3.135 -40.682 1.00 84.88 579 LEU A O 1
ATOM 4780 N N . ASN A 1 580 ? 26.869 -3.822 -38.748 1.00 87.56 580 ASN A N 1
ATOM 4781 C CA . ASN A 1 580 ? 26.785 -5.232 -39.141 1.00 87.56 580 ASN A CA 1
ATOM 4782 C C . ASN A 1 580 ? 25.860 -5.453 -40.350 1.00 87.56 580 ASN A C 1
ATOM 4784 O O . ASN A 1 580 ? 26.188 -6.240 -41.233 1.00 87.56 580 ASN A O 1
ATOM 4788 N N . SER A 1 581 ? 24.717 -4.763 -40.400 1.00 88.31 581 SER A N 1
ATOM 4789 C CA . SER A 1 581 ? 23.753 -4.868 -41.510 1.00 88.31 581 SER A CA 1
ATOM 4790 C C . SER A 1 581 ? 24.351 -4.325 -42.809 1.00 88.31 581 SER A C 1
ATOM 4792 O O . SER A 1 581 ? 24.237 -4.942 -43.870 1.00 88.31 581 SER A O 1
ATOM 4794 N N . VAL A 1 582 ? 25.080 -3.212 -42.712 1.00 84.38 582 VAL A N 1
ATOM 4795 C CA . VAL A 1 582 ? 25.820 -2.640 -43.839 1.00 84.38 582 VAL A CA 1
ATOM 4796 C C . VAL A 1 582 ? 26.971 -3.558 -44.264 1.00 84.38 582 VAL A C 1
ATOM 4798 O O . VAL A 1 582 ? 27.111 -3.833 -45.452 1.00 84.38 582 VAL A O 1
ATOM 4801 N N . GLN A 1 583 ? 27.746 -4.111 -43.328 1.00 83.19 583 GLN A N 1
ATOM 4802 C CA . GLN A 1 583 ? 28.809 -5.081 -43.624 1.00 83.19 583 GLN A CA 1
ATOM 4803 C C . GLN A 1 583 ? 28.275 -6.365 -44.273 1.00 83.19 583 GLN A C 1
ATOM 4805 O O . GLN A 1 583 ? 28.892 -6.880 -45.203 1.00 83.19 583 GLN A O 1
ATOM 4810 N N . PHE A 1 584 ? 27.116 -6.868 -43.840 1.00 86.44 584 PHE A N 1
ATOM 4811 C CA . PHE A 1 584 ? 26.460 -8.010 -44.478 1.00 86.44 584 PHE A CA 1
ATOM 4812 C C . PHE A 1 584 ? 26.139 -7.721 -45.942 1.00 86.44 584 PHE A C 1
ATOM 4814 O O . PHE A 1 584 ? 26.463 -8.536 -46.806 1.00 86.44 584 PHE A O 1
ATOM 4821 N N . LEU A 1 585 ? 25.554 -6.552 -46.223 1.00 85.62 585 LEU A N 1
ATOM 4822 C CA . LEU A 1 585 ? 25.294 -6.119 -47.589 1.00 85.62 585 LEU A CA 1
ATOM 4823 C C . LEU A 1 585 ? 26.604 -6.039 -48.379 1.00 85.62 585 LEU A C 1
ATOM 4825 O O . LEU A 1 585 ? 26.660 -6.520 -49.503 1.00 85.62 585 LEU A O 1
ATOM 4829 N N . ILE A 1 586 ? 27.683 -5.462 -47.824 1.00 75.62 586 ILE A N 1
ATOM 4830 C CA . ILE A 1 586 ? 29.000 -5.373 -48.502 1.00 75.62 586 ILE A CA 1
ATOM 4831 C C . ILE A 1 586 ? 29.514 -6.761 -48.888 1.00 75.62 586 ILE A C 1
ATOM 4833 O O . ILE A 1 586 ? 29.976 -6.955 -50.006 1.00 75.62 586 ILE A O 1
ATOM 4837 N N . ASN A 1 587 ? 29.378 -7.730 -47.990 1.00 81.81 587 ASN A N 1
ATOM 4838 C CA . ASN A 1 587 ? 29.850 -9.090 -48.220 1.00 81.81 587 ASN A CA 1
ATOM 4839 C C . ASN A 1 587 ? 28.941 -9.896 -49.163 1.00 81.81 587 ASN A C 1
ATOM 4841 O O . ASN A 1 587 ? 29.362 -10.932 -49.670 1.00 81.81 587 ASN A O 1
ATOM 4845 N N . ASN A 1 588 ? 27.715 -9.431 -49.423 1.00 84.44 588 ASN A N 1
ATOM 4846 C CA . ASN A 1 588 ? 26.731 -10.108 -50.264 1.00 84.44 588 ASN A CA 1
ATOM 4847 C C . ASN A 1 588 ? 26.186 -9.149 -51.327 1.00 84.44 588 ASN A C 1
ATOM 4849 O O . ASN A 1 588 ? 25.112 -8.571 -51.189 1.00 84.44 588 ASN A O 1
ATOM 4853 N N . ASN A 1 589 ? 26.924 -9.002 -52.425 1.00 82.19 589 ASN A N 1
ATOM 4854 C CA . ASN A 1 589 ? 26.631 -8.017 -53.469 1.00 82.19 589 ASN A CA 1
ATOM 4855 C C . ASN A 1 589 ? 25.280 -8.185 -54.180 1.00 82.19 589 ASN A C 1
ATOM 4857 O O . ASN A 1 589 ? 24.817 -7.234 -54.795 1.00 82.19 589 ASN A O 1
ATOM 4861 N N . SER A 1 590 ? 24.645 -9.353 -54.115 1.00 80.88 590 SER A N 1
ATOM 4862 C CA . SER A 1 590 ? 23.299 -9.581 -54.655 1.00 80.88 590 SER A CA 1
ATOM 4863 C C . SER A 1 590 ? 22.194 -9.496 -53.600 1.00 80.88 590 SER A C 1
ATOM 4865 O O . SER A 1 590 ? 21.031 -9.677 -53.943 1.00 80.88 590 SER A O 1
ATOM 4867 N N . ALA A 1 591 ? 22.536 -9.296 -52.324 1.00 82.12 591 ALA A N 1
ATOM 4868 C CA . ALA A 1 591 ? 21.559 -9.290 -51.249 1.00 82.12 591 ALA A CA 1
ATOM 4869 C C . ALA A 1 591 ? 20.783 -7.973 -51.212 1.00 82.12 591 ALA A C 1
ATOM 4871 O O . ALA A 1 591 ? 21.350 -6.884 -51.311 1.00 82.12 591 ALA A O 1
ATOM 4872 N N . GLU A 1 592 ? 19.483 -8.107 -50.995 1.00 89.19 592 GLU A N 1
ATOM 4873 C CA . GLU A 1 592 ? 18.599 -7.019 -50.612 1.00 89.19 592 GLU A CA 1
ATOM 4874 C C . GLU A 1 592 ? 18.372 -7.114 -49.106 1.00 89.19 592 GLU A C 1
ATOM 4876 O O . GLU A 1 592 ? 18.174 -8.204 -48.561 1.00 89.19 592 GLU A O 1
ATOM 4881 N N . LEU A 1 593 ? 18.447 -5.979 -48.415 1.00 91.06 593 LEU A N 1
ATOM 4882 C CA . LEU A 1 593 ? 18.227 -5.933 -46.975 1.00 91.06 593 LEU A CA 1
ATOM 4883 C C . LEU A 1 593 ? 17.495 -4.654 -46.604 1.00 91.06 593 LEU A C 1
ATOM 4885 O O . LEU A 1 593 ? 17.901 -3.558 -46.999 1.00 91.06 593 LEU A O 1
ATOM 4889 N N . THR A 1 594 ? 16.473 -4.820 -45.775 1.00 92.56 594 THR A N 1
ATOM 4890 C CA . THR A 1 594 ? 15.831 -3.739 -45.040 1.00 92.56 594 THR A CA 1
ATOM 4891 C C . THR A 1 594 ? 16.161 -3.901 -43.564 1.00 92.56 594 THR A C 1
ATOM 4893 O O . THR A 1 594 ? 15.989 -4.982 -42.998 1.00 92.56 594 THR A O 1
ATOM 4896 N N . PHE A 1 595 ? 16.669 -2.845 -42.940 1.00 92.44 595 PHE A N 1
ATOM 4897 C CA . PHE A 1 595 ? 17.010 -2.839 -41.520 1.00 92.44 595 PHE A CA 1
ATOM 4898 C C . PHE A 1 595 ? 16.702 -1.481 -40.889 1.00 92.44 595 PHE A C 1
ATOM 4900 O O . PHE A 1 595 ? 16.563 -0.474 -41.579 1.00 92.44 595 PHE A O 1
ATOM 4907 N N . ILE A 1 596 ? 16.577 -1.466 -39.562 1.00 92.31 596 ILE A N 1
ATOM 4908 C CA . ILE A 1 596 ? 16.179 -0.280 -38.801 1.00 92.31 596 ILE A CA 1
ATOM 4909 C C . ILE A 1 596 ? 17.366 0.266 -38.007 1.00 92.31 596 ILE A C 1
ATOM 4911 O O . ILE A 1 596 ? 18.061 -0.469 -37.293 1.00 92.31 596 ILE A O 1
ATOM 4915 N N . THR A 1 597 ? 17.550 1.578 -38.085 1.00 91.31 597 THR A N 1
ATOM 4916 C CA . THR A 1 597 ? 18.561 2.332 -37.349 1.00 91.31 597 THR A CA 1
ATOM 4917 C C . THR A 1 597 ? 17.884 3.349 -36.437 1.00 91.31 597 THR A C 1
ATOM 4919 O O . THR A 1 597 ? 17.066 4.150 -36.879 1.00 91.31 597 THR A O 1
ATOM 4922 N N . TYR A 1 598 ? 18.240 3.318 -35.155 1.00 91.25 598 TYR A N 1
ATOM 4923 C CA . TYR A 1 598 ? 17.768 4.259 -34.140 1.00 91.25 598 TYR A CA 1
ATOM 4924 C C . TYR A 1 598 ? 18.813 5.354 -33.960 1.00 91.25 598 TYR A C 1
ATOM 4926 O O . TYR A 1 598 ? 20.000 5.046 -33.819 1.00 91.25 598 TYR A O 1
ATOM 4934 N N . LEU A 1 599 ? 18.389 6.613 -33.945 1.00 91.44 599 LEU A N 1
ATOM 4935 C CA . LEU A 1 599 ? 19.259 7.760 -33.707 1.00 91.44 599 LEU A CA 1
ATOM 4936 C C . LEU A 1 599 ? 19.234 8.193 -32.235 1.00 91.44 599 LEU A C 1
ATOM 4938 O O . LEU A 1 599 ? 18.296 7.908 -31.492 1.00 91.44 599 LEU A O 1
ATOM 4942 N N . ASN A 1 600 ? 20.287 8.892 -31.811 1.00 87.12 600 ASN A N 1
ATOM 4943 C CA . ASN A 1 600 ? 20.433 9.418 -30.450 1.00 87.12 600 ASN A CA 1
ATOM 4944 C C . ASN A 1 600 ? 19.449 10.558 -30.134 1.00 87.12 600 ASN A C 1
ATOM 4946 O O . ASN A 1 600 ? 19.210 10.842 -28.965 1.00 87.12 600 ASN A O 1
ATOM 4950 N N . ASP A 1 601 ? 18.872 11.192 -31.157 1.00 86.69 601 ASP A N 1
ATOM 4951 C CA . ASP A 1 601 ? 17.852 12.240 -31.030 1.00 86.69 601 ASP A CA 1
ATOM 4952 C C . ASP A 1 601 ? 16.411 11.691 -30.948 1.00 86.69 601 ASP A C 1
ATOM 4954 O O . ASP A 1 601 ? 15.466 12.467 -30.842 1.00 86.69 601 ASP A O 1
ATOM 4958 N N . GLY A 1 602 ? 16.240 10.362 -30.977 1.00 85.00 602 GLY A N 1
ATOM 4959 C CA . GLY A 1 602 ? 14.946 9.681 -30.873 1.00 85.00 602 GLY A CA 1
ATOM 4960 C C . GLY A 1 602 ? 14.322 9.266 -32.207 1.00 85.00 602 GLY A C 1
ATOM 4961 O O . GLY A 1 602 ? 13.393 8.456 -32.201 1.00 85.00 602 GLY A O 1
ATOM 4962 N N . ARG A 1 603 ? 14.845 9.739 -33.347 1.00 91.62 603 ARG A N 1
ATOM 4963 C CA . ARG A 1 603 ? 14.338 9.342 -34.669 1.00 91.62 603 ARG A CA 1
ATOM 4964 C C . ARG A 1 603 ? 14.689 7.896 -35.011 1.00 91.62 603 ARG A C 1
ATOM 4966 O O . ARG A 1 603 ? 15.674 7.332 -34.526 1.00 91.62 603 ARG A O 1
ATOM 4973 N N . VAL A 1 604 ? 13.887 7.296 -35.886 1.00 92.00 604 VAL A N 1
ATOM 4974 C CA . VAL A 1 604 ? 14.067 5.922 -36.354 1.00 92.00 604 VAL A CA 1
ATOM 4975 C C . VAL A 1 604 ? 13.960 5.850 -37.865 1.00 92.00 604 VAL A C 1
ATOM 4977 O O . VAL A 1 604 ? 12.927 6.184 -38.445 1.00 92.00 604 VAL A O 1
ATOM 4980 N N . PHE A 1 605 ? 15.024 5.374 -38.502 1.00 93.31 605 PHE A N 1
ATOM 4981 C CA . PHE A 1 605 ? 15.101 5.243 -39.950 1.00 93.31 605 PHE A CA 1
ATOM 4982 C C . PHE A 1 605 ? 15.028 3.779 -40.374 1.00 93.31 605 PHE A C 1
ATOM 4984 O O . PHE A 1 605 ? 15.751 2.928 -39.853 1.00 93.31 605 PHE A O 1
ATOM 4991 N N . GLU A 1 606 ? 14.178 3.500 -41.356 1.00 94.19 606 GLU A N 1
ATOM 4992 C CA . GLU A 1 606 ? 14.189 2.264 -42.130 1.00 94.19 606 GLU A CA 1
ATOM 4993 C C . GLU A 1 606 ? 15.109 2.457 -43.336 1.00 94.19 606 GLU A C 1
ATOM 4995 O O . GLU A 1 606 ? 14.933 3.378 -44.139 1.00 94.19 606 GLU A O 1
ATOM 5000 N N . ILE A 1 607 ? 16.121 1.602 -43.445 1.00 93.31 607 ILE A N 1
ATOM 5001 C CA . ILE A 1 607 ? 17.122 1.643 -44.504 1.00 93.31 607 ILE A CA 1
ATOM 5002 C C . ILE A 1 607 ? 16.918 0.416 -45.372 1.00 93.31 607 ILE A C 1
ATOM 5004 O O . ILE A 1 607 ? 17.101 -0.710 -44.912 1.00 93.31 607 ILE A O 1
ATOM 5008 N N . THR A 1 608 ? 16.570 0.642 -46.634 1.00 92.69 608 THR A N 1
ATOM 5009 C CA . THR A 1 608 ? 16.459 -0.413 -47.643 1.00 92.69 608 THR A CA 1
ATOM 5010 C C . THR A 1 608 ? 17.607 -0.292 -48.629 1.00 92.69 608 THR A C 1
ATOM 5012 O O . THR A 1 608 ? 17.900 0.800 -49.119 1.00 92.69 608 THR A O 1
ATOM 5015 N N . SER A 1 609 ? 18.263 -1.411 -48.925 1.00 92.44 609 SER A N 1
ATOM 5016 C CA . SER A 1 609 ? 19.367 -1.469 -49.876 1.00 92.44 609 SER A CA 1
ATOM 5017 C C . SER A 1 609 ? 19.067 -2.412 -51.032 1.00 92.44 609 SER A C 1
ATOM 5019 O O . SER A 1 609 ? 18.662 -3.552 -50.806 1.00 92.44 609 SER A O 1
ATOM 5021 N N . GLN A 1 610 ? 19.312 -1.937 -52.255 1.00 91.06 610 GLN A N 1
ATOM 5022 C CA . GLN A 1 610 ? 19.193 -2.726 -53.479 1.00 91.06 610 GLN A CA 1
ATOM 5023 C C . GLN A 1 610 ? 20.478 -2.673 -54.311 1.00 91.06 610 GLN A C 1
ATOM 5025 O O . GLN A 1 610 ? 21.031 -1.586 -54.527 1.00 91.06 610 GLN A O 1
ATOM 5030 N N . PRO A 1 611 ? 20.956 -3.815 -54.831 1.00 90.69 611 PRO A N 1
ATOM 5031 C CA . PRO A 1 611 ? 22.123 -3.852 -55.693 1.00 90.69 611 PRO A CA 1
ATOM 5032 C C . PRO A 1 611 ? 21.809 -3.300 -57.088 1.00 90.69 611 PRO A C 1
ATOM 5034 O O . PRO A 1 611 ? 20.809 -3.631 -57.717 1.00 90.69 611 PRO A O 1
ATOM 5037 N N . ARG A 1 612 ? 22.708 -2.477 -57.621 1.00 87.94 612 ARG A N 1
ATOM 5038 C CA . ARG A 1 612 ? 22.702 -2.054 -59.022 1.00 87.94 612 ARG A CA 1
ATOM 5039 C C . ARG A 1 612 ? 23.458 -3.099 -59.814 1.00 87.94 612 ARG A C 1
ATOM 5041 O O . ARG A 1 612 ? 24.645 -3.305 -59.589 1.00 87.94 612 ARG A O 1
ATOM 5048 N N . VAL A 1 613 ? 22.791 -3.742 -60.760 1.00 81.88 613 VAL A N 1
ATOM 5049 C CA . VAL A 1 613 ? 23.394 -4.783 -61.593 1.00 81.88 613 VAL A CA 1
ATOM 5050 C C . VAL A 1 613 ? 23.253 -4.382 -63.055 1.00 81.88 613 VAL A C 1
ATOM 5052 O O . VAL A 1 613 ? 22.177 -3.989 -63.498 1.00 81.88 613 VAL A O 1
ATOM 5055 N N . LYS A 1 614 ? 24.340 -4.472 -63.823 1.00 77.88 614 LYS A N 1
ATOM 5056 C CA . LYS A 1 614 ? 24.326 -4.279 -65.280 1.00 77.88 614 LYS A CA 1
ATOM 5057 C C . LYS A 1 614 ? 24.973 -5.495 -65.925 1.00 77.88 614 LYS A C 1
ATOM 5059 O O . LYS A 1 614 ? 26.111 -5.817 -65.596 1.00 77.88 614 LYS A O 1
ATOM 5064 N N . ASN A 1 615 ? 24.255 -6.165 -66.826 1.00 77.56 615 ASN A N 1
ATOM 5065 C CA . ASN A 1 615 ? 24.688 -7.418 -67.462 1.00 77.56 615 ASN A CA 1
ATOM 5066 C C . ASN A 1 615 ? 25.115 -8.492 -66.440 1.00 77.56 615 ASN A C 1
ATOM 5068 O O . ASN A 1 615 ? 26.161 -9.115 -66.595 1.00 77.56 615 ASN A O 1
ATOM 5072 N N . SER A 1 616 ? 24.340 -8.660 -65.364 1.00 75.25 616 SER A N 1
ATOM 5073 C CA . SER A 1 616 ? 24.620 -9.612 -64.273 1.00 75.25 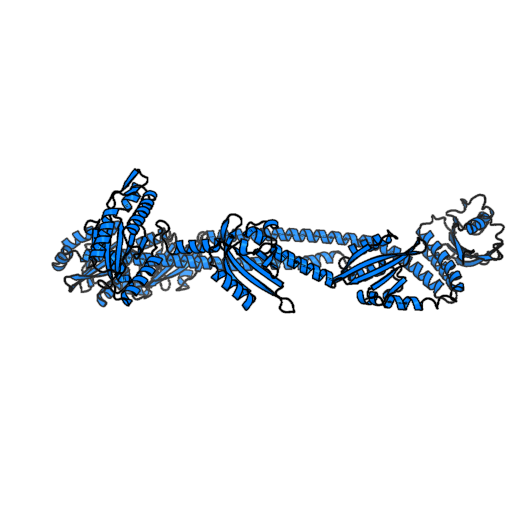616 SER A CA 1
ATOM 5074 C C . SER A 1 616 ? 25.892 -9.334 -63.452 1.00 75.25 616 SER A C 1
ATOM 5076 O O . SER A 1 616 ? 26.290 -10.169 -62.645 1.00 75.25 616 SER A O 1
ATOM 5078 N N . VAL A 1 617 ? 26.507 -8.151 -63.603 1.00 75.88 617 VAL A N 1
ATOM 5079 C CA . VAL A 1 617 ? 27.638 -7.684 -62.784 1.00 75.88 617 VAL A CA 1
ATOM 5080 C C . VAL A 1 617 ? 27.174 -6.586 -61.834 1.00 75.88 617 VAL A C 1
ATOM 5082 O O . VAL A 1 617 ? 26.530 -5.623 -62.255 1.00 75.88 617 VAL A O 1
ATOM 5085 N N . PHE A 1 618 ? 27.515 -6.726 -60.556 1.00 81.81 618 PHE A N 1
ATOM 5086 C CA . PHE A 1 618 ? 27.276 -5.714 -59.529 1.00 81.81 618 PHE A CA 1
ATOM 5087 C C . PHE A 1 618 ? 28.061 -4.430 -59.832 1.00 81.81 618 PHE A C 1
ATOM 5089 O O . PHE A 1 618 ? 29.270 -4.478 -60.028 1.00 81.81 618 PHE A O 1
ATOM 5096 N N . ARG A 1 619 ? 27.362 -3.294 -59.869 1.00 85.69 619 ARG A N 1
ATOM 5097 C CA . ARG A 1 619 ? 27.860 -1.943 -60.183 1.00 85.69 619 ARG A CA 1
ATOM 5098 C C . ARG A 1 619 ? 27.691 -0.972 -59.015 1.00 85.69 619 ARG A C 1
ATOM 5100 O O . ARG A 1 619 ? 27.621 0.239 -59.213 1.00 85.69 619 ARG A O 1
ATOM 5107 N N . GLY A 1 620 ? 27.577 -1.510 -57.805 1.00 87.00 620 GLY A N 1
ATOM 5108 C CA . GLY A 1 620 ? 27.265 -0.754 -56.601 1.00 87.00 620 GLY A CA 1
ATOM 5109 C C . GLY A 1 620 ? 25.831 -0.951 -56.155 1.00 87.00 620 GLY A C 1
ATOM 5110 O O . GLY A 1 620 ? 25.159 -1.878 -56.594 1.00 87.00 620 GLY A O 1
ATOM 5111 N N . ARG A 1 621 ? 25.340 -0.107 -55.257 1.00 90.56 621 ARG A N 1
ATOM 5112 C CA . ARG A 1 621 ? 23.998 -0.254 -54.681 1.00 90.56 621 ARG A CA 1
ATOM 5113 C C . ARG A 1 621 ? 23.385 1.081 -54.316 1.00 90.56 621 ARG A C 1
ATOM 5115 O O . ARG A 1 621 ? 24.087 2.071 -54.125 1.00 90.56 621 ARG A O 1
ATOM 5122 N N . VAL A 1 622 ? 22.067 1.078 -54.216 1.00 90.31 622 VAL A N 1
ATOM 5123 C CA . VAL A 1 622 ? 21.275 2.216 -53.762 1.00 90.31 622 VAL A CA 1
ATOM 5124 C C . VAL A 1 622 ? 20.797 1.928 -52.349 1.00 90.31 622 VAL A C 1
ATOM 5126 O O . VAL A 1 622 ? 20.249 0.859 -52.086 1.00 90.31 622 VAL A O 1
ATOM 5129 N N . PHE A 1 623 ? 21.003 2.881 -51.449 1.00 90.94 623 PHE A N 1
ATOM 5130 C CA . PHE A 1 623 ? 20.358 2.933 -50.148 1.00 90.94 623 PHE A CA 1
ATOM 5131 C C . PHE A 1 623 ? 19.244 3.975 -50.185 1.00 90.94 623 PHE A C 1
ATOM 5133 O O . PHE A 1 623 ? 19.461 5.112 -50.610 1.00 90.94 623 PHE A O 1
ATOM 5140 N N . SER A 1 624 ? 18.070 3.573 -49.716 1.00 91.69 624 SER A N 1
ATOM 5141 C CA . SER A 1 624 ? 16.918 4.434 -49.482 1.00 91.69 624 SER A CA 1
ATOM 5142 C C . SER A 1 624 ? 16.670 4.521 -47.981 1.00 91.69 624 SER A C 1
ATOM 5144 O O . SER A 1 624 ? 16.522 3.492 -47.322 1.00 91.69 624 SER A O 1
ATOM 5146 N N . PHE A 1 625 ? 16.599 5.742 -47.462 1.00 92.25 625 PHE A N 1
ATOM 5147 C CA . PHE A 1 625 ? 16.356 6.053 -46.058 1.00 92.25 625 PHE A CA 1
ATOM 5148 C C . PHE A 1 625 ? 14.950 6.639 -45.914 1.00 92.25 625 PHE A C 1
ATOM 5150 O O . PHE A 1 625 ? 14.621 7.625 -46.581 1.00 92.25 625 PHE A O 1
ATOM 5157 N N . MET A 1 626 ? 14.134 6.029 -45.055 1.00 92.44 626 MET A N 1
ATOM 5158 C CA . MET A 1 626 ? 12.777 6.476 -44.743 1.00 92.44 626 MET A CA 1
ATOM 5159 C C . MET A 1 626 ? 12.632 6.696 -43.238 1.00 92.44 626 MET A C 1
ATOM 5161 O O . MET A 1 626 ? 12.956 5.814 -42.445 1.00 92.44 626 MET A O 1
ATOM 5165 N N . ASP A 1 627 ? 12.125 7.860 -42.837 1.00 91.50 627 ASP A N 1
ATOM 5166 C CA . ASP A 1 627 ? 11.791 8.129 -41.439 1.00 91.50 627 ASP A CA 1
ATOM 5167 C C . ASP A 1 627 ? 10.492 7.399 -41.060 1.00 91.50 627 ASP A C 1
ATOM 5169 O O . ASP A 1 627 ? 9.423 7.668 -41.614 1.00 91.50 627 ASP A O 1
ATOM 5173 N N . ILE A 1 628 ? 10.597 6.451 -40.126 1.00 91.25 628 ILE A N 1
ATOM 5174 C CA . ILE A 1 628 ? 9.482 5.648 -39.609 1.00 91.25 628 ILE A CA 1
ATOM 5175 C C . ILE A 1 628 ? 9.213 5.918 -38.123 1.00 91.25 628 ILE A C 1
ATOM 5177 O O . ILE A 1 628 ? 8.498 5.140 -37.486 1.00 91.25 628 ILE A O 1
ATOM 5181 N N . THR A 1 629 ? 9.747 7.012 -37.568 1.00 89.44 629 THR A N 1
ATOM 5182 C CA . THR A 1 629 ? 9.617 7.371 -36.143 1.00 89.44 629 THR A CA 1
ATOM 5183 C C . THR A 1 629 ? 8.155 7.343 -35.705 1.00 89.44 629 THR A C 1
ATOM 5185 O O . THR A 1 629 ? 7.780 6.540 -34.851 1.00 89.44 629 THR A O 1
ATOM 5188 N N . LYS A 1 630 ? 7.295 8.094 -36.408 1.00 87.44 630 LYS A N 1
ATOM 5189 C CA . LYS A 1 630 ? 5.852 8.164 -36.130 1.00 87.44 630 LYS A CA 1
ATOM 5190 C C . LYS A 1 630 ? 5.159 6.800 -36.230 1.00 87.44 630 LYS A C 1
ATOM 5192 O O . LYS A 1 630 ? 4.275 6.496 -35.440 1.00 87.44 630 LYS A O 1
ATOM 5197 N N . LYS A 1 631 ? 5.572 5.952 -37.180 1.00 86.69 631 LYS A N 1
ATOM 5198 C CA . LYS A 1 631 ? 5.011 4.601 -37.361 1.00 86.69 631 LYS A CA 1
ATOM 5199 C C . LYS A 1 631 ? 5.340 3.702 -36.166 1.00 86.69 631 LYS A C 1
ATOM 5201 O O . LYS A 1 631 ? 4.466 2.981 -35.693 1.00 86.69 631 LYS A O 1
ATOM 5206 N N . ILE A 1 632 ? 6.581 3.745 -35.673 1.00 84.75 632 ILE A N 1
ATOM 5207 C CA . ILE A 1 632 ? 7.004 2.973 -34.495 1.00 84.75 632 ILE A CA 1
ATOM 5208 C C . ILE A 1 632 ? 6.354 3.506 -33.219 1.00 84.75 632 ILE A C 1
ATOM 5210 O O . ILE A 1 632 ? 5.944 2.705 -32.383 1.00 84.75 632 ILE A O 1
ATOM 5214 N N . GLU A 1 633 ? 6.249 4.824 -33.058 1.00 84.06 633 GLU A N 1
ATOM 5215 C CA . GLU A 1 633 ? 5.557 5.437 -31.919 1.00 84.06 633 GLU A CA 1
ATOM 5216 C C . GLU A 1 633 ? 4.090 5.005 -31.870 1.00 84.06 633 GLU A C 1
ATOM 5218 O O . GLU A 1 633 ? 3.668 4.439 -30.863 1.00 84.06 633 GLU A O 1
ATOM 5223 N N . SER A 1 634 ? 3.353 5.121 -32.981 1.00 86.12 634 SER A N 1
ATOM 5224 C CA . SER A 1 634 ? 1.964 4.649 -33.055 1.00 86.12 634 SER A CA 1
ATOM 5225 C C . SER A 1 634 ? 1.836 3.143 -32.787 1.00 86.12 634 SER A C 1
ATOM 5227 O O . SER A 1 634 ? 0.909 2.716 -32.103 1.00 86.12 634 SER A O 1
ATOM 5229 N N . GLN A 1 635 ? 2.777 2.319 -33.263 1.00 85.31 635 GLN A N 1
ATOM 5230 C CA . GLN A 1 635 ? 2.780 0.881 -32.967 1.00 85.31 635 GLN A CA 1
ATOM 5231 C C . GLN A 1 635 ? 3.002 0.605 -31.471 1.00 85.31 635 GLN A C 1
ATOM 5233 O O . GLN A 1 635 ? 2.316 -0.239 -30.893 1.00 85.31 635 GLN A O 1
ATOM 5238 N N . LYS A 1 636 ? 3.928 1.326 -30.825 1.00 83.19 636 LYS A N 1
ATOM 5239 C CA . LYS A 1 636 ? 4.177 1.216 -29.379 1.00 83.19 636 LYS A CA 1
ATOM 5240 C C . LYS A 1 636 ? 2.972 1.662 -28.559 1.00 83.19 636 LYS A C 1
ATOM 5242 O O . LYS A 1 636 ? 2.672 1.020 -27.557 1.00 83.19 636 LYS A O 1
ATOM 5247 N N . GLU A 1 637 ? 2.283 2.723 -28.971 1.00 83.25 637 GLU A N 1
ATOM 5248 C CA . GLU A 1 637 ? 1.045 3.178 -28.329 1.00 83.25 637 GLU A CA 1
ATOM 5249 C C . GLU A 1 637 ? -0.055 2.114 -28.419 1.00 83.25 637 GLU A C 1
ATOM 5251 O O . GLU A 1 637 ? -0.681 1.800 -27.407 1.00 83.25 637 GLU A O 1
ATOM 5256 N N . ILE A 1 638 ? -0.232 1.486 -29.589 1.00 86.12 638 ILE A N 1
ATOM 5257 C CA . ILE A 1 638 ? -1.177 0.372 -29.775 1.00 86.12 638 ILE A CA 1
ATOM 5258 C C . ILE A 1 638 ? -0.799 -0.824 -28.891 1.00 86.12 638 ILE A C 1
ATOM 5260 O O . ILE A 1 638 ? -1.663 -1.395 -28.223 1.00 86.12 638 ILE A O 1
ATOM 5264 N N . GLU A 1 639 ? 0.481 -1.205 -28.848 1.00 84.00 639 GLU A N 1
ATOM 5265 C CA . GLU A 1 639 ? 0.958 -2.299 -27.994 1.00 84.00 639 GLU A CA 1
ATOM 5266 C C . GLU A 1 639 ? 0.779 -1.998 -26.504 1.00 84.00 639 GLU A C 1
ATOM 5268 O O . GLU A 1 639 ? 0.401 -2.884 -25.735 1.00 84.00 639 GLU A O 1
ATOM 5273 N N . LEU A 1 640 ? 1.040 -0.759 -26.084 1.00 84.69 640 LEU A N 1
ATOM 5274 C CA . LEU A 1 640 ? 0.829 -0.319 -24.711 1.00 84.69 640 LEU A CA 1
ATOM 5275 C C . LEU A 1 640 ? -0.661 -0.357 -24.361 1.00 84.69 640 LEU A C 1
ATOM 5277 O O . LEU A 1 640 ? -1.016 -0.933 -23.336 1.00 84.69 640 LEU A O 1
ATOM 5281 N N . ALA A 1 641 ? -1.531 0.165 -25.229 1.00 83.56 641 ALA A N 1
ATOM 5282 C CA . ALA A 1 641 ? -2.979 0.115 -25.048 1.00 83.56 641 ALA A CA 1
ATOM 5283 C C . ALA A 1 641 ? -3.498 -1.331 -24.966 1.00 83.56 641 ALA A C 1
ATOM 5285 O O . ALA A 1 641 ? -4.294 -1.653 -24.085 1.00 83.56 641 ALA A O 1
ATOM 5286 N N . ALA A 1 642 ? -2.995 -2.235 -25.815 1.00 86.88 642 ALA A N 1
ATOM 5287 C CA . ALA A 1 642 ? -3.329 -3.658 -25.759 1.00 86.88 642 ALA A CA 1
ATOM 5288 C C . ALA A 1 642 ? -2.856 -4.312 -24.449 1.00 86.88 642 ALA A C 1
ATOM 5290 O O . ALA A 1 642 ? -3.602 -5.074 -23.835 1.00 86.88 642 ALA A O 1
ATOM 5291 N N . LYS A 1 643 ? -1.645 -3.985 -23.978 1.00 84.94 643 LYS A N 1
ATOM 5292 C CA . LYS A 1 643 ? -1.134 -4.468 -22.686 1.00 84.94 643 LYS A CA 1
ATOM 5293 C C . LYS A 1 643 ? -1.961 -3.948 -21.513 1.00 84.94 643 LYS A C 1
ATOM 5295 O O . LYS A 1 643 ? -2.237 -4.733 -20.609 1.00 84.94 643 LYS A O 1
ATOM 5300 N N . VAL A 1 644 ? -2.360 -2.675 -21.524 1.00 84.69 644 VAL A N 1
ATOM 5301 C CA . VAL A 1 644 ? -3.236 -2.082 -20.498 1.00 84.69 644 VAL A CA 1
ATOM 5302 C C . VAL A 1 644 ? -4.598 -2.776 -20.493 1.00 84.69 644 VAL A C 1
ATOM 5304 O O . VAL A 1 644 ? -5.069 -3.171 -19.431 1.00 84.69 644 VAL A O 1
ATOM 5307 N N . PHE A 1 645 ? -5.191 -3.006 -21.668 1.00 91.00 645 PHE A N 1
ATOM 5308 C CA . PHE A 1 645 ? -6.453 -3.735 -21.806 1.00 91.00 645 PHE A CA 1
ATOM 5309 C C . PHE A 1 645 ? -6.366 -5.151 -21.211 1.00 91.00 645 PHE A C 1
ATOM 5311 O O . PHE A 1 645 ? -7.184 -5.515 -20.366 1.00 91.00 645 PHE A O 1
ATOM 5318 N N . GLU A 1 646 ? -5.348 -5.932 -21.592 1.00 88.94 646 GLU A N 1
ATOM 5319 C CA . GLU A 1 646 ? -5.192 -7.328 -21.152 1.00 88.94 646 GLU A CA 1
ATOM 5320 C C . GLU A 1 646 ? -4.817 -7.485 -19.672 1.00 88.94 646 GLU A C 1
ATOM 5322 O O . GLU A 1 646 ? -5.196 -8.476 -19.047 1.00 88.94 646 GLU A O 1
ATOM 5327 N N . ASN A 1 647 ? -4.071 -6.530 -19.106 1.00 83.62 647 ASN A N 1
ATOM 5328 C CA . ASN A 1 647 ? -3.579 -6.597 -17.724 1.00 83.62 647 ASN A CA 1
ATOM 5329 C C . ASN A 1 647 ? -4.392 -5.744 -16.737 1.00 83.62 647 ASN A C 1
ATOM 5331 O O . ASN A 1 647 ? -3.994 -5.629 -15.577 1.00 83.62 647 ASN A O 1
ATOM 5335 N N . SER A 1 648 ? -5.513 -5.153 -17.162 1.00 89.69 648 SER A N 1
ATOM 5336 C CA . SER A 1 648 ? -6.428 -4.486 -16.233 1.00 89.69 648 SER A CA 1
ATOM 5337 C C . SER A 1 648 ? -6.980 -5.485 -15.215 1.00 89.69 648 SER A C 1
ATOM 5339 O O . SER A 1 648 ? -7.327 -6.618 -15.556 1.00 89.69 648 SER A O 1
ATOM 5341 N N . LEU A 1 649 ? -7.068 -5.056 -13.955 1.00 84.31 649 LEU A N 1
ATOM 5342 C CA . LEU A 1 649 ? -7.709 -5.833 -12.892 1.00 84.31 649 LEU A CA 1
ATOM 5343 C C . LEU A 1 649 ? -9.234 -5.849 -13.046 1.00 84.31 649 LEU A C 1
ATOM 5345 O O . LEU A 1 649 ? -9.886 -6.778 -12.577 1.00 84.31 649 LEU A O 1
ATOM 5349 N N . GLU A 1 650 ? -9.797 -4.861 -13.734 1.00 92.44 650 GLU A N 1
ATOM 5350 C CA . GLU A 1 650 ? -11.218 -4.809 -14.062 1.00 92.44 650 GLU A CA 1
ATOM 5351 C C . GLU A 1 650 ? -11.500 -5.626 -15.320 1.00 92.44 650 GLU A C 1
ATOM 5353 O O . GLU A 1 650 ? -10.698 -5.664 -16.262 1.00 92.44 650 GLU A O 1
ATOM 5358 N N . GLY A 1 651 ? -12.652 -6.291 -15.341 1.00 95.38 651 GLY A N 1
ATOM 5359 C CA . GLY A 1 651 ? -13.153 -6.909 -16.553 1.00 95.38 651 GLY A CA 1
ATOM 5360 C C . GLY A 1 651 ? -13.545 -5.824 -17.543 1.00 95.38 651 GLY A C 1
ATOM 5361 O O . GLY A 1 651 ? -14.339 -4.949 -17.217 1.00 95.38 651 GLY A O 1
ATOM 5362 N N . ILE A 1 652 ? -12.983 -5.878 -18.745 1.00 96.62 652 ILE A N 1
ATOM 5363 C CA . ILE A 1 652 ? -13.299 -4.952 -19.830 1.00 96.62 652 ILE A CA 1
ATOM 5364 C C . ILE A 1 652 ? -14.007 -5.734 -20.924 1.00 96.62 652 ILE A C 1
ATOM 5366 O O . ILE A 1 652 ? -13.529 -6.786 -21.355 1.00 96.62 652 ILE A O 1
ATOM 5370 N N . ILE A 1 653 ? -15.128 -5.193 -21.384 1.00 96.25 653 ILE A N 1
ATOM 5371 C CA . ILE A 1 653 ? -15.942 -5.717 -22.474 1.00 96.25 653 ILE A CA 1
ATOM 5372 C C . ILE A 1 653 ? -16.176 -4.614 -23.502 1.00 96.25 653 ILE A C 1
ATOM 5374 O O . ILE A 1 653 ? -16.441 -3.470 -23.152 1.00 96.25 653 ILE A O 1
ATOM 5378 N N . ILE A 1 654 ? -16.059 -4.946 -24.781 1.00 96.56 654 ILE A N 1
ATOM 5379 C CA . ILE A 1 654 ? -16.337 -4.042 -25.894 1.00 96.56 654 ILE A CA 1
ATOM 5380 C C . ILE A 1 654 ? -17.371 -4.722 -26.780 1.00 96.56 654 ILE A C 1
ATOM 5382 O O . ILE A 1 654 ? -17.236 -5.905 -27.110 1.00 96.56 654 ILE A O 1
ATOM 5386 N N . THR A 1 655 ? -18.392 -3.967 -27.168 1.00 97.31 655 THR A N 1
ATOM 5387 C CA . THR A 1 655 ? -19.486 -4.429 -28.027 1.00 97.31 655 THR A CA 1
ATOM 5388 C C . THR A 1 655 ? -19.605 -3.586 -29.293 1.00 97.31 655 THR A C 1
ATOM 5390 O O . THR A 1 655 ? -19.062 -2.480 -29.351 1.00 97.31 655 THR A O 1
ATOM 5393 N N . ASP A 1 656 ? -20.290 -4.107 -30.306 1.00 96.00 656 ASP A N 1
ATOM 5394 C CA . ASP A 1 656 ? -20.749 -3.332 -31.465 1.00 96.00 656 ASP A CA 1
ATOM 5395 C C . ASP A 1 656 ? -21.958 -2.433 -31.118 1.00 96.00 656 ASP A C 1
ATOM 5397 O O . ASP A 1 656 ? -22.420 -2.389 -29.974 1.00 96.00 656 ASP A O 1
ATOM 5401 N N . SER A 1 657 ? -22.483 -1.706 -32.108 1.00 94.69 657 SER A N 1
ATOM 5402 C CA . SER A 1 657 ? -23.668 -0.850 -31.962 1.00 94.69 657 SER A CA 1
ATOM 5403 C C . SER A 1 657 ? -24.944 -1.611 -31.577 1.00 94.69 657 SER A C 1
ATOM 5405 O O . SER A 1 657 ? -25.857 -1.014 -31.013 1.00 94.69 657 SER A O 1
ATOM 5407 N N . ASP A 1 658 ? -25.004 -2.920 -31.837 1.00 93.38 658 ASP A N 1
ATOM 5408 C CA . ASP A 1 658 ? -26.135 -3.801 -31.520 1.00 93.38 658 ASP A CA 1
ATOM 5409 C C . ASP A 1 658 ? -25.952 -4.548 -30.189 1.00 93.38 658 ASP A C 1
ATOM 5411 O O . ASP A 1 658 ? -26.768 -5.415 -29.837 1.00 93.38 658 ASP A O 1
ATOM 5415 N N . THR A 1 659 ? -24.922 -4.181 -29.414 1.00 94.12 659 THR A N 1
ATOM 5416 C CA . THR A 1 659 ? -24.507 -4.748 -28.118 1.00 94.12 659 THR A CA 1
ATOM 5417 C C . THR A 1 659 ? -23.953 -6.175 -28.179 1.00 94.12 659 THR A C 1
ATOM 5419 O O . THR A 1 659 ? -23.856 -6.839 -27.144 1.00 94.12 659 THR A O 1
ATOM 5422 N N . ASN A 1 660 ? -23.556 -6.669 -29.353 1.00 96.31 660 ASN A N 1
ATOM 5423 C CA . ASN A 1 660 ? -22.871 -7.958 -29.457 1.00 96.31 660 ASN A CA 1
ATOM 5424 C C . ASN A 1 660 ? -21.408 -7.797 -29.043 1.00 96.31 660 ASN A C 1
ATOM 5426 O O . ASN A 1 660 ? -20.719 -6.867 -29.460 1.00 96.31 660 ASN A O 1
ATOM 5430 N N . ILE A 1 661 ? -20.921 -8.712 -28.212 1.00 97.06 661 ILE A N 1
ATOM 5431 C CA . ILE A 1 661 ? -19.569 -8.668 -27.659 1.00 97.06 661 ILE A CA 1
ATOM 5432 C C . ILE A 1 661 ? -18.552 -8.959 -28.757 1.00 97.06 661 ILE A C 1
ATOM 5434 O O . ILE A 1 661 ? -18.502 -10.063 -29.299 1.00 97.06 661 ILE A O 1
ATOM 5438 N N . ILE A 1 662 ? -17.700 -7.977 -29.045 1.00 96.75 662 ILE A N 1
ATOM 5439 C CA . ILE A 1 662 ? -16.624 -8.095 -30.035 1.00 96.75 662 ILE A CA 1
ATOM 5440 C C . ILE A 1 662 ? -15.273 -8.386 -29.384 1.00 96.75 662 ILE A C 1
ATOM 5442 O O . ILE A 1 662 ? -14.403 -8.988 -30.012 1.00 96.75 662 ILE A O 1
ATOM 5446 N N . LYS A 1 663 ? -15.072 -7.958 -28.130 1.00 95.50 663 LYS A N 1
ATOM 5447 C CA . LYS A 1 663 ? -13.806 -8.150 -27.419 1.00 95.50 663 LYS A CA 1
ATOM 5448 C C . LYS A 1 663 ? -13.998 -8.136 -25.909 1.00 95.50 663 LYS A C 1
ATOM 5450 O O . LYS A 1 663 ? -14.791 -7.360 -25.388 1.00 95.50 663 LYS A O 1
ATOM 5455 N N . VAL A 1 664 ? -13.215 -8.948 -25.210 1.00 96.31 664 VAL A N 1
ATOM 5456 C CA . VAL A 1 664 ? -13.121 -8.965 -23.746 1.00 96.31 664 VAL A CA 1
ATOM 5457 C C . VAL A 1 664 ? -11.667 -9.138 -23.330 1.00 96.31 664 VAL A C 1
ATOM 5459 O O . VAL A 1 664 ? -10.884 -9.709 -24.090 1.00 96.31 664 VAL A O 1
ATOM 5462 N N . ASN A 1 665 ? -11.299 -8.645 -22.149 1.00 96.12 665 ASN A N 1
ATOM 5463 C CA . ASN A 1 665 ? -9.972 -8.887 -21.586 1.00 96.12 665 ASN A CA 1
ATOM 5464 C C . ASN A 1 665 ? -9.937 -10.147 -20.706 1.00 96.12 665 ASN A C 1
ATOM 5466 O O . ASN A 1 665 ? -10.966 -10.729 -20.345 1.00 96.12 665 ASN A O 1
ATOM 5470 N N . LYS A 1 666 ? -8.729 -10.553 -20.303 1.00 94.62 666 LYS A N 1
ATOM 5471 C CA . LYS A 1 666 ? -8.522 -11.699 -19.409 1.00 94.62 666 LYS A CA 1
ATOM 5472 C C . LYS A 1 666 ? -9.285 -11.596 -18.081 1.00 94.62 666 LYS A C 1
ATOM 5474 O O . LYS A 1 666 ? -9.794 -12.609 -17.603 1.00 94.62 666 LYS A O 1
ATOM 5479 N N . SER A 1 667 ? -9.367 -10.408 -17.475 1.00 95.88 667 SER A N 1
ATOM 5480 C CA . SER A 1 667 ? -10.057 -10.246 -16.187 1.00 95.88 667 SER A CA 1
ATOM 5481 C C . SER A 1 667 ? -11.558 -10.523 -16.300 1.00 95.88 667 SER A C 1
ATOM 5483 O O . SER A 1 667 ? -12.110 -11.239 -15.467 1.00 95.88 667 SER A O 1
ATOM 5485 N N . PHE A 1 668 ? -12.204 -10.086 -17.385 1.00 96.06 668 PHE A N 1
ATOM 5486 C CA . PHE A 1 668 ? -13.617 -10.372 -17.636 1.00 96.06 668 PHE A CA 1
ATOM 5487 C C . PHE A 1 668 ? -13.896 -11.882 -17.687 1.00 96.06 668 PHE A C 1
ATOM 5489 O O . PHE A 1 668 ? -14.850 -12.364 -17.075 1.00 96.06 668 PHE A O 1
ATOM 5496 N N . LEU A 1 669 ? -13.041 -12.649 -18.370 1.00 95.00 669 LEU A N 1
ATOM 5497 C CA . LEU A 1 669 ? -13.166 -14.109 -18.440 1.00 95.00 669 LEU A CA 1
ATOM 5498 C C . LEU A 1 669 ? -12.991 -14.757 -17.058 1.00 95.00 669 LEU A C 1
ATOM 5500 O O . LEU A 1 669 ? -13.756 -15.647 -16.693 1.00 95.00 669 LEU A O 1
ATOM 5504 N N . ASN A 1 670 ? -12.026 -14.279 -16.266 1.00 93.56 670 ASN A N 1
ATOM 5505 C CA . ASN A 1 670 ? -11.788 -14.781 -14.911 1.00 93.56 670 ASN A CA 1
ATOM 5506 C C . ASN A 1 670 ? -12.957 -14.485 -13.961 1.00 93.56 670 ASN A C 1
ATOM 5508 O O . ASN A 1 670 ? -13.337 -15.353 -13.180 1.00 93.56 670 ASN A O 1
ATOM 5512 N N . ILE A 1 671 ? -13.524 -13.276 -14.026 1.00 93.06 671 ILE A N 1
ATOM 5513 C CA . ILE A 1 671 ? -14.668 -12.867 -13.202 1.00 93.06 671 ILE A CA 1
ATOM 5514 C C . ILE A 1 671 ? -15.904 -13.678 -13.602 1.00 93.06 671 ILE A C 1
ATOM 5516 O O . ILE A 1 671 ? -16.566 -14.275 -12.760 1.00 93.06 671 ILE A O 1
ATOM 5520 N N . THR A 1 672 ? -16.234 -13.735 -14.888 1.00 93.75 672 THR A N 1
ATOM 5521 C CA . THR A 1 672 ? -17.502 -14.336 -15.334 1.00 93.75 672 THR A CA 1
ATOM 5522 C C . THR A 1 672 ? -17.448 -15.865 -15.438 1.00 93.75 672 THR A C 1
ATOM 5524 O O . THR A 1 672 ? -18.489 -16.528 -15.417 1.00 93.75 672 THR A O 1
ATOM 5527 N N . GLY A 1 673 ? -16.250 -16.447 -15.552 1.00 93.50 673 GLY A N 1
ATOM 5528 C CA . GLY A 1 673 ? -16.031 -17.882 -15.750 1.00 93.50 673 GLY A CA 1
ATOM 5529 C C . GLY A 1 673 ? -16.343 -18.378 -17.169 1.00 93.50 673 GLY A C 1
ATOM 5530 O O . GLY A 1 673 ? -16.355 -19.590 -17.406 1.00 93.50 673 GLY A O 1
ATOM 5531 N N . TYR A 1 674 ? -16.616 -17.475 -18.115 1.00 94.69 674 TYR A N 1
ATOM 5532 C CA . TYR A 1 674 ? -16.807 -17.823 -19.523 1.00 94.69 674 TYR A CA 1
ATOM 5533 C C . TYR A 1 674 ? -15.469 -18.008 -20.239 1.00 94.69 674 TYR A C 1
ATOM 5535 O O . TYR A 1 674 ? -14.454 -17.419 -19.870 1.00 94.69 674 TYR A O 1
ATOM 5543 N N . LYS A 1 675 ? -15.468 -18.834 -21.291 1.00 94.50 675 LYS A N 1
ATOM 5544 C CA . LYS A 1 675 ? -14.356 -18.893 -22.245 1.00 94.50 675 LYS A CA 1
ATOM 5545 C C . LYS A 1 675 ? -14.609 -17.901 -23.371 1.00 94.50 675 LYS A C 1
ATOM 5547 O O . LYS A 1 675 ? -15.753 -17.550 -23.644 1.00 94.50 675 LYS A O 1
ATOM 5552 N N . ILE A 1 676 ? -13.536 -17.496 -24.045 1.00 93.50 676 ILE A N 1
ATOM 5553 C CA . ILE A 1 676 ? -13.611 -16.537 -25.149 1.00 93.50 676 ILE A CA 1
ATOM 5554 C C . ILE A 1 676 ? -14.571 -17.003 -26.260 1.00 93.50 676 ILE A C 1
ATOM 5556 O O . ILE A 1 676 ? -15.431 -16.236 -26.681 1.00 93.50 676 ILE A O 1
ATOM 5560 N N . ASP A 1 677 ? -14.514 -18.281 -26.642 1.00 92.06 677 ASP A N 1
ATOM 5561 C CA . ASP A 1 677 ? -15.357 -18.845 -27.708 1.00 92.06 677 ASP A CA 1
ATOM 5562 C C . ASP A 1 677 ? -16.847 -18.910 -27.333 1.00 92.06 677 ASP A C 1
ATOM 5564 O O . ASP A 1 677 ? -17.706 -18.939 -28.208 1.00 92.06 677 ASP A O 1
ATOM 5568 N N . ASP A 1 678 ? -17.161 -18.902 -26.034 1.00 91.69 678 ASP A N 1
ATOM 5569 C CA . ASP A 1 678 ? -18.538 -18.968 -25.537 1.00 91.69 678 ASP A CA 1
ATOM 5570 C C . ASP A 1 678 ? -19.184 -17.578 -25.404 1.00 91.69 678 ASP A C 1
ATOM 5572 O O . ASP A 1 678 ? -20.395 -17.491 -25.209 1.00 91.69 678 ASP A O 1
ATOM 5576 N N . ILE A 1 679 ? -18.387 -16.500 -25.429 1.00 93.56 679 ILE A N 1
ATOM 5577 C CA . ILE A 1 679 ? -18.857 -15.143 -25.110 1.00 93.56 679 ILE A CA 1
ATOM 5578 C C . ILE A 1 679 ? -18.855 -14.198 -26.313 1.00 93.56 679 ILE A C 1
ATOM 5580 O O . ILE A 1 679 ? -19.707 -13.313 -26.395 1.00 93.56 679 ILE A O 1
ATOM 5584 N N . LEU A 1 680 ? -17.932 -14.372 -27.261 1.00 95.06 680 LEU A N 1
ATOM 5585 C CA . LEU A 1 680 ? -17.898 -13.528 -28.455 1.00 95.06 680 LEU A CA 1
ATOM 5586 C C . LEU A 1 680 ? -19.194 -13.689 -29.272 1.00 95.06 680 LEU A C 1
ATOM 5588 O O . LEU A 1 680 ? -19.766 -14.775 -29.366 1.00 95.06 680 LEU A O 1
ATOM 5592 N N . GLY A 1 681 ? -19.688 -12.579 -29.819 1.00 93.00 681 GLY A N 1
ATOM 5593 C CA . GLY A 1 681 ? -20.938 -12.504 -30.582 1.00 93.00 681 GLY A CA 1
ATOM 5594 C C . GLY A 1 681 ? -22.226 -12.558 -29.750 1.00 93.00 681 GLY A C 1
ATOM 5595 O O . GLY A 1 681 ? -23.298 -12.303 -30.290 1.00 93.00 681 GLY A O 1
ATOM 5596 N N . HIS A 1 682 ? -22.152 -12.845 -28.448 1.00 94.81 682 HIS A N 1
ATOM 5597 C CA . HIS A 1 682 ? -23.318 -12.832 -27.561 1.00 94.81 682 HIS A CA 1
ATOM 5598 C C . HIS A 1 682 ? -23.546 -11.441 -26.965 1.00 94.81 682 HIS A C 1
ATOM 5600 O O . HIS A 1 682 ? -22.651 -10.600 -26.963 1.00 94.81 682 HIS A O 1
ATOM 5606 N N . LYS A 1 683 ? -24.745 -11.191 -26.429 1.00 94.00 683 LYS A N 1
ATOM 5607 C CA . LYS A 1 683 ? -25.054 -9.954 -25.698 1.00 94.00 683 LYS A CA 1
ATOM 5608 C C . LYS A 1 683 ? -24.691 -10.086 -24.211 1.00 94.00 683 LYS A C 1
ATOM 5610 O O . LYS A 1 683 ? -24.885 -11.170 -23.651 1.00 94.00 683 LYS A O 1
ATOM 5615 N N . PRO A 1 684 ? -24.283 -8.997 -23.521 1.00 92.75 684 PRO A N 1
ATOM 5616 C CA . PRO A 1 684 ? -23.991 -9.008 -22.081 1.00 92.75 684 PRO A CA 1
ATOM 5617 C C . PRO A 1 684 ? -25.139 -9.528 -21.202 1.00 92.75 684 PRO A C 1
ATOM 5619 O O . PRO A 1 684 ? -24.908 -9.983 -20.086 1.00 92.75 684 PRO A O 1
ATOM 5622 N N . SER A 1 685 ? -26.375 -9.538 -21.716 1.00 90.44 685 SER A N 1
ATOM 5623 C CA . SER A 1 685 ? -27.548 -10.120 -21.054 1.00 90.44 685 SER A CA 1
ATOM 5624 C C . SER A 1 685 ? -27.400 -11.599 -20.689 1.00 90.44 685 SER A C 1
ATOM 5626 O O . SER A 1 685 ? -28.173 -12.085 -19.868 1.00 90.44 685 SER A O 1
ATOM 5628 N N . ILE A 1 686 ? -26.422 -12.316 -21.253 1.00 92.38 686 ILE A N 1
ATOM 5629 C CA . ILE A 1 686 ? -26.073 -13.683 -20.836 1.00 92.38 686 ILE A CA 1
ATOM 5630 C C . ILE A 1 686 ? -25.643 -13.768 -19.358 1.00 92.38 686 ILE A C 1
ATOM 5632 O O . ILE A 1 686 ? -25.783 -14.819 -18.737 1.00 92.38 686 ILE A O 1
ATOM 5636 N N . LEU A 1 687 ? -25.171 -12.658 -18.777 1.00 92.69 687 LEU A N 1
ATOM 5637 C CA . LEU A 1 687 ? -24.802 -12.551 -17.363 1.00 92.69 687 LEU A CA 1
ATOM 5638 C C . LEU A 1 687 ? -26.002 -12.262 -16.445 1.00 92.69 687 LEU A C 1
ATOM 5640 O O . LEU A 1 687 ? -25.854 -12.281 -15.227 1.00 92.69 687 LEU A O 1
ATOM 5644 N N . LYS A 1 688 ? -27.203 -12.007 -16.985 1.00 90.69 688 LYS A N 1
ATOM 5645 C CA . LYS A 1 688 ? -28.370 -11.580 -16.197 1.00 90.69 688 LYS A CA 1
ATOM 5646 C C . LYS A 1 688 ? -28.734 -12.611 -15.119 1.00 90.69 688 LYS A C 1
ATOM 5648 O O . LYS A 1 688 ? -29.046 -13.766 -15.404 1.00 90.69 688 LYS A O 1
ATOM 5653 N N . SER A 1 689 ? -28.770 -12.174 -13.858 1.00 89.44 689 SER A N 1
ATOM 5654 C CA . SER A 1 689 ? -29.114 -13.040 -12.716 1.00 89.44 689 SER A CA 1
ATOM 5655 C C . SER A 1 689 ? -30.617 -13.213 -12.467 1.00 89.44 689 SER A C 1
ATOM 5657 O O . SER A 1 689 ? -30.989 -14.103 -11.701 1.00 89.44 689 SER A O 1
ATOM 5659 N N . ASN A 1 690 ? -31.462 -12.398 -13.114 1.00 87.19 690 ASN A N 1
ATOM 5660 C CA . ASN A 1 690 ? -32.896 -12.204 -12.833 1.00 87.19 690 ASN A CA 1
ATOM 5661 C C . ASN A 1 690 ? -33.215 -11.588 -11.459 1.00 87.19 690 ASN A C 1
ATOM 5663 O O . ASN A 1 690 ? -34.368 -11.611 -11.042 1.00 87.19 690 ASN A O 1
ATOM 5667 N N . TRP A 1 691 ? -32.224 -11.023 -10.762 1.00 88.44 691 TRP A N 1
ATOM 5668 C CA . TRP A 1 691 ? -32.470 -10.285 -9.520 1.00 88.44 691 TRP A CA 1
ATOM 5669 C C . TRP A 1 691 ? -33.106 -8.910 -9.771 1.00 88.44 691 TRP A C 1
ATOM 5671 O O . TRP A 1 691 ? -33.973 -8.481 -9.019 1.00 88.44 691 TRP A O 1
ATOM 5681 N N . HIS A 1 692 ? -32.686 -8.237 -10.846 1.00 89.25 692 HIS A N 1
ATOM 5682 C CA . HIS A 1 692 ? -33.227 -6.948 -11.276 1.00 89.25 692 HIS A CA 1
ATOM 5683 C C . HIS A 1 692 ? -34.427 -7.131 -12.209 1.00 89.25 692 HIS A C 1
ATOM 5685 O O . HIS A 1 692 ? -34.416 -8.001 -13.089 1.00 89.25 692 HIS A O 1
ATOM 5691 N N . ASP A 1 693 ? -35.444 -6.286 -12.041 1.00 88.94 693 ASP A N 1
ATOM 5692 C CA . ASP A 1 693 ? -36.622 -6.259 -12.906 1.00 88.94 693 ASP A CA 1
ATOM 5693 C C . ASP A 1 693 ? -36.329 -5.619 -14.279 1.00 88.94 693 ASP A C 1
ATOM 5695 O O . ASP A 1 693 ? -35.245 -5.099 -14.552 1.00 88.94 693 ASP A O 1
ATOM 5699 N N . ASN A 1 694 ? -37.293 -5.680 -15.200 1.00 88.75 694 ASN A N 1
ATOM 5700 C CA . ASN A 1 694 ? -37.104 -5.102 -16.534 1.00 88.75 694 ASN A CA 1
ATOM 5701 C C . ASN A 1 694 ? -37.070 -3.563 -16.519 1.00 88.75 694 ASN A C 1
ATOM 5703 O O . ASN A 1 694 ? -36.443 -2.971 -17.402 1.00 88.75 694 ASN A O 1
ATOM 5707 N N . SER A 1 695 ? -37.699 -2.908 -15.536 1.00 91.38 695 SER A N 1
ATOM 5708 C CA . SER A 1 695 ? -37.634 -1.448 -15.381 1.00 91.38 695 SER A CA 1
ATOM 5709 C C . SER A 1 695 ? -36.221 -0.971 -15.069 1.00 91.38 695 SER A C 1
ATOM 5711 O O . SER A 1 695 ? -35.789 0.019 -15.656 1.00 91.38 695 SER A O 1
ATOM 5713 N N . PHE A 1 696 ? -35.470 -1.697 -14.236 1.00 92.44 696 PHE A N 1
ATOM 5714 C CA . PHE A 1 696 ? -34.069 -1.400 -13.942 1.00 92.44 696 PHE A CA 1
ATOM 5715 C C . PHE A 1 696 ? -33.226 -1.343 -15.220 1.00 92.44 696 PHE A C 1
ATOM 5717 O O . PHE A 1 696 ? -32.586 -0.330 -15.492 1.00 92.44 696 PHE A O 1
ATOM 5724 N N . TYR A 1 697 ? -33.278 -2.392 -16.049 1.00 90.62 697 TYR A N 1
ATOM 5725 C CA . TYR A 1 697 ? -32.508 -2.432 -17.298 1.00 90.62 697 TYR A CA 1
ATOM 5726 C C . TYR A 1 697 ? -32.972 -1.374 -18.305 1.00 90.62 697 TYR A C 1
ATOM 5728 O O . TYR A 1 697 ? -32.152 -0.833 -19.041 1.00 90.62 697 TYR A O 1
ATOM 5736 N N . THR A 1 698 ? -34.270 -1.057 -18.329 1.00 91.88 698 THR A N 1
ATOM 5737 C CA . THR A 1 698 ? -34.807 0.016 -19.180 1.00 91.88 698 THR A CA 1
ATOM 5738 C C . THR A 1 698 ? -34.242 1.375 -18.764 1.00 91.88 698 THR A C 1
ATOM 5740 O O . THR A 1 698 ? -33.786 2.134 -19.616 1.00 91.88 698 THR A O 1
ATOM 5743 N N . ASN A 1 699 ? -34.210 1.665 -17.461 1.00 92.75 699 ASN A N 1
ATOM 5744 C CA . ASN A 1 699 ? -33.635 2.901 -16.930 1.00 92.75 699 ASN A CA 1
ATOM 5745 C C . ASN A 1 699 ? -32.126 2.981 -17.182 1.00 92.75 699 ASN A C 1
ATOM 5747 O O . ASN A 1 699 ? -31.655 4.008 -17.657 1.00 92.75 699 ASN A O 1
ATOM 5751 N N . LEU A 1 700 ? -31.396 1.882 -16.969 1.00 93.69 700 LEU A N 1
ATOM 5752 C CA . LEU A 1 700 ? -29.967 1.786 -17.274 1.00 93.69 700 LEU A CA 1
ATOM 5753 C C . LEU A 1 700 ? -29.677 2.161 -18.732 1.00 93.69 700 LEU A C 1
ATOM 5755 O O . LEU A 1 700 ? -28.836 3.017 -18.990 1.00 93.69 700 LEU A O 1
ATOM 5759 N N . TRP A 1 701 ? -30.383 1.560 -19.695 1.00 94.06 701 TRP A N 1
ATOM 5760 C CA . TRP A 1 701 ? -30.155 1.869 -21.110 1.00 94.06 701 TRP A CA 1
ATOM 5761 C C . TRP A 1 701 ? -30.576 3.295 -21.468 1.00 94.06 701 TRP A C 1
ATOM 5763 O O . TRP A 1 701 ? -29.868 3.957 -22.228 1.00 94.06 701 TRP A O 1
ATOM 5773 N N . ASN A 1 702 ? -31.669 3.803 -20.891 1.00 94.06 702 ASN A N 1
ATOM 5774 C CA . ASN A 1 702 ? -32.058 5.205 -21.056 1.00 94.06 702 ASN A CA 1
ATOM 5775 C C . ASN A 1 702 ? -30.952 6.157 -20.578 1.00 94.06 702 ASN A C 1
ATOM 5777 O O . ASN A 1 702 ? -30.651 7.128 -21.272 1.00 94.06 702 ASN A O 1
ATOM 5781 N N . ASP A 1 703 ? -30.321 5.864 -19.441 1.00 94.25 703 ASP A N 1
ATOM 5782 C CA . ASP A 1 703 ? -29.225 6.667 -18.901 1.00 94.25 703 ASP A CA 1
ATOM 5783 C C . ASP A 1 703 ? -27.977 6.595 -19.789 1.00 94.25 703 ASP A C 1
ATOM 5785 O O . ASP A 1 703 ? -27.423 7.639 -20.133 1.00 94.25 703 ASP A O 1
ATOM 5789 N N . VAL A 1 704 ? -27.591 5.402 -20.264 1.00 95.44 704 VAL A N 1
ATOM 5790 C CA . VAL A 1 704 ? -26.484 5.247 -21.229 1.00 95.44 704 VAL A CA 1
ATOM 5791 C C . VAL A 1 704 ? -26.739 6.074 -22.492 1.00 95.44 704 VAL A C 1
ATOM 5793 O O . VAL A 1 704 ? -25.843 6.770 -22.961 1.00 95.44 704 VAL A O 1
ATOM 5796 N N . HIS A 1 705 ? -27.954 6.043 -23.043 1.00 93.44 705 HIS A N 1
ATOM 5797 C CA . HIS A 1 705 ? -28.285 6.794 -24.258 1.00 93.44 705 HIS A CA 1
ATOM 5798 C C . HIS A 1 705 ? -28.401 8.306 -24.035 1.00 93.44 705 HIS A C 1
ATOM 5800 O O . HIS A 1 705 ? -28.123 9.081 -24.949 1.00 93.44 705 HIS A O 1
ATOM 5806 N N . LYS A 1 706 ? -28.816 8.736 -22.840 1.00 92.75 706 LYS A N 1
ATOM 5807 C CA . LYS A 1 706 ? -29.003 10.153 -22.507 1.00 92.75 706 LYS A CA 1
ATOM 5808 C C . LYS A 1 706 ? -27.705 10.836 -22.082 1.00 92.75 706 LYS A C 1
ATOM 5810 O O . LYS A 1 706 ? -27.486 11.991 -22.439 1.00 92.75 706 LYS A O 1
ATOM 5815 N N . TYR A 1 707 ? -26.871 10.142 -21.313 1.00 92.81 707 TYR A N 1
ATOM 5816 C CA . TYR A 1 707 ? -25.674 10.698 -20.678 1.00 92.81 707 TYR A CA 1
ATOM 5817 C C . TYR A 1 707 ? -24.363 10.161 -21.270 1.00 92.81 707 TYR A C 1
ATOM 5819 O O . TYR A 1 707 ? -23.294 10.601 -20.859 1.00 92.81 707 TYR A O 1
ATOM 5827 N N . ASN A 1 708 ? -24.425 9.235 -22.236 1.00 93.62 708 ASN A N 1
ATOM 5828 C CA . ASN A 1 708 ? -23.295 8.486 -22.811 1.00 93.62 708 ASN A CA 1
ATOM 5829 C C . ASN A 1 708 ? -22.510 7.623 -21.804 1.00 93.62 708 ASN A C 1
ATOM 5831 O O . ASN A 1 708 ? -21.522 6.988 -22.176 1.00 93.62 708 ASN A O 1
ATOM 5835 N N . ILE A 1 709 ? -22.939 7.578 -20.543 1.00 94.94 709 ILE A N 1
ATOM 5836 C CA . ILE A 1 709 ? -22.326 6.795 -19.478 1.00 94.94 709 ILE A CA 1
ATOM 5837 C C . ILE A 1 709 ? -23.389 6.353 -18.474 1.00 94.94 709 ILE A C 1
ATOM 5839 O O . ILE A 1 709 ? -24.342 7.082 -18.203 1.00 94.94 709 ILE A O 1
ATOM 5843 N N . TRP A 1 710 ? -23.201 5.172 -17.902 1.00 97.31 710 TRP A N 1
ATOM 5844 C CA . TRP A 1 710 ? -23.929 4.704 -16.730 1.00 97.31 710 TRP A CA 1
ATOM 5845 C C . TRP A 1 710 ? -22.957 4.026 -15.770 1.00 97.31 710 TRP A C 1
ATOM 5847 O O . TRP A 1 710 ? -22.038 3.339 -16.214 1.00 97.31 710 TRP A O 1
ATOM 5857 N N . GLU A 1 711 ? -23.168 4.203 -14.470 1.00 95.19 711 GLU A N 1
ATOM 5858 C CA . GLU A 1 711 ? -22.403 3.545 -13.413 1.00 95.19 711 GLU A CA 1
ATOM 5859 C C . GLU A 1 711 ? -23.361 3.029 -12.336 1.00 95.19 711 GLU A C 1
ATOM 5861 O O . GLU A 1 711 ? -24.271 3.745 -11.913 1.00 95.19 711 GLU A O 1
ATOM 5866 N N . GLY A 1 712 ? -23.162 1.792 -11.881 1.00 93.44 712 GLY A N 1
ATOM 5867 C CA . GLY A 1 712 ? -23.964 1.236 -10.798 1.00 93.44 712 GLY A CA 1
ATOM 5868 C C . GLY A 1 712 ? -23.669 -0.222 -10.464 1.00 93.44 712 GLY A C 1
ATOM 5869 O O . GLY A 1 712 ? -22.881 -0.902 -11.123 1.00 93.44 712 GLY A O 1
ATOM 5870 N N . GLU A 1 713 ? -24.322 -0.709 -9.409 1.00 94.31 713 GLU A N 1
ATOM 5871 C CA . GLU A 1 713 ? -24.217 -2.098 -8.959 1.00 94.31 713 GLU A CA 1
ATOM 5872 C C . GLU A 1 713 ? -25.208 -2.996 -9.719 1.00 94.31 713 GLU A C 1
ATOM 5874 O O . GLU A 1 713 ? -26.421 -2.768 -9.714 1.00 94.31 713 GLU A O 1
ATOM 5879 N N . ILE A 1 714 ? -24.706 -4.065 -10.339 1.00 94.12 714 ILE A N 1
ATOM 5880 C CA . ILE A 1 714 ? -25.515 -5.091 -11.002 1.00 94.12 714 ILE A CA 1
ATOM 5881 C C . ILE A 1 714 ? -25.277 -6.427 -10.298 1.00 94.12 714 ILE A C 1
ATOM 5883 O O . ILE A 1 714 ? -24.147 -6.787 -9.973 1.00 94.12 714 ILE A O 1
ATOM 5887 N N . LYS A 1 715 ? -26.352 -7.180 -10.045 1.00 94.00 715 LYS A N 1
ATOM 5888 C CA . LYS A 1 715 ? -26.239 -8.586 -9.658 1.00 94.00 715 LYS A CA 1
ATOM 5889 C C . LYS A 1 715 ? -26.273 -9.431 -10.913 1.00 94.00 715 LYS A C 1
ATOM 5891 O O . LYS A 1 715 ? -27.318 -9.517 -11.562 1.00 94.00 715 LYS A O 1
ATOM 5896 N N . ASP A 1 716 ? -25.159 -10.075 -11.200 1.00 94.81 716 ASP A N 1
ATOM 5897 C CA . ASP A 1 716 ? -24.964 -10.915 -12.372 1.00 94.81 716 ASP A CA 1
ATOM 5898 C C . ASP A 1 716 ? -24.733 -12.369 -11.963 1.00 94.81 716 ASP A C 1
ATOM 5900 O O . ASP A 1 716 ? -24.692 -12.721 -10.783 1.00 94.81 716 ASP A O 1
ATOM 5904 N N . ARG A 1 717 ? -24.676 -13.246 -12.959 1.00 94.75 717 ARG A N 1
ATOM 5905 C CA . ARG A 1 717 ? -24.534 -14.686 -12.812 1.00 94.75 717 ARG A CA 1
ATOM 5906 C C . ARG A 1 717 ? -23.345 -15.164 -13.631 1.00 94.75 717 ARG A C 1
ATOM 5908 O O . ARG A 1 717 ? -23.277 -14.947 -14.841 1.00 94.75 717 ARG A O 1
ATOM 5915 N N . ARG A 1 718 ? -22.416 -15.841 -12.963 1.00 94.81 718 ARG A N 1
ATOM 5916 C CA . ARG A 1 718 ? -21.269 -16.495 -13.597 1.00 94.81 718 ARG A CA 1
ATOM 5917 C C . ARG A 1 718 ? -21.717 -17.722 -14.395 1.00 94.81 718 ARG A C 1
ATOM 5919 O O . ARG A 1 718 ? -22.809 -18.256 -14.187 1.00 94.81 718 ARG A O 1
ATOM 5926 N N . LYS A 1 719 ? -20.838 -18.248 -15.252 1.00 93.38 719 LYS A N 1
ATOM 5927 C CA . LYS A 1 719 ? -21.106 -19.465 -16.043 1.00 93.38 719 LYS A CA 1
ATOM 5928 C C . LYS A 1 719 ? -21.445 -20.694 -15.184 1.00 93.38 719 LYS A C 1
ATOM 5930 O O . LYS A 1 719 ? -22.224 -21.542 -15.607 1.00 93.38 719 LYS A O 1
ATOM 5935 N N . ASN A 1 720 ? -20.876 -20.795 -13.982 1.00 91.12 720 ASN A N 1
ATOM 5936 C CA . ASN A 1 720 ? -21.149 -21.881 -13.028 1.00 91.12 720 ASN A CA 1
ATOM 5937 C C . ASN A 1 720 ? -22.510 -21.744 -12.304 1.00 91.12 720 ASN A C 1
ATOM 5939 O O . ASN A 1 720 ? -22.872 -22.629 -11.535 1.00 91.12 720 ASN A O 1
ATOM 5943 N N . GLY A 1 721 ? -23.254 -20.654 -12.531 1.00 90.06 721 GLY A N 1
ATOM 5944 C CA . GLY A 1 721 ? -24.540 -20.369 -11.892 1.00 90.06 721 GLY A CA 1
ATOM 5945 C C . GLY A 1 721 ? -24.464 -19.528 -10.613 1.00 90.06 721 GLY A C 1
ATOM 5946 O O . GLY A 1 721 ? -25.512 -19.117 -10.119 1.00 90.06 721 GLY A O 1
ATOM 5947 N N . GLU A 1 722 ? -23.266 -19.237 -10.102 1.00 92.38 722 GLU A N 1
ATOM 5948 C CA . GLU A 1 722 ? -23.051 -18.386 -8.926 1.00 92.38 722 GLU A CA 1
ATOM 5949 C C . GLU A 1 722 ? -23.496 -16.946 -9.211 1.00 92.38 722 GLU A C 1
ATOM 5951 O O . GLU A 1 722 ? -23.125 -16.358 -10.231 1.00 92.38 722 GLU A O 1
ATOM 5956 N N . VAL A 1 723 ? -24.302 -16.381 -8.310 1.00 92.88 723 VAL A N 1
ATOM 5957 C CA . VAL A 1 723 ? -24.728 -14.978 -8.379 1.00 92.88 723 VAL A CA 1
ATOM 5958 C C . VAL A 1 723 ? -23.702 -14.117 -7.656 1.00 92.88 723 VAL A C 1
ATOM 5960 O O . VAL A 1 723 ? -23.344 -14.416 -6.520 1.00 92.88 723 VAL A O 1
ATOM 5963 N N . TYR A 1 724 ? -23.261 -13.040 -8.298 1.00 93.69 724 TYR A N 1
ATOM 5964 C CA . TYR A 1 724 ? -22.236 -12.137 -7.781 1.00 93.69 724 TYR A CA 1
ATOM 5965 C C . TYR A 1 724 ? -22.648 -10.675 -7.980 1.00 93.69 724 TYR A C 1
ATOM 5967 O O . TYR A 1 724 ? -23.500 -10.362 -8.817 1.00 93.69 724 TYR A O 1
ATOM 5975 N N . ILE A 1 725 ? -22.068 -9.776 -7.184 1.00 93.25 725 ILE A N 1
ATOM 5976 C CA . ILE A 1 725 ? -22.300 -8.332 -7.291 1.00 93.25 725 ILE A CA 1
ATOM 5977 C C . ILE A 1 725 ? -21.124 -7.717 -8.045 1.00 93.25 725 ILE A C 1
ATOM 5979 O O . ILE A 1 725 ? -19.972 -7.821 -7.615 1.00 93.25 725 ILE A O 1
ATOM 5983 N N . THR A 1 726 ? -21.424 -7.042 -9.149 1.00 94.19 726 THR A N 1
ATOM 5984 C CA . THR A 1 726 ? -20.461 -6.244 -9.903 1.00 94.19 726 THR A CA 1
ATOM 5985 C C . THR A 1 726 ? -20.769 -4.762 -9.766 1.00 94.19 726 THR A C 1
ATOM 5987 O O . THR A 1 726 ? -21.921 -4.350 -9.885 1.00 94.19 726 THR A O 1
ATOM 5990 N N . LEU A 1 727 ? -19.729 -3.956 -9.568 1.00 95.44 727 LEU A N 1
ATOM 5991 C CA . LEU A 1 727 ? -19.777 -2.536 -9.892 1.00 95.44 727 LEU A CA 1
ATOM 5992 C C . LEU A 1 727 ? -19.437 -2.387 -11.375 1.00 95.44 727 LEU A C 1
ATOM 5994 O O . LEU A 1 727 ? -18.382 -2.857 -11.812 1.00 95.44 727 LEU A O 1
ATOM 5998 N N . SER A 1 728 ? -20.344 -1.785 -12.138 1.00 95.31 728 SER A N 1
ATOM 5999 C CA . SER A 1 728 ? -20.260 -1.740 -13.591 1.00 95.31 728 SER A CA 1
ATOM 6000 C C . SER A 1 728 ? -20.371 -0.320 -14.123 1.00 95.31 728 SER A C 1
ATOM 6002 O O . SER A 1 728 ? -21.262 0.426 -13.724 1.00 95.31 728 SER A O 1
ATOM 6004 N N . THR A 1 729 ? -19.510 0.013 -15.081 1.00 96.75 729 THR A N 1
ATOM 6005 C CA . THR A 1 729 ? -19.566 1.257 -15.855 1.00 96.75 729 THR A CA 1
ATOM 6006 C C . THR A 1 729 ? -19.779 0.914 -17.320 1.00 96.75 729 THR A C 1
ATOM 6008 O O . THR A 1 729 ? -19.072 0.062 -17.851 1.00 96.75 729 THR A O 1
ATOM 6011 N N . ILE A 1 730 ? -20.730 1.562 -17.989 1.00 96.75 730 ILE A N 1
ATOM 6012 C CA . ILE A 1 730 ? -21.017 1.372 -19.417 1.00 96.75 730 ILE A CA 1
ATOM 6013 C C . ILE A 1 730 ? -20.859 2.717 -20.110 1.00 96.75 730 ILE A C 1
ATOM 6015 O O . ILE A 1 730 ? -21.545 3.669 -19.753 1.00 96.75 730 ILE A O 1
ATOM 6019 N N . ILE A 1 731 ? -19.976 2.789 -21.102 1.00 96.81 731 ILE A N 1
ATOM 6020 C CA . ILE A 1 731 ? -19.674 3.995 -21.875 1.00 96.81 731 ILE A CA 1
ATOM 6021 C C . ILE A 1 731 ? -20.108 3.780 -23.322 1.00 96.81 731 ILE A C 1
ATOM 6023 O O . ILE A 1 731 ? -19.739 2.781 -23.941 1.00 96.81 731 ILE A O 1
ATOM 6027 N N . LEU A 1 732 ? -20.864 4.731 -23.866 1.00 96.50 732 LEU A N 1
ATOM 6028 C CA . LEU A 1 732 ? -21.279 4.769 -25.266 1.00 96.50 732 LEU A CA 1
ATOM 6029 C C . LEU A 1 732 ? -20.252 5.565 -26.083 1.00 96.50 732 LEU A C 1
ATOM 6031 O O . LEU A 1 732 ? -19.947 6.714 -25.765 1.00 96.50 732 LEU A O 1
ATOM 6035 N N . ILE A 1 733 ? -19.738 4.958 -27.153 1.00 95.62 733 ILE A N 1
ATOM 6036 C CA . ILE A 1 733 ? -18.786 5.568 -28.087 1.00 95.62 733 ILE A CA 1
ATOM 6037 C C . ILE A 1 733 ? -19.493 5.900 -29.401 1.00 95.62 733 ILE A C 1
ATOM 6039 O O . ILE A 1 733 ? -20.275 5.098 -29.920 1.00 95.62 733 ILE A O 1
ATOM 6043 N N . LYS A 1 734 ? -19.197 7.086 -29.938 1.00 92.94 734 LYS A N 1
ATOM 6044 C CA . LYS A 1 734 ? -19.732 7.578 -31.208 1.00 92.94 734 LYS A CA 1
ATOM 6045 C C . LYS A 1 734 ? -18.625 7.927 -32.192 1.00 92.94 734 LYS A C 1
ATOM 6047 O O . LYS A 1 734 ? -17.497 8.216 -31.789 1.00 92.94 734 LYS A O 1
ATOM 6052 N N . ASP A 1 735 ? -18.957 7.909 -33.476 1.00 91.94 735 ASP A N 1
ATOM 6053 C CA . ASP A 1 735 ? -18.100 8.435 -34.536 1.00 91.94 735 ASP A CA 1
ATOM 6054 C C . ASP A 1 735 ? -18.207 9.968 -34.671 1.00 91.94 735 ASP A C 1
ATOM 6056 O O . ASP A 1 735 ? -18.936 10.645 -33.945 1.00 91.94 735 ASP A O 1
ATOM 6060 N N . SER A 1 736 ? -17.471 10.534 -35.633 1.00 91.19 736 SER A N 1
ATOM 6061 C CA . SER A 1 736 ? -17.508 11.969 -35.952 1.00 91.19 736 SER A CA 1
ATOM 6062 C C . SER A 1 736 ? -18.843 12.456 -36.534 1.00 91.19 736 SER A C 1
ATOM 6064 O O . SER A 1 736 ? -19.017 13.661 -36.705 1.00 91.19 736 SER A O 1
ATOM 6066 N N . GLN A 1 737 ? -19.767 11.545 -36.853 1.00 91.62 737 GLN A N 1
ATOM 6067 C CA . GLN A 1 737 ? -21.114 11.820 -37.354 1.00 91.62 737 GLN A CA 1
ATOM 6068 C C . GLN A 1 737 ? -22.192 11.598 -36.277 1.00 91.62 737 GLN A C 1
ATOM 6070 O O . GLN A 1 737 ? -23.376 11.621 -36.604 1.00 91.62 737 GLN A O 1
ATOM 6075 N N . GLU A 1 738 ? -21.801 11.417 -35.008 1.00 89.88 738 GLU A N 1
ATOM 6076 C CA . GLU A 1 738 ? -22.690 11.130 -33.870 1.00 89.88 738 GLU A CA 1
ATOM 6077 C C . GLU A 1 738 ? -23.430 9.779 -33.947 1.00 89.88 738 GLU A C 1
ATOM 6079 O O . GLU A 1 738 ? -24.358 9.536 -33.167 1.00 89.88 738 GLU A O 1
ATOM 6084 N N . ASN A 1 739 ? -23.003 8.858 -34.817 1.00 92.50 739 ASN A N 1
ATOM 6085 C CA . ASN A 1 739 ? -23.537 7.498 -34.839 1.00 92.50 739 ASN A CA 1
ATOM 6086 C C . ASN A 1 739 ? -22.859 6.644 -33.767 1.00 92.50 739 ASN A C 1
ATOM 6088 O O . ASN A 1 739 ? -21.648 6.725 -33.564 1.00 92.50 739 ASN A O 1
ATOM 6092 N N . ILE A 1 740 ? -23.636 5.790 -33.100 1.00 93.00 740 ILE A N 1
ATOM 6093 C CA . ILE A 1 740 ? -23.120 4.844 -32.106 1.00 93.00 740 ILE A CA 1
ATOM 6094 C C . ILE A 1 740 ? -22.251 3.807 -32.817 1.00 93.00 740 ILE A C 1
ATOM 6096 O O . ILE A 1 740 ? -22.720 3.129 -33.729 1.00 93.00 740 ILE A O 1
ATOM 6100 N N . THR A 1 741 ? -21.006 3.653 -32.375 1.00 93.56 741 THR A N 1
ATOM 6101 C CA . THR A 1 741 ? -20.079 2.651 -32.917 1.00 93.56 741 THR A CA 1
ATOM 6102 C C . THR A 1 741 ? -19.903 1.472 -31.973 1.00 93.56 741 THR A C 1
ATOM 6104 O O . THR A 1 741 ? -19.923 0.322 -32.412 1.00 93.56 741 THR A O 1
ATOM 6107 N N . ASN A 1 742 ? -19.742 1.740 -30.675 1.00 96.31 742 ASN A N 1
ATOM 6108 C CA . ASN A 1 742 ? -19.412 0.725 -29.681 1.00 96.31 742 ASN A CA 1
ATOM 6109 C C . ASN A 1 742 ? -19.945 1.089 -28.293 1.00 96.31 742 ASN A C 1
ATOM 6111 O O . ASN A 1 742 ? -20.079 2.266 -27.957 1.00 96.31 742 ASN A O 1
ATOM 6115 N N . TYR A 1 743 ? -20.119 0.073 -27.447 1.00 96.88 743 TYR A N 1
ATOM 6116 C CA . TYR A 1 743 ? -20.201 0.258 -25.996 1.00 96.88 743 TYR A CA 1
ATOM 6117 C C . TYR A 1 743 ? -19.012 -0.404 -25.313 1.00 96.88 743 TYR A C 1
ATOM 6119 O O . TYR A 1 743 ? -18.666 -1.543 -25.643 1.00 96.88 743 TYR A O 1
ATOM 6127 N N . ILE A 1 744 ? -18.421 0.292 -24.344 1.00 96.31 744 ILE A N 1
ATOM 6128 C CA . ILE A 1 744 ? -17.334 -0.211 -23.502 1.00 96.31 744 ILE A CA 1
ATOM 6129 C C . ILE A 1 744 ? -17.872 -0.396 -22.087 1.00 96.31 744 ILE A C 1
ATOM 6131 O O . ILE A 1 744 ? -18.336 0.557 -21.468 1.00 96.31 744 ILE A O 1
ATOM 6135 N N . GLY A 1 745 ? -17.812 -1.623 -21.583 1.00 95.69 745 GLY A N 1
ATOM 6136 C CA . GLY A 1 745 ? -18.158 -1.962 -20.213 1.00 95.69 745 GLY A CA 1
ATOM 6137 C C . GLY A 1 745 ? -16.915 -2.227 -19.371 1.00 95.69 745 GLY A C 1
ATOM 6138 O O . GLY A 1 745 ? -16.016 -2.952 -19.799 1.00 95.69 745 GLY A O 1
ATOM 6139 N N . PHE A 1 746 ? -16.901 -1.690 -18.160 1.00 96.12 746 PHE A N 1
ATOM 6140 C CA . PHE A 1 746 ? -15.966 -2.031 -17.093 1.00 96.12 746 PHE A CA 1
ATOM 6141 C C . PHE A 1 746 ? -16.749 -2.733 -15.987 1.00 96.12 746 PHE A C 1
ATOM 6143 O O . PHE A 1 746 ? -17.851 -2.307 -15.650 1.00 96.12 746 PHE A O 1
ATOM 6150 N N . THR A 1 747 ? -16.220 -3.829 -15.452 1.00 94.38 747 THR A N 1
ATOM 6151 C CA . THR A 1 747 ? -16.848 -4.610 -14.379 1.00 94.38 747 THR A CA 1
ATOM 6152 C C . THR A 1 747 ? -15.816 -4.990 -13.330 1.00 94.38 747 THR A C 1
ATOM 6154 O O . THR A 1 747 ? -14.742 -5.517 -13.637 1.00 94.38 747 THR A O 1
ATOM 6157 N N . ARG A 1 748 ? -16.157 -4.747 -12.067 1.00 94.19 748 ARG A N 1
ATOM 6158 C CA . ARG A 1 748 ? -15.366 -5.162 -10.913 1.00 94.19 748 ARG A CA 1
ATOM 6159 C C . ARG A 1 748 ? -16.235 -5.970 -9.968 1.00 94.19 748 ARG A C 1
ATOM 6161 O O . ARG A 1 748 ? -17.248 -5.484 -9.476 1.00 94.19 748 ARG A O 1
ATOM 6168 N N . ASP A 1 749 ? -15.800 -7.188 -9.672 1.00 93.25 749 ASP A N 1
ATOM 6169 C CA . ASP A 1 749 ? -16.441 -8.021 -8.661 1.00 93.25 749 ASP A CA 1
ATOM 6170 C C . ASP A 1 749 ? -16.211 -7.429 -7.263 1.00 93.25 749 ASP A C 1
ATOM 6172 O O . ASP A 1 749 ? -15.073 -7.319 -6.795 1.00 93.25 749 ASP A O 1
ATOM 6176 N N . ILE A 1 750 ? -17.302 -7.035 -6.609 1.00 91.88 750 ILE A N 1
ATOM 6177 C CA . ILE A 1 750 ? -17.302 -6.465 -5.259 1.00 91.88 750 ILE A CA 1
ATOM 6178 C C . ILE A 1 750 ? -17.975 -7.391 -4.240 1.00 91.88 750 ILE A C 1
ATOM 6180 O O . ILE A 1 750 ? -18.209 -6.981 -3.104 1.00 91.88 750 ILE A O 1
ATOM 6184 N N . THR A 1 751 ? -18.256 -8.645 -4.610 1.00 88.00 751 THR A N 1
ATOM 6185 C CA . THR A 1 751 ? -18.990 -9.606 -3.768 1.00 88.00 751 THR A CA 1
ATOM 6186 C C . THR A 1 751 ? -18.312 -9.790 -2.415 1.00 88.00 751 THR A C 1
ATOM 6188 O O . THR A 1 751 ? -18.924 -9.513 -1.390 1.00 88.00 751 THR A O 1
ATOM 6191 N N . LYS A 1 752 ? -17.007 -10.104 -2.398 1.00 84.00 752 LYS A N 1
ATOM 6192 C CA . LYS A 1 752 ? -16.233 -10.258 -1.150 1.00 84.00 752 LYS A CA 1
ATOM 6193 C C . LYS A 1 752 ? -16.185 -8.987 -0.304 1.00 84.00 752 LYS A C 1
ATOM 6195 O O . LYS A 1 752 ? -16.133 -9.064 0.916 1.00 84.00 752 LYS A O 1
ATOM 6200 N N . MET A 1 753 ? -16.180 -7.816 -0.944 1.00 83.19 753 MET A N 1
ATOM 6201 C CA . MET A 1 753 ? -16.176 -6.532 -0.240 1.00 83.19 753 MET A CA 1
ATOM 6202 C C . MET A 1 753 ? -17.520 -6.291 0.452 1.00 83.19 753 MET A C 1
ATOM 6204 O O . MET A 1 753 ? -17.538 -5.898 1.613 1.00 83.19 753 MET A O 1
ATOM 6208 N N . LYS A 1 754 ? -18.635 -6.582 -0.229 1.00 80.19 754 LYS A N 1
ATOM 6209 C CA . LYS A 1 754 ? -19.986 -6.500 0.346 1.00 80.19 754 LYS A CA 1
ATOM 6210 C C . LYS A 1 754 ? -20.219 -7.563 1.418 1.00 80.19 754 LYS A C 1
ATOM 6212 O O . LYS A 1 754 ? -20.818 -7.259 2.438 1.00 80.19 754 LYS A O 1
ATOM 6217 N N . GLU A 1 755 ? -19.717 -8.782 1.233 1.00 79.12 755 GLU A N 1
ATOM 6218 C CA . GLU A 1 755 ? -19.757 -9.833 2.259 1.00 79.12 755 GLU A CA 1
ATOM 6219 C C . GLU A 1 755 ? -18.967 -9.428 3.505 1.00 79.12 755 GLU A C 1
ATOM 6221 O O . GLU A 1 755 ? -19.479 -9.551 4.613 1.00 79.12 755 GLU A O 1
ATOM 6226 N N . ALA A 1 756 ? -17.756 -8.887 3.333 1.00 70.19 756 ALA A N 1
ATOM 6227 C CA . ALA A 1 756 ? -16.957 -8.373 4.439 1.00 70.19 756 ALA A CA 1
ATOM 6228 C C . ALA A 1 756 ? -17.646 -7.193 5.136 1.00 70.19 756 ALA A C 1
ATOM 6230 O O . ALA A 1 756 ? -17.683 -7.157 6.361 1.00 70.19 756 ALA A O 1
ATOM 6231 N N . GLN A 1 757 ? -18.235 -6.264 4.377 1.00 73.94 757 GLN A N 1
ATOM 6232 C CA . GLN A 1 757 ? -19.012 -5.157 4.933 1.00 73.94 757 GLN A CA 1
ATOM 6233 C C . GLN A 1 757 ? -20.203 -5.670 5.754 1.00 73.94 757 GLN A C 1
ATOM 6235 O O . GLN A 1 757 ? -20.347 -5.287 6.910 1.00 73.94 757 GLN A O 1
ATOM 6240 N N . ASN A 1 758 ? -21.002 -6.583 5.199 1.00 72.56 758 ASN A N 1
ATOM 6241 C CA . ASN A 1 758 ? -22.124 -7.192 5.913 1.00 72.56 758 ASN A CA 1
ATOM 6242 C C . ASN A 1 758 ? -21.652 -7.940 7.167 1.00 72.56 758 ASN A C 1
ATOM 6244 O O . ASN A 1 758 ? -22.312 -7.896 8.198 1.00 72.56 758 ASN A O 1
ATOM 6248 N N . HIS A 1 759 ? -20.506 -8.621 7.103 1.00 71.94 759 HIS A N 1
ATOM 6249 C CA . HIS A 1 759 ? -19.944 -9.316 8.257 1.00 71.94 759 HIS A CA 1
ATOM 6250 C C . HIS A 1 759 ? -19.488 -8.340 9.350 1.00 71.94 759 HIS A C 1
ATOM 6252 O O . HIS A 1 759 ? -19.746 -8.582 10.525 1.00 71.94 759 HIS A O 1
ATOM 6258 N N . ILE A 1 760 ? -18.877 -7.214 8.972 1.00 72.50 760 ILE A N 1
ATOM 6259 C CA . ILE A 1 760 ? -18.534 -6.127 9.899 1.00 72.50 760 ILE A CA 1
ATOM 6260 C C . ILE A 1 760 ? -19.801 -5.541 10.529 1.00 72.50 760 ILE A C 1
ATOM 6262 O O . ILE A 1 760 ? -19.825 -5.336 11.738 1.00 72.50 760 ILE A O 1
ATOM 6266 N N . GLU A 1 761 ? -20.861 -5.316 9.750 1.00 69.31 761 GLU A N 1
ATOM 6267 C CA . GLU A 1 761 ? -22.152 -4.848 10.273 1.00 69.31 761 GLU A CA 1
ATOM 6268 C C . GLU A 1 761 ? -22.759 -5.853 11.265 1.00 69.31 761 GLU A C 1
ATOM 6270 O O . GLU A 1 761 ? -23.233 -5.454 12.329 1.00 69.31 761 GLU A O 1
ATOM 6275 N N . ILE A 1 762 ? -22.681 -7.157 10.975 1.00 72.94 762 ILE A N 1
ATOM 6276 C CA . ILE A 1 762 ? -23.110 -8.209 11.907 1.00 72.94 762 ILE A CA 1
ATOM 6277 C C . ILE A 1 762 ? -22.294 -8.140 13.205 1.00 72.94 762 ILE A C 1
ATOM 6279 O O . ILE A 1 762 ? -22.880 -8.097 14.281 1.00 72.94 762 ILE A O 1
ATOM 6283 N N . LEU A 1 763 ? -20.963 -8.052 13.126 1.00 73.69 763 LEU A N 1
ATOM 6284 C CA . LEU A 1 763 ? -20.091 -7.958 14.307 1.00 73.69 763 LEU A CA 1
ATOM 6285 C C . LEU A 1 763 ? -20.293 -6.661 15.108 1.00 73.69 763 LEU A C 1
ATOM 6287 O O . LEU A 1 763 ? -20.107 -6.651 16.324 1.00 73.69 763 LEU A O 1
ATOM 6291 N N . ALA A 1 764 ? -20.668 -5.566 14.445 1.00 76.75 764 ALA A N 1
ATOM 6292 C CA . ALA A 1 764 ? -20.889 -4.275 15.088 1.00 76.75 764 ALA A CA 1
ATOM 6293 C C . ALA A 1 764 ? -22.224 -4.208 15.845 1.00 76.75 764 ALA A C 1
ATOM 6295 O O . ALA A 1 764 ? -22.307 -3.526 16.870 1.00 76.75 764 ALA A O 1
ATOM 6296 N N . TYR A 1 765 ? -23.258 -4.911 15.367 1.00 86.81 765 TYR A N 1
ATOM 6297 C CA . TYR A 1 765 ? -24.636 -4.757 15.851 1.00 86.81 765 TYR A CA 1
ATOM 6298 C C . TYR A 1 765 ? -25.267 -6.013 16.466 1.00 86.81 765 TYR A C 1
ATOM 6300 O O . TYR A 1 765 ? -26.295 -5.897 17.136 1.00 86.81 765 TYR A O 1
ATOM 6308 N N . TYR A 1 766 ? -24.674 -7.193 16.296 1.00 91.19 766 TYR A N 1
ATOM 6309 C CA . TYR A 1 766 ? -25.202 -8.457 16.811 1.00 91.19 766 TYR A CA 1
ATOM 6310 C C . TYR A 1 766 ? -24.184 -9.163 17.716 1.00 91.19 766 TYR A C 1
ATOM 6312 O O . TYR A 1 766 ? -22.972 -9.023 17.560 1.00 91.19 766 TYR A O 1
ATOM 6320 N N . ASP A 1 767 ? -24.687 -9.901 18.703 1.00 92.81 767 ASP A N 1
ATOM 6321 C CA . ASP A 1 767 ? -23.910 -10.771 19.582 1.00 92.81 767 ASP A CA 1
ATOM 6322 C C . ASP A 1 767 ? -23.458 -12.015 18.808 1.00 92.81 767 ASP A C 1
ATOM 6324 O O . ASP A 1 767 ? -24.273 -12.716 18.206 1.00 92.81 767 ASP A O 1
ATOM 6328 N N . SER A 1 768 ? -22.158 -12.308 18.834 1.00 88.00 768 SER A N 1
ATOM 6329 C CA . SER A 1 768 ? -21.554 -13.357 18.002 1.00 88.00 768 SER A CA 1
ATOM 6330 C C . SER A 1 768 ? -21.997 -14.773 18.372 1.00 88.00 768 SER A C 1
ATOM 6332 O O . SER A 1 768 ? -21.950 -15.662 17.522 1.00 88.00 768 SER A O 1
ATOM 6334 N N . LEU A 1 769 ? -22.430 -14.994 19.617 1.00 92.06 769 LEU A N 1
ATOM 6335 C CA . LEU A 1 769 ? -22.856 -16.310 20.085 1.00 92.06 769 LEU A CA 1
ATOM 6336 C C . LEU A 1 769 ? -24.336 -16.581 19.791 1.00 92.06 769 LEU A C 1
ATOM 6338 O O . LEU A 1 769 ? -24.685 -17.690 19.383 1.00 92.06 769 LEU A O 1
ATOM 6342 N N . THR A 1 770 ? -25.203 -15.594 20.020 1.00 93.31 770 THR A N 1
ATOM 6343 C CA . THR A 1 770 ? -26.668 -15.765 19.963 1.00 93.31 770 THR A CA 1
ATOM 6344 C C . THR A 1 770 ? -27.316 -15.180 18.713 1.00 93.31 770 THR A C 1
ATOM 6346 O O . THR A 1 770 ? -28.478 -15.474 18.434 1.00 93.31 770 THR A O 1
ATOM 6349 N N . ASN A 1 771 ? -26.578 -14.367 17.950 1.00 90.69 771 ASN A N 1
ATOM 6350 C CA . ASN A 1 771 ? -27.063 -13.608 16.796 1.00 90.69 771 ASN A CA 1
ATOM 6351 C C . ASN A 1 771 ? -28.234 -12.657 17.124 1.00 90.69 771 ASN A C 1
ATOM 6353 O O . ASN A 1 771 ? -28.974 -12.231 16.236 1.00 90.69 771 ASN A O 1
ATOM 6357 N N . LEU A 1 772 ? -28.413 -12.325 18.406 1.00 95.56 772 LEU A N 1
ATOM 6358 C CA . LEU A 1 772 ? -29.333 -11.290 18.862 1.00 95.56 772 LEU A CA 1
ATOM 6359 C C . LEU A 1 772 ? -28.677 -9.909 18.742 1.00 95.56 772 LEU A C 1
ATOM 6361 O O . LEU A 1 772 ? -27.453 -9.822 18.804 1.00 95.56 772 LEU A O 1
ATOM 6365 N N . PRO A 1 773 ? -29.452 -8.821 18.603 1.00 96.06 773 PRO A N 1
ATOM 6366 C CA . PRO A 1 773 ? -28.969 -7.463 18.817 1.00 96.06 773 PRO A CA 1
ATOM 6367 C C . PRO A 1 773 ? -28.048 -7.362 20.038 1.00 96.06 773 PRO A C 1
ATOM 6369 O O . PRO A 1 773 ? -28.404 -7.803 21.134 1.00 96.06 773 PRO A O 1
ATOM 6372 N N . ASN A 1 774 ? -26.865 -6.785 19.840 1.00 94.69 774 ASN A N 1
ATOM 6373 C CA . ASN A 1 774 ? -25.944 -6.476 20.928 1.00 94.69 774 ASN A CA 1
ATOM 6374 C C . ASN A 1 774 ? -26.340 -5.153 21.601 1.00 94.69 774 ASN A C 1
ATOM 6376 O O . ASN A 1 774 ? -27.300 -4.487 2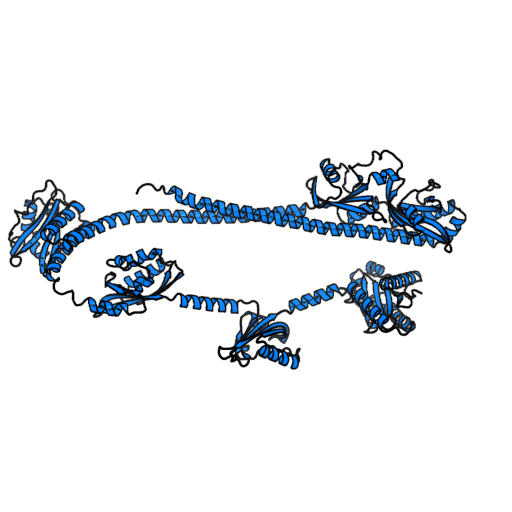1.204 1.00 94.69 774 ASN A O 1
ATOM 6380 N N . ARG A 1 775 ? -25.560 -4.725 22.598 1.00 93.88 775 ARG A N 1
ATOM 6381 C CA . ARG A 1 775 ? -25.807 -3.478 23.334 1.00 93.88 775 ARG A CA 1
ATOM 6382 C C . ARG A 1 775 ? -25.965 -2.246 22.433 1.00 93.88 775 ARG A C 1
ATOM 6384 O O . ARG A 1 775 ? -26.817 -1.408 22.712 1.00 93.88 775 ARG A O 1
ATOM 6391 N N . THR A 1 776 ? -25.187 -2.132 21.358 1.00 91.94 776 THR A N 1
ATOM 6392 C CA . THR A 1 776 ? -25.259 -0.989 20.434 1.00 91.94 776 THR A CA 1
ATOM 6393 C C . THR A 1 776 ? -26.604 -0.950 19.712 1.00 91.94 776 THR A C 1
ATOM 6395 O O . THR A 1 776 ? -27.282 0.078 19.728 1.00 91.94 776 THR A O 1
ATOM 6398 N N . LEU A 1 777 ? -27.019 -2.072 19.110 1.00 93.50 777 LEU A N 1
ATOM 6399 C CA . LEU A 1 777 ? -28.289 -2.143 18.382 1.00 93.50 777 LEU A CA 1
ATOM 6400 C C . LEU A 1 777 ? -29.499 -2.085 19.325 1.00 93.50 777 LEU A C 1
ATOM 6402 O O . LEU A 1 777 ? -30.510 -1.479 18.980 1.00 93.50 777 LEU A O 1
ATOM 6406 N N . PHE A 1 778 ? -29.391 -2.652 20.528 1.00 96.12 778 PHE A N 1
ATOM 6407 C CA . PHE A 1 778 ? -30.390 -2.513 21.589 1.00 96.12 778 PHE A CA 1
ATOM 6408 C C . PHE A 1 778 ? -30.691 -1.040 21.903 1.00 9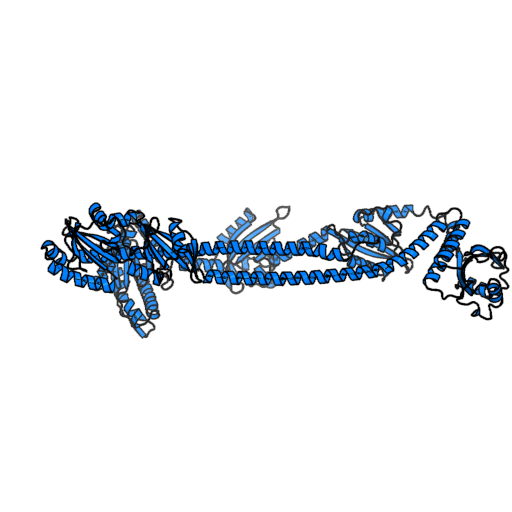6.12 778 PHE A C 1
ATOM 6410 O O . PHE A 1 778 ? -31.856 -0.643 21.893 1.00 96.12 778 PHE A O 1
ATOM 6417 N N . MET A 1 779 ? -29.654 -0.223 22.130 1.00 94.88 779 MET A N 1
ATOM 6418 C CA . MET A 1 779 ? -29.826 1.194 22.477 1.00 94.88 779 MET A CA 1
ATOM 6419 C C . MET A 1 779 ? -30.523 1.980 21.361 1.00 94.88 779 MET A C 1
ATOM 6421 O O . MET A 1 779 ? -31.420 2.774 21.650 1.00 94.88 779 MET A O 1
ATOM 6425 N N . ASP A 1 780 ? -30.161 1.725 20.098 1.00 94.38 780 ASP A N 1
ATOM 6426 C CA . ASP A 1 780 ? -30.830 2.322 18.932 1.00 94.38 780 ASP A CA 1
ATOM 6427 C C . ASP A 1 780 ? -32.306 1.901 18.849 1.00 94.38 780 ASP A C 1
ATOM 6429 O O . ASP A 1 780 ? -33.201 2.741 18.724 1.00 94.38 780 ASP A O 1
ATOM 6433 N N . ARG A 1 781 ? -32.594 0.600 18.988 1.00 95.12 781 ARG A N 1
ATOM 6434 C CA . ARG A 1 781 ? -33.967 0.074 18.933 1.00 95.12 781 ARG A CA 1
ATOM 6435 C C . ARG A 1 781 ? -34.840 0.602 20.064 1.00 95.12 781 ARG A C 1
ATOM 6437 O O . ARG A 1 781 ? -36.011 0.912 19.822 1.00 95.12 781 ARG A O 1
ATOM 6444 N N . LEU A 1 782 ? -34.285 0.733 21.267 1.00 95.31 782 LEU A N 1
ATOM 6445 C CA . LEU A 1 782 ? -34.988 1.317 22.403 1.00 95.31 782 LEU A CA 1
ATOM 6446 C C . LEU A 1 782 ? -35.329 2.777 22.113 1.00 95.31 782 LEU A C 1
ATOM 6448 O O . LEU A 1 782 ? -36.495 3.155 22.189 1.00 95.31 782 LEU A O 1
ATOM 6452 N N . GLU A 1 783 ? -34.354 3.573 21.681 1.00 94.56 783 GLU A N 1
ATOM 6453 C CA . GLU A 1 783 ? -34.565 4.980 21.338 1.00 94.56 783 GLU A CA 1
ATOM 6454 C C . GLU A 1 783 ? -35.628 5.162 20.245 1.00 94.56 783 GLU A C 1
ATOM 6456 O O . GLU A 1 783 ? -36.561 5.955 20.405 1.00 94.56 783 GLU A O 1
ATOM 6461 N N . GLN A 1 784 ? -35.569 4.362 19.178 1.00 93.12 784 GLN A N 1
ATOM 6462 C CA . GLN A 1 784 ? -36.591 4.361 18.128 1.00 93.12 784 GLN A CA 1
ATOM 6463 C C . GLN A 1 784 ? -37.980 3.987 18.664 1.00 93.12 784 GLN A C 1
ATOM 6465 O O . GLN A 1 784 ? -38.982 4.588 18.256 1.00 93.12 784 GLN A O 1
ATOM 6470 N N . SER A 1 785 ? -38.067 3.012 19.576 1.00 92.56 785 SER A N 1
ATOM 6471 C CA . SER A 1 785 ? -39.334 2.623 20.204 1.00 92.56 785 SER A CA 1
ATOM 6472 C C . SER A 1 785 ? -39.920 3.757 21.045 1.00 92.56 785 SER A C 1
ATOM 6474 O O . SER A 1 785 ? -41.104 4.081 20.904 1.00 92.56 785 SER A O 1
ATOM 6476 N N . LEU A 1 786 ? -39.093 4.416 21.862 1.00 92.69 786 LEU A N 1
ATOM 6477 C CA . LEU A 1 786 ? -39.514 5.531 22.712 1.00 92.69 786 LEU A CA 1
ATOM 6478 C C . LEU A 1 786 ? -39.949 6.743 21.877 1.00 92.69 786 LEU A C 1
ATOM 6480 O O . LEU A 1 786 ? -41.008 7.317 22.133 1.00 92.69 786 LEU A O 1
ATOM 6484 N N . LEU A 1 787 ? -39.209 7.084 20.814 1.00 92.69 787 LEU A N 1
ATOM 6485 C CA . LEU A 1 787 ? -39.596 8.143 19.872 1.00 92.69 787 LEU A CA 1
ATOM 6486 C C . LEU A 1 787 ? -40.934 7.840 19.188 1.00 92.69 787 LEU A C 1
ATOM 6488 O O . LEU A 1 787 ? -41.778 8.731 19.050 1.00 92.69 787 LEU A O 1
ATOM 6492 N N . TYR A 1 788 ? -41.156 6.589 18.777 1.00 90.69 788 TYR A N 1
ATOM 6493 C CA . TYR A 1 788 ? -42.433 6.159 18.210 1.00 90.69 788 TYR A CA 1
ATOM 6494 C C . TYR A 1 788 ? -43.578 6.291 19.224 1.00 90.69 788 TYR A C 1
ATOM 6496 O O . TYR A 1 788 ? -44.641 6.816 18.884 1.00 90.69 788 TYR A O 1
ATOM 6504 N N . CYS A 1 789 ? -43.360 5.854 20.465 1.00 89.94 789 CYS A N 1
ATOM 6505 C CA . CYS A 1 789 ? -44.345 5.929 21.542 1.00 89.94 789 CYS A CA 1
ATOM 6506 C C . CYS A 1 789 ? -44.705 7.377 21.884 1.00 89.94 789 CYS A C 1
ATOM 6508 O O . CYS A 1 789 ? -45.889 7.713 21.949 1.00 89.94 789 CYS A O 1
ATOM 6510 N N . LYS A 1 790 ? -43.698 8.255 21.971 1.00 89.19 790 LYS A N 1
ATOM 6511 C CA . LYS A 1 790 ? -43.862 9.696 22.201 1.00 89.19 790 LYS A CA 1
ATOM 6512 C C . LYS A 1 790 ? -44.694 10.377 21.112 1.00 89.19 790 LYS A C 1
ATOM 6514 O O . LYS A 1 790 ? -45.524 11.224 21.424 1.00 89.19 790 LYS A O 1
ATOM 6519 N N . ARG A 1 791 ? -44.492 10.017 19.837 1.00 90.88 791 ARG A N 1
ATOM 6520 C CA . ARG A 1 791 ? -45.227 10.613 18.701 1.00 90.88 791 ARG A CA 1
ATOM 6521 C C . ARG A 1 791 ? -46.667 10.117 18.585 1.00 90.88 791 ARG A C 1
ATOM 6523 O O . ARG A 1 791 ? -47.521 10.875 18.140 1.00 90.88 791 ARG A O 1
ATOM 6530 N N . ASN A 1 792 ? -46.925 8.864 18.955 1.00 90.62 792 ASN A N 1
ATOM 6531 C CA . ASN A 1 792 ? -48.220 8.209 18.742 1.00 90.62 792 ASN A CA 1
ATOM 6532 C C . ASN A 1 792 ? -49.043 8.018 20.025 1.00 90.62 792 ASN A C 1
ATOM 6534 O O . ASN A 1 792 ? -50.070 7.344 19.976 1.00 90.62 792 ASN A O 1
ATOM 6538 N N . TYR A 1 793 ? -48.598 8.574 21.158 1.00 87.62 793 TYR A N 1
ATOM 6539 C CA . TYR A 1 793 ? -49.218 8.396 22.479 1.00 87.62 793 TYR A CA 1
ATOM 6540 C C . TYR A 1 793 ? -49.437 6.916 22.835 1.00 87.62 793 TYR A C 1
ATOM 6542 O O . TYR A 1 793 ? -50.500 6.512 23.307 1.00 87.62 793 TYR A O 1
ATOM 6550 N N . ARG A 1 794 ? -48.422 6.090 22.561 1.00 90.75 794 ARG A N 1
ATOM 6551 C CA . ARG A 1 794 ? -48.410 4.653 22.874 1.00 90.75 794 ARG A CA 1
ATOM 6552 C C . ARG A 1 794 ? -47.455 4.359 24.025 1.00 90.75 794 ARG A C 1
ATOM 6554 O O . ARG A 1 794 ? -46.609 5.187 24.351 1.00 90.75 794 ARG A O 1
ATOM 6561 N N . LYS A 1 795 ? -47.597 3.175 24.619 1.00 92.50 795 LYS A N 1
ATOM 6562 C CA . LYS A 1 795 ? -46.718 2.672 25.678 1.00 92.50 795 LYS A CA 1
ATOM 6563 C C . LYS A 1 795 ? -45.733 1.638 25.128 1.00 92.50 795 LYS A C 1
ATOM 6565 O O . LYS A 1 795 ? -46.025 0.953 24.142 1.00 92.50 795 LYS A O 1
ATOM 6570 N N . SER A 1 796 ? -44.578 1.523 25.770 1.00 94.00 796 SER A N 1
ATOM 6571 C CA . SER A 1 796 ? -43.572 0.481 25.518 1.00 94.00 796 SER A CA 1
ATOM 6572 C C . SER A 1 796 ? -43.127 -0.075 26.862 1.00 94.00 796 SER A C 1
ATOM 6574 O O . SER A 1 796 ? -43.086 0.675 27.833 1.00 94.00 796 SER A O 1
ATOM 6576 N N . ALA A 1 797 ? -42.774 -1.353 26.924 1.00 94.88 797 ALA A N 1
ATOM 6577 C CA . ALA A 1 797 ? -42.144 -1.921 28.110 1.00 94.88 797 ALA A CA 1
ATOM 6578 C C . ALA A 1 797 ? -40.737 -2.405 27.775 1.00 94.88 797 ALA A C 1
ATOM 6580 O O . ALA A 1 797 ? -40.501 -2.934 26.685 1.00 94.88 797 ALA A O 1
ATOM 6581 N N . LEU A 1 798 ? -39.824 -2.218 28.718 1.00 96.88 798 LEU A N 1
ATOM 6582 C CA . LEU A 1 798 ? -38.500 -2.810 28.699 1.00 96.88 798 LEU A CA 1
ATOM 6583 C C . LEU A 1 798 ? -38.457 -3.907 29.757 1.00 96.88 798 LEU A C 1
ATOM 6585 O O . LEU A 1 798 ? -38.726 -3.652 30.931 1.00 96.88 798 LEU A O 1
ATOM 6589 N N . LEU A 1 799 ? -38.125 -5.118 29.321 1.00 97.00 799 LEU A N 1
ATOM 6590 C CA . LEU A 1 799 ? -37.831 -6.239 30.19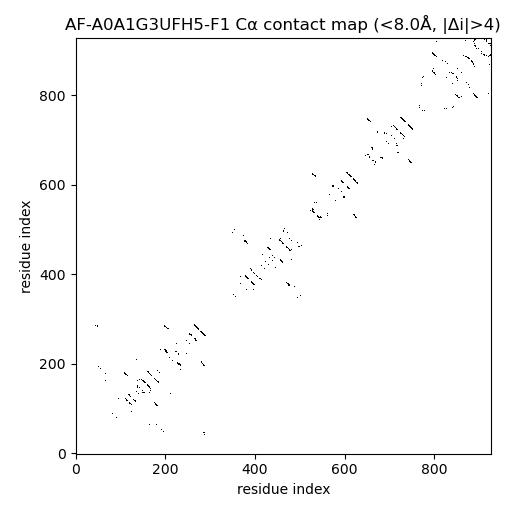7 1.00 97.00 799 LEU A CA 1
ATOM 6591 C C . LEU A 1 799 ? -36.323 -6.415 30.290 1.00 97.00 799 LEU A C 1
ATOM 6593 O O . LEU A 1 799 ? -35.654 -6.472 29.255 1.00 97.00 799 LEU A O 1
ATOM 6597 N N . PHE A 1 800 ? -35.821 -6.546 31.509 1.00 97.00 800 PHE A N 1
ATOM 6598 C CA . PHE A 1 800 ? -34.458 -6.965 31.803 1.00 97.00 800 PHE A CA 1
ATOM 6599 C C . PHE A 1 800 ? -34.509 -8.381 32.376 1.00 97.00 800 PHE A C 1
ATOM 6601 O O . PHE A 1 800 ? -35.316 -8.658 33.262 1.00 97.00 800 PHE A O 1
ATOM 6608 N N . ILE A 1 801 ? -33.731 -9.298 31.812 1.00 96.81 801 ILE A N 1
ATOM 6609 C CA . ILE A 1 801 ? -33.825 -10.737 32.066 1.00 96.81 801 ILE A CA 1
ATOM 6610 C C . ILE A 1 801 ? -32.431 -11.261 32.379 1.00 96.81 801 ILE A C 1
ATOM 6612 O O . ILE A 1 801 ? -31.509 -11.048 31.598 1.00 96.81 801 ILE A O 1
ATOM 6616 N N . ASP A 1 802 ? -32.306 -12.023 33.455 1.00 96.12 802 ASP A N 1
ATOM 6617 C CA . ASP A 1 802 ? -31.073 -12.716 33.818 1.00 96.12 802 ASP A CA 1
ATOM 6618 C C . ASP A 1 802 ? -31.363 -14.179 34.162 1.00 96.12 802 ASP A C 1
ATOM 6620 O O . ASP A 1 802 ? -32.423 -14.511 34.709 1.00 96.12 802 ASP A O 1
ATOM 6624 N N . LEU A 1 803 ? -30.446 -15.068 33.774 1.00 94.75 803 LEU A N 1
ATOM 6625 C CA . LEU A 1 803 ? -30.599 -16.504 33.973 1.00 94.75 803 LEU A CA 1
ATOM 6626 C C . LEU A 1 803 ? -30.115 -16.938 35.358 1.00 94.75 803 LEU A C 1
ATOM 6628 O O . LEU A 1 803 ? -28.929 -16.924 35.689 1.00 94.75 803 LEU A O 1
ATOM 6632 N N . ASP A 1 804 ? -31.042 -17.457 36.154 1.00 92.69 804 ASP A N 1
ATOM 6633 C CA . ASP A 1 804 ? -30.768 -17.866 37.521 1.00 92.69 804 ASP A CA 1
ATOM 6634 C C . ASP A 1 804 ? -29.781 -19.037 37.572 1.00 92.69 804 ASP A C 1
ATOM 6636 O O . ASP A 1 804 ? -30.022 -20.099 37.010 1.00 92.69 804 ASP A O 1
ATOM 6640 N N . ASN A 1 805 ? -28.702 -18.896 38.343 1.00 88.12 805 ASN A N 1
ATOM 6641 C CA . ASN A 1 805 ? -27.681 -19.936 38.536 1.00 88.12 805 ASN A CA 1
ATOM 6642 C C . ASN A 1 805 ? -26.911 -20.330 37.257 1.00 88.12 805 ASN A C 1
ATOM 6644 O O . ASN A 1 805 ? -26.283 -21.391 37.235 1.00 88.12 805 ASN A O 1
ATOM 6648 N N . PHE A 1 806 ? -26.877 -19.482 36.222 1.00 92.62 806 PHE A N 1
ATOM 6649 C CA . PHE A 1 806 ? -26.099 -19.744 35.003 1.00 92.62 806 PHE A CA 1
ATOM 6650 C C . PHE A 1 806 ? -24.610 -20.009 35.283 1.00 92.62 806 PHE A C 1
ATOM 6652 O O . PHE A 1 806 ? -24.007 -20.913 34.701 1.00 92.62 806 PHE A O 1
ATOM 6659 N N . LYS A 1 807 ? -24.021 -19.297 36.252 1.00 89.81 807 LYS A N 1
ATOM 6660 C CA . LYS A 1 807 ? -22.647 -19.554 36.708 1.00 89.81 807 LYS A CA 1
ATOM 6661 C C . LYS A 1 807 ? -22.437 -21.005 37.165 1.00 89.81 807 LYS A C 1
ATOM 6663 O O . LYS A 1 807 ? -21.446 -21.614 36.783 1.00 89.81 807 LYS A O 1
ATOM 6668 N N . ASN A 1 808 ? -23.393 -21.591 37.891 1.00 90.19 808 ASN A N 1
ATOM 6669 C CA . ASN A 1 808 ? -23.294 -22.985 38.336 1.00 90.19 808 ASN A CA 1
ATOM 6670 C C . ASN A 1 808 ? -23.313 -23.961 37.152 1.00 90.19 808 ASN A C 1
ATOM 6672 O O . ASN A 1 808 ? -22.653 -24.998 37.210 1.00 90.19 808 ASN A O 1
ATOM 6676 N N . VAL A 1 809 ? -24.040 -23.637 36.076 1.00 90.44 809 VAL A N 1
ATOM 6677 C CA . VAL A 1 809 ? -24.024 -24.430 34.837 1.00 90.44 809 VAL A CA 1
ATOM 6678 C C . VAL A 1 809 ? -22.630 -24.402 34.213 1.00 90.44 809 VAL A C 1
ATOM 6680 O O . VAL A 1 809 ? -22.090 -25.465 33.909 1.00 90.44 809 VAL A O 1
ATOM 6683 N N . ASN A 1 810 ? -22.018 -23.220 34.094 1.00 90.75 810 ASN A N 1
ATOM 6684 C CA . ASN A 1 810 ? -20.650 -23.084 33.583 1.00 90.75 810 ASN A CA 1
ATOM 6685 C C . ASN A 1 810 ? -19.628 -23.831 34.445 1.00 90.75 810 ASN A C 1
ATOM 6687 O O . ASN A 1 810 ? -18.777 -24.535 33.905 1.00 90.75 810 ASN A O 1
ATOM 6691 N N . ASP A 1 811 ? -19.736 -23.716 35.767 1.00 90.88 811 ASP A N 1
ATOM 6692 C CA . ASP A 1 811 ? -18.801 -24.343 36.703 1.00 90.88 811 ASP A CA 1
ATOM 6693 C C . ASP A 1 811 ? -18.945 -25.880 36.723 1.00 90.88 811 ASP A C 1
ATOM 6695 O O . ASP A 1 811 ? -17.962 -26.591 36.926 1.00 90.88 811 ASP A O 1
ATOM 6699 N N . THR A 1 812 ? -20.153 -26.408 36.478 1.00 91.44 812 THR A N 1
ATOM 6700 C CA . THR A 1 812 ? -20.441 -27.856 36.521 1.00 91.44 812 THR A CA 1
ATOM 6701 C C . THR A 1 812 ? -20.211 -28.552 35.178 1.00 91.44 812 THR A C 1
ATOM 6703 O O . THR A 1 812 ? -19.663 -29.653 35.142 1.00 91.44 812 THR A O 1
ATOM 6706 N N . TYR A 1 813 ? -20.640 -27.934 34.073 1.00 88.75 813 TYR A N 1
ATOM 6707 C CA . TYR A 1 813 ? -20.677 -28.555 32.741 1.00 88.75 813 TYR A CA 1
ATOM 6708 C C . TYR A 1 813 ? -19.720 -27.905 31.729 1.00 88.75 813 TYR A C 1
ATOM 6710 O O . TYR A 1 813 ? -19.560 -28.408 30.618 1.00 88.75 813 TYR A O 1
ATOM 6718 N N . GLY A 1 814 ? -19.046 -26.818 32.114 1.00 90.00 814 GLY A N 1
ATOM 6719 C CA . GLY A 1 814 ? -18.105 -26.081 31.278 1.00 90.00 814 GLY A CA 1
ATOM 6720 C C . GLY A 1 814 ? -18.763 -25.014 30.398 1.00 90.00 814 GLY A C 1
ATOM 6721 O O . GLY A 1 814 ? -19.953 -25.059 30.085 1.00 90.00 814 GLY A O 1
ATOM 6722 N N . HIS A 1 815 ? -17.946 -24.057 29.948 1.00 88.19 815 HIS A N 1
ATOM 6723 C CA . HIS A 1 815 ? -18.402 -22.908 29.158 1.00 88.19 815 HIS A CA 1
ATOM 6724 C C . HIS A 1 815 ? -19.085 -23.282 27.835 1.00 88.19 815 HIS A C 1
ATOM 6726 O O . HIS A 1 815 ? -20.000 -22.587 27.419 1.00 88.19 815 HIS A O 1
ATOM 6732 N N . GLN A 1 816 ? -18.711 -24.397 27.196 1.00 90.62 816 GLN A N 1
ATOM 6733 C CA . GLN A 1 816 ? -19.362 -24.845 25.955 1.00 90.62 816 GLN A CA 1
ATOM 6734 C C . GLN A 1 816 ? -20.846 -25.184 26.162 1.00 90.62 816 GLN A C 1
ATOM 6736 O O . GLN A 1 816 ? -21.683 -24.835 25.332 1.00 90.62 816 GLN A O 1
ATOM 6741 N N . VAL A 1 817 ? -21.185 -25.830 27.283 1.00 91.31 817 VAL A N 1
ATOM 6742 C CA . VAL A 1 817 ? -22.578 -26.151 27.628 1.00 91.31 817 VAL A CA 1
ATOM 6743 C C . VAL A 1 817 ? -23.341 -24.881 28.002 1.00 91.31 817 VAL A C 1
ATOM 6745 O O . VAL A 1 817 ? -24.496 -24.726 27.604 1.00 91.31 817 VAL A O 1
ATOM 6748 N N . GLY A 1 818 ? -22.691 -23.942 28.697 1.00 92.44 818 GLY A N 1
ATOM 6749 C CA . GLY A 1 818 ? -23.253 -22.616 28.958 1.00 92.44 818 GLY A CA 1
ATOM 6750 C C . GLY A 1 818 ? -23.552 -21.829 27.680 1.00 92.44 818 GLY A C 1
ATOM 6751 O O . GLY A 1 818 ? -24.628 -21.248 27.554 1.00 92.44 818 GLY A O 1
ATOM 6752 N N . ASP A 1 819 ? -22.659 -21.870 26.695 1.00 93.75 819 ASP A N 1
ATOM 6753 C CA . ASP A 1 819 ? -22.849 -21.201 25.408 1.00 93.75 819 ASP A CA 1
ATOM 6754 C C . ASP A 1 819 ? -24.041 -21.781 24.624 1.00 93.75 819 ASP A C 1
ATOM 6756 O O . ASP A 1 819 ? -24.881 -21.036 24.109 1.00 93.75 819 ASP A O 1
ATOM 6760 N N . LEU A 1 820 ? -24.170 -23.113 24.587 1.00 92.69 820 LEU A N 1
ATOM 6761 C CA . LEU A 1 820 ? -25.320 -23.796 23.979 1.00 92.69 820 LEU A CA 1
ATOM 6762 C C . LEU A 1 820 ? -26.630 -23.473 24.707 1.00 92.69 820 LEU A C 1
ATOM 6764 O O . LEU A 1 820 ? -27.670 -23.277 24.071 1.00 92.69 820 LEU A O 1
ATOM 6768 N N . LEU A 1 821 ? -26.587 -23.383 26.037 1.00 93.56 821 LEU A N 1
ATOM 6769 C CA . LEU A 1 821 ? -27.726 -22.971 26.848 1.00 93.56 821 LEU A CA 1
ATOM 6770 C C . LEU A 1 821 ? -28.171 -21.545 26.494 1.00 93.56 821 LEU A C 1
ATOM 6772 O O . LEU A 1 821 ? -29.360 -21.325 26.261 1.00 93.56 821 LEU A O 1
ATOM 6776 N N . LEU A 1 822 ? -27.236 -20.601 26.369 1.00 95.56 822 LEU A N 1
ATOM 6777 C CA . LEU A 1 822 ? -27.537 -19.226 25.959 1.00 95.56 822 LEU A CA 1
ATOM 6778 C C . LEU A 1 822 ? -28.205 -19.182 24.579 1.00 95.56 822 LEU A C 1
ATOM 6780 O O . LEU A 1 822 ? -29.218 -18.504 24.417 1.00 95.56 822 LEU A O 1
ATOM 6784 N N . GLN A 1 823 ? -27.720 -19.966 23.610 1.00 94.56 823 GLN A N 1
ATOM 6785 C CA . GLN A 1 823 ? -28.345 -20.082 22.284 1.00 94.56 823 GLN A CA 1
ATOM 6786 C C . GLN A 1 823 ? -29.772 -20.654 22.338 1.00 94.56 823 GLN A C 1
ATOM 6788 O O . GLN A 1 823 ? -30.659 -20.216 21.593 1.00 94.56 823 GLN A O 1
ATOM 6793 N N . LYS A 1 824 ? -30.032 -21.635 23.212 1.00 93.31 824 LYS A N 1
ATOM 6794 C CA . LYS A 1 824 ? -31.383 -22.185 23.420 1.00 93.31 824 LYS A CA 1
ATOM 6795 C C . LYS A 1 824 ? -32.309 -21.152 24.054 1.00 93.31 824 LYS A C 1
ATOM 6797 O O . LYS A 1 824 ? -33.417 -20.964 23.553 1.00 93.31 824 LYS A O 1
ATOM 6802 N N . VAL A 1 825 ? -31.841 -20.446 25.080 1.00 94.75 825 VAL A N 1
ATOM 6803 C CA . VAL A 1 825 ? -32.587 -19.359 25.729 1.00 94.75 825 VAL A CA 1
ATOM 6804 C C . VAL A 1 825 ? -32.908 -18.250 24.731 1.00 94.75 825 VAL A C 1
ATOM 6806 O O . VAL A 1 825 ? -34.055 -17.819 24.662 1.00 94.75 825 VAL A O 1
ATOM 6809 N N . SER A 1 826 ? -31.960 -17.842 23.884 1.00 95.81 826 SER A N 1
ATOM 6810 C CA . SER A 1 826 ? -32.214 -16.842 22.836 1.00 95.81 826 SER A CA 1
ATOM 6811 C C . SER A 1 826 ? -33.353 -17.247 21.900 1.00 95.81 826 SER A C 1
ATOM 6813 O O . SER A 1 826 ? -34.236 -16.439 21.615 1.00 95.81 826 SER A O 1
ATOM 6815 N N . ASN A 1 827 ? -33.392 -18.512 21.472 1.00 94.25 827 ASN A N 1
ATOM 6816 C CA . ASN A 1 827 ? -34.494 -19.032 20.658 1.00 94.25 827 ASN A CA 1
ATOM 6817 C C . ASN A 1 827 ? -35.824 -19.083 21.427 1.00 94.25 827 ASN A C 1
ATOM 6819 O O . ASN A 1 827 ? -36.880 -18.782 20.863 1.00 94.25 827 ASN A O 1
ATOM 6823 N N . ILE A 1 828 ? -35.797 -19.436 22.715 1.00 94.25 828 ILE A N 1
ATOM 6824 C CA . ILE A 1 828 ? -36.986 -19.403 23.577 1.00 94.25 828 ILE A CA 1
ATOM 6825 C C . ILE A 1 828 ? -37.531 -17.975 23.664 1.00 94.25 828 ILE A C 1
ATOM 6827 O O . ILE A 1 828 ? -38.728 -17.779 23.455 1.00 94.25 828 ILE A O 1
ATOM 6831 N N . LEU A 1 829 ? -36.674 -16.981 23.900 1.00 95.19 829 LEU A N 1
ATOM 6832 C CA . LEU A 1 829 ? -37.074 -15.575 23.970 1.00 95.19 829 LEU A CA 1
ATOM 6833 C C . LEU A 1 829 ? -37.663 -15.094 22.637 1.00 95.19 829 LEU A C 1
ATOM 6835 O O . LEU A 1 829 ? -38.780 -14.583 22.621 1.00 95.19 829 LEU A O 1
ATOM 6839 N N . LEU A 1 830 ? -36.983 -15.344 21.511 1.00 94.94 830 LEU A N 1
ATOM 6840 C CA . LEU A 1 830 ? -37.461 -14.962 20.173 1.00 94.94 830 LEU A CA 1
ATOM 6841 C C . LEU A 1 830 ? -38.825 -15.571 19.825 1.00 94.94 830 LEU A C 1
ATOM 6843 O O . LEU A 1 830 ? -39.669 -14.903 19.237 1.00 94.94 830 LEU A O 1
ATOM 6847 N N . THR A 1 831 ? -39.063 -16.830 20.201 1.00 93.94 831 THR A N 1
ATOM 6848 C CA . THR A 1 831 ? -40.344 -17.521 19.945 1.00 93.94 831 THR A CA 1
ATOM 6849 C C . THR A 1 831 ? -41.432 -17.203 20.974 1.00 93.94 831 THR A C 1
ATOM 6851 O O . THR A 1 831 ? -42.549 -17.716 20.868 1.00 93.94 831 THR A O 1
ATOM 6854 N N . SER A 1 832 ? -41.120 -16.408 21.998 1.00 92.94 832 SER A N 1
ATOM 6855 C CA . SER A 1 832 ? -42.065 -16.014 23.052 1.00 92.94 832 SER A CA 1
ATOM 6856 C C . SER A 1 832 ? -42.559 -14.578 22.911 1.00 92.94 832 SER A C 1
ATOM 6858 O O . SER A 1 832 ? -43.510 -14.206 23.596 1.00 92.94 832 SER A O 1
ATOM 6860 N N . VAL A 1 833 ? -41.964 -13.804 22.001 1.00 93.25 833 VAL A N 1
ATOM 6861 C CA . VAL A 1 833 ? -42.322 -12.409 21.716 1.00 93.25 833 VAL A CA 1
ATOM 6862 C C . VAL A 1 833 ? -42.853 -12.253 20.289 1.00 93.25 833 VAL A C 1
ATOM 6864 O O . VAL A 1 833 ? -42.767 -13.170 19.468 1.00 93.25 833 VAL A O 1
ATOM 6867 N N . ARG A 1 834 ? -43.437 -11.092 19.973 1.00 92.31 834 ARG A N 1
ATOM 6868 C CA . ARG A 1 834 ? -43.939 -10.798 18.621 1.00 92.31 834 ARG A CA 1
ATOM 6869 C C . ARG A 1 834 ? -42.778 -10.368 17.724 1.00 92.31 834 ARG A C 1
ATOM 6871 O O . ARG A 1 834 ? -41.794 -9.816 18.195 1.00 92.31 834 ARG A O 1
ATOM 6878 N N . ALA A 1 835 ? -42.934 -10.499 16.406 1.00 86.44 835 ALA A N 1
ATOM 6879 C CA . ALA A 1 835 ? -41.931 -10.022 15.443 1.00 86.44 835 ALA A CA 1
ATOM 6880 C C . ALA A 1 835 ? -41.681 -8.497 15.504 1.00 86.44 835 ALA A C 1
ATOM 6882 O O . ALA A 1 835 ? -40.674 -8.014 14.996 1.00 86.44 835 ALA A O 1
ATOM 6883 N N . SER A 1 836 ? -42.609 -7.732 16.092 1.00 88.94 836 SER A N 1
ATOM 6884 C CA . SER A 1 836 ? -42.439 -6.300 16.353 1.00 88.94 836 SER A CA 1
ATOM 6885 C C . SER A 1 836 ? -41.512 -6.005 17.531 1.00 88.94 836 SER A C 1
ATOM 6887 O O . SER A 1 836 ? -40.956 -4.909 17.588 1.00 88.94 836 SER A O 1
ATOM 6889 N N . ASP A 1 837 ? -41.378 -6.941 18.467 1.00 93.56 837 ASP A N 1
ATOM 6890 C CA . ASP A 1 837 ? -40.601 -6.777 19.691 1.00 93.56 837 ASP A CA 1
ATOM 6891 C C . ASP A 1 837 ? -39.122 -7.065 19.415 1.00 93.56 837 ASP A C 1
ATOM 6893 O O . ASP A 1 837 ? -38.764 -7.728 18.442 1.00 93.56 837 ASP A O 1
ATOM 6897 N N . THR A 1 838 ? -38.235 -6.526 20.247 1.00 95.88 838 THR A N 1
ATOM 6898 C CA . THR A 1 838 ? -36.785 -6.692 20.066 1.00 95.88 838 THR A CA 1
ATOM 6899 C C . THR A 1 838 ? -36.197 -7.440 21.247 1.00 95.88 838 THR A C 1
ATOM 6901 O O . THR A 1 838 ? -36.175 -6.902 22.347 1.00 95.88 838 THR A O 1
ATOM 6904 N N . VAL A 1 839 ? -35.696 -8.653 21.013 1.00 97.44 839 VAL A N 1
ATOM 6905 C CA . VAL A 1 839 ? -34.887 -9.404 21.985 1.00 97.44 839 VAL A CA 1
ATOM 6906 C C . VAL A 1 839 ? -33.424 -9.055 21.752 1.00 97.44 839 VAL A C 1
ATOM 6908 O O . VAL A 1 839 ? -32.986 -9.082 20.607 1.00 97.44 839 VAL A O 1
ATOM 6911 N N . SER A 1 840 ? -32.675 -8.742 22.802 1.00 97.56 840 SER A N 1
ATOM 6912 C CA . SER A 1 840 ? -31.249 -8.400 22.720 1.00 97.56 840 SER A CA 1
ATOM 6913 C C . SER A 1 840 ? -30.467 -9.137 23.803 1.00 97.56 840 SER A C 1
ATOM 6915 O O . SER A 1 840 ? -31.037 -9.505 24.830 1.00 97.56 840 SER A O 1
ATOM 6917 N N . ARG A 1 841 ? -29.161 -9.320 23.598 1.00 96.88 841 ARG A N 1
ATOM 6918 C CA . ARG A 1 841 ? -28.238 -9.830 24.622 1.00 96.88 841 ARG A CA 1
ATOM 6919 C C . ARG A 1 841 ? -27.167 -8.781 24.887 1.00 96.88 841 ARG A C 1
ATOM 6921 O O . ARG A 1 841 ? -26.507 -8.325 23.953 1.00 96.88 841 ARG A O 1
ATOM 6928 N N . LEU A 1 842 ? -27.029 -8.360 26.142 1.00 92.06 842 LEU A N 1
ATOM 6929 C CA . LEU A 1 842 ? -26.129 -7.259 26.502 1.00 92.06 842 LEU A CA 1
ATOM 6930 C C . LEU A 1 842 ? -24.739 -7.772 26.885 1.00 92.06 842 LEU A C 1
ATOM 6932 O O . LEU A 1 842 ? -23.737 -7.265 26.377 1.00 92.06 842 LEU A O 1
ATOM 6936 N N . SER A 1 843 ? -24.701 -8.796 27.734 1.00 88.75 843 SER A N 1
ATOM 6937 C CA . SER A 1 843 ? -23.490 -9.452 28.233 1.00 88.75 843 SER A CA 1
ATOM 6938 C C . SER A 1 843 ? -23.861 -10.780 28.886 1.00 88.75 843 SER A C 1
ATOM 6940 O O . SER A 1 843 ? -24.985 -10.929 29.339 1.00 88.75 843 SER A O 1
ATOM 6942 N N . GLY A 1 844 ? -22.932 -11.743 28.952 1.00 90.56 844 GLY A N 1
ATOM 6943 C CA . GLY A 1 844 ? -23.093 -12.943 29.789 1.00 90.56 844 GLY A CA 1
ATOM 6944 C C . GLY A 1 844 ? -24.454 -13.637 29.637 1.00 90.56 844 GLY A C 1
ATOM 6945 O O . GLY A 1 844 ? -24.804 -14.101 28.553 1.00 90.56 844 GLY A O 1
ATOM 6946 N N . ASP A 1 845 ? -25.203 -13.694 30.725 1.00 93.62 845 ASP A N 1
ATOM 6947 C CA . ASP A 1 845 ? -26.556 -14.230 30.889 1.00 93.62 845 ASP A CA 1
ATOM 6948 C C . ASP A 1 845 ? -27.673 -13.169 30.873 1.00 93.62 845 ASP A C 1
ATOM 6950 O O . ASP A 1 845 ? -28.839 -13.501 31.090 1.00 93.62 845 ASP A O 1
ATOM 6954 N N . GLU A 1 846 ? -27.342 -11.918 30.555 1.00 95.06 846 GLU A N 1
ATOM 6955 C CA . GLU A 1 846 ? -28.260 -10.780 30.556 1.00 95.06 846 GLU A CA 1
ATOM 6956 C C . GLU A 1 846 ? -28.901 -10.567 29.177 1.00 95.06 846 GLU A C 1
ATOM 6958 O O . GLU A 1 846 ? -28.251 -10.226 28.174 1.00 95.06 846 GLU A O 1
ATOM 6963 N N . PHE A 1 847 ? -30.221 -10.707 29.141 1.00 97.75 847 PHE A N 1
ATOM 6964 C CA . PHE A 1 847 ? -31.063 -10.447 27.986 1.00 97.75 847 PHE A CA 1
ATOM 6965 C C . PHE A 1 847 ? -31.987 -9.263 28.250 1.00 97.75 847 PHE A C 1
ATOM 6967 O O . PHE A 1 847 ? -32.369 -8.968 29.378 1.00 97.75 847 PHE A O 1
ATOM 6974 N N . THR A 1 848 ? -32.405 -8.598 27.180 1.00 97.69 848 THR A N 1
ATOM 6975 C CA . THR A 1 848 ? -33.452 -7.579 27.247 1.00 97.69 848 THR A CA 1
ATOM 6976 C C . THR A 1 848 ? -34.513 -7.822 26.194 1.00 97.69 848 THR A C 1
ATOM 6978 O O . THR A 1 848 ? -34.238 -8.368 25.122 1.00 97.69 848 THR A O 1
ATOM 6981 N N . VAL A 1 849 ? -35.742 -7.407 26.490 1.00 97.38 849 VAL A N 1
ATOM 6982 C CA . VAL A 1 849 ? -36.850 -7.429 25.534 1.00 97.38 849 VAL A CA 1
ATOM 6983 C C . VAL A 1 849 ? -37.528 -6.069 25.513 1.00 97.38 849 VAL A C 1
ATOM 6985 O O . VAL A 1 849 ? -38.019 -5.593 26.532 1.00 97.38 849 VAL A O 1
ATOM 6988 N N . ILE A 1 850 ? -37.596 -5.459 24.334 1.00 96.81 850 ILE A N 1
ATOM 6989 C CA . ILE A 1 850 ? -38.360 -4.236 24.091 1.00 96.81 850 ILE A CA 1
ATOM 6990 C C . ILE A 1 850 ? -39.719 -4.645 23.528 1.00 96.81 850 ILE A C 1
ATOM 6992 O O . ILE A 1 850 ? -39.812 -5.045 22.364 1.00 96.81 850 ILE A O 1
ATOM 6996 N N . ILE A 1 851 ? -40.765 -4.519 24.341 1.00 94.69 851 ILE A N 1
ATOM 6997 C CA . ILE A 1 851 ? -42.152 -4.741 23.927 1.00 94.69 851 ILE A CA 1
ATOM 6998 C C . ILE A 1 851 ? -42.698 -3.431 23.371 1.00 94.69 851 ILE A C 1
ATOM 7000 O O . ILE A 1 851 ? -42.731 -2.404 24.065 1.00 94.69 851 ILE A O 1
ATOM 7004 N N . ARG A 1 852 ? -43.134 -3.460 22.111 1.00 90.88 852 ARG A N 1
ATOM 7005 C CA . ARG A 1 852 ? -43.637 -2.271 21.409 1.00 90.88 852 ARG A CA 1
ATOM 7006 C C . ARG A 1 852 ? -45.159 -2.247 21.404 1.00 90.88 852 ARG A C 1
ATOM 7008 O O . ARG A 1 852 ? -45.801 -3.280 21.262 1.00 90.88 852 ARG A O 1
ATOM 7015 N N . ASN A 1 853 ? -45.724 -1.038 21.442 1.00 85.69 853 ASN A N 1
ATOM 7016 C CA . ASN A 1 853 ? -47.167 -0.806 21.327 1.00 85.69 853 ASN A CA 1
ATOM 7017 C C . ASN A 1 853 ? -47.980 -1.601 22.363 1.00 85.69 853 ASN A C 1
ATOM 7019 O O . ASN A 1 853 ? -48.855 -2.393 22.018 1.00 85.69 853 ASN A O 1
ATOM 7023 N N . LEU A 1 854 ? -47.653 -1.382 23.633 1.00 87.12 854 LEU A N 1
ATOM 7024 C CA . LEU A 1 854 ? -48.319 -2.013 24.760 1.00 87.12 854 LEU A CA 1
ATOM 7025 C C . LEU A 1 854 ? -49.744 -1.454 24.930 1.00 87.12 854 LEU A C 1
ATOM 7027 O O . LEU A 1 854 ? -49.916 -0.230 24.975 1.00 87.12 854 LEU A O 1
ATOM 7031 N N . GLU A 1 855 ? -50.748 -2.331 25.036 1.00 82.81 855 GLU A N 1
ATOM 7032 C CA . GLU A 1 855 ? -52.148 -1.937 25.267 1.00 82.81 855 GLU A CA 1
ATOM 7033 C C . GLU A 1 855 ? -52.521 -2.013 26.751 1.00 82.81 855 GLU A C 1
ATOM 7035 O O . GLU A 1 855 ? -53.167 -1.098 27.269 1.00 82.81 855 GLU A O 1
ATOM 7040 N N . SER A 1 856 ? -52.064 -3.052 27.457 1.00 84.44 856 SER A N 1
ATOM 7041 C CA . SER A 1 856 ? -52.274 -3.214 28.899 1.00 84.44 856 SER A CA 1
ATOM 7042 C C . SER A 1 856 ? -51.063 -3.838 29.603 1.00 84.44 856 SER A C 1
ATOM 7044 O O . SER A 1 856 ? -50.182 -4.417 28.971 1.00 84.44 856 SER A O 1
ATOM 7046 N N . LYS A 1 857 ? -51.015 -3.746 30.941 1.00 85.12 857 LYS A N 1
ATOM 7047 C CA . LYS A 1 857 ? -50.003 -4.458 31.745 1.00 85.12 857 LYS A CA 1
ATOM 7048 C C . LYS A 1 857 ? -50.132 -5.986 31.617 1.00 85.12 857 LYS A C 1
ATOM 7050 O O . LYS A 1 857 ? -49.125 -6.682 31.720 1.00 85.12 857 LYS A O 1
ATOM 7055 N N . ASP A 1 858 ? -51.329 -6.500 31.329 1.00 86.94 858 ASP A N 1
ATOM 7056 C CA . ASP A 1 858 ? -51.576 -7.940 31.176 1.00 86.94 858 ASP A CA 1
ATOM 7057 C C . ASP A 1 858 ? -50.830 -8.538 29.973 1.00 86.94 858 ASP A C 1
ATOM 7059 O O . ASP A 1 858 ? -50.431 -9.702 30.015 1.00 86.94 858 ASP A O 1
ATOM 7063 N N . ASP A 1 859 ? -50.565 -7.745 28.926 1.00 86.12 859 ASP A N 1
ATOM 7064 C CA . ASP A 1 859 ? -49.739 -8.174 27.789 1.00 86.12 859 ASP A CA 1
ATOM 7065 C C . ASP A 1 859 ? -48.319 -8.554 28.233 1.00 86.12 859 ASP A C 1
ATOM 7067 O O . ASP A 1 859 ? -47.774 -9.563 27.779 1.00 86.12 859 ASP A O 1
ATOM 7071 N N . ILE A 1 860 ? -47.736 -7.776 29.155 1.00 91.31 860 ILE A N 1
ATOM 7072 C CA . ILE A 1 860 ? -46.406 -8.048 29.719 1.00 91.31 860 ILE A CA 1
ATOM 7073 C C . ILE A 1 860 ? -46.449 -9.344 30.519 1.00 91.31 860 ILE A C 1
ATOM 7075 O O . ILE A 1 860 ? -45.618 -10.221 30.303 1.00 91.31 860 ILE A O 1
ATOM 7079 N N . ILE A 1 861 ? -47.434 -9.478 31.410 1.00 92.12 861 ILE A N 1
ATOM 7080 C CA . ILE A 1 861 ? -47.584 -10.649 32.281 1.00 92.12 861 ILE A CA 1
ATOM 7081 C C . ILE A 1 861 ? -47.713 -11.924 31.440 1.00 92.12 861 ILE A C 1
ATOM 7083 O O . ILE A 1 861 ? -47.056 -12.920 31.729 1.00 92.12 861 ILE A O 1
ATOM 7087 N N . ASN A 1 862 ? -48.497 -11.888 30.360 1.00 90.62 862 ASN A N 1
ATOM 7088 C CA . ASN A 1 862 ? -48.666 -13.032 29.466 1.00 90.62 862 ASN A CA 1
ATOM 7089 C C . ASN A 1 862 ? -47.368 -13.410 28.736 1.00 90.62 862 ASN A C 1
ATOM 7091 O O . ASN A 1 862 ? -47.028 -14.593 28.667 1.00 90.62 862 ASN A O 1
ATOM 7095 N N . ILE A 1 863 ? -46.628 -12.425 28.211 1.00 91.81 863 ILE A N 1
ATOM 7096 C CA . ILE A 1 863 ? -45.336 -12.662 27.545 1.00 91.81 863 ILE A CA 1
ATOM 7097 C C . ILE A 1 863 ? -44.322 -13.227 28.543 1.00 91.81 863 ILE A C 1
ATOM 7099 O O . ILE A 1 863 ? -43.662 -14.224 28.256 1.00 91.81 863 ILE A O 1
ATOM 7103 N N . VAL A 1 864 ? -44.225 -12.629 29.729 1.00 92.94 864 VAL A N 1
ATOM 7104 C CA . VAL A 1 864 ? -43.256 -13.030 30.750 1.00 92.94 864 VAL A CA 1
ATOM 7105 C C . VAL A 1 864 ? -43.579 -14.406 31.327 1.00 92.94 864 VAL A C 1
ATOM 7107 O O . VAL A 1 864 ? -42.676 -15.229 31.433 1.00 92.94 864 VAL A O 1
ATOM 7110 N N . ASN A 1 865 ? -44.845 -14.713 31.619 1.00 91.88 865 ASN A N 1
ATOM 7111 C CA . ASN A 1 865 ? -45.233 -16.048 32.082 1.00 91.88 865 ASN A CA 1
ATOM 7112 C C . ASN A 1 865 ? -44.901 -17.123 31.040 1.00 91.88 865 ASN A C 1
ATOM 7114 O O . ASN A 1 865 ? -44.401 -18.184 31.398 1.00 91.88 865 ASN A O 1
ATOM 7118 N N . ASN A 1 866 ? -45.109 -16.835 29.752 1.00 92.12 866 ASN A N 1
ATOM 7119 C CA . ASN A 1 866 ? -44.716 -17.732 28.664 1.00 92.12 866 ASN A CA 1
ATOM 7120 C C . ASN A 1 866 ? -43.189 -17.928 28.596 1.00 92.12 866 ASN A C 1
ATOM 7122 O O . ASN A 1 866 ? -42.722 -19.047 28.382 1.00 92.12 866 ASN A O 1
ATOM 7126 N N . ILE A 1 867 ? -42.405 -16.863 28.806 1.00 93.19 867 ILE A N 1
ATOM 7127 C CA . ILE A 1 867 ? -40.938 -16.939 28.885 1.00 93.19 867 ILE A CA 1
ATOM 7128 C C . ILE A 1 867 ? -40.513 -17.805 30.078 1.00 93.19 867 ILE A C 1
ATOM 7130 O O . ILE A 1 867 ? -39.794 -18.785 29.883 1.00 93.19 867 ILE A O 1
ATOM 7134 N N . ILE A 1 868 ? -40.997 -17.491 31.283 1.00 93.00 868 ILE A N 1
ATOM 7135 C CA . ILE A 1 868 ? -40.663 -18.206 32.523 1.00 93.00 868 ILE A CA 1
ATOM 7136 C C . ILE A 1 868 ? -41.044 -19.682 32.410 1.00 93.00 868 ILE A C 1
ATOM 7138 O O . ILE A 1 868 ? -40.223 -20.543 32.718 1.00 93.00 868 ILE A O 1
ATOM 7142 N N . GLU A 1 869 ? -42.246 -20.004 31.921 1.00 91.06 869 GLU A N 1
ATOM 7143 C CA . GLU A 1 869 ? -42.703 -21.392 31.778 1.00 91.06 869 GLU A CA 1
ATOM 7144 C C . GLU A 1 869 ? -41.816 -22.190 30.811 1.00 91.06 869 GLU A C 1
ATOM 7146 O O . GLU A 1 869 ? -41.511 -23.357 31.064 1.00 91.06 869 GLU A O 1
ATOM 7151 N N . LYS A 1 870 ? -41.387 -21.584 29.697 1.00 91.75 870 LYS A N 1
ATOM 7152 C CA . LYS A 1 870 ? -40.522 -22.255 28.718 1.00 91.75 870 LYS A CA 1
ATOM 7153 C C . LYS A 1 870 ? -39.083 -22.406 29.199 1.00 91.75 870 LYS A C 1
ATOM 7155 O O . LYS A 1 870 ? -38.485 -23.433 28.897 1.00 91.75 870 LYS A O 1
ATOM 7160 N N . ILE A 1 871 ? -38.541 -21.418 29.913 1.00 91.38 871 ILE A N 1
ATOM 7161 C CA . ILE A 1 871 ? -37.182 -21.480 30.476 1.00 91.38 871 ILE A CA 1
ATOM 7162 C C . ILE A 1 871 ? -37.130 -22.465 31.654 1.00 91.38 871 ILE A C 1
ATOM 7164 O O . ILE A 1 871 ? -36.183 -23.236 31.749 1.00 91.38 871 ILE A O 1
ATOM 7168 N N . SER A 1 872 ? -38.177 -22.505 32.486 1.00 86.88 872 SER A N 1
ATOM 7169 C CA . SER A 1 872 ? -38.269 -23.394 33.658 1.00 86.88 872 SER A CA 1
ATOM 7170 C C . SER A 1 872 ? -38.496 -24.871 33.308 1.00 86.88 872 SER A C 1
ATOM 7172 O O . SER A 1 872 ? -38.424 -25.730 34.186 1.00 86.88 872 SER A O 1
ATOM 7174 N N . LYS A 1 873 ? -38.829 -25.196 32.052 1.00 85.50 873 LYS A N 1
ATOM 7175 C CA . LYS A 1 873 ? -38.868 -26.587 31.575 1.00 85.50 873 LYS A CA 1
ATOM 7176 C C . LYS A 1 873 ? -37.441 -27.067 31.329 1.00 85.50 873 LYS A C 1
ATOM 7178 O O . LYS A 1 873 ? -36.629 -26.302 30.827 1.00 85.50 873 LYS A O 1
ATOM 7183 N N . HIS A 1 874 ? -37.159 -28.342 31.615 1.00 82.19 874 HIS A N 1
ATOM 7184 C CA . HIS A 1 874 ? -35.820 -28.912 31.432 1.00 82.19 874 HIS A CA 1
ATOM 7185 C C . HIS A 1 874 ? -35.284 -28.613 30.021 1.00 82.19 874 HIS A C 1
ATOM 7187 O O . HIS A 1 874 ? -35.852 -29.068 29.018 1.00 82.19 874 HIS A O 1
ATOM 7193 N N . ILE A 1 875 ? -34.185 -27.860 29.943 1.00 87.25 875 ILE A N 1
ATOM 7194 C CA . ILE A 1 875 ? -33.528 -27.537 28.677 1.00 87.25 875 ILE A CA 1
ATOM 7195 C C . ILE A 1 875 ? -32.556 -28.669 28.362 1.00 87.25 875 ILE A C 1
ATOM 7197 O O . ILE A 1 875 ? -31.616 -28.927 29.112 1.00 87.25 875 ILE A O 1
ATOM 7201 N N . ILE A 1 876 ? -32.800 -29.354 27.244 1.00 85.69 876 ILE A N 1
ATOM 7202 C CA . ILE A 1 876 ? -31.950 -30.450 26.777 1.00 85.69 876 ILE A CA 1
ATOM 7203 C C . ILE A 1 876 ? -30.799 -29.876 25.946 1.00 85.69 876 ILE A C 1
ATOM 7205 O O . ILE A 1 876 ? -31.030 -29.260 24.898 1.00 85.69 876 ILE A O 1
ATOM 7209 N N . ILE A 1 877 ? -29.569 -30.123 26.396 1.00 86.62 877 ILE A N 1
ATOM 7210 C CA . ILE A 1 877 ? -28.323 -29.838 25.677 1.00 86.62 877 ILE A CA 1
ATOM 7211 C C . ILE A 1 877 ? -27.683 -31.173 25.262 1.00 86.62 877 ILE A C 1
ATOM 7213 O O . ILE A 1 877 ? -27.648 -32.118 26.051 1.00 86.62 877 ILE A O 1
ATOM 7217 N N . ASP A 1 878 ? -27.236 -31.268 24.006 1.00 81.12 878 ASP A N 1
ATOM 7218 C CA . ASP A 1 878 ? -26.585 -32.453 23.418 1.00 81.12 878 ASP A CA 1
ATOM 7219 C C . ASP A 1 878 ? -27.311 -33.788 23.678 1.00 81.12 878 ASP A C 1
ATOM 7221 O O . ASP A 1 878 ? -26.693 -34.817 23.947 1.00 81.12 878 ASP A O 1
ATOM 7225 N N . GLU A 1 879 ? -28.650 -33.757 23.640 1.00 78.44 879 GLU A N 1
ATOM 7226 C CA . GLU A 1 879 ? -29.564 -34.911 23.789 1.00 78.44 879 GLU A CA 1
ATOM 7227 C C . GLU A 1 879 ? -29.438 -35.704 25.107 1.00 78.44 879 GLU A C 1
ATOM 7229 O O . GLU A 1 879 ? -30.141 -36.694 25.309 1.00 78.44 879 GLU A O 1
ATOM 7234 N N . THR A 1 880 ? -28.577 -35.268 26.026 1.00 79.69 880 THR A N 1
ATOM 7235 C CA . THR A 1 880 ? -28.146 -36.061 27.190 1.00 79.69 880 THR A CA 1
ATOM 7236 C C . THR A 1 880 ? -28.085 -35.257 28.484 1.00 79.69 880 THR A C 1
ATOM 7238 O O . THR A 1 880 ? -28.274 -35.832 29.556 1.00 79.69 880 THR A O 1
ATOM 7241 N N . ILE A 1 881 ? -27.876 -33.939 28.407 1.00 86.19 881 ILE A N 1
ATOM 7242 C CA . ILE A 1 881 ? -27.792 -33.058 29.573 1.00 86.19 881 ILE A CA 1
ATOM 7243 C C . ILE A 1 881 ? -29.138 -32.355 29.753 1.00 86.19 881 ILE A C 1
ATOM 7245 O O . ILE A 1 881 ? -29.589 -31.624 28.873 1.00 86.19 881 ILE A O 1
ATOM 7249 N N . LEU A 1 882 ? -29.771 -32.574 30.904 1.00 87.50 882 LEU A N 1
ATOM 7250 C CA . LEU A 1 882 ? -30.990 -31.885 31.327 1.00 87.50 882 LEU A CA 1
ATOM 7251 C C . LEU A 1 882 ? -30.600 -30.773 32.299 1.00 87.50 882 LEU A C 1
ATOM 7253 O O . LEU A 1 882 ? -30.043 -31.054 33.361 1.00 87.50 882 LEU A O 1
ATOM 7257 N N . LEU A 1 883 ? -30.872 -29.525 31.925 1.00 88.25 883 LEU A N 1
ATOM 7258 C CA . LEU A 1 883 ? -30.580 -28.357 32.751 1.00 88.25 883 LEU A CA 1
ATOM 7259 C C . LEU A 1 883 ? -31.871 -27.744 33.285 1.00 88.25 883 LEU A C 1
ATOM 7261 O O . LEU A 1 883 ? -32.772 -27.414 32.511 1.00 88.25 883 LEU A O 1
ATOM 7265 N N . ASP A 1 884 ? -31.911 -27.554 34.601 1.00 86.31 884 ASP A N 1
ATOM 7266 C CA . ASP A 1 884 ? -32.944 -26.786 35.286 1.00 86.31 884 ASP A CA 1
ATOM 7267 C C . ASP A 1 884 ? -32.427 -25.375 35.542 1.00 86.31 884 ASP A C 1
ATOM 7269 O O . ASP A 1 884 ? -31.512 -25.171 36.346 1.00 86.31 884 ASP A O 1
ATOM 7273 N N . ILE A 1 885 ? -33.007 -24.404 34.838 1.00 90.50 885 ILE A N 1
ATOM 7274 C CA . ILE A 1 885 ? -32.654 -22.996 34.972 1.00 90.50 885 ILE A CA 1
ATOM 7275 C C . ILE A 1 885 ? -33.905 -22.139 35.156 1.00 90.50 885 ILE A C 1
ATOM 7277 O O . ILE A 1 885 ? -34.958 -22.428 34.593 1.00 90.50 885 ILE A O 1
ATOM 7281 N N . GLY A 1 886 ? -33.792 -21.105 35.984 1.00 90.62 886 GLY A N 1
ATOM 7282 C CA . GLY A 1 886 ? -34.826 -20.086 36.149 1.00 90.62 886 GLY A CA 1
ATOM 7283 C C . GLY A 1 886 ? -34.463 -18.813 35.392 1.00 90.62 886 GLY A C 1
ATOM 7284 O O . GLY A 1 886 ? -33.333 -18.653 34.926 1.00 90.62 886 GLY A O 1
ATOM 7285 N N . SER A 1 887 ? -35.412 -17.891 35.289 1.00 93.62 887 SER A N 1
ATOM 7286 C CA . SER A 1 887 ? -35.130 -16.533 34.821 1.00 93.62 887 SER A CA 1
ATOM 7287 C C . SER A 1 887 ? -35.736 -15.501 35.759 1.00 93.62 887 SER A C 1
ATOM 7289 O O . SER A 1 887 ? -36.952 -15.502 35.977 1.00 93.62 887 SER A O 1
ATOM 7291 N N . SER A 1 888 ? -34.910 -14.586 36.250 1.00 95.69 888 SER A N 1
ATOM 7292 C CA . SER A 1 888 ? -35.362 -13.419 37.004 1.00 95.69 888 SER A CA 1
ATOM 7293 C C . SER A 1 888 ? -35.594 -12.261 36.038 1.00 95.69 888 SER A C 1
ATOM 7295 O O . SER A 1 888 ? -34.703 -11.913 35.263 1.00 95.69 888 SER A O 1
ATOM 7297 N N . ILE A 1 889 ? -36.808 -11.703 36.040 1.00 97.12 889 ILE A N 1
ATOM 7298 C CA . ILE A 1 889 ? -37.255 -10.723 35.044 1.00 97.12 889 ILE A CA 1
ATOM 7299 C C . ILE A 1 889 ? -37.765 -9.461 35.735 1.00 97.12 889 ILE A C 1
ATOM 7301 O O . ILE A 1 889 ? -38.677 -9.516 36.557 1.00 97.12 889 ILE A O 1
ATOM 7305 N N . GLY A 1 890 ? -37.203 -8.319 35.359 1.00 97.00 890 GLY A N 1
ATOM 7306 C CA . GLY A 1 890 ? -37.654 -6.990 35.756 1.00 97.00 890 GLY A CA 1
ATOM 7307 C C . GLY A 1 890 ? -38.340 -6.274 34.607 1.00 97.00 890 GLY A C 1
ATOM 7308 O O . GLY A 1 890 ? -37.891 -6.375 33.465 1.00 97.00 890 GLY A O 1
ATOM 7309 N N . ALA A 1 891 ? -39.419 -5.547 34.888 1.00 96.62 891 ALA A N 1
ATOM 7310 C CA . ALA A 1 891 ? -40.148 -4.774 33.885 1.00 96.62 891 ALA A CA 1
ATOM 7311 C C . ALA A 1 891 ? -40.304 -3.302 34.284 1.00 96.62 891 ALA A C 1
ATOM 7313 O O . ALA A 1 891 ? -40.764 -2.999 35.387 1.00 96.62 891 ALA A O 1
ATOM 7314 N N . ALA A 1 892 ? -40.011 -2.406 33.339 1.00 96.38 892 ALA A N 1
ATOM 7315 C CA . ALA A 1 892 ? -40.330 -0.981 33.420 1.00 96.38 892 ALA A CA 1
ATOM 7316 C C . ALA A 1 892 ? -41.123 -0.526 32.183 1.00 96.38 892 ALA A C 1
ATOM 7318 O O . ALA A 1 892 ? -40.916 -1.021 31.069 1.00 96.38 892 ALA A O 1
ATOM 7319 N N . ILE A 1 893 ? -42.052 0.409 32.367 1.00 95.44 893 ILE A N 1
ATOM 7320 C CA . ILE A 1 893 ? -43.037 0.831 31.368 1.00 95.44 893 ILE A CA 1
ATOM 7321 C C . ILE A 1 893 ? -42.870 2.316 31.057 1.00 95.44 893 ILE A C 1
ATOM 7323 O O . ILE A 1 893 ? -43.030 3.182 31.910 1.00 95.44 893 ILE A O 1
ATOM 7327 N N . TYR A 1 894 ? -42.647 2.623 29.783 1.00 93.50 894 TYR A N 1
ATOM 7328 C CA . TYR A 1 894 ? -42.685 3.981 29.261 1.00 93.50 894 TYR A CA 1
ATOM 7329 C C . TYR A 1 894 ? -44.104 4.357 28.805 1.00 93.50 894 TYR A C 1
ATOM 7331 O O . TYR A 1 894 ? -44.718 3.586 28.052 1.00 93.50 894 TYR A O 1
ATOM 7339 N N . PRO A 1 895 ? -44.616 5.557 29.137 1.00 91.56 895 PRO A N 1
ATOM 7340 C CA . PRO A 1 895 ? -44.009 6.595 29.979 1.00 91.56 895 PRO A CA 1
ATOM 7341 C C . PRO A 1 895 ? -44.438 6.526 31.460 1.00 91.56 895 PRO A C 1
ATOM 7343 O O . PRO A 1 895 ? -44.242 7.499 32.179 1.00 91.56 895 PRO A O 1
ATOM 7346 N N . ASP A 1 896 ? -45.098 5.443 31.889 1.00 91.88 896 ASP A N 1
ATOM 7347 C CA . ASP A 1 896 ? -45.735 5.346 33.212 1.00 91.88 896 ASP A CA 1
ATOM 7348 C C . ASP A 1 896 ? -44.722 5.411 34.369 1.00 91.88 896 ASP A C 1
ATOM 7350 O O . ASP A 1 896 ? -44.995 6.073 35.367 1.00 91.88 896 ASP A O 1
ATOM 7354 N N . ASP A 1 897 ? -43.572 4.745 34.226 1.00 92.19 897 ASP A N 1
ATOM 7355 C CA . ASP A 1 897 ? -42.524 4.699 35.251 1.00 92.19 897 ASP A CA 1
ATOM 7356 C C . ASP A 1 897 ? -41.511 5.839 35.065 1.00 92.19 897 ASP A C 1
ATOM 7358 O O . ASP A 1 897 ? -41.165 6.532 36.019 1.00 92.19 897 ASP A O 1
ATOM 7362 N N . THR A 1 898 ? -41.073 6.088 33.825 1.00 93.25 898 THR A N 1
ATOM 7363 C CA . THR A 1 898 ? -40.220 7.233 33.474 1.00 93.25 898 THR A CA 1
ATOM 7364 C C . THR A 1 898 ? -40.360 7.619 31.999 1.00 93.25 898 THR A C 1
ATOM 7366 O O . THR A 1 898 ? -40.813 6.840 31.154 1.00 93.25 898 THR A O 1
ATOM 7369 N N . THR A 1 899 ? -39.953 8.851 31.683 1.00 90.88 899 THR A N 1
ATOM 7370 C CA . THR A 1 899 ? -39.841 9.366 30.314 1.00 90.88 899 THR A CA 1
ATOM 7371 C C . THR A 1 899 ? -38.407 9.405 29.780 1.00 90.88 899 THR A C 1
ATOM 7373 O O . THR A 1 899 ? -38.222 9.694 28.592 1.00 90.88 899 THR A O 1
ATOM 7376 N N . ASP A 1 900 ? -37.414 9.115 30.623 1.00 92.62 900 ASP A N 1
ATOM 7377 C CA . ASP A 1 900 ? -36.003 9.076 30.249 1.00 92.62 900 ASP A CA 1
ATOM 7378 C C . ASP A 1 900 ? -35.562 7.650 29.881 1.00 92.62 900 ASP A C 1
ATOM 7380 O O . ASP A 1 900 ? -35.963 6.668 30.504 1.00 92.62 900 ASP A O 1
ATOM 7384 N N . LYS A 1 901 ? -34.752 7.530 28.824 1.00 93.38 901 LYS A N 1
ATOM 7385 C CA . LYS A 1 901 ? -34.305 6.233 28.293 1.00 93.38 901 LYS A CA 1
ATOM 7386 C C . LYS A 1 901 ? -33.372 5.514 29.266 1.00 93.38 901 LYS A C 1
ATOM 7388 O O . LYS A 1 901 ? -33.524 4.310 29.464 1.00 93.38 901 LYS A O 1
ATOM 7393 N N . ASP A 1 902 ? -32.398 6.230 29.817 1.00 92.94 902 ASP A N 1
ATOM 7394 C CA . ASP A 1 902 ? -31.362 5.638 30.661 1.00 92.94 902 ASP A CA 1
ATOM 7395 C C . ASP A 1 902 ? -31.945 5.282 32.034 1.00 92.94 902 ASP A C 1
ATOM 7397 O O . ASP A 1 902 ? -31.646 4.220 32.586 1.00 92.94 902 ASP A O 1
ATOM 7401 N N . GLU A 1 903 ? -32.869 6.105 32.533 1.00 94.12 903 GLU A N 1
ATOM 7402 C CA . GLU A 1 903 ? -33.653 5.800 33.728 1.00 94.12 903 GLU A CA 1
ATOM 7403 C C . GLU A 1 903 ? -34.564 4.577 33.528 1.00 94.12 903 GLU A C 1
ATOM 7405 O O . GLU A 1 903 ? -34.640 3.732 34.416 1.00 94.12 903 GLU A O 1
ATOM 7410 N N . LEU A 1 904 ? -35.185 4.408 32.351 1.00 94.62 904 LEU A N 1
ATOM 7411 C CA . LEU A 1 904 ? -36.032 3.241 32.061 1.00 94.62 904 LEU A CA 1
ATOM 7412 C C . LEU A 1 904 ? -35.231 1.933 32.103 1.00 94.62 904 LEU A C 1
ATOM 7414 O O . LEU A 1 904 ? -35.712 0.929 32.630 1.00 94.62 904 LEU A O 1
ATOM 7418 N N . ILE A 1 905 ? -34.006 1.946 31.562 1.00 95.81 905 ILE A N 1
ATOM 7419 C CA . ILE A 1 905 ? -33.081 0.804 31.632 1.00 95.81 905 ILE A CA 1
ATOM 7420 C C . ILE A 1 905 ? -32.734 0.504 33.088 1.00 95.81 905 ILE A C 1
ATOM 7422 O O . ILE A 1 905 ? -32.833 -0.647 33.508 1.00 95.81 905 ILE A O 1
ATOM 7426 N N . LYS A 1 906 ? -32.375 1.538 33.857 1.00 95.50 906 LYS A N 1
ATOM 7427 C CA . LYS A 1 906 ? -32.026 1.401 35.273 1.00 95.50 906 LYS A CA 1
ATOM 7428 C C . LYS A 1 906 ? -33.183 0.823 36.094 1.00 95.50 906 LYS A C 1
ATOM 7430 O O . LYS A 1 906 ? -32.972 -0.097 36.872 1.00 95.50 906 LYS A O 1
ATOM 7435 N N . MET A 1 907 ? -34.405 1.315 35.890 1.00 96.88 907 MET A N 1
ATOM 7436 C CA . MET A 1 907 ? -35.602 0.832 36.586 1.00 96.88 907 MET A CA 1
ATOM 7437 C C . MET A 1 907 ? -35.916 -0.634 36.253 1.00 96.88 907 MET A C 1
ATOM 7439 O O . MET A 1 907 ? -36.262 -1.405 37.148 1.00 96.88 907 MET A O 1
ATOM 7443 N N . ALA A 1 908 ? -35.773 -1.042 34.987 1.00 96.00 908 ALA A N 1
ATOM 7444 C CA . ALA A 1 908 ? -35.979 -2.436 34.591 1.00 96.00 908 ALA A CA 1
ATOM 7445 C C . ALA A 1 908 ? -34.924 -3.374 35.209 1.00 96.00 908 ALA A C 1
ATOM 7447 O O . ALA A 1 908 ? -35.273 -4.463 35.665 1.00 96.00 908 ALA A O 1
ATOM 7448 N N . ASP A 1 909 ? -33.662 -2.940 35.268 1.00 95.38 909 ASP A N 1
ATOM 7449 C CA . ASP A 1 909 ? -32.562 -3.675 35.907 1.00 95.38 909 ASP A CA 1
ATOM 7450 C C . ASP A 1 909 ? -32.764 -3.793 37.433 1.00 95.38 909 ASP A C 1
ATOM 7452 O O . ASP A 1 909 ? -32.747 -4.890 37.991 1.00 95.38 909 ASP A O 1
ATOM 7456 N N . GLU A 1 910 ? -33.098 -2.692 38.117 1.00 95.44 910 GLU A N 1
ATOM 7457 C CA . GLU A 1 910 ? -33.421 -2.697 39.555 1.00 95.44 910 GLU A CA 1
ATOM 7458 C C . GLU A 1 910 ? -34.602 -3.632 39.878 1.00 95.44 910 GLU A C 1
ATOM 7460 O O . GLU A 1 910 ? -34.562 -4.374 40.863 1.00 95.44 910 GLU A O 1
ATOM 7465 N N . ALA A 1 911 ? -35.647 -3.646 39.041 1.00 95.50 911 ALA A N 1
ATOM 7466 C CA . ALA A 1 911 ? -36.766 -4.576 39.191 1.00 95.50 911 ALA A CA 1
ATOM 7467 C C . ALA A 1 911 ? -36.327 -6.042 39.017 1.00 95.50 911 ALA A C 1
ATOM 7469 O O . ALA A 1 911 ? -36.773 -6.915 39.763 1.00 95.50 911 ALA A O 1
ATOM 7470 N N . MET A 1 912 ? -35.409 -6.324 38.090 1.00 96.19 912 MET A N 1
ATOM 7471 C CA . MET A 1 912 ? -34.875 -7.670 37.870 1.00 96.19 912 MET A CA 1
ATOM 7472 C C . MET A 1 912 ? -34.039 -8.141 39.067 1.00 96.19 912 MET A C 1
ATOM 7474 O O . MET A 1 912 ? -34.158 -9.295 39.488 1.00 96.19 912 MET A O 1
ATOM 7478 N N . TYR A 1 913 ? -33.251 -7.255 39.680 1.00 92.62 913 TYR A N 1
ATOM 7479 C CA . TYR A 1 913 ? -32.531 -7.580 40.914 1.00 92.62 913 TYR A CA 1
ATOM 7480 C C . TYR A 1 913 ? -33.491 -7.918 42.061 1.00 92.62 913 TYR A C 1
ATOM 7482 O O . TYR A 1 913 ? -33.283 -8.918 42.750 1.00 92.62 913 TYR A O 1
ATOM 7490 N N . ARG A 1 914 ? -34.601 -7.182 42.208 1.00 94.44 914 ARG A N 1
ATOM 7491 C CA . ARG A 1 914 ? -35.648 -7.542 43.184 1.00 94.44 914 ARG A CA 1
ATOM 7492 C C . ARG A 1 914 ? -36.269 -8.907 42.898 1.00 94.44 914 ARG A C 1
ATOM 7494 O O . ARG A 1 914 ? -36.533 -9.659 43.835 1.00 94.44 914 ARG A O 1
ATOM 7501 N N . ALA A 1 915 ? -36.441 -9.275 41.627 1.00 93.62 915 ALA A N 1
ATOM 7502 C CA . ALA A 1 915 ? -36.911 -10.611 41.259 1.00 93.62 915 ALA A CA 1
ATOM 7503 C C . ALA A 1 915 ? -35.942 -11.712 41.730 1.00 93.62 915 ALA A C 1
ATOM 7505 O O . ALA A 1 915 ? -36.395 -12.745 42.236 1.00 93.62 915 ALA A O 1
ATOM 7506 N N . LYS A 1 916 ? -34.623 -11.474 41.645 1.00 91.44 916 LYS A N 1
ATOM 7507 C CA . LYS A 1 916 ? -33.597 -12.395 42.168 1.00 91.44 916 LYS A CA 1
ATOM 7508 C C . LYS A 1 916 ? -33.676 -12.545 43.689 1.00 91.44 916 LYS A C 1
ATOM 7510 O O . LYS A 1 916 ? -33.586 -13.666 44.191 1.00 91.44 916 LYS A O 1
ATOM 7515 N N . GLU A 1 917 ? -33.856 -11.446 44.420 1.00 90.69 917 GLU A N 1
ATOM 7516 C CA . GLU A 1 917 ? -33.935 -11.451 45.890 1.00 90.69 917 GLU A CA 1
ATOM 7517 C C . GLU A 1 917 ? -35.229 -12.092 46.409 1.00 90.69 917 GLU A C 1
ATOM 7519 O O . GLU A 1 917 ? -35.204 -12.858 47.373 1.00 90.69 917 GLU A O 1
ATOM 7524 N N . ASN A 1 918 ? -36.349 -11.881 45.714 1.00 89.56 918 ASN A N 1
ATOM 7525 C CA . ASN A 1 918 ? -37.669 -12.385 46.106 1.00 89.56 918 ASN A CA 1
ATOM 7526 C C . ASN A 1 918 ? -37.896 -13.875 45.788 1.00 89.56 918 ASN A C 1
ATOM 7528 O O . ASN A 1 918 ? -39.035 -14.345 45.758 1.00 89.56 918 ASN A O 1
ATOM 7532 N N . GLY A 1 919 ? -36.830 -14.650 45.585 1.00 84.25 919 GLY A N 1
ATOM 7533 C CA . GLY A 1 919 ? -36.901 -16.098 45.387 1.00 84.25 919 GLY A CA 1
ATOM 7534 C C . GLY A 1 919 ? -36.736 -16.567 43.943 1.00 84.25 919 GLY A C 1
ATOM 7535 O O . GLY A 1 919 ? -37.033 -17.734 43.687 1.00 84.25 919 GLY A O 1
ATOM 7536 N N . LYS A 1 920 ? -36.220 -15.709 43.045 1.00 91.00 920 LYS A N 1
ATOM 7537 C CA . LYS A 1 920 ? -35.864 -16.032 41.650 1.00 91.00 920 LYS A CA 1
ATOM 7538 C C . LYS A 1 920 ? -37.059 -16.487 40.798 1.00 91.00 920 LYS A C 1
ATOM 7540 O O . LYS A 1 920 ? -38.194 -16.559 41.279 1.00 91.00 920 LYS A O 1
ATOM 7545 N N . ASN A 1 921 ? -36.803 -16.765 39.518 1.00 91.25 921 ASN A N 1
ATOM 7546 C CA . ASN A 1 921 ? -37.753 -17.345 38.568 1.00 91.25 921 ASN A CA 1
ATOM 7547 C C . ASN A 1 921 ? -39.136 -16.661 38.526 1.00 91.25 921 ASN A C 1
ATOM 7549 O O . ASN A 1 921 ? -40.179 -17.315 38.625 1.00 91.25 921 ASN A O 1
ATOM 7553 N N . ARG A 1 922 ? -39.146 -15.326 38.458 1.00 93.56 922 ARG A N 1
ATOM 7554 C CA . ARG A 1 922 ? -40.362 -14.506 38.550 1.00 93.56 922 ARG A CA 1
ATOM 7555 C C . ARG A 1 922 ? -40.239 -13.191 37.794 1.00 93.56 922 ARG A C 1
ATOM 7557 O O . ARG A 1 922 ? -39.145 -12.780 37.414 1.00 93.56 922 ARG A O 1
ATOM 7564 N N . LEU A 1 923 ? -41.385 -12.536 37.642 1.00 95.31 923 LEU A N 1
ATOM 7565 C CA . LEU A 1 923 ? -41.510 -11.153 37.202 1.00 95.31 923 LEU A CA 1
ATOM 7566 C C . LEU A 1 923 ? -41.633 -10.226 38.411 1.00 95.31 923 LEU A C 1
ATOM 7568 O O . LEU A 1 923 ? -42.462 -10.481 39.283 1.00 95.31 923 LEU A O 1
ATOM 7572 N N . GLU A 1 924 ? -40.900 -9.122 38.399 1.00 95.12 924 GLU A N 1
ATOM 7573 C CA . GLU A 1 924 ? -41.152 -7.964 39.257 1.00 95.12 924 GLU A CA 1
ATOM 7574 C C . GLU A 1 924 ? -41.304 -6.709 38.389 1.00 95.12 924 GLU A C 1
ATOM 7576 O O . GLU A 1 924 ? -40.560 -6.491 37.428 1.00 95.12 924 GLU A O 1
ATOM 7581 N N . PHE A 1 925 ? -42.285 -5.874 38.720 1.00 92.94 925 PHE A N 1
ATOM 7582 C CA . PHE A 1 925 ? -42.421 -4.549 38.120 1.00 92.94 925 PHE A CA 1
ATOM 7583 C C . PHE A 1 925 ? -41.610 -3.526 38.916 1.00 92.94 925 PHE A C 1
ATOM 7585 O O . PHE A 1 925 ? -41.304 -3.727 40.098 1.00 92.94 925 PHE A O 1
ATOM 7592 N N . TYR A 1 926 ? -41.252 -2.412 38.272 1.00 87.31 926 TYR A N 1
ATOM 7593 C CA . TYR A 1 926 ? -40.588 -1.336 38.996 1.00 87.31 926 TYR A CA 1
ATOM 7594 C C . TYR A 1 926 ? -41.487 -0.710 40.083 1.00 87.31 926 TYR A C 1
ATOM 7596 O O . TYR A 1 926 ? -41.018 -0.484 41.199 1.00 87.31 926 TYR A O 1
ATOM 7604 N N . ASN A 1 927 ? -42.760 -0.479 39.746 1.00 74.75 927 ASN A N 1
ATOM 7605 C CA . ASN A 1 927 ? -43.777 0.182 40.571 1.00 74.75 927 ASN A CA 1
ATOM 7606 C C . ASN A 1 927 ? -44.867 -0.763 41.077 1.00 74.75 927 ASN A C 1
ATOM 7608 O O . ASN A 1 927 ? -45.336 -1.609 40.273 1.00 74.75 927 ASN A O 1
#